Protein 5MIF (pdb70)

CATH classification: 3.40.50.1820

InterPro domains:
  IPR013094 Alpha/beta hydrolase fold-3 [PF07859] (113-320)
  IPR029058 Alpha/Beta hydrolase fold [G3DSA:3.40.50.1820] (34-347)
  IPR029058 Alpha/Beta hydrolase fold [SSF53474] (65-339)
  IPR050300 GDXG lipolytic enzyme [PTHR48081] (96-323)

Secondary structure (DSSP, 8-state):
---HHHHHHHHHHHTSPPSSSSSPPS----------EEEEEEEE--STTS-EEEEEEEE---PEEEEEEE--STTTS--TTTTHHHHHHHHHHH-SEEEEEEPPPTTTS-TTHHHHHHHHHHHHHHHHGGGGTEEEEEEEEEEETHHHHHHHHHHHHHHHHT-PPPSEEEEES----SS---HHHHHSSS-TT--HHHHHHHHHHH--SGGGGGSTTT-GGGS-HHHHTTPPPEEEEEEEE-TTHHHHHHHHHHHHHTT--EEEEEEEEEETTTTT-HHHHTSHHHHHHHHHHHHHHHHH--/---HHHHHHHHHHTTSPPSSSSSPPS----------EEEEEEEE--STTS-EEEEEEEE---PEEEEEEE--STTTS--TTTTHHHHHHHHHHH--EEEEEEPPPTTTS-TTHHHHHHHHHHHHHHHHSGGGTEEEEEEEEEEETHHHHHHHHHHHHHHHTT-PPPSEEEEES----SS---HHHHHSSS-TTS-HHHHHHHHHHH-SSGGGGGSTTT-GGGS-HHHHTTPPEEEEEEEEE-TTHHHHHHHHHHHHTTT--EEEEEEEEEETTTTT-HHHHTSHHHHHHHHHHHHHHHHH--/---HHHHHHHHHHTTSPPSSSSSPPS-SS------SEEEEEEEE--STTS-EEEEEEEE--PEEEEEEE--STTTS--TTTTHHHHHHHHHHH--EEEEEEPPPTTTS-TTHHHHHHHHHHHHHHHHGGGGTEEEEEEEEEEETHHHHHHHHHHHHHHHTT-PPPSEEEEES----SS---HHHHH-SS-TTS-HHHHHHHHHHH--STTGGGSTTT-GGGS-HHHHTTPPEEEEEEEEE-TTHHHHHHHHHHHHHTT--EEEEEEEEEETTTTTSTTGGGSHHHHHHHHHHHHHHHHH--/---HHHHHHHHHTTTSPPSSSSSPPS---------EEEEEEEE--STTS-EEEEEEEE---PEEEEEEE--STTTS--TTTTHHHHHHHHHHH--EEEEEEPPPTTTS-TTHHHHHHHHHHHHHHHHGGGGTEEEEEEEEEEETHHHHHHHHHHHHHHHHT-PPPSEEEEES----SS---HHHHHSSS-TTS-HHHHHHHHHHH-SSGGGGGSTTT-GGGS-HHHHTTPPPEEEEEEEE-TTHHHHHHHHHHHHHTT--EEEEEEEEEETTTTTSHHHHTSHHHHHHHHHHHHHHHHH--

Organism: Tuber melanosporum (strain Mel28) (NCBI:txid656061)

Foldseek 3Di:
DADPLQVVVLVVCVPPDDQLDPPHDPAQEAAPPPFDWDWDWDWQLWADVRTWTKIKTAGDDQFFQEEEEFEDDLLAHYDCRLQVVLLSLLCVQQVGIYIYTGFDGWPVPAPPRSLRSSLTVLVVCLVCVVVVRHDNQQYEYEYEAQRLLSRLLSQLVCLVVVHDAHQEYEYELYQQALQDFDPLCVVQQPQGPDHVVSSVSSSCGHPVPSVVRCDCSRHVLNPDLVSLLPGHEYEYEYEPRERSRVSRVSSQVSSVVSPHNYHYYYQYNHYGPLSRNVSSCPPDSNVVVSSVVSNVSNVRRD/DADPLQVVVLVVCVPPDDCLDPPHDVQQEAAPDPFDWDWDWDWDCWADVRTWTKIKTAGPDQFFQEEEEFEDDLLAHYDCRLQVVLLSLLCVQQVGIYIYTGFDGPPVPAPPRSLRSSLTVLVVCCVCVVVVRHHSQLYEYEYEAQGLLSRLLSQLVCLVVVHDAHQEYEYELYQQALQDFDDLCVVQCCQGPDHVVSSVSSCCGRPVPSVVRCDCSRHVLNDDLVSLLPGHAYEYEYEPRESSRVSRVSSQVSSVVSPHNYHYYYQYNHYGPLSRNVSSCPPDSNVVVSSVVSNVSNVRRD/DADPLQVVVLVVCVPPDDQLDPPHDPAQEAAPPDDQWDWDWDWDLDFDVRTWIKIKTAGPQFFQEEEEFEDRLLAHYDCRLQVVLLVLLCVLQVGIYTYTGFDGWPVPAPPRSLRSSLTVLVVCLVCVVVVRHDNQQYEYEYEAQRLLSRLLSQLVCLVVVHDAHQEYEYELYQQALQDQDPLCVVQQPQDPDHVVSSVSSCCGHPVDSVVRCDCSRHVLNDDLVSLLPGHAYEYEAEDRESSRVSSVSSQVSNVVSPHNYHYYYQYNHYGPLSRNVSSCPPDRNVVVSSVVSNVSNVRRD/DAPPLQVVVLVVCVPPDDQLDPPHDPAQEAAPPPQWDWDWDWDLWFPVRTWIKIKTAGPDQQFQEEEEFEDDLLAHYDCRLQVVLLVLLCVQQVGIYTYTRFDGPPVPAPPRSLRSSLTSLVVCCVCVVVVRHDNQLYEYEYEAQRLLSRLLSQLVCLVVVHDAHQEYEYELYQQALQDFDPLCVVQCPQTPDHVVSSVSSCCGRPVPSVVRCDCSNHVLNPDLVSLLPGHAYEYEYEDRERSRVSRVSSQVSNVVSPHNYHYYYQYNHYGPLSRNVSSCPPVSNVVVSSVVSNVSNVRRD

B-factor: mean 43.62, std 10.29, range [23.77, 96.72]

Nearest PDB structures (foldseek):
  5mif-assembly1_C  TM=1.003E+00  e=9.483E-67  Tuber melanosporum Mel28
  5mif-assembly2_D  TM=9.988E-01  e=4.915E-64  Tuber melanosporum Mel28
  5mif-assembly2_B  TM=9.977E-01  e=1.598E-63  Tuber melanosporum Mel28
  5mii-assembly1_C  TM=1.001E+00  e=9.917E-62  Tuber melanosporum Mel28
  5mii-assembly2_D  TM=9.996E-01  e=8.813E-62  Tuber melanosporum Mel28

Radius of gyration: 39.2 Å; Cα contacts (8 Å, |Δi|>4): 2826; chains: 4; bounding box: 112×72×94 Å

Sequence (1206 aa):
QLDPITQAYADAISSRPSLFAFPLPEIRDGYQSSTEFTTKILSLPVGPTGNVTAYLYKPVSDLLPVIAYFHGGGWVFGGPKSYRGLITNLIRESGAAVFFVDYTLTPKVAYPVPNEQCYAAVQWLLEHGEKLGVDPTNMGFGGDSAGGELSSSVSLLSIKRKTPLPKFQVLIYPATDLACESATFKEFPNGPGLTTDEIRFAASLFTPDPKSRLEDVASPGRASDEDLAKFPETLIVVAEVDPIRQQGEDFGRRLQKLGVRAAIIRVLGTIHGFASIDVLSEAPGAKATIELIGYKFKKALHQLDPITQAYADAISSRPSLFAFPLPEIRDGYQSSTEFTTKILSLPVGPTGNVTAYLYKPVSDLLPVIAYFHGGGWVFGGPKSYRGLITNLIRESGAAVFFVDYTLTPKVAYPVPNEQCYAAVQWLLEHGEKLGVDPTNMGFGGDSAGGELSSSVSLLSIKRKTPLPKFQVLIYPATDLACESATFKEFPNGPGLTTDEIRFAASLFTPDPKSRLEDVASPGRASDEDLAKFPETLIVVAEVDPIRQQGEDFGRRLQKLGVRAAIIRVLGTIHGFASIDVLSEAPGAKATIELIGYKFKKALHQLDPITQAYADAISSRPSLFAFPLPEIRDGYQSSTEFTTKILSLPVGPTGNVTAYLYKPVDLLPVIAYFHGGGWVFGGPKSYRGLITNLIRESGAAVFFVDYTLTPKVAYPVPNEQCYAAVQWLLEHGEKLGVDPTNMGFGGDSAGGELSSSVSLLSIKRKTPLPKFQVLIYPATDLACESATFKEFPNGPGLTTDEIRFAASLFTPDPKSRLEDVASPGRASDEDLAKFPETLIVVAEVDPIRQQGEDFGRRLQKLGVRAAIIRVLGTIHGFASIDVLSEAPGAKATIELIGYKFKKALHQLDPITQAYADAISSRPSLFAFPLPEIRDGYQSTEFTTKILSLPVGPTGNVTAYLYKPVSDLLPVIAYFHGGGWVFGGPKSYRGLITNLIRESGAAVFFVDYTLTPKVAYPVPNEQCYAAVQWLLEHGEKLGVDPTNMGFGGDSAGGELSSSVSLLSIKRKTPLPKFQVLIYPATDLACESATFKEFPNGPGLTTDEIRFAASLFTPDPKSRLEDVASPGRASDEDLAKFPETLIVVAEVDPIRQQGEDFGRRLQKLGVRAAIIRVLGTIHGFASIDVLSEAPGAKATIELIGYKFKKALH

Solvent-accessible surface area: 44557 Å² total; per-residue (Å²): 147,20,8,67,61,0,69,60,41,6,83,64,40,93,99,156,115,58,117,47,47,133,128,30,56,133,135,29,29,33,80,83,122,163,38,59,31,25,24,57,37,12,62,3,106,39,32,72,75,44,60,1,37,0,24,1,14,58,28,56,137,193,74,47,31,0,0,0,2,0,0,0,23,12,10,0,29,5,0,24,56,23,12,89,28,4,3,25,25,2,3,110,7,4,30,0,0,0,0,0,0,36,3,41,22,0,72,113,25,32,27,57,34,0,0,37,1,0,19,17,0,0,45,44,0,38,126,43,0,113,159,22,25,0,25,19,103,19,6,0,0,1,0,2,19,3,0,0,0,0,0,0,0,0,0,0,3,1,13,94,107,170,38,82,61,6,91,7,0,0,0,2,1,0,11,3,29,22,35,64,87,23,66,1,11,169,104,23,61,104,17,42,32,22,34,20,105,28,30,123,32,7,9,47,21,0,1,85,65,80,150,19,49,100,86,31,20,0,0,0,20,93,2,56,72,127,25,0,44,102,11,11,68,2,2,0,0,0,0,17,4,0,0,10,22,36,9,0,2,63,5,0,63,60,0,10,159,36,59,11,94,1,5,0,0,25,0,5,1,3,0,17,8,0,2,14,42,54,81,0,10,90,2,20,8,1,74,0,0,7,5,0,3,0,27,27,1,103,70,26,2,168,138,28,8,68,62,0,71,61,44,6,86,67,37,93,104,158,113,50,110,45,49,134,130,25,55,127,145,34,29,34,72,81,124,162,34,45,31,27,24,56,47,12,70,1,105,38,30,78,71,45,64,1,40,0,26,1,16,56,29,45,142,192,76,48,34,0,0,0,2,0,0,0,22,12,10,0,25,6,0,21,44,24,13,79,28,2,3,32,23,2,3,112,5,4,31,1,0,0,0,0,0,36,3,33,24,0,76,155,23,32,27,60,31,0,0,36,2,0,18,14,0,0,46,38,0,43,128,66,0,100,170,26,21,0,32,11,106,20,8,0,0,0,0,3,19,3,0,0,0,0,0,0,0,0,0,0,3,0,14,96,101,175,41,80,62,6,85,4,0,0,0,1,1,0,15,3,30,22,37,72,95,22,64,1,9,158,102,15,51,98,16,44,33,24,35,14,94,28,32,113,34,7,9,51,22,0,0,88,70,76,146,17,49,93,88,31,21,0,0,0,20,98,2,55,72,124,24,0,44,102,11,11,60,1,1,0,0,0,0,9,7,0,0,7,22,35,9,0,3,66,5,0,62,51,0,10,127,54,59,12,87,1,5,0,0,26,0,4,1,2,0,16,9,0,1,14,44,54,79,0,11,94,1,15,8,1,73,0,0,7,5,0,2,0,23,22,1,106,65,31,4,165,143,26,8,66,62,0,71,59,44,7,87,74,53,91,108,174,116,54,114,46,45,129,129,17,44,156,126,71,32,30,117,79,127,104,130,83,18,87,72,108,116,16,84,2,105,34,30,82,73,47,63,2,36,0,38,2,14,65,24,169,196,64,48,33,0,0,0,3,0,0,0,22,12,10,0,24,5,0,21,90,24,12,115,27,2,3,24,24,1,4,126,8,5,31,1,0,0,0,0,0,39,4,34,28,0,70,171,25,32,28,57,29,0,0,35,0,0,17,21,0,0,42,47,0,38,132,62,0,113,192,27,25,0,26,19,103,18,5,0,0,0,0,3,19,3,0,0,0,0,0,0,0,0,0,0,2,1,16,89,112,180,40,79,65,7,89,11,0,1,0,1,0,0,14,3,25,24,39,64,86,25,71,1,9,154,105,18,64,107,16,47,33,22,33,14,101,26,34,112,32,8,8,49,23,0,1,87,71,80,150,22,48,102,86,33,20,0,0,0,18,94,2,59,78,125,22,0,45,112,10,10,66,2,1,0,0,0,0,10,6,0,0,7,22,36,10,0,3,66,4,0,67,67,0,9,172,41,58,11,91,1,5,0,0,25,0,4,1,2,0,16,9,0,1,13,44,59,82,0,11,92,1,19,8,1,78,0,0,7,6,0,2,0,21,26,1,104,66,26,3,168,149,26,7,67,62,0,72,62,45,8,84,70,44,93,104,167,117,56,114,47,46,125,130,24,47,169,132,61,29,35,121,80,138,152,74,11,80,69,105,115,14,86,3,103,32,32,92,67,47,59,1,38,0,38,2,6,57,31,94,164,192,72,48,34,0,0,0,2,0,0,0,24,13,10,0,24,5,0,18,92,29,9,97,26,2,3,27,23,2,4,114,8,5,32,1,0,0,0,0,0,38,4,35,24,0,67,169,27,32,31,57,34,0,0,39,2,0,19,14,0,0,44,41,0,43,128,45,0,112,152,29,24,0,27,14,106,23,5,0,0,0,0,4,18,3,0,0,0,0,0,0,0,0,0,0,4,1,16,77,99,176,37,82,63,6,92,5,0,0,0,1,1,0,13,3,27,22,37,59,107,25,68,1,10,183,102,19,64,108,16,48,32,22,32,9,102,28,36,121,34,7,6,50,24,0,1,89,74,82,139,18,47,99,79,35,22,0,0,0,20,92,4,58,82,125,26,0,46,117,11,11,65,1,1,0,0,0,0,12,8,0,0,9,22,38,7,0,2,64,4,0,64,65,0,12,175,40,60,13,88,1,5,0,0,25,0,5,1,2,0,16,10,0,1,13,44,55,83,0,10,89,2,13,7,1,70,0,0,6,4,0,1,0,25,24,1,102,63,31,2,166

Structure (mmCIF, N/CA/C/O backbone):
data_5MIF
#
_entry.id   5MIF
#
_cell.length_a   158.898
_cell.length_b   158.898
_cell.length_c   226.809
_cell.angle_alpha   90.00
_cell.angle_beta   90.00
_cell.angle_gamma   120.00
#
_symmetry.space_group_name_H-M   'P 65 2 2'
#
loop_
_entity.id
_entity.type
_entity.pdbx_description
1 polymer "'Carboxyl esterase 2"
2 non-polymer 'FRAGMENT OF TRITON X-100'
3 water water
#
loop_
_atom_site.group_PDB
_atom_site.id
_atom_site.type_symbol
_atom_site.label_atom_id
_atom_site.label_alt_id
_atom_site.label_comp_id
_atom_site.label_asym_id
_atom_site.label_entity_id
_atom_site.label_seq_id
_atom_site.pdbx_PDB_ins_code
_atom_site.Cartn_x
_atom_site.Cartn_y
_atom_site.Cartn_z
_atom_site.occupancy
_atom_site.B_iso_or_equiv
_atom_site.auth_seq_id
_atom_site.auth_comp_id
_atom_site.auth_asym_id
_atom_site.auth_atom_id
_atom_site.pdbx_PDB_model_num
ATOM 1 N N . GLN A 1 34 ? -55.862 -22.180 -7.100 1.00 69.40 34 GLN A N 1
ATOM 2 C CA . GLN A 1 34 ? -55.273 -22.090 -5.770 1.00 61.77 34 GLN A CA 1
ATOM 3 C C . GLN A 1 34 ? -56.315 -22.286 -4.670 1.00 61.72 34 GLN A C 1
ATOM 4 O O . GLN A 1 34 ? -56.025 -22.903 -3.647 1.00 58.17 34 GLN A O 1
ATOM 10 N N . LEU A 1 35 ? -57.529 -21.782 -4.884 1.00 56.83 35 LEU A N 1
ATOM 11 C CA . LEU A 1 35 ? -58.600 -21.976 -3.915 1.00 52.35 35 LEU A CA 1
ATOM 12 C C . LEU A 1 35 ? -59.426 -23.199 -4.300 1.00 53.21 35 LEU A C 1
ATOM 13 O O . LEU A 1 35 ? -59.642 -23.446 -5.482 1.00 59.25 35 LEU A O 1
ATOM 18 N N . ASP A 1 36 ? -59.880 -23.973 -3.316 1.00 51.26 36 ASP A N 1
ATOM 19 C CA . ASP A 1 36 ? -60.790 -25.083 -3.601 1.00 52.16 36 ASP A CA 1
ATOM 20 C C . ASP A 1 36 ? -62.140 -24.508 -4.059 1.00 55.92 36 ASP A C 1
ATOM 21 O O . ASP A 1 36 ? -62.480 -23.384 -3.694 1.00 52.12 36 ASP A O 1
ATOM 26 N N . PRO A 1 37 ? -62.915 -25.275 -4.853 1.00 58.13 37 PRO A N 1
ATOM 27 C CA . PRO A 1 37 ? -64.186 -24.800 -5.431 1.00 52.07 37 PRO A CA 1
ATOM 28 C C . PRO A 1 37 ? -65.191 -24.200 -4.443 1.00 55.44 37 PRO A C 1
ATOM 29 O O . PRO A 1 37 ? -65.822 -23.197 -4.779 1.00 57.94 37 PRO A O 1
ATOM 33 N N . ILE A 1 38 ? -65.365 -24.801 -3.271 1.00 51.31 38 ILE A N 1
ATOM 34 C CA . ILE A 1 38 ? -66.332 -24.284 -2.309 1.00 52.41 38 ILE A CA 1
ATOM 35 C C . ILE A 1 38 ? -65.927 -22.909 -1.792 1.00 53.97 38 ILE A C 1
ATOM 36 O O . ILE A 1 38 ? -66.763 -22.009 -1.662 1.00 52.35 38 ILE A O 1
ATOM 41 N N . THR A 1 39 ? -64.644 -22.770 -1.477 1.00 52.73 39 THR A N 1
ATOM 42 C CA . THR A 1 39 ? -64.091 -21.518 -0.984 1.00 52.47 39 THR A CA 1
ATOM 43 C C . THR A 1 39 ? -64.086 -20.452 -2.080 1.00 54.90 39 THR A C 1
ATOM 44 O O . THR A 1 39 ? -64.368 -19.279 -1.829 1.00 58.15 39 THR A O 1
ATOM 48 N N . GLN A 1 40 ? -63.751 -20.875 -3.292 1.00 53.12 40 GLN A N 1
ATOM 49 C CA . GLN A 1 40 ? -63.772 -20.009 -4.460 1.00 55.90 40 GLN A CA 1
ATOM 50 C C . GLN A 1 40 ? -65.185 -19.490 -4.726 1.00 55.04 40 GLN A C 1
ATOM 51 O O . GLN A 1 40 ? -65.370 -18.318 -5.012 1.00 58.02 40 GLN A O 1
ATOM 57 N N . ALA A 1 41 ? -66.175 -20.370 -4.620 1.00 56.08 41 ALA A N 1
ATOM 58 C CA . ALA A 1 41 ? -67.577 -19.994 -4.800 1.00 55.73 41 ALA A CA 1
ATOM 59 C C . ALA A 1 41 ? -68.006 -18.960 -3.773 1.00 57.97 41 ALA A C 1
ATOM 60 O O . ALA A 1 41 ? -68.712 -18.005 -4.093 1.00 59.40 41 ALA A O 1
ATOM 62 N N . TYR A 1 42 ? -67.583 -19.155 -2.531 1.00 56.71 42 TYR A N 1
ATOM 63 C CA . TYR A 1 42 ? -67.882 -18.188 -1.480 1.00 57.48 42 TYR A CA 1
ATOM 64 C C . TYR A 1 42 ? -67.223 -16.832 -1.750 1.00 55.30 42 TYR A C 1
ATOM 65 O O . TYR A 1 42 ? -67.841 -15.786 -1.571 1.00 57.31 42 TYR A O 1
ATOM 74 N N . ALA A 1 43 ? -65.954 -16.863 -2.138 1.00 53.85 43 ALA A N 1
ATOM 75 C CA . ALA A 1 43 ? -65.204 -15.652 -2.443 1.00 56.39 43 ALA A CA 1
ATOM 76 C C . ALA A 1 43 ? -65.847 -14.896 -3.600 1.00 61.83 43 ALA A C 1
ATOM 77 O O . ALA A 1 43 ? -65.936 -13.670 -3.584 1.00 61.21 43 ALA A O 1
ATOM 79 N N . ASP A 1 44 ? -66.310 -15.637 -4.600 1.00 60.98 44 ASP A N 1
ATOM 80 C CA . ASP A 1 44 ? -66.956 -15.016 -5.750 1.00 65.97 44 ASP A CA 1
ATOM 81 C C . ASP A 1 44 ? -68.264 -14.342 -5.325 1.00 63.31 44 ASP A C 1
ATOM 82 O O . ASP A 1 44 ? -68.531 -13.205 -5.707 1.00 66.79 44 ASP A O 1
ATOM 87 N N . ALA A 1 45 ? -69.065 -15.043 -4.525 1.00 63.10 45 ALA A N 1
ATOM 88 C CA . ALA A 1 45 ? -70.352 -14.523 -4.057 1.00 65.96 45 ALA A CA 1
ATOM 89 C C . ALA A 1 45 ? -70.266 -13.248 -3.191 1.00 70.38 45 ALA A C 1
ATOM 90 O O . ALA A 1 45 ? -71.244 -12.504 -3.102 1.00 74.27 45 ALA A O 1
ATOM 92 N N . ILE A 1 46 ? -69.124 -12.987 -2.557 1.00 67.03 46 ILE A N 1
ATOM 93 C CA . ILE A 1 46 ? -69.017 -11.820 -1.676 1.00 68.36 46 ILE A CA 1
ATOM 94 C C . ILE A 1 46 ? -68.090 -10.755 -2.239 1.00 69.14 46 ILE A C 1
ATOM 95 O O . ILE A 1 46 ? -67.846 -9.731 -1.595 1.00 67.80 46 ILE A O 1
ATOM 100 N N . SER A 1 47 ? -67.550 -11.012 -3.425 1.00 70.60 47 SER A N 1
ATOM 101 C CA . SER A 1 47 ? -66.676 -10.055 -4.087 1.00 73.24 47 SER A CA 1
ATOM 102 C C . SER A 1 47 ? -67.549 -8.855 -4.447 1.00 75.09 47 SER A C 1
ATOM 103 O O . SER A 1 47 ? -67.061 -7.737 -4.611 1.00 73.24 47 SER A O 1
ATOM 106 N N . SER A 1 48 ? -68.843 -9.135 -4.585 1.00 73.62 48 SER A N 1
ATOM 107 C CA . SER A 1 48 ? -69.869 -8.163 -4.910 1.00 77.71 48 SER A CA 1
ATOM 108 C C . SER A 1 48 ? -70.313 -7.302 -3.717 1.00 79.75 48 SER A C 1
ATOM 109 O O . SER A 1 48 ? -70.970 -6.275 -3.894 1.00 79.46 48 SER A O 1
ATOM 112 N N . ARG A 1 49 ? -69.893 -7.681 -2.516 1.00 76.59 49 ARG A N 1
ATOM 113 C CA . ARG A 1 49 ? -70.342 -7.027 -1.287 1.00 76.49 49 ARG A CA 1
ATOM 114 C C . ARG A 1 49 ? -69.433 -5.894 -0.814 1.00 72.57 49 ARG A C 1
ATOM 115 O O . ARG A 1 49 ? -68.207 -6.022 -0.886 1.00 71.19 49 ARG A O 1
ATOM 123 N N . PRO A 1 50 ? -70.030 -4.785 -0.332 1.00 74.34 50 PRO A N 1
ATOM 124 C CA . PRO A 1 50 ? -69.202 -3.743 0.277 1.00 75.08 50 PRO A CA 1
ATOM 125 C C . PRO A 1 50 ? -68.678 -4.267 1.605 1.00 74.62 50 PRO A C 1
ATOM 126 O O . PRO A 1 50 ? -69.421 -4.977 2.292 1.00 69.35 50 PRO A O 1
ATOM 130 N N . SER A 1 51 ? -67.443 -3.922 1.962 1.00 70.71 51 SER A N 1
ATOM 131 C CA . SER A 1 51 ? -66.879 -4.351 3.240 1.00 67.33 51 SER A CA 1
ATOM 132 C C . SER A 1 51 ? -67.707 -3.857 4.418 1.00 67.36 51 SER A C 1
ATOM 133 O O . SER A 1 51 ? -68.185 -2.728 4.411 1.00 71.96 51 SER A O 1
ATOM 136 N N . LEU A 1 52 ? -67.867 -4.695 5.435 1.00 66.58 52 LEU A N 1
ATOM 137 C CA . LEU A 1 52 ? -68.627 -4.293 6.608 1.00 63.31 52 LEU A CA 1
ATOM 138 C C . LEU A 1 52 ? -67.774 -3.541 7.611 1.00 62.23 52 LEU A C 1
ATOM 139 O O . LEU A 1 52 ? -68.296 -2.986 8.580 1.00 60.55 52 LEU A O 1
ATOM 144 N N . PHE A 1 53 ? -66.465 -3.538 7.387 1.00 56.81 53 PHE A N 1
ATOM 145 C CA . PHE A 1 53 ? -65.555 -2.810 8.255 1.00 56.96 53 PHE A CA 1
ATOM 146 C C . PHE A 1 53 ? -65.434 -1.362 7.776 1.00 58.29 53 PHE A C 1
ATOM 147 O O . PHE A 1 53 ? -64.419 -0.943 7.217 1.00 53.68 53 PHE A O 1
ATOM 155 N N . ALA A 1 54 ? -66.507 -0.611 7.994 1.00 59.76 54 ALA A N 1
ATOM 156 C CA . ALA A 1 54 ? -66.571 0.789 7.598 1.00 64.08 54 ALA A CA 1
ATOM 157 C C . ALA A 1 54 ? -67.688 1.493 8.355 1.00 61.77 54 ALA A C 1
ATOM 158 O O . ALA A 1 54 ? -68.598 0.855 8.889 1.00 61.42 54 ALA A O 1
ATOM 160 N N . PHE A 1 55 ? -67.618 2.816 8.392 1.00 64.22 55 PHE A N 1
ATOM 161 C CA . PHE A 1 55 ? -68.651 3.615 9.039 1.00 65.96 55 PHE A CA 1
ATOM 162 C C . PHE A 1 55 ? -69.802 3.932 8.070 1.00 65.86 55 PHE A C 1
ATOM 163 O O . PHE A 1 55 ? -69.581 4.088 6.865 1.00 64.36 55 PHE A O 1
ATOM 171 N N . PRO A 1 56 ? -71.039 4.016 8.593 1.00 62.08 56 PRO A N 1
ATOM 172 C CA . PRO A 1 56 ? -71.385 3.775 10.000 1.00 64.67 56 PRO A CA 1
ATOM 173 C C . PRO A 1 56 ? -71.485 2.280 10.324 1.00 63.06 56 PRO A C 1
ATOM 174 O O . PRO A 1 56 ? -71.909 1.496 9.468 1.00 59.69 56 PRO A O 1
ATOM 178 N N . LEU A 1 57 ? -71.095 1.895 11.536 1.00 62.85 57 LEU A N 1
ATOM 179 C CA . LEU A 1 57 ? -71.219 0.507 11.969 1.00 59.38 57 LEU A CA 1
ATOM 180 C C . LEU A 1 57 ? -72.675 0.209 12.317 1.00 58.29 57 LEU A C 1
ATOM 181 O O . LEU A 1 57 ? -73.364 1.057 12.882 1.00 57.49 57 LEU A O 1
ATOM 186 N N . PRO A 1 58 ? -73.143 -1.010 12.012 1.00 57.76 58 PRO A N 1
ATOM 187 C CA . PRO A 1 58 ? -74.471 -1.479 12.425 1.00 56.02 58 PRO A CA 1
ATOM 188 C C . PRO A 1 58 ? -74.601 -1.495 13.944 1.00 60.75 58 PRO A C 1
ATOM 189 O O . PRO A 1 58 ? -73.584 -1.583 14.633 1.00 62.51 58 PRO A O 1
ATOM 193 N N . GLU A 1 59 ? -75.807 -1.408 14.483 1.00 56.02 59 GLU A N 1
ATOM 194 C CA . GLU A 1 59 ? -75.905 -1.482 15.930 1.00 66.26 59 GLU A CA 1
ATOM 195 C C . GLU A 1 59 ? -76.171 -2.928 16.332 1.00 64.92 59 GLU A C 1
ATOM 196 O O . GLU A 1 59 ? -76.003 -3.305 17.490 1.00 62.01 59 GLU A O 1
ATOM 202 N N . ILE A 1 60 ? -76.515 -3.763 15.363 1.00 60.57 60 ILE A N 1
ATOM 203 C CA . ILE A 1 60 ? -76.494 -5.185 15.633 1.00 56.98 60 ILE A CA 1
ATOM 204 C C . ILE A 1 60 ? -75.144 -5.713 15.159 1.00 52.41 60 ILE A C 1
ATOM 205 O O . ILE A 1 60 ? -74.807 -5.610 13.982 1.00 55.72 60 ILE A O 1
ATOM 210 N N . ARG A 1 61 ? -74.353 -6.237 16.092 1.00 49.22 61 ARG A N 1
ATOM 211 C CA . ARG A 1 61 ? -72.991 -6.674 15.771 1.00 50.53 61 ARG A CA 1
ATOM 212 C C . ARG A 1 61 ? -72.877 -8.197 15.705 1.00 49.35 61 ARG A C 1
ATOM 213 O O . ARG A 1 61 ? -71.855 -8.747 15.282 1.00 48.37 61 ARG A O 1
ATOM 221 N N . ASP A 1 62 ? -73.935 -8.867 16.132 1.00 48.57 62 ASP A N 1
ATOM 222 C CA . ASP A 1 62 ? -73.955 -10.315 16.178 1.00 48.92 62 ASP A CA 1
ATOM 223 C C . ASP A 1 62 ? -75.273 -10.877 15.651 1.00 54.04 62 ASP A C 1
ATOM 224 O O . ASP A 1 62 ? -76.349 -10.445 16.066 1.00 53.30 62 ASP A O 1
ATOM 229 N N . GLY A 1 63 ? -75.187 -11.846 14.742 1.00 54.35 63 GLY A N 1
ATOM 230 C CA . GLY A 1 63 ? -76.379 -12.510 14.243 1.00 51.41 63 GLY A CA 1
ATOM 231 C C . GLY A 1 63 ? -76.116 -13.882 13.651 1.00 55.99 63 GLY A C 1
ATOM 232 O O . GLY A 1 63 ? -74.976 -14.224 13.306 1.00 52.95 63 GLY A O 1
ATOM 233 N N . TYR A 1 64 ? -77.183 -14.662 13.512 1.00 55.30 64 TYR A N 1
ATOM 234 C CA . TYR A 1 64 ? -77.077 -16.011 12.975 1.00 57.11 64 TYR A CA 1
ATOM 235 C C . TYR A 1 64 ? -76.694 -15.960 11.514 1.00 58.33 64 TYR A C 1
ATOM 236 O O . TYR A 1 64 ? -77.073 -15.038 10.794 1.00 60.33 64 TYR A O 1
ATOM 245 N N . GLN A 1 65 ? -75.883 -16.923 11.098 1.00 57.94 65 GLN A N 1
ATOM 246 C CA . GLN A 1 65 ? -75.525 -17.058 9.698 1.00 63.96 65 GLN A CA 1
ATOM 247 C C . GLN A 1 65 ? -76.636 -17.751 8.901 1.00 66.00 65 GLN A C 1
ATOM 248 O O . GLN A 1 65 ? -76.711 -17.593 7.680 1.00 67.85 65 GLN A O 1
ATOM 254 N N . SER A 1 66 ? -77.488 -18.513 9.588 1.00 65.48 66 SER A N 1
ATOM 255 C CA . SER A 1 66 ? -78.664 -19.117 8.952 1.00 73.86 66 SER A CA 1
ATOM 256 C C . SER A 1 66 ? -79.784 -19.344 9.968 1.00 71.65 66 SER A C 1
ATOM 257 O O . SER A 1 66 ? -79.881 -20.407 10.585 1.00 79.93 66 SER A O 1
ATOM 260 N N . SER A 1 72 ? -77.796 -30.718 15.436 1.00 79.62 72 SER A N 1
ATOM 261 C CA . SER A 1 72 ? -77.920 -32.121 15.835 1.00 78.58 72 SER A CA 1
ATOM 262 C C . SER A 1 72 ? -77.238 -32.385 17.178 1.00 76.84 72 SER A C 1
ATOM 263 O O . SER A 1 72 ? -77.696 -33.220 17.963 1.00 74.22 72 SER A O 1
ATOM 266 N N . THR A 1 73 ? -76.132 -31.688 17.431 1.00 71.23 73 THR A N 1
ATOM 267 C CA . THR A 1 73 ? -75.520 -31.699 18.757 1.00 62.99 73 THR A CA 1
ATOM 268 C C . THR A 1 73 ? -76.228 -30.688 19.645 1.00 59.23 73 THR A C 1
ATOM 269 O O . THR A 1 73 ? -76.327 -29.509 19.307 1.00 64.41 73 THR A O 1
ATOM 273 N N . GLU A 1 74 ? -76.751 -31.160 20.766 1.00 56.02 74 GLU A N 1
ATOM 274 C CA . GLU A 1 74 ? -77.401 -30.288 21.728 1.00 50.88 74 GLU A CA 1
ATOM 275 C C . GLU A 1 74 ? -76.503 -29.956 22.896 1.00 48.57 74 GLU A C 1
ATOM 276 O O . GLU A 1 74 ? -75.628 -30.736 23.260 1.00 49.61 74 GLU A O 1
ATOM 282 N N . PHE A 1 75 ? -76.736 -28.785 23.484 1.00 47.28 75 PHE A N 1
ATOM 283 C CA . PHE A 1 75 ? -76.011 -28.358 24.672 1.00 43.80 75 PHE A CA 1
ATOM 284 C C . PHE A 1 75 ? -76.880 -27.437 25.519 1.00 39.23 75 PHE A C 1
ATOM 285 O O . PHE A 1 75 ? -77.791 -26.793 25.010 1.00 38.58 75 PHE A O 1
ATOM 293 N N . THR A 1 76 ? -76.595 -27.373 26.814 1.00 42.10 76 THR A N 1
ATOM 294 C CA . THR A 1 76 ? -77.279 -26.423 27.677 1.00 41.39 76 THR A CA 1
ATOM 295 C C . THR A 1 76 ? -76.553 -25.078 27.653 1.00 44.09 76 THR A C 1
ATOM 296 O O . THR A 1 76 ? -75.355 -25.014 27.362 1.00 43.63 76 THR A O 1
ATOM 300 N N . THR A 1 77 ? -77.288 -24.020 27.981 1.00 42.33 77 THR A N 1
ATOM 301 C CA . THR A 1 77 ? -76.765 -22.653 28.024 1.00 38.57 77 THR A CA 1
ATOM 302 C C . THR A 1 77 ? -77.017 -22.018 29.387 1.00 44.86 77 THR A C 1
ATOM 303 O O . THR A 1 77 ? -78.163 -21.964 29.845 1.00 42.02 77 THR A O 1
ATOM 307 N N . LYS A 1 78 ? -75.963 -21.537 30.036 1.00 41.49 78 LYS A N 1
ATOM 308 C CA . LYS A 1 78 ? -76.159 -20.712 31.218 1.00 43.83 78 LYS A CA 1
ATOM 309 C C . LYS A 1 78 ? -75.621 -19.308 30.919 1.00 45.60 78 LYS A C 1
ATOM 310 O O . LYS A 1 78 ? -74.443 -19.129 30.589 1.00 45.73 78 LYS A O 1
ATOM 316 N N . ILE A 1 79 ? -76.509 -18.322 31.006 1.00 46.13 79 ILE A N 1
ATOM 317 C CA . ILE A 1 79 ? -76.168 -16.928 30.739 1.00 43.00 79 ILE A CA 1
ATOM 318 C C . ILE A 1 79 ? -75.623 -16.253 31.990 1.00 42.90 79 ILE A C 1
ATOM 319 O O . ILE A 1 79 ? -76.288 -16.195 33.031 1.00 44.00 79 ILE A O 1
ATOM 324 N N . LEU A 1 80 ? -74.393 -15.759 31.889 1.00 41.91 80 LEU A N 1
ATOM 325 C CA . LEU A 1 80 ? -73.704 -15.206 33.048 1.00 43.33 80 LEU A CA 1
ATOM 326 C C . LEU A 1 80 ? -73.383 -13.719 32.888 1.00 42.86 80 LEU A C 1
ATOM 327 O O . LEU A 1 80 ? -72.781 -13.299 31.897 1.00 43.09 80 LEU A O 1
ATOM 332 N N . SER A 1 81 ? -73.777 -12.932 33.885 1.00 41.90 81 SER A N 1
ATOM 333 C CA . SER A 1 81 ? -73.367 -11.538 33.964 1.00 44.22 81 SER A CA 1
ATOM 334 C C . SER A 1 81 ? -72.329 -11.439 35.065 1.00 44.17 81 SER A C 1
ATOM 335 O O . SER A 1 81 ? -72.686 -11.325 36.236 1.00 45.41 81 SER A O 1
ATOM 338 N N . LEU A 1 82 ? -71.051 -11.430 34.701 1.00 39.76 82 LEU A N 1
ATOM 339 C CA . LEU A 1 82 ? -70.012 -11.485 35.720 1.00 41.41 82 LEU A CA 1
ATOM 340 C C . LEU A 1 82 ? -69.673 -10.063 36.164 1.00 43.51 82 LEU A C 1
ATOM 341 O O . LEU A 1 82 ? -69.284 -9.227 35.344 1.00 41.99 82 LEU A O 1
ATOM 346 N N . PRO A 1 83 ? -69.829 -9.784 37.468 1.00 42.78 83 PRO A N 1
ATOM 347 C CA . PRO A 1 83 ? -69.569 -8.442 38.003 1.00 44.71 83 PRO A CA 1
ATOM 348 C C . PRO A 1 83 ? -68.081 -8.210 38.192 1.00 46.08 83 PRO A C 1
ATOM 349 O O . PRO A 1 83 ? -67.633 -7.983 39.316 1.00 49.19 83 PRO A O 1
ATOM 353 N N . VAL A 1 84 ? -67.323 -8.305 37.104 1.00 43.05 84 VAL A N 1
ATOM 354 C CA . VAL A 1 84 ? -65.862 -8.266 37.173 1.00 45.18 84 VAL A CA 1
ATOM 355 C C . VAL A 1 84 ? -65.300 -7.468 36.005 1.00 39.00 84 VAL A C 1
ATOM 356 O O . VAL A 1 84 ? -66.031 -7.121 35.075 1.00 38.69 84 VAL A O 1
ATOM 360 N N . GLY A 1 85 ? -64.003 -7.183 36.039 1.00 40.03 85 GLY A N 1
ATOM 361 C CA . GLY A 1 85 ? -63.374 -6.546 34.900 1.00 40.95 85 GLY A CA 1
ATOM 362 C C . GLY A 1 85 ? -63.480 -5.036 34.875 1.00 42.12 85 GLY A C 1
ATOM 363 O O . GLY A 1 85 ? -64.075 -4.432 35.772 1.00 42.81 85 GLY A O 1
ATOM 364 N N . PRO A 1 86 ? -62.875 -4.416 33.852 1.00 39.94 86 PRO A N 1
ATOM 365 C CA . PRO A 1 86 ? -62.740 -2.955 33.807 1.00 38.36 86 PRO A CA 1
ATOM 366 C C . PRO A 1 86 ? -64.057 -2.195 33.803 1.00 41.30 86 PRO A C 1
ATOM 367 O O . PRO A 1 86 ? -64.096 -1.111 34.373 1.00 42.34 86 PRO A O 1
ATOM 371 N N . THR A 1 87 ? -65.127 -2.776 33.265 1.00 39.16 87 THR A N 1
ATOM 372 C CA . THR A 1 87 ? -66.405 -2.065 33.177 1.00 40.11 87 THR A CA 1
ATOM 373 C C . THR A 1 87 ? -67.397 -2.460 34.257 1.00 41.91 87 THR A C 1
ATOM 374 O O . THR A 1 87 ? -68.515 -1.955 34.285 1.00 39.31 87 THR A O 1
ATOM 378 N N . GLY A 1 88 ? -67.009 -3.396 35.115 1.00 38.71 88 GLY A N 1
ATOM 379 C CA . GLY A 1 88 ? -67.912 -3.889 36.135 1.00 41.80 88 GLY A CA 1
ATOM 380 C C . GLY A 1 88 ? -68.802 -5.026 35.644 1.00 42.07 88 GLY A C 1
ATOM 381 O O . GLY A 1 88 ? -69.490 -5.662 36.435 1.00 45.87 88 GLY A O 1
ATOM 382 N N . ASN A 1 89 ? -68.800 -5.297 34.344 1.00 40.30 89 ASN A N 1
ATOM 383 C CA . ASN A 1 89 ? -69.521 -6.466 33.849 1.00 40.47 89 ASN A CA 1
ATOM 384 C C . ASN A 1 89 ? -68.840 -7.136 32.662 1.00 41.27 89 ASN A C 1
ATOM 385 O O . ASN A 1 89 ? -68.286 -6.473 31.763 1.00 37.35 89 ASN A O 1
ATOM 390 N N . VAL A 1 90 ? -68.875 -8.464 32.672 1.00 35.59 90 VAL A N 1
ATOM 391 C CA . VAL A 1 90 ? -68.510 -9.238 31.489 1.00 38.68 90 VAL A CA 1
ATOM 392 C C . VAL A 1 90 ? -69.616 -10.273 31.277 1.00 40.28 90 VAL A C 1
ATOM 393 O O . VAL A 1 90 ? -69.973 -11.023 32.193 1.00 39.50 90 VAL A O 1
ATOM 397 N N . THR A 1 91 ? -70.175 -10.284 30.076 1.00 39.05 91 THR A N 1
ATOM 398 C CA . THR A 1 91 ? -71.173 -11.264 29.717 1.00 43.85 91 THR A CA 1
ATOM 399 C C . THR A 1 91 ? -70.480 -12.549 29.264 1.00 42.55 91 THR A C 1
ATOM 400 O O . THR A 1 91 ? -69.564 -12.517 28.450 1.00 40.35 91 THR A O 1
ATOM 404 N N . ALA A 1 92 ? -70.900 -13.678 29.817 1.00 43.17 92 ALA A N 1
ATOM 405 C CA . ALA A 1 92 ? -70.342 -14.959 29.403 1.00 42.34 92 ALA A CA 1
ATOM 406 C C . ALA A 1 92 ? -71.452 -15.999 29.255 1.00 44.60 92 ALA A C 1
ATOM 407 O O . ALA A 1 92 ? -72.444 -15.976 29.992 1.00 41.53 92 ALA A O 1
ATOM 409 N N . TYR A 1 93 ? -71.292 -16.893 28.285 1.00 39.92 93 TYR A N 1
ATOM 410 C CA . TYR A 1 93 ? -72.209 -18.003 28.128 1.00 41.80 93 TYR A CA 1
ATOM 411 C C . TYR A 1 93 ? -71.480 -19.321 28.427 1.00 43.16 93 TYR A C 1
ATOM 412 O O . TYR A 1 93 ? -70.470 -19.623 27.800 1.00 40.53 93 TYR A O 1
ATOM 421 N N . LEU A 1 94 ? -71.993 -20.117 29.362 1.00 42.84 94 LEU A N 1
ATOM 422 C CA . LEU A 1 94 ? -71.410 -21.437 29.596 1.00 41.92 94 LEU A CA 1
ATOM 423 C C . LEU A 1 94 ? -72.227 -22.491 28.858 1.00 42.19 94 LEU A C 1
ATOM 424 O O . LEU A 1 94 ? -73.385 -22.727 29.187 1.00 43.04 94 LEU A O 1
ATOM 429 N N . TYR A 1 95 ? -71.622 -23.112 27.853 1.00 38.77 95 TYR A N 1
ATOM 430 C CA . TYR A 1 95 ? -72.292 -24.167 27.105 1.00 39.95 95 TYR A CA 1
ATOM 431 C C . TYR A 1 95 ? -71.771 -25.536 27.522 1.00 44.52 95 TYR A C 1
ATOM 432 O O . TYR A 1 95 ? -70.559 -25.754 27.533 1.00 44.89 95 TYR A O 1
ATOM 441 N N . LYS A 1 96 ? -72.683 -26.440 27.882 1.00 42.59 96 LYS A N 1
ATOM 442 C CA . LYS A 1 96 ? -72.322 -27.804 28.299 1.00 46.35 96 LYS A CA 1
ATOM 443 C C . LYS A 1 96 ? -73.014 -28.877 27.472 1.00 42.02 96 LYS A C 1
ATOM 444 O O . LYS A 1 96 ? -74.207 -28.784 27.220 1.00 46.96 96 LYS A O 1
ATOM 450 N N . PRO A 1 97 ? -72.266 -29.899 27.042 1.00 41.78 97 PRO A N 1
ATOM 451 C CA . PRO A 1 97 ? -72.923 -31.030 26.377 1.00 45.19 97 PRO A CA 1
ATOM 452 C C . PRO A 1 97 ? -73.922 -31.745 27.311 1.00 39.61 97 PRO A C 1
ATOM 453 O O . PRO A 1 97 ? -73.779 -31.722 28.533 1.00 43.93 97 PRO A O 1
ATOM 457 N N . VAL A 1 98 ? -74.932 -32.371 26.727 1.00 45.62 98 VAL A N 1
ATOM 458 C CA . VAL A 1 98 ? -75.944 -33.104 27.486 1.00 54.77 98 VAL A CA 1
ATOM 459 C C . VAL A 1 98 ? -75.342 -34.387 28.081 1.00 55.61 98 VAL A C 1
ATOM 460 O O . VAL A 1 98 ? -74.298 -34.851 27.628 1.00 54.49 98 VAL A O 1
ATOM 464 N N . SER A 1 99 ? -75.987 -34.953 29.098 1.00 63.22 99 SER A N 1
ATOM 465 C CA . SER A 1 99 ? -75.491 -36.182 29.730 1.00 65.29 99 SER A CA 1
ATOM 466 C C . SER A 1 99 ? -75.830 -37.456 28.949 1.00 64.49 99 SER A C 1
ATOM 467 O O . SER A 1 99 ? -76.471 -37.416 27.894 1.00 64.58 99 SER A O 1
ATOM 470 N N . ASP A 1 107 ? -66.889 -36.563 36.128 1.00 69.32 107 ASP A N 1
ATOM 471 C CA . ASP A 1 107 ? -67.960 -35.824 36.783 1.00 69.31 107 ASP A CA 1
ATOM 472 C C . ASP A 1 107 ? -67.955 -34.350 36.377 1.00 64.77 107 ASP A C 1
ATOM 473 O O . ASP A 1 107 ? -68.928 -33.846 35.829 1.00 63.91 107 ASP A O 1
ATOM 478 N N . LEU A 1 108 ? -66.844 -33.663 36.640 1.00 56.41 108 LEU A N 1
ATOM 479 C CA . LEU A 1 108 ? -66.667 -32.290 36.170 1.00 53.50 108 LEU A CA 1
ATOM 480 C C . LEU A 1 108 ? -66.231 -32.279 34.712 1.00 52.11 108 LEU A C 1
ATOM 481 O O . LEU A 1 108 ? -65.281 -32.973 34.328 1.00 50.72 108 LEU A O 1
ATOM 486 N N . LEU A 1 109 ? -66.918 -31.483 33.903 1.00 47.98 109 LEU A N 1
ATOM 487 C CA . LEU A 1 109 ? -66.581 -31.374 32.496 1.00 46.33 109 LEU A CA 1
ATOM 488 C C . LEU A 1 109 ? -65.316 -30.551 32.310 1.00 46.59 109 LEU A C 1
ATOM 489 O O . LEU A 1 109 ? -65.092 -29.590 33.042 1.00 44.28 109 LEU A O 1
ATOM 494 N N . PRO A 1 110 ? -64.468 -30.939 31.343 1.00 46.05 110 PRO A N 1
ATOM 495 C CA . PRO A 1 110 ? -63.395 -30.032 30.932 1.00 44.75 110 PRO A CA 1
ATOM 496 C C . PRO A 1 110 ? -64.036 -28.784 30.329 1.00 45.26 110 PRO A C 1
ATOM 497 O O . PRO A 1 110 ? -65.171 -28.890 29.846 1.00 40.01 110 PRO A O 1
ATOM 501 N N . VAL A 1 111 ? -63.335 -27.655 30.297 1.00 41.29 111 VAL A N 1
ATOM 502 C CA . VAL A 1 111 ? -63.958 -26.435 29.788 1.00 41.24 111 VAL A CA 1
ATOM 503 C C . VAL A 1 111 ? -63.024 -25.651 28.889 1.00 39.67 111 VAL A C 1
ATOM 504 O O . VAL A 1 111 ? -61.849 -25.459 29.195 1.00 39.63 111 VAL A O 1
ATOM 508 N N . ILE A 1 112 ? -63.552 -25.221 27.751 1.00 40.01 112 ILE A N 1
ATOM 509 C CA . ILE A 1 112 ? -62.787 -24.385 26.843 1.00 34.91 112 ILE A CA 1
ATOM 510 C C . ILE A 1 112 ? -63.242 -22.925 26.967 1.00 39.54 112 ILE A C 1
ATOM 511 O O . ILE A 1 112 ? -64.385 -22.599 26.618 1.00 34.80 112 ILE A O 1
ATOM 516 N N . ALA A 1 113 ? -62.357 -22.055 27.456 1.00 37.36 113 ALA A N 1
ATOM 517 C CA . ALA A 1 113 ? -62.628 -20.619 27.419 1.00 36.66 113 ALA A CA 1
ATOM 518 C C . ALA A 1 113 ? -62.403 -20.175 25.984 1.00 38.21 113 ALA A C 1
ATOM 519 O O . ALA A 1 113 ? -61.290 -20.300 25.462 1.00 35.49 113 ALA A O 1
ATOM 521 N N . TYR A 1 114 ? -63.457 -19.697 25.323 1.00 35.66 114 TYR A N 1
ATOM 522 C CA . TYR A 1 114 ? -63.329 -19.333 23.920 1.00 28.61 114 TYR A CA 1
ATOM 523 C C . TYR A 1 114 ? -63.473 -17.813 23.686 1.00 35.39 114 TYR A C 1
ATOM 524 O O . TYR A 1 114 ? -64.401 -17.184 24.181 1.00 34.10 114 TYR A O 1
ATOM 533 N N . PHE A 1 115 ? -62.540 -17.242 22.924 1.00 33.01 115 PHE A N 1
ATOM 534 C CA . PHE A 1 115 ? -62.523 -15.819 22.622 1.00 33.46 115 PHE A CA 1
ATOM 535 C C . PHE A 1 115 ? -62.742 -15.626 21.125 1.00 36.29 115 PHE A C 1
ATOM 536 O O . PHE A 1 115 ? -61.878 -15.960 20.319 1.00 35.08 115 PHE A O 1
ATOM 544 N N . HIS A 1 116 ? -63.917 -15.119 20.754 1.00 35.73 116 HIS A N 1
ATOM 545 C CA . HIS A 1 116 ? -64.332 -15.107 19.349 1.00 33.26 116 HIS A CA 1
ATOM 546 C C . HIS A 1 116 ? -63.651 -14.006 18.560 1.00 33.21 116 HIS A C 1
ATOM 547 O O . HIS A 1 116 ? -63.148 -13.030 19.131 1.00 35.45 116 HIS A O 1
ATOM 554 N N . GLY A 1 117 ? -63.625 -14.168 17.243 1.00 33.94 117 GLY A N 1
ATOM 555 C CA . GLY A 1 117 ? -63.059 -13.160 16.356 1.00 35.25 117 GLY A CA 1
ATOM 556 C C . GLY A 1 117 ? -64.159 -12.279 15.784 1.00 37.40 117 GLY A C 1
ATOM 557 O O . GLY A 1 117 ? -65.298 -12.318 16.267 1.00 34.50 117 GLY A O 1
ATOM 558 N N . GLY A 1 118 ? -63.825 -11.527 14.738 1.00 39.19 118 GLY A N 1
ATOM 559 C CA . GLY A 1 118 ? -64.696 -10.500 14.198 1.00 40.57 118 GLY A CA 1
ATOM 560 C C . GLY A 1 118 ? -64.044 -9.123 14.263 1.00 46.16 118 GLY A C 1
ATOM 561 O O . GLY A 1 118 ? -64.732 -8.101 14.312 1.00 45.61 118 GLY A O 1
ATOM 562 N N . GLY A 1 119 ? -62.712 -9.089 14.301 1.00 44.56 119 GLY A N 1
ATOM 563 C CA . GLY A 1 119 ? -61.982 -7.831 14.236 1.00 44.71 119 GLY A CA 1
ATOM 564 C C . GLY A 1 119 ? -62.194 -6.892 15.417 1.00 42.22 119 GLY A C 1
ATOM 565 O O . GLY A 1 119 ? -62.028 -5.681 15.268 1.00 42.67 119 GLY A O 1
ATOM 566 N N . TRP A 1 120 ? -62.589 -7.454 16.566 1.00 41.12 120 TRP A N 1
ATOM 567 C CA . TRP A 1 120 ? -62.921 -6.723 17.797 1.00 38.53 120 TRP A CA 1
ATOM 568 C C . TRP A 1 120 ? -64.190 -5.873 17.664 1.00 41.29 120 TRP A C 1
ATOM 569 O O . TRP A 1 120 ? -64.645 -5.328 18.662 1.00 42.40 120 TRP A O 1
ATOM 580 N N . VAL A 1 121 ? -64.746 -5.779 16.448 1.00 42.00 121 VAL A N 1
ATOM 581 C CA . VAL A 1 121 ? -65.950 -4.991 16.146 1.00 40.44 121 VAL A CA 1
ATOM 582 C C . VAL A 1 121 ? -67.222 -5.829 16.038 1.00 43.80 121 VAL A C 1
ATOM 583 O O . VAL A 1 121 ? -68.305 -5.366 16.399 1.00 44.90 121 VAL A O 1
ATOM 587 N N . PHE A 1 122 ? -67.090 -7.048 15.510 1.00 41.87 122 PHE A N 1
ATOM 588 C CA . PHE A 1 122 ? -68.239 -7.932 15.282 1.00 42.64 122 PHE A CA 1
ATOM 589 C C . PHE A 1 122 ? -68.128 -9.265 16.019 1.00 43.35 122 PHE A C 1
ATOM 590 O O . PHE A 1 122 ? -67.066 -9.623 16.550 1.00 40.00 122 PHE A O 1
ATOM 598 N N . GLY A 1 123 ? -69.231 -10.008 16.019 1.00 45.48 123 GLY A N 1
ATOM 599 C CA . GLY A 1 123 ? -69.243 -11.357 16.543 1.00 42.48 123 GLY A CA 1
ATOM 600 C C . GLY A 1 123 ? -69.941 -11.439 17.882 1.00 40.49 123 GLY A C 1
ATOM 601 O O . GLY A 1 123 ? -70.253 -10.415 18.493 1.00 41.19 123 GLY A O 1
ATOM 602 N N . GLY A 1 124 ? -70.180 -12.667 18.330 1.00 37.14 124 GLY A N 1
ATOM 603 C CA . GLY A 1 124 ? -70.878 -12.938 19.571 1.00 34.18 124 GLY A CA 1
ATOM 604 C C . GLY A 1 124 ? -71.401 -14.355 19.466 1.00 37.63 124 GLY A C 1
ATOM 605 O O . GLY A 1 124 ? -71.061 -15.058 18.512 1.00 40.67 124 GLY A O 1
ATOM 606 N N . PRO A 1 125 ? -72.237 -14.779 20.421 1.00 39.48 125 PRO A N 1
ATOM 607 C CA . PRO A 1 125 ? -72.701 -16.172 20.451 1.00 39.70 125 PRO A CA 1
ATOM 608 C C . PRO A 1 125 ? -73.478 -16.598 19.204 1.00 45.54 125 PRO A C 1
ATOM 609 O O . PRO A 1 125 ? -73.413 -17.774 18.844 1.00 45.81 125 PRO A O 1
ATOM 613 N N . LYS A 1 126 ? -74.174 -15.677 18.540 1.00 42.49 126 LYS A N 1
ATOM 614 C CA . LYS A 1 126 ? -75.002 -16.047 17.388 1.00 45.27 126 LYS A CA 1
ATOM 615 C C . LYS A 1 126 ? -74.172 -16.422 16.176 1.00 45.53 126 LYS A C 1
ATOM 616 O O . LYS A 1 126 ? -74.368 -17.478 15.573 1.00 49.80 126 LYS A O 1
ATOM 622 N N . SER A 1 127 ? -73.245 -15.548 15.811 1.00 42.42 127 SER A N 1
ATOM 623 C CA . SER A 1 127 ? -72.434 -15.759 14.629 1.00 45.83 127 SER A CA 1
ATOM 624 C C . SER A 1 127 ? -71.460 -16.911 14.806 1.00 41.85 127 SER A C 1
ATOM 625 O O . SER A 1 127 ? -70.940 -17.438 13.826 1.00 39.26 127 SER A O 1
ATOM 628 N N . TYR A 1 128 ? -71.195 -17.271 16.057 1.00 42.42 128 TYR A N 1
ATOM 629 C CA . TYR A 1 128 ? -70.253 -18.343 16.357 1.00 41.26 128 TYR A CA 1
ATOM 630 C C . TYR A 1 128 ? -70.940 -19.633 16.783 1.00 42.77 128 TYR A C 1
ATOM 631 O O . TYR A 1 128 ? -70.281 -20.547 17.267 1.00 41.69 128 TYR A O 1
ATOM 640 N N . ARG A 1 129 ? -72.259 -19.709 16.598 1.00 43.32 129 ARG A N 1
ATOM 641 C CA . ARG A 1 129 ? -73.012 -20.890 17.020 1.00 46.64 129 ARG A CA 1
ATOM 642 C C . ARG A 1 129 ? -72.512 -22.159 16.318 1.00 38.97 129 ARG A C 1
ATOM 643 O O . ARG A 1 129 ? -72.452 -23.214 16.928 1.00 43.80 129 ARG A O 1
ATOM 651 N N . GLY A 1 130 ? -72.176 -22.048 15.038 1.00 41.97 130 GLY A N 1
ATOM 652 C CA . GLY A 1 130 ? -71.694 -23.177 14.258 1.00 39.84 130 GLY A CA 1
ATOM 653 C C . GLY A 1 130 ? -70.374 -23.735 14.782 1.00 42.74 130 GLY A C 1
ATOM 654 O O . GLY A 1 130 ? -70.199 -24.946 14.909 1.00 43.03 130 GLY A O 1
ATOM 655 N N . LEU A 1 131 ? -69.430 -22.849 15.057 1.00 39.77 131 LEU A N 1
ATOM 656 C CA . LEU A 1 131 ? -68.141 -23.259 15.586 1.00 39.55 131 LEU A CA 1
ATOM 657 C C . LEU A 1 131 ? -68.281 -23.812 17.009 1.00 39.14 131 LEU A C 1
ATOM 658 O O . LEU A 1 131 ? -67.668 -24.822 17.343 1.00 38.35 131 LEU A O 1
ATOM 663 N N . ILE A 1 132 ? -69.084 -23.160 17.844 1.00 36.36 132 ILE A N 1
ATOM 664 C CA . ILE A 1 132 ? -69.294 -23.632 19.202 1.00 37.12 132 ILE A CA 1
ATOM 665 C C . ILE A 1 132 ? -69.873 -25.051 19.216 1.00 39.53 132 ILE A C 1
ATOM 666 O O . ILE A 1 132 ? -69.446 -25.907 20.000 1.00 39.14 132 ILE A O 1
ATOM 671 N N . THR A 1 133 ? -70.843 -25.293 18.342 1.00 38.13 133 THR A N 1
ATOM 672 C CA . THR A 1 133 ? -71.466 -26.612 18.221 1.00 43.06 133 THR A CA 1
ATOM 673 C C . THR A 1 133 ? -70.453 -27.687 17.816 1.00 38.27 133 THR A C 1
ATOM 674 O O . THR A 1 133 ? -70.393 -28.755 18.421 1.00 40.41 133 THR A O 1
ATOM 678 N N . ASN A 1 134 ? -69.660 -27.379 16.794 1.00 36.24 134 ASN A N 1
ATOM 679 C CA . ASN A 1 134 ? -68.588 -28.251 16.340 1.00 40.78 134 ASN A CA 1
ATOM 680 C C . ASN A 1 134 ? -67.608 -28.574 17.478 1.00 42.15 134 ASN A C 1
ATOM 681 O O . ASN A 1 134 ? -67.248 -29.730 17.677 1.00 43.05 134 ASN A O 1
ATOM 686 N N . LEU A 1 135 ? -67.172 -27.549 18.205 1.00 40.13 135 LEU A N 1
ATOM 687 C CA . LEU A 1 135 ? -66.265 -27.713 19.335 1.00 38.26 135 LEU A CA 1
ATOM 688 C C . LEU A 1 135 ? -66.879 -28.620 20.384 1.00 41.89 135 LEU A C 1
ATOM 689 O O . LEU A 1 135 ? -66.220 -29.509 20.926 1.00 41.61 135 LEU A O 1
ATOM 694 N N . ILE A 1 136 ? -68.143 -28.376 20.699 1.00 40.89 136 ILE A N 1
ATOM 695 C CA . ILE A 1 136 ? -68.805 -29.192 21.699 1.00 38.72 136 ILE A CA 1
ATOM 696 C C . ILE A 1 136 ? -68.973 -30.627 21.202 1.00 42.04 136 ILE A C 1
ATOM 697 O O . ILE A 1 136 ? -68.736 -31.570 21.958 1.00 41.62 136 ILE A O 1
ATOM 702 N N . ARG A 1 137 ? -69.354 -30.800 19.937 1.00 42.19 137 ARG A N 1
ATOM 703 C CA . ARG A 1 137 ? -69.535 -32.152 19.414 1.00 42.81 137 ARG A CA 1
ATOM 704 C C . ARG A 1 137 ? -68.225 -32.928 19.468 1.00 42.25 137 ARG A C 1
ATOM 705 O O . ARG A 1 137 ? -68.203 -34.051 19.957 1.00 40.47 137 ARG A O 1
ATOM 713 N N . GLU A 1 138 ? -67.139 -32.313 18.991 1.00 39.73 138 GLU A N 1
ATOM 714 C CA . GLU A 1 138 ? -65.856 -33.007 18.883 1.00 43.11 138 GLU A CA 1
ATOM 715 C C . GLU A 1 138 ? -65.065 -33.094 20.185 1.00 42.36 138 GLU A C 1
ATOM 716 O O . GLU A 1 138 ? -64.404 -34.100 20.431 1.00 44.60 138 GLU A O 1
ATOM 722 N N . SER A 1 139 ? -65.120 -32.065 21.023 1.00 38.51 139 SER A N 1
ATOM 723 C CA . SER A 1 139 ? -64.277 -32.062 22.220 1.00 36.99 139 SER A CA 1
ATOM 724 C C . SER A 1 139 ? -64.910 -32.778 23.411 1.00 41.42 139 SER A C 1
ATOM 725 O O . SER A 1 139 ? -64.205 -33.270 24.291 1.00 39.40 139 SER A O 1
ATOM 728 N N . GLY A 1 140 ? -66.239 -32.802 23.459 1.00 41.31 140 GLY A N 1
ATOM 729 C CA . GLY A 1 140 ? -66.950 -33.311 24.622 1.00 40.95 140 GLY A CA 1
ATOM 730 C C . GLY A 1 140 ? -66.796 -32.410 25.841 1.00 44.75 140 GLY A C 1
ATOM 731 O O . GLY A 1 140 ? -67.233 -32.752 26.939 1.00 47.35 140 GLY A O 1
ATOM 732 N N . ALA A 1 141 ? -66.194 -31.241 25.644 1.00 42.83 141 ALA A N 1
ATOM 733 C CA . ALA A 1 141 ? -65.983 -30.306 26.738 1.00 41.74 141 ALA A CA 1
ATOM 734 C C . ALA A 1 141 ? -67.058 -29.222 26.763 1.00 40.72 141 ALA A C 1
ATOM 735 O O . ALA A 1 141 ? -67.753 -28.986 25.766 1.00 36.63 141 ALA A O 1
ATOM 737 N N . ALA A 1 142 ? -67.164 -28.556 27.907 1.00 40.00 142 ALA A N 1
ATOM 738 C CA . ALA A 1 142 ? -67.952 -27.334 28.007 1.00 42.26 142 ALA A CA 1
ATOM 739 C C . ALA A 1 142 ? -67.220 -26.196 27.296 1.00 43.93 142 ALA A C 1
ATOM 740 O O . ALA A 1 142 ? -65.984 -26.217 27.183 1.00 38.21 142 ALA A O 1
ATOM 742 N N . VAL A 1 143 ? -67.983 -25.200 26.835 1.00 42.73 143 VAL A N 1
ATOM 743 C CA . VAL A 1 143 ? -67.407 -24.005 26.215 1.00 36.89 143 VAL A CA 1
ATOM 744 C C . VAL A 1 143 ? -67.836 -22.768 27.016 1.00 41.96 143 VAL A C 1
ATOM 745 O O . VAL A 1 143 ? -69.030 -22.529 27.232 1.00 38.26 143 VAL A O 1
ATOM 749 N N . PHE A 1 144 ? -66.839 -22.018 27.477 1.00 36.11 144 PHE A N 1
ATOM 750 C CA . PHE A 1 144 ? -67.025 -20.778 28.217 1.00 36.45 144 PHE A CA 1
ATOM 751 C C . PHE A 1 144 ? -66.785 -19.662 27.219 1.00 38.21 144 PHE A C 1
ATOM 752 O O . PHE A 1 144 ? -65.641 -19.284 26.943 1.00 37.71 144 PHE A O 1
ATOM 760 N N . PHE A 1 145 ? -67.871 -19.174 26.634 1.00 35.22 145 PHE A N 1
ATOM 761 C CA . PHE A 1 145 ? -67.793 -18.220 25.533 1.00 35.21 145 PHE A CA 1
ATOM 762 C C . PHE A 1 145 ? -67.907 -16.790 26.078 1.00 42.06 145 PHE A C 1
ATOM 763 O O . PHE A 1 145 ? -68.962 -16.389 26.592 1.00 40.76 145 PHE A O 1
ATOM 771 N N . VAL A 1 146 ? -66.815 -16.033 25.988 1.00 37.85 146 VAL A N 1
ATOM 772 C CA . VAL A 1 146 ? -66.782 -14.690 26.551 1.00 37.61 146 VAL A CA 1
ATOM 773 C C . VAL A 1 146 ? -67.302 -13.665 25.546 1.00 38.71 146 VAL A C 1
ATOM 774 O O . VAL A 1 146 ? -66.723 -13.473 24.483 1.00 33.99 146 VAL A O 1
ATOM 778 N N . ASP A 1 147 ? -68.413 -13.027 25.890 1.00 38.16 147 ASP A N 1
ATOM 779 C CA . ASP A 1 147 ? -69.039 -12.039 25.018 1.00 39.88 147 ASP A CA 1
ATOM 780 C C . ASP A 1 147 ? -68.567 -10.643 25.406 1.00 37.36 147 ASP A C 1
ATOM 781 O O . ASP A 1 147 ? -69.328 -9.834 25.937 1.00 38.07 147 ASP A O 1
ATOM 786 N N . TYR A 1 148 ? -67.289 -10.377 25.164 1.00 34.74 148 TYR A N 1
ATOM 787 C CA . TYR A 1 148 ? -66.657 -9.129 25.582 1.00 36.65 148 TYR A CA 1
ATOM 788 C C . TYR A 1 148 ? -67.229 -7.922 24.806 1.00 37.74 148 TYR A C 1
ATOM 789 O O . TYR A 1 148 ? -67.820 -8.080 23.729 1.00 34.34 148 TYR A O 1
ATOM 798 N N . THR A 1 149 ? -67.034 -6.721 25.337 1.00 35.72 149 THR A N 1
ATOM 799 C CA . THR A 1 149 ? -67.567 -5.520 24.698 1.00 38.00 149 THR A CA 1
ATOM 800 C C . THR A 1 149 ? -66.828 -5.190 23.398 1.00 36.59 149 THR A C 1
ATOM 801 O O . THR A 1 149 ? -65.595 -5.239 23.337 1.00 36.72 149 THR A O 1
ATOM 805 N N . LEU A 1 150 ? -67.583 -4.856 22.360 1.00 33.02 150 LEU A N 1
ATOM 806 C CA . LEU A 1 150 ? -67.011 -4.598 21.042 1.00 37.91 150 LEU A CA 1
ATOM 807 C C . LEU A 1 150 ? -66.552 -3.146 20.851 1.00 39.95 150 LEU A C 1
ATOM 808 O O . LEU A 1 150 ? -67.066 -2.232 21.491 1.00 41.92 150 LEU A O 1
ATOM 813 N N . THR A 1 151 ? -65.593 -2.933 19.956 1.00 40.10 151 THR A N 1
ATOM 814 C CA . THR A 1 151 ? -65.181 -1.583 19.589 1.00 42.49 151 THR A CA 1
ATOM 815 C C . THR A 1 151 ? -66.265 -0.921 18.722 1.00 48.12 151 THR A C 1
ATOM 816 O O . THR A 1 151 ? -67.023 -1.614 18.049 1.00 45.41 151 THR A O 1
ATOM 820 N N . PRO A 1 152 ? -66.353 0.425 18.746 1.00 48.60 152 PRO A N 1
ATOM 821 C CA . PRO A 1 152 ? -65.513 1.328 19.542 1.00 42.61 152 PRO A CA 1
ATOM 822 C C . PRO A 1 152 ? -66.128 1.721 20.883 1.00 43.28 152 PRO A C 1
ATOM 823 O O . PRO A 1 152 ? -65.665 2.698 21.481 1.00 45.32 152 PRO A O 1
ATOM 827 N N . LYS A 1 153 ? -67.123 0.978 21.362 1.00 39.36 153 LYS A N 1
ATOM 828 C CA . LYS A 1 153 ? -67.695 1.243 22.682 1.00 38.86 153 LYS A CA 1
ATOM 829 C C . LYS A 1 153 ? -66.590 1.202 23.741 1.00 41.79 153 LYS A C 1
ATOM 830 O O . LYS A 1 153 ? -66.606 1.960 24.709 1.00 41.95 153 LYS A O 1
ATOM 836 N N . VAL A 1 154 ? -65.636 0.295 23.557 1.00 38.68 154 VAL A N 1
ATOM 837 C CA . VAL A 1 154 ? -64.399 0.305 24.329 1.00 37.90 154 VAL A CA 1
ATOM 838 C C . VAL A 1 154 ? -63.224 0.154 23.373 1.00 36.53 154 VAL A C 1
ATOM 839 O O . VAL A 1 154 ? -63.413 -0.007 22.168 1.00 37.41 154 VAL A O 1
ATOM 843 N N . ALA A 1 155 ? -62.010 0.240 23.905 1.00 36.12 155 ALA A N 1
ATOM 844 C CA . ALA A 1 155 ? -60.819 0.000 23.105 1.00 34.87 155 ALA A CA 1
ATOM 845 C C . ALA A 1 155 ? -59.821 -0.837 23.884 1.00 36.32 155 ALA A C 1
ATOM 846 O O . ALA A 1 155 ? -59.983 -1.055 25.094 1.00 36.96 155 ALA A O 1
ATOM 848 N N . TYR A 1 156 ? -58.782 -1.294 23.196 1.00 35.42 156 TYR A N 1
ATOM 849 C CA . TYR A 1 156 ? -57.654 -1.922 23.870 1.00 38.21 156 TYR A CA 1
ATOM 850 C C . TYR A 1 156 ? -57.257 -1.078 25.074 1.00 38.84 156 TYR A C 1
ATOM 851 O O . TYR A 1 156 ? -57.214 0.148 24.973 1.00 38.59 156 TYR A O 1
ATOM 860 N N . PRO A 1 157 ? -56.941 -1.715 26.213 1.00 38.52 157 PRO A N 1
ATOM 861 C CA . PRO A 1 157 ? -56.879 -3.144 26.539 1.00 38.09 157 PRO A CA 1
ATOM 862 C C . PRO A 1 157 ? -58.121 -3.671 27.247 1.00 35.97 157 PRO A C 1
ATOM 863 O O . PRO A 1 157 ? -58.045 -4.687 27.940 1.00 38.37 157 PRO A O 1
ATOM 867 N N . VAL A 1 158 ? -59.247 -2.983 27.110 1.00 37.12 158 VAL A N 1
ATOM 868 C CA . VAL A 1 158 ? -60.427 -3.362 27.868 1.00 33.54 158 VAL A CA 1
ATOM 869 C C . VAL A 1 158 ? -60.988 -4.749 27.468 1.00 34.36 158 VAL A C 1
ATOM 870 O O . VAL A 1 158 ? -61.278 -5.556 28.351 1.00 34.90 158 VAL A O 1
ATOM 874 N N . PRO A 1 159 ? -61.131 -5.043 26.156 1.00 36.62 159 PRO A N 1
ATOM 875 C CA . PRO A 1 159 ? -61.601 -6.406 25.846 1.00 34.07 159 PRO A CA 1
ATOM 876 C C . PRO A 1 159 ? -60.628 -7.491 26.360 1.00 38.84 159 PRO A C 1
ATOM 877 O O . PRO A 1 159 ? -61.080 -8.542 26.845 1.00 36.33 159 PRO A O 1
ATOM 881 N N . ASN A 1 160 ? -59.326 -7.229 26.266 1.00 33.25 160 ASN A N 1
ATOM 882 C CA . ASN A 1 160 ? -58.323 -8.125 26.818 1.00 33.90 160 ASN A CA 1
ATOM 883 C C . ASN A 1 160 ? -58.542 -8.380 28.306 1.00 38.79 160 ASN A C 1
ATOM 884 O O . ASN A 1 160 ? -58.519 -9.528 28.761 1.00 35.61 160 ASN A O 1
ATOM 889 N N . GLU A 1 161 ? -58.742 -7.301 29.062 1.00 37.08 161 GLU A N 1
ATOM 890 C CA . GLU A 1 161 ? -58.905 -7.404 30.507 1.00 33.44 161 GLU A CA 1
ATOM 891 C C . GLU A 1 161 ? -60.260 -7.994 30.871 1.00 36.22 161 GLU A C 1
ATOM 892 O O . GLU A 1 161 ? -60.392 -8.644 31.908 1.00 36.30 161 GLU A O 1
ATOM 898 N N . GLN A 1 162 ? -61.271 -7.756 30.038 1.00 34.78 162 GLN A N 1
ATOM 899 C CA . GLN A 1 162 ? -62.561 -8.404 30.249 1.00 34.12 162 GLN A CA 1
ATOM 900 C C . GLN A 1 162 ? -62.385 -9.917 30.155 1.00 35.79 162 GLN A C 1
ATOM 901 O O . GLN A 1 162 ? -62.849 -10.660 31.019 1.00 37.19 162 GLN A O 1
ATOM 907 N N . CYS A 1 163 ? -61.708 -10.355 29.094 1.00 37.17 163 CYS A N 1
ATOM 908 C CA . CYS A 1 163 ? -61.462 -11.776 28.856 1.00 35.15 163 CYS A CA 1
ATOM 909 C C . CYS A 1 163 ? -60.630 -12.361 29.982 1.00 36.55 163 CYS A C 1
ATOM 910 O O . CYS A 1 163 ? -60.934 -13.438 30.493 1.00 37.85 163 CYS A O 1
ATOM 913 N N . TYR A 1 164 ? -59.581 -11.645 30.369 1.00 38.29 164 TYR A N 1
ATOM 914 C CA . TYR A 1 164 ? -58.761 -12.084 31.486 1.00 35.45 164 TYR A CA 1
ATOM 915 C C . TYR A 1 164 ? -59.604 -12.202 32.752 1.00 39.78 164 TYR A C 1
ATOM 916 O O . TYR A 1 164 ? -59.539 -13.223 33.438 1.00 39.55 164 TYR A O 1
ATOM 925 N N . ALA A 1 165 ? -60.413 -11.181 33.055 1.00 39.78 165 ALA A N 1
ATOM 926 C CA . ALA A 1 165 ? -61.203 -11.189 34.291 1.00 36.38 165 ALA A CA 1
ATOM 927 C C . ALA A 1 165 ? -62.261 -12.305 34.319 1.00 37.28 165 ALA A C 1
ATOM 928 O O . ALA A 1 165 ? -62.525 -12.901 35.373 1.00 37.02 165 ALA A O 1
ATOM 930 N N . ALA A 1 166 ? -62.855 -12.589 33.164 1.00 36.64 166 ALA A N 1
ATOM 931 C CA . ALA A 1 166 ? -63.827 -13.673 33.056 1.00 38.13 166 ALA A CA 1
ATOM 932 C C . ALA A 1 166 ? -63.167 -15.023 33.343 1.00 38.80 166 ALA A C 1
ATOM 933 O O . ALA A 1 166 ? -63.750 -15.885 34.006 1.00 37.59 166 ALA A O 1
ATOM 935 N N . VAL A 1 167 ? -61.949 -15.209 32.845 1.00 37.26 167 VAL A N 1
ATOM 936 C CA . VAL A 1 167 ? -61.230 -16.450 33.118 1.00 39.38 167 VAL A CA 1
ATOM 937 C C . VAL A 1 167 ? -60.952 -16.597 34.614 1.00 41.42 167 VAL A C 1
ATOM 938 O O . VAL A 1 167 ? -61.133 -17.686 35.178 1.00 39.95 167 VAL A O 1
ATOM 942 N N . GLN A 1 168 ? -60.548 -15.507 35.266 1.00 37.56 168 GLN A N 1
ATOM 943 C CA . GLN A 1 168 ? -60.263 -15.566 36.706 1.00 40.99 168 GLN A CA 1
ATOM 944 C C . GLN A 1 168 ? -61.518 -15.961 37.487 1.00 42.08 168 GLN A C 1
ATOM 945 O O . GLN A 1 168 ? -61.441 -16.694 38.479 1.00 44.52 168 GLN A O 1
ATOM 951 N N . TRP A 1 169 ? -62.664 -15.455 37.046 1.00 40.41 169 TRP A N 1
ATOM 952 C CA . TRP A 1 169 ? -63.944 -15.825 37.628 1.00 42.13 169 TRP A CA 1
ATOM 953 C C . TRP A 1 169 ? -64.242 -17.310 37.434 1.00 41.82 169 TRP A C 1
ATOM 954 O O . TRP A 1 169 ? -64.690 -17.981 38.358 1.00 44.19 169 TRP A O 1
ATOM 965 N N . LEU A 1 170 ? -64.012 -17.807 36.223 1.00 41.96 170 LEU A N 1
ATOM 966 C CA . LEU A 1 170 ? -64.236 -19.213 35.903 1.00 40.36 170 LEU A CA 1
ATOM 967 C C . LEU A 1 170 ? -63.354 -20.086 36.789 1.00 45.18 170 LEU A C 1
ATOM 968 O O . LEU A 1 170 ? -63.794 -21.121 37.279 1.00 47.21 170 LEU A O 1
ATOM 973 N N . LEU A 1 171 ? -62.111 -19.656 36.998 1.00 43.89 171 LEU A N 1
ATOM 974 C CA . LEU A 1 171 ? -61.184 -20.392 37.844 1.00 44.60 171 LEU A CA 1
ATOM 975 C C . LEU A 1 171 ? -61.706 -20.573 39.266 1.00 46.44 171 LEU A C 1
ATOM 976 O O . LEU A 1 171 ? -61.538 -21.629 39.863 1.00 49.77 171 LEU A O 1
ATOM 981 N N . GLU A 1 172 ? -62.345 -19.543 39.799 1.00 47.13 172 GLU A N 1
ATOM 982 C CA . GLU A 1 172 ? -62.839 -19.561 41.166 1.00 46.91 172 GLU A CA 1
ATOM 983 C C . GLU A 1 172 ? -64.202 -20.233 41.321 1.00 48.30 172 GLU A C 1
ATOM 984 O O . GLU A 1 172 ? -64.490 -20.830 42.356 1.00 52.39 172 GLU A O 1
ATOM 990 N N . HIS A 1 173 ? -65.057 -20.100 40.316 1.00 43.80 173 HIS A N 1
ATOM 991 C CA . HIS A 1 173 ? -66.451 -20.501 40.474 1.00 48.23 173 HIS A CA 1
ATOM 992 C C . HIS A 1 173 ? -66.894 -21.649 39.570 1.00 49.30 173 HIS A C 1
ATOM 993 O O . HIS A 1 173 ? -68.030 -22.107 39.660 1.00 47.13 173 HIS A O 1
ATOM 1000 N N . GLY A 1 174 ? -65.996 -22.105 38.703 1.00 46.20 174 GLY A N 1
ATOM 1001 C CA . GLY A 1 174 ? -66.346 -23.084 37.693 1.00 48.64 174 GLY A CA 1
ATOM 1002 C C . GLY A 1 174 ? -66.896 -24.375 38.262 1.00 49.14 174 GLY A C 1
ATOM 1003 O O . GLY A 1 174 ? -67.855 -24.943 37.737 1.00 48.05 174 GLY A O 1
ATOM 1004 N N . GLU A 1 175 ? -66.288 -24.831 39.349 1.00 49.05 175 GLU A N 1
ATOM 1005 C CA . GLU A 1 175 ? -66.663 -26.103 39.946 1.00 54.68 175 GLU A CA 1
ATOM 1006 C C . GLU A 1 175 ? -68.153 -26.113 40.277 1.00 53.42 175 GLU A C 1
ATOM 1007 O O . GLU A 1 175 ? -68.833 -27.110 40.052 1.00 54.43 175 GLU A O 1
ATOM 1013 N N . LYS A 1 176 ? -68.669 -24.969 40.717 1.00 52.50 176 LYS A N 1
ATOM 1014 C CA . LYS A 1 176 ? -70.071 -24.843 41.096 1.00 52.47 176 LYS A CA 1
ATOM 1015 C C . LYS A 1 176 ? -70.999 -24.880 39.894 1.00 50.40 176 LYS A C 1
ATOM 1016 O O . LYS A 1 176 ? -72.205 -25.087 40.033 1.00 52.83 176 LYS A O 1
ATOM 1022 N N . LEU A 1 177 ? -70.426 -24.739 38.707 1.00 52.19 177 LEU A N 1
ATOM 1023 C CA . LEU A 1 177 ? -71.194 -24.836 37.471 1.00 50.27 177 LEU A CA 1
ATOM 1024 C C . LEU A 1 177 ? -70.998 -26.183 36.791 1.00 48.42 177 LEU A C 1
ATOM 1025 O O . LEU A 1 177 ? -71.527 -26.422 35.705 1.00 50.01 177 LEU A O 1
ATOM 1030 N N . GLY A 1 178 ? -70.215 -27.053 37.419 1.00 49.72 178 GLY A N 1
ATOM 1031 C CA . GLY A 1 178 ? -70.043 -28.398 36.902 1.00 46.34 178 GLY A CA 1
ATOM 1032 C C . GLY A 1 178 ? -68.902 -28.523 35.909 1.00 45.22 178 GLY A C 1
ATOM 1033 O O . GLY A 1 178 ? -68.879 -29.456 35.114 1.00 48.26 178 GLY A O 1
ATOM 1034 N N . VAL A 1 179 ? -67.968 -27.575 35.929 1.00 44.59 179 VAL A N 1
ATOM 1035 C CA . VAL A 1 179 ? -66.795 -27.684 35.072 1.00 45.59 179 VAL A CA 1
ATOM 1036 C C . VAL A 1 179 ? -65.551 -27.713 35.934 1.00 45.09 179 VAL A C 1
ATOM 1037 O O . VAL A 1 179 ? -65.560 -27.286 37.090 1.00 43.62 179 VAL A O 1
ATOM 1041 N N . ASP A 1 180 ? -64.475 -28.219 35.352 1.00 47.95 180 ASP A N 1
ATOM 1042 C CA . ASP A 1 180 ? -63.222 -28.373 36.068 1.00 48.71 180 ASP A CA 1
ATOM 1043 C C . ASP A 1 180 ? -62.220 -27.317 35.626 1.00 47.44 180 ASP A C 1
ATOM 1044 O O . ASP A 1 180 ? -61.605 -27.447 34.571 1.00 47.90 180 ASP A O 1
ATOM 1049 N N . PRO A 1 181 ? -62.048 -26.264 36.437 1.00 49.26 181 PRO A N 1
ATOM 1050 C CA . PRO A 1 181 ? -61.136 -25.178 36.062 1.00 50.09 181 PRO A CA 1
ATOM 1051 C C . PRO A 1 181 ? -59.681 -25.620 35.945 1.00 53.24 181 PRO A C 1
ATOM 1052 O O . PRO A 1 181 ? -58.887 -24.911 35.334 1.00 53.84 181 PRO A O 1
ATOM 1056 N N . THR A 1 182 ? -59.341 -26.781 36.496 1.00 53.69 182 THR A N 1
ATOM 1057 C CA . THR A 1 182 ? -57.987 -27.306 36.364 1.00 51.49 182 THR A CA 1
ATOM 1058 C C . THR A 1 182 ? -57.817 -28.082 35.066 1.00 49.71 182 THR A C 1
ATOM 1059 O O . THR A 1 182 ? -56.714 -28.495 34.728 1.00 57.79 182 THR A O 1
ATOM 1063 N N . ASN A 1 183 ? -58.906 -28.289 34.339 1.00 46.33 183 ASN A N 1
ATOM 1064 C CA . ASN A 1 183 ? -58.806 -28.863 33.007 1.00 48.25 183 ASN A CA 1
ATOM 1065 C C . ASN A 1 183 ? -59.303 -27.899 31.932 1.00 47.58 183 ASN A C 1
ATOM 1066 O O . ASN A 1 183 ? -60.294 -28.172 31.246 1.00 42.66 183 ASN A O 1
ATOM 1071 N N . MET A 1 184 ? -58.578 -26.798 31.751 1.00 47.76 184 MET A N 1
ATOM 1072 C CA . MET A 1 184 ? -59.071 -25.701 30.922 1.00 40.33 184 MET A CA 1
ATOM 1073 C C . MET A 1 184 ? -58.314 -25.570 29.612 1.00 42.14 184 MET A C 1
ATOM 1074 O O . MET A 1 184 ? -57.090 -25.670 29.583 1.00 39.08 184 MET A O 1
ATOM 1079 N N . GLY A 1 185 ? -59.049 -25.313 28.533 1.00 34.86 185 GLY A N 1
ATOM 1080 C CA . GLY A 1 185 ? -58.424 -24.927 27.292 1.00 35.34 185 GLY A CA 1
ATOM 1081 C C . GLY A 1 185 ? -58.728 -23.472 26.971 1.00 40.33 185 GLY A C 1
ATOM 1082 O O . GLY A 1 185 ? -59.708 -22.898 27.480 1.00 38.67 185 GLY A O 1
ATOM 1083 N N . PHE A 1 186 ? -57.858 -22.872 26.162 1.00 36.13 186 PHE A N 1
ATOM 1084 C CA . PHE A 1 186 ? -58.112 -21.594 25.502 1.00 36.83 186 PHE A CA 1
ATOM 1085 C C . PHE A 1 186 ? -58.290 -21.837 24.014 1.00 37.38 186 PHE A C 1
ATOM 1086 O O . PHE A 1 186 ? -57.523 -22.590 23.409 1.00 37.27 186 PHE A O 1
ATOM 1094 N N . GLY A 1 187 ? -59.269 -21.173 23.414 1.00 34.22 187 GLY A N 1
ATOM 1095 C CA . GLY A 1 187 ? -59.383 -21.140 21.969 1.00 34.23 187 GLY A CA 1
ATOM 1096 C C . GLY A 1 187 ? -59.695 -19.714 21.521 1.00 35.85 187 GLY A C 1
ATOM 1097 O O . GLY A 1 187 ? -60.343 -18.957 22.248 1.00 36.96 187 GLY A O 1
ATOM 1098 N N . GLY A 1 188 ? -59.223 -19.337 20.339 1.00 34.37 188 GLY A N 1
ATOM 1099 C CA . GLY A 1 188 ? -59.557 -18.041 19.779 1.00 36.82 188 GLY A CA 1
ATOM 1100 C C . GLY A 1 188 ? -59.185 -17.972 18.313 1.00 36.19 188 GLY A C 1
ATOM 1101 O O . GLY A 1 188 ? -58.180 -18.553 17.898 1.00 36.29 188 GLY A O 1
ATOM 1102 N N . ASP A 1 189 ? -59.996 -17.262 17.533 1.00 30.73 189 ASP A N 1
ATOM 1103 C CA . ASP A 1 189 ? -59.782 -17.132 16.095 1.00 33.32 189 ASP A CA 1
ATOM 1104 C C . ASP A 1 189 ? -59.581 -15.666 15.724 1.00 38.59 189 ASP A C 1
ATOM 1105 O O . ASP A 1 189 ? -60.300 -14.786 16.218 1.00 37.56 189 ASP A O 1
ATOM 1110 N N . SER A 1 190 ? -58.594 -15.412 14.870 1.00 38.85 190 SER A N 1
ATOM 1111 C CA . SER A 1 190 ? -58.348 -14.073 14.331 1.00 39.93 190 SER A CA 1
ATOM 1112 C C . SER A 1 190 ? -58.099 -13.057 15.463 1.00 38.73 190 SER A C 1
ATOM 1113 O O . SER A 1 190 ? -57.127 -13.180 16.215 1.00 39.76 190 SER A O 1
ATOM 1116 N N . ALA A 1 191 ? -58.977 -12.065 15.594 1.00 39.14 191 ALA A N 1
ATOM 1117 C CA . ALA A 1 191 ? -58.904 -11.128 16.711 1.00 35.49 191 ALA A CA 1
ATOM 1118 C C . ALA A 1 191 ? -58.999 -11.870 18.055 1.00 35.97 191 ALA A C 1
ATOM 1119 O O . ALA A 1 191 ? -58.376 -11.482 19.041 1.00 35.47 191 ALA A O 1
ATOM 1121 N N . GLY A 1 192 ? -59.793 -12.936 18.089 1.00 34.69 192 GLY A N 1
ATOM 1122 C CA . GLY A 1 192 ? -59.902 -13.761 19.279 1.00 32.58 192 GLY A CA 1
ATOM 1123 C C . GLY A 1 192 ? -58.613 -14.511 19.565 1.00 34.10 192 GLY A C 1
ATOM 1124 O O . GLY A 1 192 ? -58.341 -14.899 20.698 1.00 35.34 192 GLY A O 1
ATOM 1125 N N . GLY A 1 193 ? -57.811 -14.714 18.527 1.00 34.68 193 GLY A N 1
ATOM 1126 C CA . GLY A 1 193 ? -56.513 -15.332 18.699 1.00 35.79 193 GLY A CA 1
ATOM 1127 C C . GLY A 1 193 ? -55.568 -14.359 19.361 1.00 34.84 193 GLY A C 1
ATOM 1128 O O . GLY A 1 193 ? -54.742 -14.763 20.179 1.00 36.61 193 GLY A O 1
ATOM 1129 N N . GLU A 1 194 ? -55.702 -13.075 19.023 1.00 36.03 194 GLU A N 1
ATOM 1130 C CA . GLU A 1 194 ? -54.985 -12.023 19.742 1.00 35.54 194 GLU A CA 1
ATOM 1131 C C . GLU A 1 194 ? -55.407 -12.032 21.203 1.00 34.61 194 GLU A C 1
ATOM 1132 O O . GLU A 1 194 ? -54.562 -11.967 22.101 1.00 40.56 194 GLU A O 1
ATOM 1138 N N . LEU A 1 195 ? -56.711 -12.137 21.449 1.00 31.97 195 LEU A N 1
ATOM 1139 C CA . LEU A 1 195 ? -57.212 -12.134 22.820 1.00 34.99 195 LEU A CA 1
ATOM 1140 C C . LEU A 1 195 ? -56.747 -13.364 23.622 1.00 35.66 195 LEU A C 1
ATOM 1141 O O . LEU A 1 195 ? -56.393 -13.259 24.809 1.00 34.00 195 LEU A O 1
ATOM 1146 N N . SER A 1 196 ? -56.770 -14.532 22.982 1.00 34.80 196 SER A N 1
ATOM 1147 C CA . SER A 1 196 ? -56.381 -15.768 23.658 1.00 34.18 196 SER A CA 1
ATOM 1148 C C . SER A 1 196 ? -54.926 -15.679 24.110 1.00 32.43 196 SER A C 1
ATOM 1149 O O . SER A 1 196 ? -54.607 -15.900 25.281 1.00 34.14 196 SER A O 1
ATOM 1152 N N . SER A 1 197 ? -54.048 -15.319 23.184 1.00 34.53 197 SER A N 1
ATOM 1153 C CA . SER A 1 197 ? -52.628 -15.241 23.501 1.00 36.77 197 SER A CA 1
ATOM 1154 C C . SER A 1 197 ? -52.349 -14.073 24.448 1.00 38.51 197 SER A C 1
ATOM 1155 O O . SER A 1 197 ? -51.408 -14.134 25.241 1.00 36.14 197 SER A O 1
ATOM 1158 N N . SER A 1 198 ? -53.171 -13.018 24.377 1.00 36.83 198 SER A N 1
ATOM 1159 C CA . SER A 1 198 ? -53.041 -11.903 25.315 1.00 33.97 198 SER A CA 1
ATOM 1160 C C . SER A 1 198 ? -53.348 -12.314 26.742 1.00 33.16 198 SER A C 1
ATOM 1161 O O . SER A 1 198 ? -52.606 -11.967 27.666 1.00 37.07 198 SER A O 1
ATOM 1164 N N . VAL A 1 199 ? -54.435 -13.062 26.914 1.00 31.14 199 VAL A N 1
ATOM 1165 C CA . VAL A 1 199 ? -54.842 -13.549 28.226 1.00 32.34 199 VAL A CA 1
ATOM 1166 C C . VAL A 1 199 ? -53.824 -14.557 28.785 1.00 38.64 199 VAL A C 1
ATOM 1167 O O . VAL A 1 199 ? -53.545 -14.583 30.000 1.00 36.86 199 VAL A O 1
ATOM 1171 N N . SER A 1 200 ? -53.272 -15.390 27.903 1.00 36.85 200 SER A N 1
ATOM 1172 C CA . SER A 1 200 ? -52.175 -16.275 28.305 1.00 37.47 200 SER A CA 1
ATOM 1173 C C . SER A 1 200 ? -51.008 -15.444 28.861 1.00 37.43 200 SER A C 1
ATOM 1174 O O . SER A 1 200 ? -50.496 -15.725 29.939 1.00 41.36 200 SER A O 1
ATOM 1177 N N . LEU A 1 201 ? -50.603 -14.417 28.121 1.00 35.34 201 LEU A N 1
ATOM 1178 C CA . LEU A 1 201 ? -49.490 -13.565 28.515 1.00 38.26 201 LEU A CA 1
ATOM 1179 C C . LEU A 1 201 ? -49.771 -12.842 29.840 1.00 40.18 201 LEU A C 1
ATOM 1180 O O . LEU A 1 201 ? -48.903 -12.758 30.703 1.00 43.04 201 LEU A O 1
ATOM 1185 N N . LEU A 1 202 ? -50.993 -12.343 30.003 1.00 37.87 202 LEU A N 1
ATOM 1186 C CA . LEU A 1 202 ? -51.384 -11.673 31.236 1.00 38.53 202 LEU A CA 1
ATOM 1187 C C . LEU A 1 202 ? -51.357 -12.667 32.407 1.00 39.50 202 LEU A C 1
ATOM 1188 O O . LEU A 1 202 ? -51.021 -12.302 33.533 1.00 39.65 202 LEU A O 1
ATOM 1193 N N . SER A 1 203 ? -51.729 -13.918 32.157 1.00 40.73 203 SER A N 1
ATOM 1194 C CA . SER A 1 203 ? -51.663 -14.932 33.212 1.00 40.82 203 SER A CA 1
ATOM 1195 C C . SER A 1 203 ? -50.216 -15.156 33.660 1.00 42.16 203 SER A C 1
ATOM 1196 O O . SER A 1 203 ? -49.937 -15.337 34.849 1.00 43.45 203 SER A O 1
ATOM 1199 N N . ILE A 1 204 ? -49.299 -15.138 32.696 1.00 41.23 204 ILE A N 1
ATOM 1200 C CA . ILE A 1 204 ? -47.882 -15.313 32.988 1.00 43.08 204 ILE A CA 1
ATOM 1201 C C . ILE A 1 204 ? -47.371 -14.126 33.813 1.00 43.29 204 ILE A C 1
ATOM 1202 O O . ILE A 1 204 ? -46.771 -14.314 34.865 1.00 42.54 204 ILE A O 1
ATOM 1207 N N . LYS A 1 205 ? -47.676 -12.909 33.369 1.00 45.32 205 LYS A N 1
ATOM 1208 C CA . LYS A 1 205 ? -47.306 -11.699 34.113 1.00 44.65 205 LYS A CA 1
ATOM 1209 C C . LYS A 1 205 ? -47.858 -11.616 35.535 1.00 45.03 205 LYS A C 1
ATOM 1210 O O . LYS A 1 205 ? -47.207 -11.048 36.418 1.00 48.81 205 LYS A O 1
ATOM 1216 N N . ARG A 1 206 ? -49.056 -12.151 35.763 1.00 39.55 206 ARG A N 1
ATOM 1217 C CA . ARG A 1 206 ? -49.724 -11.972 37.047 1.00 39.79 206 ARG A CA 1
ATOM 1218 C C . ARG A 1 206 ? -49.694 -13.243 37.882 1.00 43.26 206 ARG A C 1
ATOM 1219 O O . ARG A 1 206 ? -50.211 -13.279 38.997 1.00 44.38 206 ARG A O 1
ATOM 1227 N N . LYS A 1 207 ? -49.037 -14.264 37.344 1.00 43.08 207 LYS A N 1
ATOM 1228 C CA . LYS A 1 207 ? -48.886 -15.571 37.982 1.00 43.48 207 LYS A CA 1
ATOM 1229 C C . LYS A 1 207 ? -50.220 -16.200 38.361 1.00 44.53 207 LYS A C 1
ATOM 1230 O O . LYS A 1 207 ? -50.410 -16.657 39.485 1.00 44.80 207 LYS A O 1
ATOM 1236 N N . THR A 1 208 ? -51.144 -16.215 37.402 1.00 41.46 208 THR A N 1
ATOM 1237 C CA . THR A 1 208 ? -52.422 -16.895 37.581 1.00 41.41 208 THR A CA 1
ATOM 1238 C C . THR A 1 208 ? -52.484 -18.080 36.613 1.00 40.54 208 THR A C 1
ATOM 1239 O O . THR A 1 208 ? -51.785 -18.080 35.602 1.00 44.69 208 THR A O 1
ATOM 1243 N N . PRO A 1 209 ? -53.329 -19.086 36.905 1.00 39.20 209 PRO A N 1
ATOM 1244 C CA . PRO A 1 209 ? -53.307 -20.336 36.128 1.00 40.49 209 PRO A CA 1
ATOM 1245 C C . PRO A 1 209 ? -53.513 -20.195 34.614 1.00 44.50 209 PRO A C 1
ATOM 1246 O O . PRO A 1 209 ? -54.400 -19.471 34.132 1.00 41.02 209 PRO A O 1
ATOM 1250 N N . LEU A 1 210 ? -52.643 -20.891 33.885 1.00 39.33 210 LEU A N 1
ATOM 1251 C CA . LEU A 1 210 ? -52.691 -21.041 32.436 1.00 41.13 210 LEU A CA 1
ATOM 1252 C C . LEU A 1 210 ? -53.551 -22.227 32.054 1.00 40.49 210 LEU A C 1
ATOM 1253 O O . LEU A 1 210 ? -53.716 -23.140 32.846 1.00 45.38 210 LEU A O 1
ATOM 1258 N N . PRO A 1 211 ? -54.084 -22.236 30.828 1.00 40.13 211 PRO A N 1
ATOM 1259 C CA . PRO A 1 211 ? -54.825 -23.427 30.400 1.00 40.44 211 PRO A CA 1
ATOM 1260 C C . PRO A 1 211 ? -53.881 -24.592 30.117 1.00 42.71 211 PRO A C 1
ATOM 1261 O O . PRO A 1 211 ? -52.693 -24.350 29.918 1.00 40.47 211 PRO A O 1
ATOM 1265 N N . LYS A 1 212 ? -54.395 -25.820 30.081 1.00 40.52 212 LYS A N 1
ATOM 1266 C CA . LYS A 1 212 ? -53.571 -26.980 29.743 1.00 41.17 212 LYS A CA 1
ATOM 1267 C C . LYS A 1 212 ? -53.202 -26.967 28.264 1.00 44.97 212 LYS A C 1
ATOM 1268 O O . LYS A 1 212 ? -52.181 -27.518 27.849 1.00 39.81 212 LYS A O 1
ATOM 1274 N N . PHE A 1 213 ? -54.049 -26.334 27.464 1.00 38.41 213 PHE A N 1
ATOM 1275 C CA . PHE A 1 213 ? -53.913 -26.400 26.024 1.00 38.36 213 PHE A CA 1
ATOM 1276 C C . PHE A 1 213 ? -54.558 -25.180 25.376 1.00 38.53 213 PHE A C 1
ATOM 1277 O O . PHE A 1 213 ? -55.612 -24.724 25.813 1.00 37.35 213 PHE A O 1
ATOM 1285 N N . GLN A 1 214 ? -53.915 -24.651 24.341 1.00 38.22 214 GLN A N 1
ATOM 1286 C CA . GLN A 1 214 ? -54.393 -23.438 23.687 1.00 36.79 214 GLN A CA 1
ATOM 1287 C C . GLN A 1 214 ? -54.437 -23.648 22.186 1.00 36.41 214 GLN A C 1
ATOM 1288 O O . GLN A 1 214 ? -53.485 -24.174 21.603 1.00 36.76 214 GLN A O 1
ATOM 1294 N N . VAL A 1 215 ? -55.547 -23.259 21.562 1.00 34.17 215 VAL A N 1
ATOM 1295 C CA . VAL A 1 215 ? -55.645 -23.296 20.112 1.00 31.62 215 VAL A CA 1
ATOM 1296 C C . VAL A 1 215 ? -55.819 -21.871 19.541 1.00 33.83 215 VAL A C 1
ATOM 1297 O O . VAL A 1 215 ? -56.710 -21.128 19.953 1.00 35.74 215 VAL A O 1
ATOM 1301 N N . LEU A 1 216 ? -54.933 -21.487 18.631 1.00 33.03 216 LEU A N 1
ATOM 1302 C CA . LEU A 1 216 ? -55.016 -20.199 17.953 1.00 36.83 216 LEU A CA 1
ATOM 1303 C C . LEU A 1 216 ? -55.319 -20.453 16.475 1.00 38.26 216 LEU A C 1
ATOM 1304 O O . LEU A 1 216 ? -54.576 -21.152 15.787 1.00 37.63 216 LEU A O 1
ATOM 1309 N N . ILE A 1 217 ? -56.442 -19.920 16.004 1.00 37.13 217 ILE A N 1
ATOM 1310 C CA . ILE A 1 217 ? -56.879 -20.112 14.627 1.00 35.61 217 ILE A CA 1
ATOM 1311 C C . ILE A 1 217 ? -56.641 -18.806 13.846 1.00 40.28 217 ILE A C 1
ATOM 1312 O O . ILE A 1 217 ? -57.257 -17.801 14.171 1.00 40.67 217 ILE A O 1
ATOM 1317 N N . TYR A 1 218 ? -55.770 -18.838 12.831 1.00 37.09 218 TYR A N 1
ATOM 1318 C CA . TYR A 1 218 ? -55.312 -17.650 12.079 1.00 37.28 218 TYR A CA 1
ATOM 1319 C C . TYR A 1 218 ? -55.267 -16.406 12.961 1.00 40.95 218 TYR A C 1
ATOM 1320 O O . TYR A 1 218 ? -55.958 -15.418 12.697 1.00 42.81 218 TYR A O 1
ATOM 1329 N N . PRO A 1 219 ? -54.478 -16.468 14.039 1.00 40.38 219 PRO A N 1
ATOM 1330 C CA . PRO A 1 219 ? -54.514 -15.405 15.040 1.00 41.27 219 PRO A CA 1
ATOM 1331 C C . PRO A 1 219 ? -53.844 -14.142 14.549 1.00 42.74 219 PRO A C 1
ATOM 1332 O O . PRO A 1 219 ? -52.931 -14.214 13.719 1.00 40.09 219 PRO A O 1
ATOM 1336 N N . ALA A 1 220 ? -54.321 -12.998 15.037 1.00 41.45 220 ALA A N 1
ATOM 1337 C CA . ALA A 1 220 ? -53.562 -11.754 14.958 1.00 42.18 220 ALA A CA 1
ATOM 1338 C C . ALA A 1 220 ? -52.597 -11.771 16.131 1.00 41.21 220 ALA A C 1
ATOM 1339 O O . ALA A 1 220 ? -53.010 -11.968 17.271 1.00 42.70 220 ALA A O 1
ATOM 1341 N N . THR A 1 221 ? -51.314 -11.599 15.860 1.00 44.16 221 THR A N 1
ATOM 1342 C CA . THR A 1 221 ? -50.325 -11.652 16.924 1.00 44.37 221 THR A CA 1
ATOM 1343 C C . THR A 1 221 ? -49.508 -10.374 16.982 1.00 41.63 221 THR A C 1
ATOM 1344 O O . THR A 1 221 ? -48.877 -10.075 17.997 1.00 43.66 221 THR A O 1
ATOM 1348 N N . ASP A 1 222 ? -49.538 -9.617 15.892 1.00 45.02 222 ASP A N 1
ATOM 1349 C CA . ASP A 1 222 ? -48.743 -8.393 15.788 1.00 47.23 222 ASP A CA 1
ATOM 1350 C C . ASP A 1 222 ? -49.566 -7.309 15.103 1.00 46.64 222 ASP A C 1
ATOM 1351 O O . ASP A 1 222 ? -49.821 -7.380 13.902 1.00 50.22 222 ASP A O 1
ATOM 1356 N N . LEU A 1 223 ? -50.013 -6.325 15.878 1.00 44.08 223 LEU A N 1
ATOM 1357 C CA . LEU A 1 223 ? -50.875 -5.278 15.343 1.00 47.71 223 LEU A CA 1
ATOM 1358 C C . LEU A 1 223 ? -50.067 -4.089 14.822 1.00 50.38 223 LEU A C 1
ATOM 1359 O O . LEU A 1 223 ? -50.610 -3.198 14.169 1.00 50.98 223 LEU A O 1
ATOM 1364 N N . ALA A 1 224 ? -48.775 -4.072 15.133 1.00 50.05 224 ALA A N 1
ATOM 1365 C CA . ALA A 1 224 ? -47.930 -2.923 14.829 1.00 54.29 224 ALA A CA 1
ATOM 1366 C C . ALA A 1 224 ? -47.282 -3.047 13.463 1.00 62.45 224 ALA A C 1
ATOM 1367 O O . ALA A 1 224 ? -47.262 -2.098 12.687 1.00 62.27 224 ALA A O 1
ATOM 1369 N N . CYS A 1 225 ? -46.754 -4.229 13.172 1.00 59.49 225 CYS A N 1
ATOM 1370 C CA . CYS A 1 225 ? -45.978 -4.419 11.964 1.00 60.77 225 CYS A CA 1
ATOM 1371 C C . CYS A 1 225 ? -46.763 -5.170 10.909 1.00 66.69 225 CYS A C 1
ATOM 1372 O O . CYS A 1 225 ? -47.673 -5.949 11.205 1.00 67.13 225 CYS A O 1
ATOM 1375 N N . GLU A 1 226 ? -46.420 -4.889 9.664 1.00 66.20 226 GLU A N 1
ATOM 1376 C CA . GLU A 1 226 ? -46.932 -5.633 8.538 1.00 67.69 226 GLU A CA 1
ATOM 1377 C C . GLU A 1 226 ? -45.924 -6.695 8.149 1.00 71.69 226 GLU A C 1
ATOM 1378 O O . GLU A 1 226 ? -44.710 -6.496 8.281 1.00 72.36 226 GLU A O 1
ATOM 1384 N N . SER A 1 227 ? -46.437 -7.839 7.719 1.00 66.35 227 SER A N 1
ATOM 1385 C CA . SER A 1 227 ? -45.596 -8.981 7.407 1.00 64.56 227 SER A CA 1
ATOM 1386 C C . SER A 1 227 ? -45.676 -9.287 5.921 1.00 59.37 227 SER A C 1
ATOM 1387 O O . SER A 1 227 ? -46.474 -8.680 5.202 1.00 60.56 227 SER A O 1
ATOM 1390 N N . ALA A 1 228 ? -44.828 -10.210 5.473 1.00 59.83 228 ALA A N 1
ATOM 1391 C CA . ALA A 1 228 ? -44.709 -10.571 4.061 1.00 59.72 228 ALA A CA 1
ATOM 1392 C C . ALA A 1 228 ? -46.056 -10.876 3.390 1.00 59.96 228 ALA A C 1
ATOM 1393 O O . ALA A 1 228 ? -46.295 -10.457 2.255 1.00 58.21 228 ALA A O 1
ATOM 1395 N N . THR A 1 229 ? -46.935 -11.602 4.078 1.00 54.55 229 THR A N 1
ATOM 1396 C CA . THR A 1 229 ? -48.194 -11.998 3.451 1.00 55.86 229 THR A CA 1
ATOM 1397 C C . THR A 1 229 ? -49.197 -10.841 3.313 1.00 56.90 229 THR A C 1
ATOM 1398 O O . THR A 1 229 ? -50.168 -10.971 2.566 1.00 54.32 229 THR A O 1
ATOM 1402 N N . PHE A 1 230 ? -48.975 -9.722 4.011 1.00 57.40 230 PHE A N 1
ATOM 1403 C CA . PHE A 1 230 ? -49.773 -8.512 3.758 1.00 62.13 230 PHE A CA 1
ATOM 1404 C C . PHE A 1 230 ? -49.625 -8.110 2.300 1.00 59.49 230 PHE A C 1
ATOM 1405 O O . PHE A 1 230 ? -50.604 -7.814 1.618 1.00 60.39 230 PHE A O 1
ATOM 1413 N N . LYS A 1 231 ? -48.380 -8.133 1.837 1.00 59.02 231 LYS A N 1
ATOM 1414 C CA . LYS A 1 231 ? -48.035 -7.805 0.463 1.00 63.66 231 LYS A CA 1
ATOM 1415 C C . LYS A 1 231 ? -48.496 -8.889 -0.525 1.00 66.12 231 LYS A C 1
ATOM 1416 O O . LYS A 1 231 ? -48.879 -8.586 -1.656 1.00 64.49 231 LYS A O 1
ATOM 1422 N N . GLU A 1 232 ? -48.459 -10.151 -0.102 1.00 60.98 232 GLU A N 1
ATOM 1423 C CA . GLU A 1 232 ? -48.816 -11.250 -0.991 1.00 59.43 232 GLU A CA 1
ATOM 1424 C C . GLU A 1 232 ? -50.329 -11.331 -1.246 1.00 57.66 232 GLU A C 1
ATOM 1425 O O . GLU A 1 232 ? -50.763 -11.658 -2.349 1.00 61.21 232 GLU A O 1
ATOM 1431 N N . PHE A 1 233 ? -51.131 -11.052 -0.223 1.00 60.76 233 PHE A N 1
ATOM 1432 C CA . PHE A 1 233 ? -52.590 -11.102 -0.360 1.00 58.66 233 PHE A CA 1
ATOM 1433 C C . PHE A 1 233 ? -53.288 -9.807 0.081 1.00 63.29 233 PHE A C 1
ATOM 1434 O O . PHE A 1 233 ? -54.198 -9.859 0.916 1.00 56.96 233 PHE A O 1
ATOM 1442 N N . PRO A 1 234 ? -52.897 -8.651 -0.505 1.00 67.27 234 PRO A N 1
ATOM 1443 C CA . PRO A 1 234 ? -53.362 -7.344 -0.005 1.00 70.56 234 PRO A CA 1
ATOM 1444 C C . PRO A 1 234 ? -54.885 -7.198 0.038 1.00 67.27 234 PRO A C 1
ATOM 1445 O O . PRO A 1 234 ? -55.408 -6.524 0.926 1.00 66.73 234 PRO A O 1
ATOM 1449 N N . ASN A 1 235 ? -55.594 -7.814 -0.896 1.00 63.41 235 ASN A N 1
ATOM 1450 C CA . ASN A 1 235 ? -57.035 -7.902 -0.743 1.00 68.95 235 ASN A CA 1
ATOM 1451 C C . ASN A 1 235 ? -57.528 -9.295 -1.084 1.00 68.09 235 ASN A C 1
ATOM 1452 O O . ASN A 1 235 ? -58.726 -9.494 -1.298 1.00 66.15 235 ASN A O 1
ATOM 1457 N N . GLY A 1 236 ? -56.580 -10.238 -1.154 1.00 73.39 236 GLY A N 1
ATOM 1458 C CA . GLY A 1 236 ? -56.863 -11.651 -1.393 1.00 66.05 236 GLY A CA 1
ATOM 1459 C C . GLY A 1 236 ? -58.038 -12.035 -0.518 1.00 66.82 236 GLY A C 1
ATOM 1460 O O . GLY A 1 236 ? -58.071 -11.654 0.656 1.00 66.68 236 GLY A O 1
ATOM 1461 N N . PRO A 1 237 ? -59.007 -12.778 -1.080 1.00 62.28 237 PRO A N 1
ATOM 1462 C CA . PRO A 1 237 ? -60.380 -12.799 -0.550 1.00 55.92 237 PRO A CA 1
ATOM 1463 C C . PRO A 1 237 ? -60.490 -13.190 0.924 1.00 54.59 237 PRO A C 1
ATOM 1464 O O . PRO A 1 237 ? -59.584 -13.811 1.470 1.00 59.26 237 PRO A O 1
ATOM 1468 N N . GLY A 1 238 ? -61.597 -12.813 1.557 1.00 57.21 238 GLY A N 1
ATOM 1469 C CA . GLY A 1 238 ? -61.860 -13.195 2.934 1.00 58.03 238 GLY A CA 1
ATOM 1470 C C . GLY A 1 238 ? -61.392 -12.190 3.972 1.00 57.96 238 GLY A C 1
ATOM 1471 O O . GLY A 1 238 ? -62.024 -12.028 5.015 1.00 61.17 238 GLY A O 1
ATOM 1472 N N . LEU A 1 239 ? -60.279 -11.524 3.685 1.00 56.11 239 LEU A N 1
ATOM 1473 C CA . LEU A 1 239 ? -59.701 -10.536 4.583 1.00 54.32 239 LEU A CA 1
ATOM 1474 C C . LEU A 1 239 ? -58.745 -9.644 3.805 1.00 56.58 239 LEU A C 1
ATOM 1475 O O . LEU A 1 239 ? -57.776 -10.126 3.227 1.00 57.01 239 LEU A O 1
ATOM 1480 N N . THR A 1 240 ? -58.992 -8.338 3.824 1.00 59.04 240 THR A N 1
ATOM 1481 C CA . THR A 1 240 ? -58.153 -7.407 3.079 1.00 62.89 240 THR A CA 1
ATOM 1482 C C . THR A 1 240 ? -57.281 -6.593 4.021 1.00 59.49 240 THR A C 1
ATOM 1483 O O . THR A 1 240 ? -57.572 -6.488 5.211 1.00 60.05 240 THR A O 1
ATOM 1487 N N . THR A 1 241 ? -56.218 -6.007 3.487 1.00 58.94 241 THR A N 1
ATOM 1488 C CA . THR A 1 241 ? -55.334 -5.184 4.293 1.00 63.01 241 THR A CA 1
ATOM 1489 C C . THR A 1 241 ? -56.073 -3.949 4.814 1.00 64.31 241 THR A C 1
ATOM 1490 O O . THR A 1 241 ? -55.752 -3.438 5.881 1.00 62.69 241 THR A O 1
ATOM 1494 N N . ASP A 1 242 ? -57.060 -3.472 4.062 1.00 60.77 242 ASP A N 1
ATOM 1495 C CA . ASP A 1 242 ? -57.854 -2.329 4.499 1.00 63.71 242 ASP A CA 1
ATOM 1496 C C . ASP A 1 242 ? -58.733 -2.662 5.695 1.00 63.41 242 ASP A C 1
ATOM 1497 O O . ASP A 1 242 ? -58.873 -1.854 6.614 1.00 62.49 242 ASP A O 1
ATOM 1502 N N . GLU A 1 243 ? -59.341 -3.842 5.677 1.00 62.49 243 GLU A N 1
ATOM 1503 C CA . GLU A 1 243 ? -60.173 -4.273 6.790 1.00 56.60 243 GLU A CA 1
ATOM 1504 C C . GLU A 1 243 ? -59.327 -4.428 8.057 1.00 56.61 243 GLU A C 1
ATOM 1505 O O . GLU A 1 243 ? -59.766 -4.091 9.158 1.00 57.35 243 GLU A O 1
ATOM 1511 N N . ILE A 1 244 ? -58.102 -4.912 7.886 1.00 54.87 244 ILE A N 1
ATOM 1512 C CA . ILE A 1 244 ? -57.157 -5.060 8.989 1.00 58.89 244 ILE A CA 1
ATOM 1513 C C . ILE A 1 244 ? -56.820 -3.714 9.633 1.00 58.23 244 ILE A C 1
ATOM 1514 O O . ILE A 1 244 ? -56.814 -3.578 10.863 1.00 54.29 244 ILE A O 1
ATOM 1519 N N . ARG A 1 245 ? -56.543 -2.720 8.796 1.00 58.15 245 ARG A N 1
ATOM 1520 C CA . ARG A 1 245 ? -56.169 -1.399 9.283 1.00 57.47 245 ARG A CA 1
ATOM 1521 C C . ARG A 1 245 ? -57.334 -0.753 10.007 1.00 52.25 245 ARG A C 1
ATOM 1522 O O . ARG A 1 245 ? -57.155 -0.146 11.060 1.00 50.56 245 ARG A O 1
ATOM 1530 N N . PHE A 1 246 ? -58.526 -0.909 9.437 1.00 49.03 246 PHE A N 1
ATOM 1531 C CA . PHE A 1 246 ? -59.744 -0.403 10.046 1.00 47.18 246 PHE A CA 1
ATOM 1532 C C . PHE A 1 246 ? -59.980 -1.009 11.431 1.00 54.47 246 PHE A C 1
ATOM 1533 O O . PHE A 1 246 ? -60.224 -0.285 12.400 1.00 50.93 246 PHE A O 1
ATOM 1541 N N . ALA A 1 247 ? -59.906 -2.335 11.523 1.00 50.35 247 ALA A N 1
ATOM 1542 C CA . ALA A 1 247 ? -60.132 -3.009 12.796 1.00 48.68 247 ALA A CA 1
ATOM 1543 C C . ALA A 1 247 ? -59.096 -2.570 13.821 1.00 44.97 247 ALA A C 1
ATOM 1544 O O . ALA A 1 247 ? -59.433 -2.321 14.988 1.00 41.50 247 ALA A O 1
ATOM 1546 N N . ALA A 1 248 ? -57.843 -2.466 13.378 1.00 43.57 248 ALA A N 1
ATOM 1547 C CA . ALA A 1 248 ? -56.750 -2.068 14.255 1.00 46.43 248 ALA A CA 1
ATOM 1548 C C . ALA A 1 248 ? -56.890 -0.620 14.728 1.00 48.69 248 ALA A C 1
ATOM 1549 O O . ALA A 1 248 ? -56.434 -0.269 15.823 1.00 46.64 248 ALA A O 1
ATOM 1551 N N . SER A 1 249 ? -57.489 0.219 13.885 1.00 48.22 249 SER A N 1
ATOM 1552 C CA . SER A 1 249 ? -57.668 1.635 14.216 1.00 50.94 249 SER A CA 1
ATOM 1553 C C . SER A 1 249 ? -58.790 1.837 15.235 1.00 46.89 249 SER A C 1
ATOM 1554 O O . SER A 1 249 ? -58.773 2.812 15.979 1.00 49.78 249 SER A O 1
ATOM 1557 N N . LEU A 1 250 ? -59.762 0.926 15.277 1.00 47.11 250 LEU A N 1
ATOM 1558 C CA . LEU A 1 250 ? -60.817 1.013 16.287 1.00 44.87 250 LEU A CA 1
ATOM 1559 C C . LEU A 1 250 ? -60.399 0.384 17.611 1.00 46.28 250 LEU A C 1
ATOM 1560 O O . LEU A 1 250 ? -60.773 0.873 18.682 1.00 42.19 250 LEU A O 1
ATOM 1565 N N . PHE A 1 251 ? -59.630 -0.701 17.534 1.00 43.48 251 PHE A N 1
ATOM 1566 C CA . PHE A 1 251 ? -59.222 -1.453 18.719 1.00 40.82 251 PHE A CA 1
ATOM 1567 C C . PHE A 1 251 ? -58.008 -0.800 19.386 1.00 38.35 251 PHE A C 1
ATOM 1568 O O . PHE A 1 251 ? -57.968 -0.645 20.600 1.00 40.16 251 PHE A O 1
ATOM 1576 N N . THR A 1 252 ? -57.042 -0.382 18.573 1.00 41.10 252 THR A N 1
ATOM 1577 C CA . THR A 1 252 ? -55.864 0.332 19.055 1.00 41.57 252 THR A CA 1
ATOM 1578 C C . THR A 1 252 ? -55.702 1.648 18.277 1.00 45.81 252 THR A C 1
ATOM 1579 O O . THR A 1 252 ? -54.831 1.754 17.412 1.00 43.78 252 THR A O 1
ATOM 1583 N N . PRO A 1 253 ? -56.561 2.647 18.574 1.00 44.81 253 PRO A N 1
ATOM 1584 C CA . PRO A 1 253 ? -56.510 3.947 17.892 1.00 49.39 253 PRO A CA 1
ATOM 1585 C C . PRO A 1 253 ? -55.159 4.651 18.055 1.00 45.23 253 PRO A C 1
ATOM 1586 O O . PRO A 1 253 ? -54.750 5.387 17.166 1.00 47.53 253 PRO A O 1
ATOM 1590 N N . ASP A 1 254 ? -54.484 4.431 19.179 1.00 47.32 254 ASP A N 1
ATOM 1591 C CA . ASP A 1 254 ? -53.134 4.950 19.375 1.00 46.81 254 ASP A CA 1
ATOM 1592 C C . ASP A 1 254 ? -52.119 3.918 18.871 1.00 50.70 254 ASP A C 1
ATOM 1593 O O . ASP A 1 254 ? -51.949 2.871 19.488 1.00 50.16 254 ASP A O 1
ATOM 1598 N N . PRO A 1 255 ? -51.445 4.214 17.746 1.00 49.88 255 PRO A N 1
ATOM 1599 C CA . PRO A 1 255 ? -50.502 3.256 17.154 1.00 52.89 255 PRO A CA 1
ATOM 1600 C C . PRO A 1 255 ? -49.413 2.786 18.109 1.00 50.19 255 PRO A C 1
ATOM 1601 O O . PRO A 1 255 ? -48.928 1.679 17.931 1.00 53.59 255 PRO A O 1
ATOM 1605 N N . LYS A 1 256 ? -49.078 3.571 19.128 1.00 50.17 256 LYS A N 1
ATOM 1606 C CA . LYS A 1 256 ? -48.046 3.163 20.080 1.00 48.73 256 LYS A CA 1
ATOM 1607 C C . LYS A 1 256 ? -48.492 1.987 20.944 1.00 50.41 256 LYS A C 1
ATOM 1608 O O . LYS A 1 256 ? -47.659 1.245 21.470 1.00 50.16 256 LYS A O 1
ATOM 1614 N N . SER A 1 257 ? -49.806 1.833 21.090 1.00 48.89 257 SER A N 1
ATOM 1615 C CA . SER A 1 257 ? -50.374 0.718 21.835 1.00 47.26 257 SER A CA 1
ATOM 1616 C C . SER A 1 257 ? -50.031 -0.600 21.168 1.00 48.24 257 SER A C 1
ATOM 1617 O O . SER A 1 257 ? -49.827 -1.609 21.842 1.00 46.32 257 SER A O 1
ATOM 1620 N N . ARG A 1 258 ? -49.944 -0.574 19.842 1.00 45.07 258 ARG A N 1
ATOM 1621 C CA . ARG A 1 258 ? -49.729 -1.782 19.060 1.00 49.12 258 ARG A CA 1
ATOM 1622 C C . ARG A 1 258 ? -48.377 -2.442 19.320 1.00 50.87 258 ARG A C 1
ATOM 1623 O O . ARG A 1 258 ? -48.185 -3.616 18.997 1.00 50.13 258 ARG A O 1
ATOM 1631 N N . LEU A 1 259 ? -47.452 -1.696 19.915 1.00 47.69 259 LEU A N 1
ATOM 1632 C CA . LEU A 1 259 ? -46.118 -2.218 20.187 1.00 48.31 259 LEU A CA 1
ATOM 1633 C C . LEU A 1 259 ? -46.063 -2.969 21.505 1.00 48.17 259 LEU A C 1
ATOM 1634 O O . LEU A 1 259 ? -45.116 -3.717 21.760 1.00 47.43 259 LEU A O 1
ATOM 1639 N N . GLU A 1 260 ? -47.076 -2.768 22.344 1.00 45.95 260 GLU A N 1
ATOM 1640 C CA . GLU A 1 260 ? -47.127 -3.425 23.644 1.00 44.06 260 GLU A CA 1
ATOM 1641 C C . GLU A 1 260 ? -47.375 -4.919 23.502 1.00 45.17 260 GLU A C 1
ATOM 1642 O O . GLU A 1 260 ? -48.100 -5.353 22.608 1.00 44.87 260 GLU A O 1
ATOM 1648 N N . ASP A 1 261 ? -46.759 -5.706 24.375 1.00 45.89 261 ASP A N 1
ATOM 1649 C CA . ASP A 1 261 ? -46.888 -7.151 24.284 1.00 48.05 261 ASP A CA 1
ATOM 1650 C C . ASP A 1 261 ? -48.331 -7.599 24.579 1.00 45.66 261 ASP A C 1
ATOM 1651 O O . ASP A 1 261 ? -48.805 -8.560 23.990 1.00 42.22 261 ASP A O 1
ATOM 1656 N N . VAL A 1 262 ? -49.039 -6.890 25.459 1.00 43.65 262 VAL A N 1
ATOM 1657 C CA . VAL A 1 262 ? -50.422 -7.254 25.756 1.00 38.68 262 VAL A CA 1
ATOM 1658 C C . VAL A 1 262 ? -51.298 -7.107 24.508 1.00 38.85 262 VAL A C 1
ATOM 1659 O O . VAL A 1 262 ? -52.169 -7.937 24.265 1.00 42.78 262 VAL A O 1
ATOM 1663 N N . ALA A 1 263 ? -51.045 -6.084 23.697 1.00 39.81 263 ALA A N 1
ATOM 1664 C CA . ALA A 1 263 ? -51.768 -5.912 22.430 1.00 37.45 263 ALA A CA 1
ATOM 1665 C C . ALA A 1 263 ? -51.295 -6.898 21.365 1.00 40.05 263 ALA A C 1
ATOM 1666 O O . ALA A 1 263 ? -52.089 -7.444 20.591 1.00 40.83 263 ALA A O 1
ATOM 1668 N N . SER A 1 264 ? -49.985 -7.090 21.319 1.00 38.33 264 SER A N 1
ATOM 1669 C CA . SER A 1 264 ? -49.349 -7.883 20.284 1.00 41.48 264 SER A CA 1
ATOM 1670 C C . SER A 1 264 ? -48.444 -8.927 20.917 1.00 43.80 264 SER A C 1
ATOM 1671 O O . SER A 1 264 ? -47.248 -8.698 21.065 1.00 45.80 264 SER A O 1
ATOM 1674 N N . PRO A 1 265 ? -49.013 -10.077 21.311 1.00 42.60 265 PRO A N 1
ATOM 1675 C CA . PRO A 1 265 ? -48.228 -11.075 22.054 1.00 43.71 265 PRO A CA 1
ATOM 1676 C C . PRO A 1 265 ? -47.073 -11.646 21.249 1.00 42.78 265 PRO A C 1
ATOM 1677 O O . PRO A 1 265 ? -46.167 -12.242 21.836 1.00 45.00 265 PRO A O 1
ATOM 1681 N N . GLY A 1 266 ? -47.113 -11.471 19.930 1.00 43.44 266 GLY A N 1
ATOM 1682 C CA . GLY A 1 266 ? -45.988 -11.803 19.076 1.00 44.29 266 GLY A CA 1
ATOM 1683 C C . GLY A 1 266 ? -44.723 -11.023 19.412 1.00 49.17 266 GLY A C 1
ATOM 1684 O O . GLY A 1 266 ? -43.624 -11.410 19.010 1.00 46.08 266 GLY A O 1
ATOM 1685 N N . ARG A 1 267 ? -44.889 -9.914 20.134 1.00 45.52 267 ARG A N 1
ATOM 1686 C CA . ARG A 1 267 ? -43.781 -9.042 20.505 1.00 44.89 267 ARG A CA 1
ATOM 1687 C C . ARG A 1 267 ? -43.394 -9.209 21.966 1.00 46.89 267 ARG A C 1
ATOM 1688 O O . ARG A 1 267 ? -42.601 -8.429 22.495 1.00 43.40 267 ARG A O 1
ATOM 1696 N N . ALA A 1 268 ? -43.948 -10.223 22.621 1.00 43.22 268 ALA A N 1
ATOM 1697 C CA . ALA A 1 268 ? -43.632 -10.453 24.020 1.00 46.43 268 ALA A CA 1
ATOM 1698 C C . ALA A 1 268 ? -42.182 -10.903 24.144 1.00 45.91 268 ALA A C 1
ATOM 1699 O O . ALA A 1 268 ? -41.552 -11.263 23.150 1.00 46.39 268 ALA A O 1
ATOM 1701 N N . SER A 1 269 ? -41.647 -10.864 25.357 1.00 46.19 269 SER A N 1
ATOM 1702 C CA . SER A 1 269 ? -40.268 -11.274 25.582 1.00 50.86 269 SER A CA 1
ATOM 1703 C C . SER A 1 269 ? -40.096 -12.789 25.474 1.00 51.47 269 SER A C 1
ATOM 1704 O O . SER A 1 269 ? -41.057 -13.552 25.656 1.00 50.72 269 SER A O 1
ATOM 1707 N N . ASP A 1 270 ? -38.872 -13.210 25.160 1.00 51.26 270 ASP A N 1
ATOM 1708 C CA . ASP A 1 270 ? -38.495 -14.623 25.194 1.00 51.72 270 ASP A CA 1
ATOM 1709 C C . ASP A 1 270 ? -38.857 -15.252 26.530 1.00 49.38 270 ASP A C 1
ATOM 1710 O O . ASP A 1 270 ? -39.377 -16.367 26.587 1.00 49.35 270 ASP A O 1
ATOM 1715 N N . GLU A 1 271 ? -38.585 -14.526 27.607 1.00 50.02 271 GLU A N 1
ATOM 1716 C CA . GLU A 1 271 ? -38.789 -15.058 28.946 1.00 52.72 271 GLU A CA 1
ATOM 1717 C C . GLU A 1 271 ? -40.268 -15.343 29.232 1.00 49.71 271 GLU A C 1
ATOM 1718 O O . GLU A 1 271 ? -40.607 -16.342 29.868 1.00 50.05 271 GLU A O 1
ATOM 1724 N N . ASP A 1 272 ? -41.149 -14.464 28.765 1.00 48.29 272 ASP A N 1
ATOM 1725 C CA . ASP A 1 272 ? -42.593 -14.673 28.945 1.00 50.39 272 ASP A CA 1
ATOM 1726 C C . ASP A 1 272 ? -43.131 -15.771 28.024 1.00 43.12 272 ASP A C 1
ATOM 1727 O O . ASP A 1 272 ? -43.832 -16.668 28.476 1.00 44.29 272 ASP A O 1
ATOM 1732 N N . LEU A 1 273 ? -42.791 -15.693 26.737 1.00 43.43 273 LEU A N 1
ATOM 1733 C CA . LEU A 1 273 ? -43.310 -16.633 25.748 1.00 46.35 273 LEU A CA 1
ATOM 1734 C C . LEU A 1 273 ? -42.893 -18.066 26.035 1.00 46.40 273 LEU A C 1
ATOM 1735 O O . LEU A 1 273 ? -43.649 -19.002 25.765 1.00 44.97 273 LEU A O 1
ATOM 1740 N N . ALA A 1 274 ? -41.707 -18.232 26.620 1.00 44.71 274 ALA A N 1
ATOM 1741 C CA . ALA A 1 274 ? -41.194 -19.556 26.974 1.00 45.30 274 ALA A CA 1
ATOM 1742 C C . ALA A 1 274 ? -42.100 -20.236 27.994 1.00 44.46 274 ALA A C 1
ATOM 1743 O O . ALA A 1 274 ? -42.031 -21.449 28.184 1.00 42.29 274 ALA A O 1
ATOM 1745 N N . LYS A 1 275 ? -42.963 -19.448 28.637 1.00 45.50 275 LYS A N 1
ATOM 1746 C CA . LYS A 1 275 ? -43.892 -19.975 29.635 1.00 42.70 275 LYS A CA 1
ATOM 1747 C C . LYS A 1 275 ? -45.294 -20.220 29.077 1.00 41.67 275 LYS A C 1
ATOM 1748 O O . LYS A 1 275 ? -46.209 -20.564 29.832 1.00 40.12 275 LYS A O 1
ATOM 1754 N N . PHE A 1 276 ? -45.468 -20.067 27.766 1.00 40.89 276 PHE A N 1
ATOM 1755 C CA . PHE A 1 276 ? -46.792 -20.299 27.171 1.00 42.17 276 PHE A CA 1
ATOM 1756 C C . PHE A 1 276 ? -47.243 -21.744 27.323 1.00 42.56 276 PHE A C 1
ATOM 1757 O O . PHE A 1 276 ? -46.420 -22.644 27.446 1.00 39.44 276 PHE A O 1
ATOM 1765 N N . PRO A 1 277 ? -48.563 -21.964 27.345 1.00 42.86 277 PRO A N 1
ATOM 1766 C CA . PRO A 1 277 ? -49.077 -23.328 27.413 1.00 40.20 277 PRO A CA 1
ATOM 1767 C C . PRO A 1 277 ? -48.826 -24.023 26.086 1.00 41.86 277 PRO A C 1
ATOM 1768 O O . PRO A 1 277 ? -48.570 -23.333 25.099 1.00 40.33 277 PRO A O 1
ATOM 1772 N N . GLU A 1 278 ? -48.878 -25.350 26.039 1.00 41.05 278 GLU A N 1
ATOM 1773 C CA . GLU A 1 278 ? -48.735 -25.992 24.748 1.00 42.62 278 GLU A CA 1
ATOM 1774 C C . GLU A 1 278 ? -49.860 -25.531 23.825 1.00 38.30 278 GLU A C 1
ATOM 1775 O O . GLU A 1 278 ? -51.028 -25.413 24.219 1.00 37.25 278 GLU A O 1
ATOM 1781 N N . THR A 1 279 ? -49.463 -25.225 22.598 1.00 38.73 279 THR A N 1
ATOM 1782 C CA . THR A 1 279 ? -50.303 -24.497 21.678 1.00 40.02 279 THR A CA 1
ATOM 1783 C C . THR A 1 279 ? -50.368 -25.137 20.293 1.00 41.56 279 THR A C 1
ATOM 1784 O O . THR A 1 279 ? -49.349 -25.559 19.737 1.00 42.80 279 THR A O 1
ATOM 1788 N N . LEU A 1 280 ? -51.576 -25.224 19.749 1.00 37.99 280 LEU A N 1
ATOM 1789 C CA . LEU A 1 280 ? -51.770 -25.606 18.356 1.00 37.19 280 LEU A CA 1
ATOM 1790 C C . LEU A 1 280 ? -52.191 -24.378 17.539 1.00 39.67 280 LEU A C 1
ATOM 1791 O O . LEU A 1 280 ? -53.184 -23.714 17.863 1.00 36.22 280 LEU A O 1
ATOM 1796 N N . ILE A 1 281 ? -51.441 -24.080 16.483 1.00 39.49 281 ILE A N 1
ATOM 1797 C CA . ILE A 1 281 ? -51.783 -22.972 15.598 1.00 37.76 281 ILE A CA 1
ATOM 1798 C C . ILE A 1 281 ? -52.180 -23.465 14.217 1.00 38.74 281 ILE A C 1
ATOM 1799 O O . ILE A 1 281 ? -51.461 -24.238 13.584 1.00 43.63 281 ILE A O 1
ATOM 1804 N N . VAL A 1 282 ? -53.342 -23.025 13.759 1.00 33.01 282 VAL A N 1
ATOM 1805 C CA . VAL A 1 282 ? -53.838 -23.386 12.441 1.00 37.91 282 VAL A CA 1
ATOM 1806 C C . VAL A 1 282 ? -53.989 -22.104 11.625 1.00 35.75 282 VAL A C 1
ATOM 1807 O O . VAL A 1 282 ? -54.579 -21.144 12.104 1.00 39.41 282 VAL A O 1
ATOM 1811 N N . VAL A 1 283 ? -53.450 -22.072 10.411 1.00 38.29 283 VAL A N 1
ATOM 1812 C CA . VAL A 1 283 ? -53.555 -20.868 9.573 1.00 41.77 283 VAL A CA 1
ATOM 1813 C C . VAL A 1 283 ? -54.137 -21.202 8.201 1.00 43.22 283 VAL A C 1
ATOM 1814 O O . VAL A 1 283 ? -54.051 -22.344 7.737 1.00 41.31 283 VAL A O 1
ATOM 1818 N N . ALA A 1 284 ? -54.766 -20.212 7.572 1.00 41.03 284 ALA A N 1
ATOM 1819 C CA . ALA A 1 284 ? -55.244 -20.373 6.205 1.00 41.01 284 ALA A CA 1
ATOM 1820 C C . ALA A 1 284 ? -54.127 -19.992 5.240 1.00 39.26 284 ALA A C 1
ATOM 1821 O O . ALA A 1 284 ? -53.343 -19.097 5.528 1.00 42.56 284 ALA A O 1
ATOM 1823 N N . GLU A 1 285 ? -54.060 -20.655 4.092 1.00 41.39 285 GLU A N 1
ATOM 1824 C CA . GLU A 1 285 ? -52.995 -20.379 3.135 1.00 44.34 285 GLU A CA 1
ATOM 1825 C C . GLU A 1 285 ? -53.138 -18.996 2.503 1.00 45.72 285 GLU A C 1
ATOM 1826 O O . GLU A 1 285 ? -52.182 -18.215 2.463 1.00 43.15 285 GLU A O 1
ATOM 1832 N N . VAL A 1 286 ? -54.335 -18.698 2.018 1.00 46.27 286 VAL A N 1
ATOM 1833 C CA . VAL A 1 286 ? -54.580 -17.448 1.302 1.00 49.78 286 VAL A CA 1
ATOM 1834 C C . VAL A 1 286 ? -55.171 -16.428 2.275 1.00 43.35 286 VAL A C 1
ATOM 1835 O O . VAL A 1 286 ? -56.381 -16.345 2.471 1.00 45.82 286 VAL A O 1
ATOM 1839 N N . ASP A 1 287 ? -54.278 -15.665 2.891 1.00 45.99 287 ASP A N 1
ATOM 1840 C CA . ASP A 1 287 ? -54.600 -14.860 4.059 1.00 42.62 287 ASP A CA 1
ATOM 1841 C C . ASP A 1 287 ? -53.463 -13.895 4.351 1.00 45.58 287 ASP A C 1
ATOM 1842 O O . ASP A 1 287 ? -52.339 -14.324 4.602 1.00 47.00 287 ASP A O 1
ATOM 1847 N N . PRO A 1 288 ? -53.758 -12.583 4.341 1.00 50.01 288 PRO A N 1
ATOM 1848 C CA . PRO A 1 288 ? -52.762 -11.568 4.691 1.00 50.51 288 PRO A CA 1
ATOM 1849 C C . PRO A 1 288 ? -52.140 -11.804 6.063 1.00 46.30 288 PRO A C 1
ATOM 1850 O O . PRO A 1 288 ? -50.970 -11.492 6.267 1.00 48.70 288 PRO A O 1
ATOM 1854 N N . ILE A 1 289 ? -52.919 -12.353 6.988 1.00 42.72 289 ILE A N 1
ATOM 1855 C CA . ILE A 1 289 ? -52.469 -12.460 8.373 1.00 47.71 289 ILE A CA 1
ATOM 1856 C C . ILE A 1 289 ? -51.745 -13.805 8.626 1.00 46.20 289 ILE A C 1
ATOM 1857 O O . ILE A 1 289 ? -51.299 -14.081 9.741 1.00 44.44 289 ILE A O 1
ATOM 1862 N N . ARG A 1 290 ? -51.614 -14.625 7.584 1.00 44.71 290 ARG A N 1
ATOM 1863 C CA . ARG A 1 290 ? -51.004 -15.954 7.720 1.00 43.05 290 ARG A CA 1
ATOM 1864 C C . ARG A 1 290 ? -49.604 -15.922 8.356 1.00 43.94 290 ARG A C 1
ATOM 1865 O O . ARG A 1 290 ? -49.304 -16.728 9.233 1.00 45.35 290 ARG A O 1
ATOM 1873 N N . GLN A 1 291 ? -48.753 -14.996 7.919 1.00 43.35 291 GLN A N 1
ATOM 1874 C CA . GLN A 1 291 ? -47.370 -14.934 8.409 1.00 48.22 291 GLN A CA 1
ATOM 1875 C C . GLN A 1 291 ? -47.266 -14.757 9.933 1.00 49.44 291 GLN A C 1
ATOM 1876 O O . GLN A 1 291 ? -46.337 -15.271 10.574 1.00 46.81 291 GLN A O 1
ATOM 1882 N N . GLN A 1 292 ? -48.208 -14.016 10.508 1.00 46.62 292 GLN A N 1
ATOM 1883 C CA . GLN A 1 292 ? -48.182 -13.733 11.941 1.00 48.08 292 GLN A CA 1
ATOM 1884 C C . GLN A 1 292 ? -48.295 -14.997 12.786 1.00 42.48 292 GLN A C 1
ATOM 1885 O O . GLN A 1 292 ? -47.526 -15.191 13.735 1.00 44.79 292 GLN A O 1
ATOM 1891 N N . GLY A 1 293 ? -49.262 -15.846 12.450 1.00 42.50 293 GLY A N 1
ATOM 1892 C CA . GLY A 1 293 ? -49.446 -17.098 13.165 1.00 40.63 293 GLY A CA 1
ATOM 1893 C C . GLY A 1 293 ? -48.236 -18.009 13.062 1.00 43.17 293 GLY A C 1
ATOM 1894 O O . GLY A 1 293 ? -47.773 -18.543 14.074 1.00 42.31 293 GLY A O 1
ATOM 1895 N N . GLU A 1 294 ? -47.701 -18.151 11.848 1.00 40.54 294 GLU A N 1
ATOM 1896 C CA . GLU A 1 294 ? -46.569 -19.045 11.603 1.00 44.87 294 GLU A CA 1
ATOM 1897 C C . GLU A 1 294 ? -45.316 -18.557 12.327 1.00 43.93 294 GLU A C 1
ATOM 1898 O O . GLU A 1 294 ? -44.622 -19.342 12.976 1.00 42.10 294 GLU A O 1
ATOM 1904 N N . ASP A 1 295 ? -45.042 -17.258 12.239 1.00 45.58 295 ASP A N 1
ATOM 1905 C CA . ASP A 1 295 ? -43.901 -16.678 12.949 1.00 44.22 295 ASP A CA 1
ATOM 1906 C C . ASP A 1 295 ? -44.054 -16.833 14.458 1.00 43.90 295 ASP A C 1
ATOM 1907 O O . ASP A 1 295 ? -43.082 -17.138 15.154 1.00 46.08 295 ASP A O 1
ATOM 1912 N N . PHE A 1 296 ? -45.265 -16.618 14.964 1.00 37.28 296 PHE A N 1
ATOM 1913 C CA . PHE A 1 296 ? -45.512 -16.767 16.394 1.00 39.39 296 PHE A CA 1
ATOM 1914 C C . PHE A 1 296 ? -45.247 -18.221 16.822 1.00 40.93 296 PHE A C 1
ATOM 1915 O O . PHE A 1 296 ? -44.617 -18.472 17.852 1.00 42.24 296 PHE A O 1
ATOM 1923 N N . GLY A 1 297 ? -45.732 -19.174 16.030 1.00 39.94 297 GLY A N 1
ATOM 1924 C CA . GLY A 1 297 ? -45.504 -20.578 16.321 1.00 38.39 297 GLY A CA 1
ATOM 1925 C C . GLY A 1 297 ? -44.030 -20.966 16.314 1.00 41.58 297 GLY A C 1
ATOM 1926 O O . GLY A 1 297 ? -43.562 -21.635 17.241 1.00 40.81 297 GLY A O 1
ATOM 1927 N N . ARG A 1 298 ? -43.291 -20.512 15.301 1.00 42.42 298 ARG A N 1
ATOM 1928 C CA . ARG A 1 298 ? -41.849 -20.796 15.215 1.00 45.02 298 ARG A CA 1
ATOM 1929 C C . ARG A 1 298 ? -41.134 -20.244 16.436 1.00 44.63 298 ARG A C 1
ATOM 1930 O O . ARG A 1 298 ? -40.220 -20.864 16.984 1.00 41.48 298 ARG A O 1
ATOM 1938 N N . ARG A 1 299 ? -41.579 -19.073 16.873 1.00 44.39 299 ARG A N 1
ATOM 1939 C CA . ARG A 1 299 ? -41.023 -18.453 18.059 1.00 42.91 299 ARG A CA 1
ATOM 1940 C C . ARG A 1 299 ? -41.302 -19.301 19.322 1.00 45.33 299 ARG A C 1
ATOM 1941 O O . ARG A 1 299 ? -40.405 -19.520 20.132 1.00 44.84 299 ARG A O 1
ATOM 1949 N N . LEU A 1 300 ? -42.519 -19.821 19.464 1.00 39.83 300 LEU A N 1
ATOM 1950 C CA . LEU A 1 300 ? -42.830 -20.728 20.575 1.00 43.22 300 LEU A CA 1
ATOM 1951 C C . LEU A 1 300 ? -41.977 -21.999 20.517 1.00 42.38 300 LEU A C 1
ATOM 1952 O O . LEU A 1 300 ? -41.511 -22.501 21.545 1.00 43.51 300 LEU A O 1
ATOM 1957 N N . GLN A 1 301 ? -41.783 -22.519 19.309 1.00 42.45 301 GLN A N 1
ATOM 1958 C CA . GLN A 1 301 ? -40.995 -23.735 19.122 1.00 45.14 301 GLN A CA 1
ATOM 1959 C C . GLN A 1 301 ? -39.555 -23.540 19.591 1.00 42.70 301 GLN A C 1
ATOM 1960 O O . GLN A 1 301 ? -39.041 -24.322 20.389 1.00 43.66 301 GLN A O 1
ATOM 1966 N N . LYS A 1 302 ? -38.938 -22.462 19.125 1.00 46.73 302 LYS A N 1
ATOM 1967 C CA . LYS A 1 302 ? -37.570 -22.088 19.495 1.00 47.72 302 LYS A CA 1
ATOM 1968 C C . LYS A 1 302 ? -37.382 -21.907 21.003 1.00 49.71 302 LYS A C 1
ATOM 1969 O O . LYS A 1 302 ? -36.306 -22.168 21.542 1.00 51.15 302 LYS A O 1
ATOM 1975 N N . LEU A 1 303 ? -38.441 -21.504 21.693 1.00 45.84 303 LEU A N 1
ATOM 1976 C CA . LEU A 1 303 ? -38.351 -21.219 23.123 1.00 44.07 303 LEU A CA 1
ATOM 1977 C C . LEU A 1 303 ? -38.679 -22.417 23.982 1.00 43.35 303 LEU A C 1
ATOM 1978 O O . LEU A 1 303 ? -38.725 -22.323 25.206 1.00 46.39 303 LEU A O 1
ATOM 1983 N N . GLY A 1 304 ? -38.946 -23.543 23.334 1.00 47.51 304 GLY A N 1
ATOM 1984 C CA . GLY A 1 304 ? -39.137 -24.797 24.036 1.00 42.59 304 GLY A CA 1
ATOM 1985 C C . GLY A 1 304 ? -40.568 -25.077 24.449 1.00 45.21 304 GLY A C 1
ATOM 1986 O O . GLY A 1 304 ? -40.831 -26.004 25.223 1.00 42.71 304 GLY A O 1
ATOM 1987 N N . VAL A 1 305 ? -41.506 -24.287 23.933 1.00 47.69 305 VAL A N 1
ATOM 1988 C CA . VAL A 1 305 ? -42.924 -24.581 24.147 1.00 44.52 305 VAL A CA 1
ATOM 1989 C C . VAL A 1 305 ? -43.384 -25.634 23.140 1.00 38.16 305 VAL A C 1
ATOM 1990 O O . VAL A 1 305 ? -43.038 -25.560 21.955 1.00 41.64 305 VAL A O 1
ATOM 1994 N N . ARG A 1 306 ? -44.148 -26.629 23.587 1.00 40.18 306 ARG A N 1
ATOM 1995 C CA . ARG A 1 306 ? -44.714 -27.577 22.627 1.00 39.63 306 ARG A CA 1
ATOM 1996 C C . ARG A 1 306 ? -45.750 -26.867 21.748 1.00 42.06 306 ARG A C 1
ATOM 1997 O O . ARG A 1 306 ? -46.858 -26.566 22.194 1.00 40.07 306 ARG A O 1
ATOM 2005 N N . ALA A 1 307 ? -45.380 -26.594 20.503 1.00 38.00 307 ALA A N 1
ATOM 2006 C CA . ALA A 1 307 ? -46.254 -25.854 19.616 1.00 42.09 307 ALA A CA 1
ATOM 2007 C C . ALA A 1 307 ? -46.314 -26.503 18.243 1.00 44.83 307 ALA A C 1
ATOM 2008 O O . ALA A 1 307 ? -45.289 -26.667 17.573 1.00 45.24 307 ALA A O 1
ATOM 2010 N N . ALA A 1 308 ? -47.526 -26.863 17.830 1.00 41.21 308 ALA A N 1
ATOM 2011 C CA . ALA A 1 308 ? -47.761 -27.414 16.506 1.00 42.63 308 ALA A CA 1
ATOM 2012 C C . ALA A 1 308 ? -48.327 -26.330 15.591 1.00 38.44 308 ALA A C 1
ATOM 2013 O O . ALA A 1 308 ? -49.201 -25.559 15.992 1.00 41.82 308 ALA A O 1
ATOM 2015 N N . ILE A 1 309 ? -47.820 -26.267 14.365 1.00 39.19 309 ILE A N 1
ATOM 2016 C CA . ILE A 1 309 ? -48.295 -25.294 13.384 1.00 39.53 309 ILE A CA 1
ATOM 2017 C C . ILE A 1 309 ? -48.702 -25.971 12.076 1.00 42.10 309 ILE A C 1
ATOM 2018 O O . ILE A 1 309 ? -47.924 -26.705 11.456 1.00 42.08 309 ILE A O 1
ATOM 2023 N N . ILE A 1 310 ? -49.932 -25.708 11.667 1.00 37.97 310 ILE A N 1
ATOM 2024 C CA . ILE A 1 310 ? -50.508 -26.308 10.482 1.00 38.50 310 ILE A CA 1
ATOM 2025 C C . ILE A 1 310 ? -51.097 -25.263 9.537 1.00 39.58 310 ILE A C 1
ATOM 2026 O O . ILE A 1 310 ? -51.880 -24.406 9.948 1.00 39.81 310 ILE A O 1
ATOM 2031 N N . ARG A 1 311 ? -50.705 -25.347 8.272 1.00 38.30 311 ARG A N 1
ATOM 2032 C CA . ARG A 1 311 ? -51.221 -24.487 7.220 1.00 37.20 311 ARG A CA 1
ATOM 2033 C C . ARG A 1 311 ? -52.179 -25.274 6.345 1.00 42.66 311 ARG A C 1
ATOM 2034 O O . ARG A 1 311 ? -51.825 -26.328 5.810 1.00 41.15 311 ARG A O 1
ATOM 2042 N N . VAL A 1 312 ? -53.393 -24.757 6.199 1.00 39.39 312 VAL A N 1
ATOM 2043 C CA . VAL A 1 312 ? -54.420 -25.403 5.406 1.00 38.76 312 VAL A CA 1
ATOM 2044 C C . VAL A 1 312 ? -54.429 -24.780 4.028 1.00 40.67 312 VAL A C 1
ATOM 2045 O O . VAL A 1 312 ? -54.668 -23.579 3.890 1.00 41.88 312 VAL A O 1
ATOM 2049 N N . LEU A 1 313 ? -54.164 -25.577 3.003 1.00 38.43 313 LEU A N 1
ATOM 2050 C CA . LEU A 1 313 ? -54.056 -25.023 1.655 1.00 42.17 313 LEU A CA 1
ATOM 2051 C C . LEU A 1 313 ? -55.427 -24.800 1.013 1.00 39.27 313 LEU A C 1
ATOM 2052 O O . LEU A 1 313 ? -56.394 -25.499 1.328 1.00 39.77 313 LEU A O 1
ATOM 2057 N N . GLY A 1 314 ? -55.510 -23.799 0.140 1.00 42.50 314 GLY A N 1
ATOM 2058 C CA . GLY A 1 314 ? -56.711 -23.551 -0.648 1.00 41.88 314 GLY A CA 1
ATOM 2059 C C . GLY A 1 314 ? -57.858 -22.865 0.087 1.00 44.72 314 GLY A C 1
ATOM 2060 O O . GLY A 1 314 ? -58.977 -22.779 -0.426 1.00 42.45 314 GLY A O 1
ATOM 2061 N N . THR A 1 315 ? -57.602 -22.373 1.291 1.00 44.94 315 THR A N 1
ATOM 2062 C CA . THR A 1 315 ? -58.670 -21.717 2.035 1.00 43.61 315 THR A CA 1
ATOM 2063 C C . THR A 1 315 ? -58.223 -20.347 2.519 1.00 42.19 315 THR A C 1
ATOM 2064 O O . THR A 1 315 ? -57.067 -19.964 2.341 1.00 44.81 315 THR A O 1
ATOM 2068 N N . ILE A 1 316 ? -59.158 -19.611 3.118 1.00 47.83 316 ILE A N 1
ATOM 2069 C CA . ILE A 1 316 ? -58.974 -18.198 3.436 1.00 44.13 316 ILE A CA 1
ATOM 2070 C C . ILE A 1 316 ? -59.322 -17.883 4.882 1.00 44.88 316 ILE A C 1
ATOM 2071 O O . ILE A 1 316 ? -59.875 -18.723 5.593 1.00 44.12 316 ILE A O 1
ATOM 2076 N N . HIS A 1 317 ? -59.012 -16.659 5.299 1.00 42.44 317 HIS A N 1
ATOM 2077 C CA . HIS A 1 317 ? -59.327 -16.179 6.639 1.00 41.81 317 HIS A CA 1
ATOM 2078 C C . HIS A 1 317 ? -60.810 -16.389 6.964 1.00 45.14 317 HIS A C 1
ATOM 2079 O O . HIS A 1 317 ? -61.679 -16.158 6.116 1.00 45.27 317 HIS A O 1
ATOM 2086 N N . GLY A 1 318 ? -61.096 -16.863 8.171 1.00 39.99 318 GLY A N 1
ATOM 2087 C CA . GLY A 1 318 ? -62.468 -17.050 8.597 1.00 41.51 318 GLY A CA 1
ATOM 2088 C C . GLY A 1 318 ? -63.026 -18.452 8.401 1.00 43.11 318 GLY A C 1
ATOM 2089 O O . GLY A 1 318 ? -64.176 -18.703 8.768 1.00 42.00 318 GLY A O 1
ATOM 2090 N N . PHE A 1 319 ? -62.231 -19.380 7.865 1.00 42.60 319 PHE A N 1
ATOM 2091 C CA . PHE A 1 319 ? -62.803 -20.681 7.494 1.00 42.34 319 PHE A CA 1
ATOM 2092 C C . PHE A 1 319 ? -63.385 -21.452 8.677 1.00 43.25 319 PHE A C 1
ATOM 2093 O O . PHE A 1 319 ? -64.256 -22.297 8.495 1.00 46.48 319 PHE A O 1
ATOM 2101 N N . ALA A 1 320 ? -62.932 -21.149 9.887 1.00 40.17 320 ALA A N 1
ATOM 2102 C CA . ALA A 1 320 ? -63.378 -21.892 11.056 1.00 40.20 320 ALA A CA 1
ATOM 2103 C C . ALA A 1 320 ? -64.741 -21.441 11.593 1.00 44.42 320 ALA A C 1
ATOM 2104 O O . ALA A 1 320 ? -65.383 -22.193 12.320 1.00 42.68 320 ALA A O 1
ATOM 2106 N N . SER A 1 321 ? -65.170 -20.218 11.275 1.00 43.41 321 SER A N 1
ATOM 2107 C CA . SER A 1 321 ? -66.429 -19.711 11.835 1.00 47.05 321 SER A CA 1
ATOM 2108 C C . SER A 1 321 ? -67.490 -19.403 10.773 1.00 49.22 321 SER A C 1
ATOM 2109 O O . SER A 1 321 ? -68.666 -19.248 11.092 1.00 49.43 321 SER A O 1
ATOM 2112 N N . ILE A 1 322 ? -67.075 -19.300 9.517 1.00 49.43 322 ILE A N 1
ATOM 2113 C CA . ILE A 1 322 ? -68.023 -19.060 8.434 1.00 50.47 322 ILE A CA 1
ATOM 2114 C C . ILE A 1 322 ? -68.563 -20.403 7.938 1.00 54.71 322 ILE A C 1
ATOM 2115 O O . ILE A 1 322 ? -67.814 -21.219 7.392 1.00 49.76 322 ILE A O 1
ATOM 2120 N N . ASP A 1 323 ? -69.855 -20.628 8.150 1.00 51.96 323 ASP A N 1
ATOM 2121 C CA . ASP A 1 323 ? -70.499 -21.923 7.892 1.00 57.51 323 ASP A CA 1
ATOM 2122 C C . ASP A 1 323 ? -70.165 -22.538 6.530 1.00 54.51 323 ASP A C 1
ATOM 2123 O O . ASP A 1 323 ? -69.796 -23.712 6.438 1.00 56.44 323 ASP A O 1
ATOM 2128 N N . VAL A 1 324 ? -70.311 -21.743 5.478 1.00 51.17 324 VAL A N 1
ATOM 2129 C CA . VAL A 1 324 ? -70.048 -22.199 4.118 1.00 50.66 324 VAL A CA 1
ATOM 2130 C C . VAL A 1 324 ? -68.589 -22.665 3.948 1.00 52.93 324 VAL A C 1
ATOM 2131 O O . VAL A 1 324 ? -68.331 -23.727 3.374 1.00 53.89 324 VAL A O 1
ATOM 2135 N N . LEU A 1 325 ? -67.642 -21.870 4.442 1.00 47.99 325 LEU A N 1
ATOM 2136 C CA . LEU A 1 325 ? -66.219 -22.206 4.339 1.00 50.90 325 LEU A CA 1
ATOM 2137 C C . LEU A 1 325 ? -65.863 -23.450 5.159 1.00 48.69 325 LEU A C 1
ATOM 2138 O O . LEU A 1 325 ? -64.998 -24.241 4.778 1.00 48.10 325 LEU A O 1
ATOM 2143 N N . SER A 1 326 ? -66.566 -23.631 6.269 1.00 49.61 326 SER A N 1
ATOM 2144 C CA . SER A 1 326 ? -66.213 -24.647 7.242 1.00 45.40 326 SER A CA 1
ATOM 2145 C C . SER A 1 326 ? -66.520 -26.060 6.759 1.00 50.05 326 SER A C 1
ATOM 2146 O O . SER A 1 326 ? -66.055 -27.032 7.362 1.00 47.15 326 SER A O 1
ATOM 2149 N N . GLU A 1 327 ? -67.276 -26.186 5.669 1.00 48.56 327 GLU A N 1
ATOM 2150 C CA . GLU A 1 327 ? -67.636 -27.512 5.161 1.00 49.30 327 GLU A CA 1
ATOM 2151 C C . GLU A 1 327 ? -66.710 -28.001 4.046 1.00 49.87 327 GLU A C 1
ATOM 2152 O O . GLU A 1 327 ? -66.821 -29.147 3.609 1.00 47.56 327 GLU A O 1
ATOM 2158 N N . ALA A 1 328 ? -65.825 -27.126 3.569 1.00 45.90 328 ALA A N 1
ATOM 2159 C CA . ALA A 1 328 ? -64.783 -27.517 2.629 1.00 45.51 328 ALA A CA 1
ATOM 2160 C C . ALA A 1 328 ? -63.843 -28.513 3.326 1.00 43.97 328 ALA A C 1
ATOM 2161 O O . ALA A 1 328 ? -63.701 -28.472 4.551 1.00 43.80 328 ALA A O 1
ATOM 2163 N N . PRO A 1 329 ? -63.219 -29.422 2.554 1.00 47.21 329 PRO A N 1
ATOM 2164 C CA . PRO A 1 329 ? -62.465 -30.551 3.128 1.00 42.50 329 PRO A CA 1
ATOM 2165 C C . PRO A 1 329 ? -61.397 -30.137 4.139 1.00 40.24 329 PRO A C 1
ATOM 2166 O O . PRO A 1 329 ? -61.425 -30.626 5.265 1.00 39.24 329 PRO A O 1
ATOM 2170 N N . GLY A 1 330 ? -60.492 -29.242 3.748 1.00 41.98 330 GLY A N 1
ATOM 2171 C CA . GLY A 1 330 ? -59.422 -28.798 4.627 1.00 41.48 330 GLY A CA 1
ATOM 2172 C C . GLY A 1 330 ? -59.912 -28.132 5.897 1.00 39.78 330 GLY A C 1
ATOM 2173 O O . GLY A 1 330 ? -59.437 -28.428 6.994 1.00 42.39 330 GLY A O 1
ATOM 2174 N N . ALA A 1 331 ? -60.867 -27.226 5.750 1.00 42.22 331 ALA A N 1
ATOM 2175 C CA . ALA A 1 331 ? -61.470 -26.547 6.892 1.00 42.82 331 ALA A CA 1
ATOM 2176 C C . ALA A 1 331 ? -62.165 -27.547 7.823 1.00 43.07 331 ALA A C 1
ATOM 2177 O O . ALA A 1 331 ? -61.973 -27.532 9.035 1.00 42.00 331 ALA A O 1
ATOM 2179 N N . LYS A 1 332 ? -62.986 -28.410 7.241 1.00 40.77 332 LYS A N 1
ATOM 2180 C CA . LYS A 1 332 ? -63.731 -29.382 8.018 1.00 41.33 332 LYS A CA 1
ATOM 2181 C C . LYS A 1 332 ? -62.776 -30.272 8.801 1.00 43.43 332 LYS A C 1
ATOM 2182 O O . LYS A 1 332 ? -62.994 -30.538 9.974 1.00 38.39 332 LYS A O 1
ATOM 2188 N N . ALA A 1 333 ? -61.699 -30.704 8.150 1.00 38.77 333 ALA A N 1
ATOM 2189 C CA . ALA A 1 333 ? -60.753 -31.616 8.779 1.00 43.29 333 ALA A CA 1
ATOM 2190 C C . ALA A 1 333 ? -60.060 -30.945 9.959 1.00 42.02 333 ALA A C 1
ATOM 2191 O O . ALA A 1 333 ? -59.867 -31.555 11.016 1.00 40.69 333 ALA A O 1
ATOM 2193 N N . THR A 1 334 ? -59.698 -29.680 9.792 1.00 37.42 334 THR A N 1
ATOM 2194 C CA . THR A 1 334 ? -58.938 -29.027 10.844 1.00 40.53 334 THR A CA 1
ATOM 2195 C C . THR A 1 334 ? -59.841 -28.610 11.998 1.00 40.51 334 THR A C 1
ATOM 2196 O O . THR A 1 334 ? -59.412 -28.597 13.151 1.00 37.82 334 THR A O 1
ATOM 2200 N N . ILE A 1 335 ? -61.107 -28.326 11.706 1.00 41.62 335 ILE A N 1
ATOM 2201 C CA . ILE A 1 335 ? -62.050 -28.014 12.774 1.00 38.55 335 ILE A CA 1
ATOM 2202 C C . ILE A 1 335 ? -62.263 -29.227 13.680 1.00 36.69 335 ILE A C 1
ATOM 2203 O O . ILE A 1 335 ? -62.268 -29.097 14.903 1.00 36.54 335 ILE A O 1
ATOM 2208 N N . GLU A 1 336 ? -62.405 -30.417 13.109 1.00 39.24 336 GLU A N 1
ATOM 2209 C CA . GLU A 1 336 ? -62.553 -31.574 13.986 1.00 44.82 336 GLU A CA 1
ATOM 2210 C C . GLU A 1 336 ? -61.228 -31.930 14.671 1.00 38.09 336 GLU A C 1
ATOM 2211 O O . GLU A 1 336 ? -61.240 -32.375 15.811 1.00 40.57 336 GLU A O 1
ATOM 2217 N N . LEU A 1 337 ? -60.097 -31.696 14.007 1.00 38.76 337 LEU A N 1
ATOM 2218 C CA . LEU A 1 337 ? -58.790 -31.867 14.653 1.00 40.40 337 LEU A CA 1
ATOM 2219 C C . LEU A 1 337 ? -58.722 -31.015 15.923 1.00 39.38 337 LEU A C 1
ATOM 2220 O O . LEU A 1 337 ? -58.343 -31.496 17.006 1.00 38.35 337 LEU A O 1
ATOM 2225 N N . ILE A 1 338 ? -59.110 -29.748 15.789 1.00 37.80 338 ILE A N 1
ATOM 2226 C CA . ILE A 1 338 ? -59.109 -28.833 16.925 1.00 35.62 338 ILE A CA 1
ATOM 2227 C C . ILE A 1 338 ? -59.931 -29.382 18.084 1.00 35.10 338 ILE A C 1
ATOM 2228 O O . ILE A 1 338 ? -59.425 -29.487 19.208 1.00 34.35 338 ILE A O 1
ATOM 2233 N N . GLY A 1 339 ? -61.179 -29.769 17.811 1.00 38.18 339 GLY A N 1
ATOM 2234 C CA . GLY A 1 339 ? -62.030 -30.340 18.843 1.00 32.91 339 GLY A CA 1
ATOM 2235 C C . GLY A 1 339 ? -61.448 -31.634 19.386 1.00 38.94 339 GLY A C 1
ATOM 2236 O O . GLY A 1 339 ? -61.426 -31.866 20.602 1.00 40.30 339 GLY A O 1
ATOM 2237 N N . TYR A 1 340 ? -60.969 -32.484 18.483 1.00 40.24 340 TYR A N 1
ATOM 2238 C CA . TYR A 1 340 ? -60.373 -33.757 18.884 1.00 40.19 340 TYR A CA 1
ATOM 2239 C C . TYR A 1 340 ? -59.172 -33.503 19.799 1.00 38.94 340 TYR A C 1
ATOM 2240 O O . TYR A 1 340 ? -59.030 -34.133 20.839 1.00 37.97 340 TYR A O 1
ATOM 2249 N N . LYS A 1 341 ? -58.348 -32.520 19.448 1.00 38.60 341 LYS A N 1
ATOM 2250 C CA . LYS A 1 341 ? -57.171 -32.243 20.255 1.00 37.42 341 LYS A CA 1
ATOM 2251 C C . LYS A 1 341 ? -57.515 -31.649 21.621 1.00 37.43 341 LYS A C 1
ATOM 2252 O O . LYS A 1 341 ? -56.802 -31.901 22.592 1.00 37.61 341 LYS A O 1
ATOM 2258 N N . PHE A 1 342 ? -58.596 -30.874 21.718 1.00 36.91 342 PHE A N 1
ATOM 2259 C CA . PHE A 1 342 ? -59.071 -30.435 23.035 1.00 37.01 342 PHE A CA 1
ATOM 2260 C C . PHE A 1 342 ? -59.504 -31.646 23.890 1.00 37.91 342 PHE A C 1
ATOM 2261 O O . PHE A 1 342 ? -59.253 -31.704 25.096 1.00 36.06 342 PHE A O 1
ATOM 2269 N N . LYS A 1 343 ? -60.195 -32.592 23.261 1.00 38.24 343 LYS A N 1
ATOM 2270 C CA . LYS A 1 343 ? -60.649 -33.791 23.961 1.00 38.38 343 LYS A CA 1
ATOM 2271 C C . LYS A 1 343 ? -59.459 -34.546 24.549 1.00 39.67 343 LYS A C 1
ATOM 2272 O O . LYS A 1 343 ? -59.476 -34.933 25.705 1.00 42.61 343 LYS A O 1
ATOM 2278 N N . LYS A 1 344 ? -58.410 -34.705 23.752 1.00 39.55 344 LYS A N 1
ATOM 2279 C CA . LYS A 1 344 ? -57.247 -35.472 24.183 1.00 43.18 344 LYS A CA 1
ATOM 2280 C C . LYS A 1 344 ? -56.429 -34.721 25.216 1.00 43.48 344 LYS A C 1
ATOM 2281 O O . LYS A 1 344 ? -55.928 -35.318 26.166 1.00 49.03 344 LYS A O 1
ATOM 2287 N N . ALA A 1 345 ? -56.312 -33.407 25.065 1.00 43.11 345 ALA A N 1
ATOM 2288 C CA . ALA A 1 345 ? -55.477 -32.643 25.993 1.00 42.78 345 ALA A CA 1
ATOM 2289 C C . ALA A 1 345 ? -56.162 -32.384 27.336 1.00 43.98 345 ALA A C 1
ATOM 2290 O O . ALA A 1 345 ? -55.494 -32.263 28.374 1.00 46.63 345 ALA A O 1
ATOM 2292 N N . LEU A 1 346 ? -57.485 -32.293 27.338 1.00 43.56 346 LEU A N 1
ATOM 2293 C CA . LEU A 1 346 ? -58.168 -31.842 28.551 1.00 46.95 346 LEU A CA 1
ATOM 2294 C C . LEU A 1 346 ? -58.694 -32.987 29.419 1.00 53.48 346 LEU A C 1
ATOM 2295 O O . LEU A 1 346 ? -59.901 -33.187 29.544 1.00 56.26 346 LEU A O 1
ATOM 2300 N N . HIS A 1 347 ? -57.776 -33.727 30.030 1.00 60.88 347 HIS A N 1
ATOM 2301 C CA . HIS A 1 347 ? -58.137 -34.679 31.081 1.00 67.81 347 HIS A CA 1
ATOM 2302 C C . HIS A 1 347 ? -56.867 -35.074 31.832 1.00 71.12 347 HIS A C 1
ATOM 2303 O O . HIS A 1 347 ? -55.757 -34.807 31.363 1.00 68.17 347 HIS A O 1
ATOM 2311 N N . GLN B 1 34 ? -101.069 -21.763 61.259 1.00 54.77 34 GLN B N 1
ATOM 2312 C CA . GLN B 1 34 ? -101.752 -21.588 59.985 1.00 53.85 34 GLN B CA 1
ATOM 2313 C C . GLN B 1 34 ? -100.830 -21.848 58.791 1.00 46.53 34 GLN B C 1
ATOM 2314 O O . GLN B 1 34 ? -101.282 -22.423 57.805 1.00 49.87 34 GLN B O 1
ATOM 2320 N N . LEU B 1 35 ? -99.556 -21.457 58.885 1.00 44.32 35 LEU B N 1
ATOM 2321 C CA . LEU B 1 35 ? -98.538 -21.785 57.865 1.00 44.90 35 LEU B CA 1
ATOM 2322 C C . LEU B 1 35 ? -97.748 -23.033 58.223 1.00 44.00 35 LEU B C 1
ATOM 2323 O O . LEU B 1 35 ? -97.428 -23.250 59.390 1.00 45.27 35 LEU B O 1
ATOM 2328 N N . ASP B 1 36 ? -97.391 -23.829 57.220 1.00 36.40 36 ASP B N 1
ATOM 2329 C CA . ASP B 1 36 ? -96.517 -24.976 57.457 1.00 36.74 36 ASP B CA 1
ATOM 2330 C C . ASP B 1 36 ? -95.136 -24.505 57.904 1.00 41.99 36 ASP B C 1
ATOM 2331 O O . ASP B 1 36 ? -94.724 -23.394 57.572 1.00 41.86 36 ASP B O 1
ATOM 2336 N N . PRO B 1 37 ? -94.411 -25.352 58.661 1.00 44.36 37 PRO B N 1
ATOM 2337 C CA . PRO B 1 37 ? -93.122 -24.928 59.223 1.00 46.56 37 PRO B CA 1
ATOM 2338 C C . PRO B 1 37 ? -92.143 -24.336 58.197 1.00 46.12 37 PRO B C 1
ATOM 2339 O O . PRO B 1 37 ? -91.481 -23.345 58.515 1.00 46.12 37 PRO B O 1
ATOM 2343 N N . ILE B 1 38 ? -92.037 -24.928 57.009 1.00 45.46 38 ILE B N 1
ATOM 2344 C CA . ILE B 1 38 ? -91.084 -24.429 56.010 1.00 44.22 38 ILE B CA 1
ATOM 2345 C C . ILE B 1 38 ? -91.466 -23.027 55.548 1.00 44.23 38 ILE B C 1
ATOM 2346 O O . ILE B 1 38 ? -90.624 -22.130 55.486 1.00 48.04 38 ILE B O 1
ATOM 2351 N N . THR B 1 39 ? -92.749 -22.828 55.287 1.00 41.59 39 THR B N 1
ATOM 2352 C CA . THR B 1 39 ? -93.240 -21.540 54.847 1.00 40.48 39 THR B CA 1
ATOM 2353 C C . THR B 1 39 ? -93.118 -20.497 55.950 1.00 48.40 39 THR B C 1
ATOM 2354 O O . THR B 1 39 ? -92.721 -19.361 55.689 1.00 45.06 39 THR B O 1
ATOM 2358 N N . GLN B 1 40 ? -93.442 -20.891 57.179 1.00 45.12 40 GLN B N 1
ATOM 2359 C CA . GLN B 1 40 ? -93.339 -20.001 58.337 1.00 41.75 40 GLN B CA 1
ATOM 2360 C C . GLN B 1 40 ? -91.882 -19.568 58.562 1.00 44.84 40 GLN B C 1
ATOM 2361 O O . GLN B 1 40 ? -91.617 -18.407 58.851 1.00 49.68 40 GLN B O 1
ATOM 2367 N N . ALA B 1 41 ? -90.940 -20.493 58.422 1.00 42.31 41 ALA B N 1
ATOM 2368 C CA . ALA B 1 41 ? -89.529 -20.148 58.558 1.00 44.83 41 ALA B CA 1
ATOM 2369 C C . ALA B 1 41 ? -89.098 -19.096 57.519 1.00 52.08 41 ALA B C 1
ATOM 2370 O O . ALA B 1 41 ? -88.338 -18.170 57.836 1.00 50.05 41 ALA B O 1
ATOM 2372 N N . TYR B 1 42 ? -89.565 -19.246 56.278 1.00 46.94 42 TYR B N 1
ATOM 2373 C CA . TYR B 1 42 ? -89.284 -18.251 55.245 1.00 45.28 42 TYR B CA 1
ATOM 2374 C C . TYR B 1 42 ? -89.922 -16.913 55.603 1.00 46.71 42 TYR B C 1
ATOM 2375 O O . TYR B 1 42 ? -89.282 -15.869 55.494 1.00 51.44 42 TYR B O 1
ATOM 2384 N N . ALA B 1 43 ? -91.177 -16.943 56.032 1.00 40.74 43 ALA B N 1
ATOM 2385 C CA . ALA B 1 43 ? -91.875 -15.720 56.381 1.00 42.40 43 ALA B CA 1
ATOM 2386 C C . ALA B 1 43 ? -91.148 -14.986 57.504 1.00 55.23 43 ALA B C 1
ATOM 2387 O O . ALA B 1 43 ? -91.052 -13.752 57.499 1.00 53.82 43 ALA B O 1
ATOM 2389 N N . ASP B 1 44 ? -90.629 -15.753 58.459 1.00 53.65 44 ASP B N 1
ATOM 2390 C CA . ASP B 1 44 ? -89.902 -15.183 59.585 1.00 52.52 44 ASP B CA 1
ATOM 2391 C C . ASP B 1 44 ? -88.606 -14.530 59.105 1.00 52.61 44 ASP B C 1
ATOM 2392 O O . ASP B 1 44 ? -88.304 -13.384 59.450 1.00 57.80 44 ASP B O 1
ATOM 2397 N N . ALA B 1 45 ? -87.861 -15.255 58.280 1.00 51.98 45 ALA B N 1
ATOM 2398 C CA . ALA B 1 45 ? -86.564 -14.793 57.798 1.00 54.10 45 ALA B CA 1
ATOM 2399 C C . ALA B 1 45 ? -86.619 -13.487 57.002 1.00 55.70 45 ALA B C 1
ATOM 2400 O O . ALA B 1 45 ? -85.609 -12.800 56.880 1.00 58.92 45 ALA B O 1
ATOM 2402 N N . ILE B 1 46 ? -87.781 -13.146 56.455 1.00 54.92 46 ILE B N 1
ATOM 2403 C CA . ILE B 1 46 ? -87.890 -11.958 55.609 1.00 59.90 46 ILE B CA 1
ATOM 2404 C C . ILE B 1 46 ? -88.744 -10.851 56.226 1.00 58.44 46 ILE B C 1
ATOM 2405 O O . ILE B 1 46 ? -88.933 -9.794 55.616 1.00 58.33 46 ILE B O 1
ATOM 2410 N N . SER B 1 47 ? -89.246 -11.079 57.434 1.00 52.24 47 SER B N 1
ATOM 2411 C CA . SER B 1 47 ? -90.147 -10.122 58.071 1.00 58.57 47 SER B CA 1
ATOM 2412 C C . SER B 1 47 ? -89.471 -8.778 58.376 1.00 58.67 47 SER B C 1
ATOM 2413 O O . SER B 1 47 ? -90.127 -7.735 58.410 1.00 59.12 47 SER B O 1
ATOM 2416 N N . SER B 1 48 ? -88.162 -8.818 58.587 1.00 54.93 48 SER B N 1
ATOM 2417 C CA . SER B 1 48 ? -87.390 -7.610 58.841 1.00 65.42 48 SER B CA 1
ATOM 2418 C C . SER B 1 48 ? -86.936 -6.906 57.552 1.00 71.05 48 SER B C 1
ATOM 2419 O O . SER B 1 48 ? -86.402 -5.792 57.603 1.00 67.58 48 SER B O 1
ATOM 2422 N N . ARG B 1 49 ? -87.154 -7.538 56.400 1.00 65.78 49 ARG B N 1
ATOM 2423 C CA . ARG B 1 49 ? -86.654 -6.977 55.153 1.00 65.14 49 ARG B CA 1
ATOM 2424 C C . ARG B 1 49 ? -87.647 -5.956 54.635 1.00 64.03 49 ARG B C 1
ATOM 2425 O O . ARG B 1 49 ? -88.852 -6.205 54.643 1.00 62.80 49 ARG B O 1
ATOM 2433 N N . PRO B 1 50 ? -87.147 -4.795 54.176 1.00 66.28 50 PRO B N 1
ATOM 2434 C CA . PRO B 1 50 ? -88.039 -3.818 53.538 1.00 60.35 50 PRO B CA 1
ATOM 2435 C C . PRO B 1 50 ? -88.479 -4.317 52.169 1.00 54.32 50 PRO B C 1
ATOM 2436 O O . PRO B 1 50 ? -87.705 -4.979 51.473 1.00 55.42 50 PRO B O 1
ATOM 2440 N N . SER B 1 51 ? -89.711 -4.004 51.797 1.00 51.61 51 SER B N 1
ATOM 2441 C CA . SER B 1 51 ? -90.219 -4.345 50.480 1.00 53.86 51 SER B CA 1
ATOM 2442 C C . SER B 1 51 ? -89.342 -3.735 49.384 1.00 58.22 51 SER B C 1
ATOM 2443 O O . SER B 1 51 ? -88.814 -2.628 49.536 1.00 56.27 51 SER B O 1
ATOM 2446 N N . LEU B 1 52 ? -89.163 -4.460 48.288 1.00 58.24 52 LEU B N 1
ATOM 2447 C CA . LEU B 1 52 ? -88.409 -3.917 47.164 1.00 58.75 52 LEU B CA 1
ATOM 2448 C C . LEU B 1 52 ? -89.351 -3.072 46.321 1.00 53.52 52 LEU B C 1
ATOM 2449 O O . LEU B 1 52 ? -88.926 -2.361 45.410 1.00 56.14 52 LEU B O 1
ATOM 2454 N N . PHE B 1 53 ? -90.638 -3.141 46.647 1.00 51.10 53 PHE B N 1
ATOM 2455 C CA . PHE B 1 53 ? -91.636 -2.354 45.938 1.00 51.19 53 PHE B CA 1
ATOM 2456 C C . PHE B 1 53 ? -91.694 -0.953 46.543 1.00 54.82 53 PHE B C 1
ATOM 2457 O O . PHE B 1 53 ? -92.663 -0.565 47.204 1.00 46.56 53 PHE B O 1
ATOM 2465 N N . ALA B 1 54 ? -90.620 -0.206 46.279 1.00 53.35 54 ALA B N 1
ATOM 2466 C CA . ALA B 1 54 ? -90.437 1.160 46.763 1.00 56.69 54 ALA B CA 1
ATOM 2467 C C . ALA B 1 54 ? -89.389 1.862 45.919 1.00 55.95 54 ALA B C 1
ATOM 2468 O O . ALA B 1 54 ? -88.550 1.206 45.288 1.00 51.17 54 ALA B O 1
ATOM 2470 N N . PHE B 1 55 ? -89.428 3.195 45.932 1.00 57.15 55 PHE B N 1
ATOM 2471 C CA . PHE B 1 55 ? -88.443 3.995 45.215 1.00 58.64 55 PHE B CA 1
ATOM 2472 C C . PHE B 1 55 ? -87.230 4.293 46.097 1.00 59.48 55 PHE B C 1
ATOM 2473 O O . PHE B 1 55 ? -87.378 4.508 47.301 1.00 57.66 55 PHE B O 1
ATOM 2481 N N . PRO B 1 56 ? -86.025 4.324 45.502 1.00 59.42 56 PRO B N 1
ATOM 2482 C CA . PRO B 1 56 ? -85.723 4.045 44.090 1.00 60.03 56 PRO B CA 1
ATOM 2483 C C . PRO B 1 56 ? -85.660 2.546 43.760 1.00 58.83 56 PRO B C 1
ATOM 2484 O O . PRO B 1 56 ? -85.141 1.761 44.559 1.00 54.60 56 PRO B O 1
ATOM 2488 N N . LEU B 1 57 ? -86.111 2.174 42.564 1.00 58.87 57 LEU B N 1
ATOM 2489 C CA . LEU B 1 57 ? -86.083 0.783 42.133 1.00 56.78 57 LEU B CA 1
ATOM 2490 C C . LEU B 1 57 ? -84.659 0.379 41.797 1.00 56.33 57 LEU B C 1
ATOM 2491 O O . LEU B 1 57 ? -83.903 1.174 41.253 1.00 63.19 57 LEU B O 1
ATOM 2496 N N . PRO B 1 58 ? -84.285 -0.867 42.105 1.00 57.49 58 PRO B N 1
ATOM 2497 C CA . PRO B 1 58 ? -82.976 -1.355 41.667 1.00 59.25 58 PRO B CA 1
ATOM 2498 C C . PRO B 1 58 ? -82.955 -1.351 40.156 1.00 60.77 58 PRO B C 1
ATOM 2499 O O . PRO B 1 58 ? -84.043 -1.452 39.576 1.00 57.58 58 PRO B O 1
ATOM 2503 N N . GLU B 1 59 ? -81.820 -1.193 39.503 1.00 56.55 59 GLU B N 1
ATOM 2504 C CA . GLU B 1 59 ? -81.969 -1.271 38.072 1.00 63.61 59 GLU B CA 1
ATOM 2505 C C . GLU B 1 59 ? -81.609 -2.633 37.517 1.00 56.65 59 GLU B C 1
ATOM 2506 O O . GLU B 1 59 ? -81.881 -2.917 36.350 1.00 57.71 59 GLU B O 1
ATOM 2512 N N . ILE B 1 60 ? -81.076 -3.511 38.350 1.00 52.20 60 ILE B N 1
ATOM 2513 C CA . ILE B 1 60 ? -81.062 -4.889 37.924 1.00 57.58 60 ILE B CA 1
ATOM 2514 C C . ILE B 1 60 ? -82.355 -5.429 38.514 1.00 51.87 60 ILE B C 1
ATOM 2515 O O . ILE B 1 60 ? -82.560 -5.383 39.721 1.00 54.58 60 ILE B O 1
ATOM 2520 N N . ARG B 1 61 ? -83.240 -5.880 37.634 1.00 47.37 61 ARG B N 1
ATOM 2521 C CA . ARG B 1 61 ? -84.579 -6.312 38.019 1.00 47.99 61 ARG B CA 1
ATOM 2522 C C . ARG B 1 61 ? -84.739 -7.829 38.064 1.00 46.33 61 ARG B C 1
ATOM 2523 O O . ARG B 1 61 ? -85.764 -8.340 38.506 1.00 43.15 61 ARG B O 1
ATOM 2531 N N . ASP B 1 62 ? -83.730 -8.543 37.582 1.00 48.85 62 ASP B N 1
ATOM 2532 C CA . ASP B 1 62 ? -83.791 -9.990 37.518 1.00 45.58 62 ASP B CA 1
ATOM 2533 C C . ASP B 1 62 ? -82.458 -10.597 37.949 1.00 46.99 62 ASP B C 1
ATOM 2534 O O . ASP B 1 62 ? -81.397 -10.130 37.539 1.00 49.49 62 ASP B O 1
ATOM 2539 N N . GLY B 1 63 ? -82.504 -11.604 38.813 1.00 41.62 63 GLY B N 1
ATOM 2540 C CA . GLY B 1 63 ? -81.299 -12.318 39.206 1.00 39.31 63 GLY B CA 1
ATOM 2541 C C . GLY B 1 63 ? -81.598 -13.703 39.762 1.00 45.41 63 GLY B C 1
ATOM 2542 O O . GLY B 1 63 ? -82.747 -14.013 40.109 1.00 42.37 63 GLY B O 1
ATOM 2543 N N . TYR B 1 64 ? -80.565 -14.542 39.833 1.00 43.96 64 TYR B N 1
ATOM 2544 C CA . TYR B 1 64 ? -80.700 -15.897 40.357 1.00 46.42 64 TYR B CA 1
ATOM 2545 C C . TYR B 1 64 ? -80.991 -15.893 41.843 1.00 46.13 64 TYR B C 1
ATOM 2546 O O . TYR B 1 64 ? -80.464 -15.059 42.576 1.00 47.02 64 TYR B O 1
ATOM 2555 N N . GLN B 1 65 ? -81.823 -16.836 42.283 1.00 45.78 65 GLN B N 1
ATOM 2556 C CA . GLN B 1 65 ? -82.132 -16.984 43.704 1.00 49.36 65 GLN B CA 1
ATOM 2557 C C . GLN B 1 65 ? -80.979 -17.673 44.446 1.00 44.38 65 GLN B C 1
ATOM 2558 O O . GLN B 1 65 ? -80.826 -17.522 45.652 1.00 48.89 65 GLN B O 1
ATOM 2564 N N . SER B 1 66 ? -80.169 -18.413 43.699 1.00 50.87 66 SER B N 1
ATOM 2565 C CA . SER B 1 66 ? -78.951 -19.019 44.228 1.00 61.57 66 SER B CA 1
ATOM 2566 C C . SER B 1 66 ? -78.073 -19.541 43.086 1.00 60.82 66 SER B C 1
ATOM 2567 O O . SER B 1 66 ? -76.933 -19.964 43.309 1.00 61.20 66 SER B O 1
ATOM 2570 N N . SER B 1 72 ? -80.230 -30.945 36.790 1.00 71.63 72 SER B N 1
ATOM 2571 C CA . SER B 1 72 ? -80.529 -32.356 36.545 1.00 73.25 72 SER B CA 1
ATOM 2572 C C . SER B 1 72 ? -81.465 -32.510 35.343 1.00 65.68 72 SER B C 1
ATOM 2573 O O . SER B 1 72 ? -81.297 -33.400 34.507 1.00 62.45 72 SER B O 1
ATOM 2576 N N . THR B 1 73 ? -82.441 -31.612 35.257 1.00 58.20 73 THR B N 1
ATOM 2577 C CA . THR B 1 73 ? -83.281 -31.494 34.080 1.00 53.91 73 THR B CA 1
ATOM 2578 C C . THR B 1 73 ? -82.541 -30.612 33.085 1.00 55.19 73 THR B C 1
ATOM 2579 O O . THR B 1 73 ? -82.251 -29.445 33.355 1.00 53.42 73 THR B O 1
ATOM 2583 N N . GLU B 1 74 ? -82.213 -31.188 31.943 1.00 52.44 74 GLU B N 1
ATOM 2584 C CA . GLU B 1 74 ? -81.508 -30.456 30.918 1.00 52.53 74 GLU B CA 1
ATOM 2585 C C . GLU B 1 74 ? -82.433 -29.976 29.828 1.00 46.55 74 GLU B C 1
ATOM 2586 O O . GLU B 1 74 ? -83.357 -30.678 29.412 1.00 46.31 74 GLU B O 1
ATOM 2592 N N . PHE B 1 75 ? -82.174 -28.760 29.373 1.00 41.01 75 PHE B N 1
ATOM 2593 C CA . PHE B 1 75 ? -82.919 -28.206 28.265 1.00 41.42 75 PHE B CA 1
ATOM 2594 C C . PHE B 1 75 ? -82.006 -27.253 27.508 1.00 39.71 75 PHE B C 1
ATOM 2595 O O . PHE B 1 75 ? -81.030 -26.740 28.065 1.00 35.65 75 PHE B O 1
ATOM 2603 N N . THR B 1 76 ? -82.323 -27.038 26.238 1.00 37.58 76 THR B N 1
ATOM 2604 C CA . THR B 1 76 ? -81.617 -26.073 25.429 1.00 42.75 76 THR B CA 1
ATOM 2605 C C . THR B 1 76 ? -82.237 -24.692 25.605 1.00 40.47 76 THR B C 1
ATOM 2606 O O . THR B 1 76 ? -83.383 -24.564 26.025 1.00 41.07 76 THR B O 1
ATOM 2610 N N . THR B 1 77 ? -81.460 -23.664 25.302 1.00 40.81 77 THR B N 1
ATOM 2611 C CA . THR B 1 77 ? -81.939 -22.295 25.389 1.00 40.19 77 THR B CA 1
ATOM 2612 C C . THR B 1 77 ? -81.714 -21.596 24.064 1.00 36.78 77 THR B C 1
ATOM 2613 O O . THR B 1 77 ? -80.602 -21.588 23.552 1.00 39.02 77 THR B O 1
ATOM 2617 N N . LYS B 1 78 ? -82.778 -21.037 23.503 1.00 39.04 78 LYS B N 1
ATOM 2618 C CA . LYS B 1 78 ? -82.651 -20.139 22.367 1.00 41.74 78 LYS B CA 1
ATOM 2619 C C . LYS B 1 78 ? -83.129 -18.750 22.763 1.00 41.33 78 LYS B C 1
ATOM 2620 O O . LYS B 1 78 ? -84.273 -18.578 23.198 1.00 37.72 78 LYS B O 1
ATOM 2626 N N . ILE B 1 79 ? -82.237 -17.770 22.636 1.00 39.73 79 ILE B N 1
ATOM 2627 C CA . ILE B 1 79 ? -82.554 -16.380 22.948 1.00 35.39 79 ILE B CA 1
ATOM 2628 C C . ILE B 1 79 ? -83.152 -15.681 21.743 1.00 40.66 79 ILE B C 1
ATOM 2629 O O . ILE B 1 79 ? -82.540 -15.612 20.675 1.00 41.97 79 ILE B O 1
ATOM 2634 N N . LEU B 1 80 ? -84.358 -15.158 21.913 1.00 41.21 80 LEU B N 1
ATOM 2635 C CA . LEU B 1 80 ? -85.092 -14.592 20.789 1.00 39.51 80 LEU B CA 1
ATOM 2636 C C . LEU B 1 80 ? -85.331 -13.106 20.932 1.00 40.38 80 LEU B C 1
ATOM 2637 O O . LEU B 1 80 ? -85.738 -12.639 21.991 1.00 39.35 80 LEU B O 1
ATOM 2642 N N . SER B 1 81 ? -85.038 -12.371 19.865 1.00 43.35 81 SER B N 1
ATOM 2643 C CA . SER B 1 81 ? -85.441 -10.977 19.732 1.00 44.68 81 SER B CA 1
ATOM 2644 C C . SER B 1 81 ? -86.574 -10.879 18.721 1.00 41.31 81 SER B C 1
ATOM 2645 O O . SER B 1 81 ? -86.339 -11.007 17.525 1.00 44.60 81 SER B O 1
ATOM 2648 N N . LEU B 1 82 ? -87.805 -10.693 19.182 1.00 38.12 82 LEU B N 1
ATOM 2649 C CA . LEU B 1 82 ? -88.931 -10.685 18.250 1.00 40.41 82 LEU B CA 1
ATOM 2650 C C . LEU B 1 82 ? -89.261 -9.257 17.788 1.00 43.01 82 LEU B C 1
ATOM 2651 O O . LEU B 1 82 ? -89.553 -8.394 18.615 1.00 39.17 82 LEU B O 1
ATOM 2656 N N . PRO B 1 83 ? -89.211 -9.006 16.463 1.00 43.14 83 PRO B N 1
ATOM 2657 C CA . PRO B 1 83 ? -89.476 -7.662 15.914 1.00 38.81 83 PRO B CA 1
ATOM 2658 C C . PRO B 1 83 ? -90.962 -7.387 15.798 1.00 42.72 83 PRO B C 1
ATOM 2659 O O . PRO B 1 83 ? -91.464 -7.170 14.705 1.00 44.49 83 PRO B O 1
ATOM 2663 N N . VAL B 1 84 ? -91.664 -7.446 16.925 1.00 41.24 84 VAL B N 1
ATOM 2664 C CA . VAL B 1 84 ? -93.112 -7.379 16.942 1.00 38.59 84 VAL B CA 1
ATOM 2665 C C . VAL B 1 84 ? -93.615 -6.586 18.142 1.00 36.02 84 VAL B C 1
ATOM 2666 O O . VAL B 1 84 ? -92.844 -6.240 19.031 1.00 41.62 84 VAL B O 1
ATOM 2670 N N . GLY B 1 85 ? -94.907 -6.293 18.162 1.00 35.92 85 GLY B N 1
ATOM 2671 C CA . GLY B 1 85 ? -95.524 -5.646 19.305 1.00 36.00 85 GLY B CA 1
ATOM 2672 C C . GLY B 1 85 ? -95.352 -4.138 19.320 1.00 41.99 85 GLY B C 1
ATOM 2673 O O . GLY B 1 85 ? -94.603 -3.591 18.512 1.00 39.52 85 GLY B O 1
ATOM 2674 N N . PRO B 1 86 ? -95.997 -3.468 20.284 1.00 39.95 86 PRO B N 1
ATOM 2675 C CA . PRO B 1 86 ? -96.079 -2.005 20.320 1.00 41.63 86 PRO B CA 1
ATOM 2676 C C . PRO B 1 86 ? -94.726 -1.311 20.411 1.00 39.20 86 PRO B C 1
ATOM 2677 O O . PRO B 1 86 ? -94.640 -0.170 19.989 1.00 40.77 86 PRO B O 1
ATOM 2681 N N . THR B 1 87 ? -93.685 -1.958 20.918 1.00 39.21 87 THR B N 1
ATOM 2682 C CA . THR B 1 87 ? -92.397 -1.270 20.993 1.00 40.47 87 THR B CA 1
ATOM 2683 C C . THR B 1 87 ? -91.448 -1.662 19.870 1.00 39.45 87 THR B C 1
ATOM 2684 O O . THR B 1 87 ? -90.337 -1.136 19.780 1.00 41.68 87 THR B O 1
ATOM 2688 N N . GLY B 1 88 ? -91.858 -2.604 19.031 1.00 40.72 88 GLY B N 1
ATOM 2689 C CA . GLY B 1 88 ? -90.979 -3.050 17.969 1.00 38.42 88 GLY B CA 1
ATOM 2690 C C . GLY B 1 88 ? -90.012 -4.146 18.371 1.00 45.79 88 GLY B C 1
ATOM 2691 O O . GLY B 1 88 ? -89.315 -4.698 17.517 1.00 44.77 88 GLY B O 1
ATOM 2692 N N . ASN B 1 89 ? -89.929 -4.446 19.668 1.00 39.49 89 ASN B N 1
ATOM 2693 C CA . ASN B 1 89 ? -89.164 -5.614 20.097 1.00 40.18 89 ASN B CA 1
ATOM 2694 C C . ASN B 1 89 ? -89.799 -6.282 21.323 1.00 42.54 89 ASN B C 1
ATOM 2695 O O . ASN B 1 89 ? -90.348 -5.614 22.206 1.00 38.40 89 ASN B O 1
ATOM 2700 N N . VAL B 1 90 ? -89.763 -7.612 21.334 1.00 40.58 90 VAL B N 1
ATOM 2701 C CA . VAL B 1 90 ? -90.093 -8.401 22.518 1.00 36.96 90 VAL B CA 1
ATOM 2702 C C . VAL B 1 90 ? -89.001 -9.451 22.665 1.00 42.18 90 VAL B C 1
ATOM 2703 O O . VAL B 1 90 ? -88.710 -10.179 21.713 1.00 38.08 90 VAL B O 1
ATOM 2707 N N . THR B 1 91 ? -88.365 -9.496 23.832 1.00 36.61 91 THR B N 1
ATOM 2708 C CA . THR B 1 91 ? -87.362 -10.512 24.113 1.00 36.22 91 THR B CA 1
ATOM 2709 C C . THR B 1 91 ? -88.069 -11.791 24.623 1.00 33.88 91 THR B C 1
ATOM 2710 O O . THR B 1 91 ? -88.939 -11.710 25.480 1.00 33.81 91 THR B O 1
ATOM 2714 N N . ALA B 1 92 ? -87.728 -12.946 24.066 1.00 36.67 92 ALA B N 1
ATOM 2715 C CA . ALA B 1 92 ? -88.284 -14.224 24.522 1.00 36.62 92 ALA B CA 1
ATOM 2716 C C . ALA B 1 92 ? -87.195 -15.296 24.599 1.00 38.33 92 ALA B C 1
ATOM 2717 O O . ALA B 1 92 ? -86.220 -15.260 23.848 1.00 40.08 92 ALA B O 1
ATOM 2719 N N . TYR B 1 93 ? -87.338 -16.223 25.544 1.00 34.37 93 TYR B N 1
ATOM 2720 C CA . TYR B 1 93 ? -86.434 -17.369 25.652 1.00 34.89 93 TYR B CA 1
ATOM 2721 C C . TYR B 1 93 ? -87.205 -18.651 25.327 1.00 36.29 93 TYR B C 1
ATOM 2722 O O . TYR B 1 93 ? -88.278 -18.892 25.895 1.00 36.95 93 TYR B O 1
ATOM 2731 N N . LEU B 1 94 ? -86.708 -19.438 24.377 1.00 36.35 94 LEU B N 1
ATOM 2732 C CA . LEU B 1 94 ? -87.321 -20.734 24.094 1.00 36.14 94 LEU B CA 1
ATOM 2733 C C . LEU B 1 94 ? -86.510 -21.828 24.747 1.00 35.52 94 LEU B C 1
ATOM 2734 O O . LEU B 1 94 ? -85.371 -22.061 24.371 1.00 37.03 94 LEU B O 1
ATOM 2739 N N . TYR B 1 95 ? -87.094 -22.495 25.735 1.00 33.70 95 TYR B N 1
ATOM 2740 C CA . TYR B 1 95 ? -86.425 -23.614 26.389 1.00 34.54 95 TYR B CA 1
ATOM 2741 C C . TYR B 1 95 ? -87.027 -24.935 25.923 1.00 35.66 95 TYR B C 1
ATOM 2742 O O . TYR B 1 95 ? -88.232 -25.105 25.976 1.00 35.29 95 TYR B O 1
ATOM 2751 N N . LYS B 1 96 ? -86.198 -25.857 25.455 1.00 40.87 96 LYS B N 1
ATOM 2752 C CA . LYS B 1 96 ? -86.686 -27.166 25.014 1.00 38.87 96 LYS B CA 1
ATOM 2753 C C . LYS B 1 96 ? -85.996 -28.297 25.748 1.00 41.60 96 LYS B C 1
ATOM 2754 O O . LYS B 1 96 ? -84.771 -28.307 25.833 1.00 41.08 96 LYS B O 1
ATOM 2760 N N . PRO B 1 97 ? -86.772 -29.276 26.248 1.00 38.77 97 PRO B N 1
ATOM 2761 C CA . PRO B 1 97 ? -86.102 -30.428 26.864 1.00 40.75 97 PRO B CA 1
ATOM 2762 C C . PRO B 1 97 ? -85.225 -31.154 25.837 1.00 33.31 97 PRO B C 1
ATOM 2763 O O . PRO B 1 97 ? -85.536 -31.167 24.652 1.00 39.73 97 PRO B O 1
ATOM 2767 N N . VAL B 1 98 ? -84.137 -31.757 26.287 1.00 45.24 98 VAL B N 1
ATOM 2768 C CA . VAL B 1 98 ? -83.236 -32.428 25.356 1.00 50.20 98 VAL B CA 1
ATOM 2769 C C . VAL B 1 98 ? -83.826 -33.719 24.819 1.00 53.63 98 VAL B C 1
ATOM 2770 O O . VAL B 1 98 ? -84.678 -34.332 25.458 1.00 49.96 98 VAL B O 1
ATOM 2774 N N . SER B 1 99 ? -83.340 -34.130 23.653 1.00 52.46 99 SER B N 1
ATOM 2775 C CA . SER B 1 99 ? -83.791 -35.351 22.997 1.00 60.37 99 SER B CA 1
ATOM 2776 C C . SER B 1 99 ? -83.130 -36.574 23.622 1.00 64.23 99 SER B C 1
ATOM 2777 O O . SER B 1 99 ? -83.729 -37.243 24.468 1.00 67.48 99 SER B O 1
ATOM 2780 N N . ASP B 1 107 ? -92.293 -35.522 17.281 1.00 60.76 107 ASP B N 1
ATOM 2781 C CA . ASP B 1 107 ? -91.059 -34.853 16.881 1.00 64.67 107 ASP B CA 1
ATOM 2782 C C . ASP B 1 107 ? -91.133 -33.356 17.237 1.00 58.63 107 ASP B C 1
ATOM 2783 O O . ASP B 1 107 ? -90.189 -32.807 17.809 1.00 60.24 107 ASP B O 1
ATOM 2788 N N . LEU B 1 108 ? -92.225 -32.688 16.870 1.00 45.55 108 LEU B N 1
ATOM 2789 C CA . LEU B 1 108 ? -92.429 -31.314 17.348 1.00 47.25 108 LEU B CA 1
ATOM 2790 C C . LEU B 1 108 ? -92.898 -31.316 18.813 1.00 47.65 108 LEU B C 1
ATOM 2791 O O . LEU B 1 108 ? -93.805 -32.057 19.194 1.00 41.06 108 LEU B O 1
ATOM 2796 N N . LEU B 1 109 ? -92.249 -30.506 19.642 1.00 41.39 109 LEU B N 1
ATOM 2797 C CA . LEU B 1 109 ? -92.598 -30.422 21.050 1.00 34.36 109 LEU B CA 1
ATOM 2798 C C . LEU B 1 109 ? -93.842 -29.578 21.318 1.00 38.14 109 LEU B C 1
ATOM 2799 O O . LEU B 1 109 ? -94.061 -28.562 20.662 1.00 36.16 109 LEU B O 1
ATOM 2804 N N . PRO B 1 110 ? -94.662 -29.990 22.298 1.00 33.83 110 PRO B N 1
ATOM 2805 C CA . PRO B 1 110 ? -95.687 -29.068 22.794 1.00 29.20 110 PRO B CA 1
ATOM 2806 C C . PRO B 1 110 ? -94.995 -27.844 23.407 1.00 29.93 110 PRO B C 1
ATOM 2807 O O . PRO B 1 110 ? -93.841 -27.959 23.793 1.00 33.29 110 PRO B O 1
ATOM 2811 N N . VAL B 1 111 ? -95.672 -26.711 23.526 1.00 32.49 111 VAL B N 1
ATOM 2812 C CA . VAL B 1 111 ? -95.000 -25.521 24.052 1.00 31.16 111 VAL B CA 1
ATOM 2813 C C . VAL B 1 111 ? -95.912 -24.751 24.999 1.00 29.03 111 VAL B C 1
ATOM 2814 O O . VAL B 1 111 ? -97.087 -24.545 24.711 1.00 32.17 111 VAL B O 1
ATOM 2818 N N . ILE B 1 112 ? -95.358 -24.346 26.137 1.00 27.28 112 ILE B N 1
ATOM 2819 C CA . ILE B 1 112 ? -96.046 -23.526 27.120 1.00 27.57 112 ILE B CA 1
ATOM 2820 C C . ILE B 1 112 ? -95.576 -22.064 27.019 1.00 33.01 112 ILE B C 1
ATOM 2821 O O . ILE B 1 112 ? -94.397 -21.761 27.273 1.00 30.52 112 ILE B O 1
ATOM 2826 N N . ALA B 1 113 ? -96.472 -21.163 26.628 1.00 28.93 113 ALA B N 1
ATOM 2827 C CA . ALA B 1 113 ? -96.135 -19.734 26.674 1.00 31.23 113 ALA B CA 1
ATOM 2828 C C . ALA B 1 113 ? -96.267 -19.289 28.128 1.00 32.52 113 ALA B C 1
ATOM 2829 O O . ALA B 1 113 ? -97.350 -19.389 28.714 1.00 30.22 113 ALA B O 1
ATOM 2831 N N . TYR B 1 114 ? -95.158 -18.857 28.721 1.00 31.60 114 TYR B N 1
ATOM 2832 C CA . TYR B 1 114 ? -95.167 -18.510 30.133 1.00 29.71 114 TYR B CA 1
ATOM 2833 C C . TYR B 1 114 ? -94.953 -17.014 30.349 1.00 32.63 114 TYR B C 1
ATOM 2834 O O . TYR B 1 114 ? -93.995 -16.427 29.831 1.00 29.59 114 TYR B O 1
ATOM 2843 N N . PHE B 1 115 ? -95.835 -16.423 31.149 1.00 31.91 115 PHE B N 1
ATOM 2844 C CA . PHE B 1 115 ? -95.795 -15.003 31.453 1.00 30.13 115 PHE B CA 1
ATOM 2845 C C . PHE B 1 115 ? -95.518 -14.797 32.943 1.00 31.55 115 PHE B C 1
ATOM 2846 O O . PHE B 1 115 ? -96.396 -15.019 33.768 1.00 32.04 115 PHE B O 1
ATOM 2854 N N . HIS B 1 116 ? -94.303 -14.357 33.285 1.00 31.69 116 HIS B N 1
ATOM 2855 C CA . HIS B 1 116 ? -93.847 -14.364 34.679 1.00 30.12 116 HIS B CA 1
ATOM 2856 C C . HIS B 1 116 ? -94.430 -13.238 35.527 1.00 34.79 116 HIS B C 1
ATOM 2857 O O . HIS B 1 116 ? -94.885 -12.209 34.993 1.00 33.38 116 HIS B O 1
ATOM 2864 N N . GLY B 1 117 ? -94.407 -13.432 36.850 1.00 29.69 117 GLY B N 1
ATOM 2865 C CA . GLY B 1 117 ? -94.886 -12.425 37.785 1.00 29.86 117 GLY B CA 1
ATOM 2866 C C . GLY B 1 117 ? -93.740 -11.584 38.337 1.00 32.50 117 GLY B C 1
ATOM 2867 O O . GLY B 1 117 ? -92.600 -11.653 37.830 1.00 29.83 117 GLY B O 1
ATOM 2868 N N . GLY B 1 118 ? -94.017 -10.827 39.399 1.00 33.98 118 GLY B N 1
ATOM 2869 C CA . GLY B 1 118 ? -93.052 -9.857 39.897 1.00 34.56 118 GLY B CA 1
ATOM 2870 C C . GLY B 1 118 ? -93.610 -8.440 39.861 1.00 37.31 118 GLY B C 1
ATOM 2871 O O . GLY B 1 118 ? -92.860 -7.469 39.785 1.00 40.19 118 GLY B O 1
ATOM 2872 N N . GLY B 1 119 ? -94.935 -8.335 39.892 1.00 38.42 119 GLY B N 1
ATOM 2873 C CA . GLY B 1 119 ? -95.632 -7.069 40.001 1.00 35.54 119 GLY B CA 1
ATOM 2874 C C . GLY B 1 119 ? -95.481 -6.130 38.804 1.00 42.29 119 GLY B C 1
ATOM 2875 O O . GLY B 1 119 ? -95.706 -4.924 38.944 1.00 40.02 119 GLY B O 1
ATOM 2876 N N . TRP B 1 120 ? -95.144 -6.694 37.639 1.00 36.75 120 TRP B N 1
ATOM 2877 C CA . TRP B 1 120 ? -94.857 -5.960 36.392 1.00 40.62 120 TRP B CA 1
ATOM 2878 C C . TRP B 1 120 ? -93.555 -5.154 36.500 1.00 43.10 120 TRP B C 1
ATOM 2879 O O . TRP B 1 120 ? -93.108 -4.562 35.515 1.00 42.53 120 TRP B O 1
ATOM 2890 N N . VAL B 1 121 ? -92.957 -5.138 37.693 1.00 42.43 121 VAL B N 1
ATOM 2891 C CA . VAL B 1 121 ? -91.722 -4.399 37.961 1.00 40.45 121 VAL B CA 1
ATOM 2892 C C . VAL B 1 121 ? -90.483 -5.265 37.980 1.00 41.12 121 VAL B C 1
ATOM 2893 O O . VAL B 1 121 ? -89.412 -4.831 37.556 1.00 40.61 121 VAL B O 1
ATOM 2897 N N . PHE B 1 122 ? -90.625 -6.488 38.485 1.00 35.81 122 PHE B N 1
ATOM 2898 C CA . PHE B 1 122 ? -89.486 -7.384 38.648 1.00 35.67 122 PHE B CA 1
ATOM 2899 C C . PHE B 1 122 ? -89.660 -8.695 37.890 1.00 35.73 122 PHE B C 1
ATOM 2900 O O . PHE B 1 122 ? -90.742 -8.986 37.373 1.00 34.79 122 PHE B O 1
ATOM 2908 N N . GLY B 1 123 ? -88.588 -9.478 37.840 1.00 37.48 123 GLY B N 1
ATOM 2909 C CA . GLY B 1 123 ? -88.648 -10.825 37.306 1.00 39.67 123 GLY B CA 1
ATOM 2910 C C . GLY B 1 123 ? -88.000 -10.974 35.944 1.00 41.44 123 GLY B C 1
ATOM 2911 O O . GLY B 1 123 ? -87.673 -9.979 35.293 1.00 39.03 123 GLY B O 1
ATOM 2912 N N . GLY B 1 124 ? -87.823 -12.222 35.520 1.00 36.57 124 GLY B N 1
ATOM 2913 C CA . GLY B 1 124 ? -87.181 -12.543 34.257 1.00 36.56 124 GLY B CA 1
ATOM 2914 C C . GLY B 1 124 ? -86.706 -13.984 34.307 1.00 37.73 124 GLY B C 1
ATOM 2915 O O . GLY B 1 124 ? -87.019 -14.696 35.255 1.00 36.20 124 GLY B O 1
ATOM 2916 N N . PRO B 1 125 ? -85.939 -14.413 33.297 1.00 38.22 125 PRO B N 1
ATOM 2917 C CA . PRO B 1 125 ? -85.527 -15.815 33.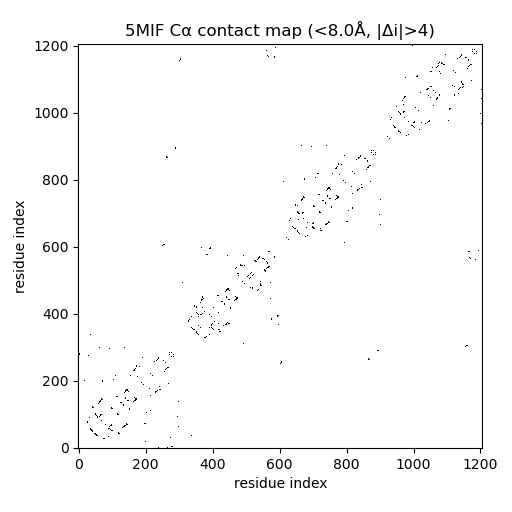158 1.00 38.91 125 PRO B CA 1
ATOM 2918 C C . PRO B 1 125 ? -84.679 -16.326 34.324 1.00 45.32 125 PRO B C 1
ATOM 2919 O O . PRO B 1 125 ? -84.719 -17.531 34.637 1.00 38.16 125 PRO B O 1
ATOM 2923 N N . LYS B 1 126 ? -83.924 -15.438 34.961 1.00 40.37 126 LYS B N 1
ATOM 2924 C CA . LYS B 1 126 ? -83.046 -15.868 36.048 1.00 40.57 126 LYS B CA 1
ATOM 2925 C C . LYS B 1 126 ? -83.830 -16.241 37.312 1.00 40.07 126 LYS B C 1
ATOM 2926 O O . LYS B 1 126 ? -83.651 -17.325 37.860 1.00 43.93 126 LYS B O 1
ATOM 2932 N N . SER B 1 127 ? -84.683 -15.336 37.772 1.00 33.56 127 SER B N 1
ATOM 2933 C CA . SER B 1 127 ? -85.427 -15.548 39.003 1.00 38.52 127 SER B CA 1
ATOM 2934 C C . SER B 1 127 ? -86.499 -16.633 38.843 1.00 42.17 127 SER B C 1
ATOM 2935 O O . SER B 1 127 ? -86.988 -17.182 39.836 1.00 35.21 127 SER B O 1
ATOM 2938 N N . TYR B 1 128 ? -86.874 -16.921 37.599 1.00 35.87 128 TYR B N 1
ATOM 2939 C CA . TYR B 1 128 ? -87.891 -17.935 37.333 1.00 38.19 128 TYR B CA 1
ATOM 2940 C C . TYR B 1 128 ? -87.265 -19.253 36.867 1.00 35.44 128 TYR B C 1
ATOM 2941 O O . TYR B 1 128 ? -87.973 -20.170 36.432 1.00 34.79 128 TYR B O 1
ATOM 2950 N N . ARG B 1 129 ? -85.943 -19.365 36.998 1.00 34.96 129 ARG B N 1
ATOM 2951 C CA . ARG B 1 129 ? -85.248 -20.558 36.521 1.00 35.87 129 ARG B CA 1
ATOM 2952 C C . ARG B 1 129 ? -85.780 -21.830 37.204 1.00 35.68 129 ARG B C 1
ATOM 2953 O O . ARG B 1 129 ? -85.923 -22.875 36.564 1.00 34.96 129 ARG B O 1
ATOM 2961 N N . GLY B 1 130 ? -86.057 -21.731 38.498 1.00 34.34 130 GLY B N 1
ATOM 2962 C CA . GLY B 1 130 ? -86.561 -22.868 39.256 1.00 35.88 130 GLY B CA 1
ATOM 2963 C C . GLY B 1 130 ? -87.917 -23.326 38.760 1.00 33.05 130 GLY B C 1
ATOM 2964 O O . GLY B 1 130 ? -88.132 -24.512 38.547 1.00 37.42 130 GLY B O 1
ATOM 2965 N N . LEU B 1 131 ? -88.837 -22.384 38.572 1.00 34.41 131 LEU B N 1
ATOM 2966 C CA . LEU B 1 131 ? -90.162 -22.721 38.085 1.00 32.82 131 LEU B CA 1
ATOM 2967 C C . LEU B 1 131 ? -90.102 -23.226 36.644 1.00 33.25 131 LEU B C 1
ATOM 2968 O O . LEU B 1 131 ? -90.753 -24.208 36.305 1.00 33.08 131 LEU B O 1
ATOM 2973 N N . ILE B 1 132 ? -89.311 -22.574 35.796 1.00 32.63 132 ILE B N 1
ATOM 2974 C CA . ILE B 1 132 ? -89.151 -23.029 34.420 1.00 32.44 132 ILE B CA 1
ATOM 2975 C C . ILE B 1 132 ? -88.607 -24.459 34.365 1.00 33.79 132 ILE B C 1
ATOM 2976 O O . ILE B 1 132 ? -89.064 -25.286 33.578 1.00 31.49 132 ILE B O 1
ATOM 2981 N N . THR B 1 133 ? -87.606 -24.734 35.187 1.00 32.41 133 THR B N 1
ATOM 2982 C CA . THR B 1 133 ? -87.017 -26.071 35.260 1.00 34.96 133 THR B CA 1
ATOM 2983 C C . THR B 1 133 ? -88.037 -27.128 35.698 1.00 34.35 133 THR B C 1
ATOM 2984 O O . THR B 1 133 ? -88.110 -28.205 35.111 1.00 35.56 133 THR B O 1
ATOM 2988 N N . ASN B 1 134 ? -88.802 -26.814 36.739 1.00 33.32 134 ASN B N 1
ATOM 2989 C CA . ASN B 1 134 ? -89.871 -27.683 37.210 1.00 35.25 134 ASN B CA 1
ATOM 2990 C C . ASN B 1 134 ? -90.890 -27.958 36.094 1.00 36.35 134 ASN B C 1
ATOM 2991 O O . ASN B 1 134 ? -91.263 -29.113 35.852 1.00 34.98 134 ASN B O 1
ATOM 2996 N N . LEU B 1 135 ? -91.332 -26.896 35.420 1.00 31.62 135 LEU B N 1
ATOM 2997 C CA . LEU B 1 135 ? -92.317 -27.028 34.352 1.00 32.64 135 LEU B CA 1
ATOM 2998 C C . LEU B 1 135 ? -91.806 -27.969 33.280 1.00 35.55 135 LEU B C 1
ATOM 2999 O O . LEU B 1 135 ? -92.517 -28.852 32.808 1.00 33.79 135 LEU B O 1
ATOM 3004 N N . ILE B 1 136 ? -90.560 -27.784 32.891 1.00 31.89 136 ILE B N 1
ATOM 3005 C CA . ILE B 1 136 ? -90.003 -28.616 31.846 1.00 33.00 136 ILE B CA 1
ATOM 3006 C C . ILE B 1 136 ? -89.866 -30.066 32.310 1.00 38.28 136 ILE B C 1
ATOM 3007 O O . ILE B 1 136 ? -90.143 -31.000 31.547 1.00 33.50 136 ILE B O 1
ATOM 3012 N N . ARG B 1 137 ? -89.440 -30.261 33.557 1.00 35.54 137 ARG B N 1
ATOM 3013 C CA . ARG B 1 137 ? -89.272 -31.622 34.072 1.00 41.31 137 ARG B CA 1
ATOM 3014 C C . ARG B 1 137 ? -90.594 -32.387 34.065 1.00 33.42 137 ARG B C 1
ATOM 3015 O O . ARG B 1 137 ? -90.639 -33.513 33.593 1.00 34.87 137 ARG B O 1
ATOM 3023 N N . GLU B 1 138 ? -91.656 -31.768 34.580 1.00 35.21 138 GLU B N 1
ATOM 3024 C CA . GLU B 1 138 ? -92.955 -32.442 34.756 1.00 34.22 138 GLU B CA 1
ATOM 3025 C C . GLU B 1 138 ? -93.811 -32.484 33.476 1.00 40.13 138 GLU B C 1
ATOM 3026 O O . GLU B 1 138 ? -94.504 -33.466 33.233 1.00 35.19 138 GLU B O 1
ATOM 3032 N N . SER B 1 139 ? -93.767 -31.432 32.655 1.00 31.57 139 SER B N 1
ATOM 3033 C CA . SER B 1 139 ? -94.644 -31.366 31.495 1.00 29.11 139 SER B CA 1
ATOM 3034 C C . SER B 1 139 ? -94.066 -32.084 30.286 1.00 36.23 139 SER B C 1
ATOM 3035 O O . SER B 1 139 ? -94.805 -32.552 29.431 1.00 34.86 139 SER B O 1
ATOM 3038 N N . GLY B 1 140 ? -92.741 -32.145 30.198 1.00 35.35 140 GLY B N 1
ATOM 3039 C CA . GLY B 1 140 ? -92.089 -32.622 28.989 1.00 35.04 140 GLY B CA 1
ATOM 3040 C C . GLY B 1 140 ? -92.252 -31.666 27.803 1.00 36.92 140 GLY B C 1
ATOM 3041 O O . GLY B 1 140 ? -91.832 -31.980 26.687 1.00 37.47 140 GLY B O 1
ATOM 3042 N N . ALA B 1 141 ? -92.811 -30.479 28.048 1.00 34.79 141 ALA B N 1
ATOM 3043 C CA . ALA B 1 141 ? -93.030 -29.489 26.984 1.00 34.39 141 ALA B CA 1
ATOM 3044 C C . ALA B 1 141 ? -91.919 -28.468 26.917 1.00 35.25 141 ALA B C 1
ATOM 3045 O O . ALA B 1 141 ? -91.143 -28.312 27.860 1.00 33.27 141 ALA B O 1
ATOM 3047 N N . ALA B 1 142 ? -91.870 -27.766 25.791 1.00 33.56 142 ALA B N 1
ATOM 3048 C CA . ALA B 1 142 ? -91.045 -26.579 25.669 1.00 31.75 142 ALA B CA 1
ATOM 3049 C C . ALA B 1 142 ? -91.665 -25.432 26.452 1.00 33.41 142 ALA B C 1
ATOM 3050 O O . ALA B 1 142 ? -92.881 -25.398 26.698 1.00 30.62 142 ALA B O 1
ATOM 3052 N N . VAL B 1 143 ? -90.829 -24.485 26.843 1.00 31.47 143 VAL B N 1
ATOM 3053 C CA . VAL B 1 143 ? -91.321 -23.275 27.468 1.00 30.53 143 VAL B CA 1
ATOM 3054 C C . VAL B 1 143 ? -90.882 -22.037 26.664 1.00 32.96 143 VAL B C 1
ATOM 3055 O O . VAL B 1 143 ? -89.703 -21.848 26.375 1.00 30.88 143 VAL B O 1
ATOM 3059 N N . PHE B 1 144 ? -91.872 -21.246 26.265 1.00 31.80 144 PHE B N 1
ATOM 3060 C CA . PHE B 1 144 ? -91.670 -19.982 25.559 1.00 34.24 144 PHE B CA 1
ATOM 3061 C C . PHE B 1 144 ? -91.874 -18.893 26.605 1.00 29.25 144 PHE B C 1
ATOM 3062 O O . PHE B 1 144 ? -93.004 -18.572 26.953 1.00 31.02 144 PHE B O 1
ATOM 3070 N N . PHE B 1 145 ? -90.777 -18.412 27.173 1.00 32.24 145 PHE B N 1
ATOM 3071 C CA . PHE B 1 145 ? -90.795 -17.475 28.304 1.00 31.06 145 PHE B CA 1
ATOM 3072 C C . PHE B 1 145 ? -90.672 -16.047 27.784 1.00 29.21 145 PHE B C 1
ATOM 3073 O O . PHE B 1 145 ? -89.653 -15.690 27.205 1.00 32.18 145 PHE B O 1
ATOM 3081 N N . VAL B 1 146 ? -91.723 -15.253 27.940 1.00 32.78 146 VAL B N 1
ATOM 3082 C CA . VAL B 1 146 ? -91.721 -13.905 27.399 1.00 32.65 146 VAL B CA 1
ATOM 3083 C C . VAL B 1 146 ? -91.112 -12.918 28.390 1.00 37.16 146 VAL B C 1
ATOM 3084 O O . VAL B 1 146 ? -91.659 -12.679 29.471 1.00 32.75 146 VAL B O 1
ATOM 3088 N N . ASP B 1 147 ? -89.982 -12.342 28.008 1.00 33.55 147 ASP B N 1
ATOM 3089 C CA . ASP B 1 147 ? -89.290 -11.385 28.865 1.00 34.27 147 ASP B CA 1
ATOM 3090 C C . ASP B 1 147 ? -89.711 -9.958 28.521 1.00 37.66 147 ASP B C 1
ATOM 3091 O O . ASP B 1 147 ? -88.923 -9.180 27.992 1.00 39.63 147 ASP B O 1
ATOM 3096 N N . TYR B 1 148 ? -90.963 -9.638 28.831 1.00 33.74 148 TYR B N 1
ATOM 3097 C CA . TYR B 1 148 ? -91.581 -8.370 28.489 1.00 35.00 148 TYR B CA 1
ATOM 3098 C C . TYR B 1 148 ? -90.956 -7.185 29.235 1.00 36.31 148 TYR B C 1
ATOM 3099 O O . TYR B 1 148 ? -90.294 -7.350 30.261 1.00 33.00 148 TYR B O 1
ATOM 3108 N N . THR B 1 149 ? -91.195 -5.982 28.728 1.00 37.23 149 THR B N 1
ATOM 3109 C CA . THR B 1 149 ? -90.591 -4.786 29.319 1.00 36.78 149 THR B CA 1
ATOM 3110 C C . THR B 1 149 ? -91.219 -4.423 30.652 1.00 36.75 149 THR B C 1
ATOM 3111 O O . THR B 1 149 ? -92.451 -4.372 30.795 1.00 36.59 149 THR B O 1
ATOM 3115 N N . LEU B 1 150 ? -90.359 -4.161 31.636 1.00 38.49 150 LEU B N 1
ATOM 3116 C CA . LEU B 1 150 ? -90.839 -3.919 32.988 1.00 40.49 150 LEU B CA 1
ATOM 3117 C C . LEU B 1 150 ? -91.181 -2.441 33.198 1.00 45.34 150 LEU B C 1
ATOM 3118 O O . LEU B 1 150 ? -90.603 -1.546 32.547 1.00 39.02 150 LEU B O 1
ATOM 3123 N N . THR B 1 151 ? -92.093 -2.194 34.132 1.00 37.33 151 THR B N 1
ATOM 3124 C CA . THR B 1 151 ? -92.452 -0.841 34.529 1.00 42.97 151 THR B CA 1
ATOM 3125 C C . THR B 1 151 ? -91.315 -0.210 35.355 1.00 41.09 151 THR B C 1
ATOM 3126 O O . THR B 1 151 ? -90.517 -0.927 35.972 1.00 44.20 151 THR B O 1
ATOM 3130 N N . PRO B 1 152 ? -91.213 1.136 35.352 1.00 46.75 152 PRO B N 1
ATOM 3131 C CA . PRO B 1 152 ? -92.072 2.089 34.633 1.00 46.95 152 PRO B CA 1
ATOM 3132 C C . PRO B 1 152 ? -91.523 2.510 33.264 1.00 45.52 152 PRO B C 1
ATOM 3133 O O . PRO B 1 152 ? -92.022 3.482 32.692 1.00 50.27 152 PRO B O 1
ATOM 3137 N N . LYS B 1 153 ? -90.563 1.764 32.724 1.00 44.42 153 LYS B N 1
ATOM 3138 C CA . LYS B 1 153 ? -90.071 2.006 31.371 1.00 44.94 153 LYS B CA 1
ATOM 3139 C C . LYS B 1 153 ? -91.223 2.002 30.357 1.00 51.48 153 LYS B C 1
ATOM 3140 O O . LYS B 1 153 ? -91.204 2.756 29.376 1.00 52.02 153 LYS B O 1
ATOM 3146 N N . VAL B 1 154 ? -92.198 1.120 30.582 1.00 42.73 154 VAL B N 1
ATOM 3147 C CA . VAL B 1 154 ? -93.487 1.161 29.896 1.00 34.04 154 VAL B CA 1
ATOM 3148 C C . VAL B 1 154 ? -94.616 1.044 30.911 1.00 37.14 154 VAL B C 1
ATOM 3149 O O . VAL B 1 154 ? -94.382 0.780 32.097 1.00 40.00 154 VAL B O 1
ATOM 3153 N N . ALA B 1 155 ? -95.848 1.201 30.444 1.00 36.12 155 ALA B N 1
ATOM 3154 C CA . ALA B 1 155 ? -96.999 1.002 31.302 1.00 35.36 155 ALA B CA 1
ATOM 3155 C C . ALA B 1 155 ? -98.049 0.221 30.546 1.00 39.54 155 ALA B C 1
ATOM 3156 O O . ALA B 1 155 ? -97.932 0.045 29.336 1.00 38.72 155 ALA B O 1
ATOM 3158 N N . TYR B 1 156 ? -99.079 -0.230 31.261 1.00 36.89 156 TYR B N 1
ATOM 3159 C CA . TYR B 1 156 ? -100.242 -0.832 30.640 1.00 38.98 156 TYR B CA 1
ATOM 3160 C C . TYR B 1 156 ? -100.669 0.051 29.472 1.00 43.74 156 TYR B C 1
ATOM 3161 O O . TYR B 1 156 ? -100.621 1.262 29.599 1.00 43.45 156 TYR B O 1
ATOM 3170 N N . PRO B 1 157 ? -101.081 -0.545 28.337 1.00 41.43 157 PRO B N 1
ATOM 3171 C CA . PRO B 1 157 ? -101.206 -1.980 28.065 1.00 36.47 157 PRO B CA 1
ATOM 3172 C C . PRO B 1 157 ? -100.024 -2.585 27.331 1.00 36.79 157 PRO B C 1
ATOM 3173 O O . PRO B 1 157 ? -100.198 -3.602 26.662 1.00 39.16 157 PRO B O 1
ATOM 3177 N N . VAL B 1 158 ? -98.850 -1.972 27.420 1.00 35.55 158 VAL B N 1
ATOM 3178 C CA . VAL B 1 158 ? -97.721 -2.429 26.619 1.00 36.95 158 VAL B CA 1
ATOM 3179 C C . VAL B 1 158 ? -97.218 -3.854 26.946 1.00 37.62 158 VAL B C 1
ATOM 3180 O O . VAL B 1 158 ? -97.004 -4.649 26.023 1.00 37.30 158 VAL B O 1
ATOM 3184 N N . PRO B 1 159 ? -97.027 -4.191 28.244 1.00 36.21 159 PRO B N 1
ATOM 3185 C CA . PRO B 1 159 ? -96.617 -5.585 28.502 1.00 34.07 159 PRO B CA 1
ATOM 3186 C C . PRO B 1 159 ? -97.662 -6.590 27.997 1.00 29.72 159 PRO B C 1
ATOM 3187 O O . PRO B 1 159 ? -97.287 -7.611 27.433 1.00 35.93 159 PRO B O 1
ATOM 3191 N N . ASN B 1 160 ? -98.943 -6.273 28.158 1.00 32.58 160 ASN B N 1
ATOM 3192 C CA . ASN B 1 160 ? -100.015 -7.101 27.628 1.00 33.87 160 ASN B CA 1
ATOM 3193 C C . ASN B 1 160 ? -99.896 -7.342 26.141 1.00 37.54 160 ASN B C 1
ATOM 3194 O O . ASN B 1 160 ? -99.968 -8.487 25.682 1.00 36.97 160 ASN B O 1
ATOM 3199 N N . GLU B 1 161 ? -99.703 -6.261 25.390 1.00 34.63 161 GLU B N 1
ATOM 3200 C CA . GLU B 1 161 ? -99.601 -6.346 23.941 1.00 33.93 161 GLU B CA 1
ATOM 3201 C C . GLU B 1 161 ? -98.297 -6.978 23.525 1.00 29.96 161 GLU B C 1
ATOM 3202 O O . GLU B 1 161 ? -98.253 -7.694 22.527 1.00 34.83 161 GLU B O 1
ATOM 3208 N N . GLN B 1 162 ? -97.228 -6.750 24.285 1.00 33.50 162 GLN B N 1
ATOM 3209 C CA . GLN B 1 162 ? -95.965 -7.436 23.977 1.00 30.37 162 GLN B CA 1
ATOM 3210 C C . GLN B 1 162 ? -96.135 -8.964 24.065 1.00 34.17 162 GLN B C 1
ATOM 3211 O O . GLN B 1 162 ? -95.669 -9.703 23.192 1.00 33.88 162 GLN B O 1
ATOM 3217 N N . CYS B 1 163 ? -96.761 -9.424 25.151 1.00 34.63 163 CYS B N 1
ATOM 3218 C CA . CYS B 1 163 ? -96.988 -10.858 25.393 1.00 35.01 163 CYS B CA 1
ATOM 3219 C C . CYS B 1 163 ? -97.881 -11.423 24.296 1.00 31.99 163 CYS B C 1
ATOM 3220 O O . CYS B 1 163 ? -97.581 -12.475 23.715 1.00 34.47 163 CYS B O 1
ATOM 3223 N N . TYR B 1 164 ? -98.954 -10.694 23.997 1.00 31.39 164 TYR B N 1
ATOM 3224 C CA . TYR B 1 164 ? -99.857 -11.067 22.916 1.00 32.20 164 TYR B CA 1
ATOM 3225 C C . TYR B 1 164 ? -99.094 -11.190 21.592 1.00 36.34 164 TYR B C 1
ATOM 3226 O O . TYR B 1 164 ? -99.216 -12.189 20.873 1.00 36.39 164 TYR B O 1
ATOM 3235 N N . ALA B 1 165 ? -98.284 -10.182 21.279 1.00 34.92 165 ALA B N 1
ATOM 3236 C CA . ALA B 1 165 ? -97.569 -10.166 20.007 1.00 34.41 165 ALA B CA 1
ATOM 3237 C C . ALA B 1 165 ? -96.547 -11.296 19.925 1.00 34.55 165 ALA B C 1
ATOM 3238 O O . ALA B 1 165 ? -96.288 -11.835 18.840 1.00 31.98 165 ALA B O 1
ATOM 3240 N N . ALA B 1 166 ? -95.940 -11.632 21.063 1.00 33.77 166 ALA B N 1
ATOM 3241 C CA . ALA B 1 166 ? -94.998 -12.750 21.105 1.00 30.43 166 ALA B CA 1
ATOM 3242 C C . ALA B 1 166 ? -95.707 -14.069 20.780 1.00 28.78 166 ALA B C 1
ATOM 3243 O O . ALA B 1 166 ? -95.179 -14.897 20.045 1.00 32.41 166 ALA B O 1
ATOM 3245 N N . VAL B 1 167 ? -96.917 -14.237 21.299 1.00 28.79 167 VAL B N 1
ATOM 3246 C CA . VAL B 1 167 ? -97.705 -15.434 21.016 1.00 36.55 167 VAL B CA 1
ATOM 3247 C C . VAL B 1 167 ? -98.018 -15.530 19.515 1.00 39.21 167 VAL B C 1
ATOM 3248 O O . VAL B 1 167 ? -97.914 -16.610 18.922 1.00 37.53 167 VAL B O 1
ATOM 3252 N N . GLN B 1 168 ? -98.374 -14.402 18.895 1.00 37.25 168 GLN B N 1
ATOM 3253 C CA . GLN B 1 168 ? -98.682 -14.411 17.463 1.00 35.70 168 GLN B CA 1
ATOM 3254 C C . GLN B 1 168 ? -97.473 -14.821 16.651 1.00 35.16 168 GLN B C 1
ATOM 3255 O O . GLN B 1 168 ? -97.581 -15.597 15.701 1.00 39.11 168 GLN B O 1
ATOM 3261 N N . TRP B 1 169 ? -96.311 -14.326 17.055 1.00 34.40 169 TRP B N 1
ATOM 3262 C CA . TRP B 1 169 ? -95.059 -14.701 16.421 1.00 33.08 169 TRP B CA 1
ATOM 3263 C C . TRP B 1 169 ? -94.763 -16.202 16.570 1.00 36.85 169 TRP B C 1
ATOM 3264 O O . TRP B 1 169 ? -94.327 -16.857 15.624 1.00 35.99 169 TRP B O 1
ATOM 3275 N N . LEU B 1 170 ? -94.968 -16.738 17.772 1.00 34.39 170 LEU B N 1
ATOM 3276 C CA . LEU B 1 170 ? -94.734 -18.164 18.017 1.00 37.05 170 LEU B CA 1
ATOM 3277 C C . LEU B 1 170 ? -95.654 -18.996 17.117 1.00 33.97 170 LEU B C 1
ATOM 3278 O O . LEU B 1 170 ? -95.228 -19.969 16.513 1.00 33.93 170 LEU B O 1
ATOM 3283 N N . LEU B 1 171 ? -96.899 -18.561 16.992 1.00 35.11 171 LEU B N 1
ATOM 3284 C CA . LEU B 1 171 ? -97.845 -19.252 16.135 1.00 35.49 171 LEU B CA 1
ATOM 3285 C C . LEU B 1 171 ? -97.306 -19.352 14.712 1.00 42.54 171 LEU B C 1
ATOM 3286 O O . LEU B 1 171 ? -97.442 -20.390 14.072 1.00 40.27 171 LEU B O 1
ATOM 3291 N N . GLU B 1 172 ? -96.657 -18.290 14.229 1.00 40.40 172 GLU B N 1
ATOM 3292 C CA . GLU B 1 172 ? -96.187 -18.283 12.847 1.00 40.41 172 GLU B CA 1
ATOM 3293 C C . GLU B 1 172 ? -94.857 -18.993 12.661 1.00 39.99 172 GLU B C 1
ATOM 3294 O O . GLU B 1 172 ? -94.633 -19.626 11.638 1.00 43.45 172 GLU B O 1
ATOM 3300 N N . HIS B 1 173 ? -93.966 -18.885 13.635 1.00 38.25 173 HIS B N 1
ATOM 3301 C CA . HIS B 1 173 ? -92.603 -19.350 13.436 1.00 40.02 173 HIS B CA 1
ATOM 3302 C C . HIS B 1 173 ? -92.212 -20.527 14.309 1.00 40.88 173 HIS B C 1
ATOM 3303 O O . HIS B 1 173 ? -91.075 -21.002 14.227 1.00 40.68 173 HIS B O 1
ATOM 3310 N N . GLY B 1 174 ? -93.123 -20.963 15.179 1.00 39.91 174 GLY B N 1
ATOM 3311 C CA . GLY B 1 174 ? -92.784 -21.997 16.141 1.00 42.14 174 GLY B CA 1
ATOM 3312 C C . GLY B 1 174 ? -92.336 -23.307 15.515 1.00 37.82 174 GLY B C 1
ATOM 3313 O O . GLY B 1 174 ? -91.392 -23.938 15.985 1.00 36.22 174 GLY B O 1
ATOM 3314 N N . GLU B 1 175 ? -93.018 -23.722 14.452 1.00 40.63 175 GLU B N 1
ATOM 3315 C CA . GLU B 1 175 ? -92.733 -25.032 13.866 1.00 45.79 175 GLU B CA 1
ATOM 3316 C C . GLU B 1 175 ? -91.262 -25.163 13.472 1.00 43.98 175 GLU B C 1
ATOM 3317 O O . GLU B 1 175 ? -90.625 -26.179 13.739 1.00 44.72 175 GLU B O 1
ATOM 3323 N N . LYS B 1 176 ? -90.690 -24.105 12.924 1.00 46.54 176 LYS B N 1
ATOM 3324 C CA . LYS B 1 176 ? -89.296 -24.185 12.525 1.00 44.55 176 LYS B CA 1
ATOM 3325 C C . LYS B 1 176 ? -88.329 -24.109 13.711 1.00 45.30 176 LYS B C 1
ATOM 3326 O O . LYS B 1 176 ? -87.123 -24.325 13.539 1.00 50.25 176 LYS B O 1
ATOM 3332 N N . LEU B 1 177 ? -88.852 -23.840 14.906 1.00 43.22 177 LEU B N 1
ATOM 3333 C CA . LEU B 1 177 ? -88.035 -23.899 16.102 1.00 44.99 177 LEU B CA 1
ATOM 3334 C C . LEU B 1 177 ? -88.228 -25.263 16.778 1.00 42.88 177 LEU B C 1
ATOM 3335 O O . LEU B 1 177 ? -87.644 -25.536 17.823 1.00 42.89 177 LEU B O 1
ATOM 3340 N N . GLY B 1 178 ? -89.047 -26.118 16.173 1.00 43.29 178 GLY B N 1
ATOM 3341 C CA . GLY B 1 178 ? -89.208 -27.479 16.663 1.00 38.25 178 GLY B CA 1
ATOM 3342 C C . GLY B 1 178 ? -90.305 -27.632 17.700 1.00 37.45 178 GLY B C 1
ATOM 3343 O O . GLY B 1 178 ? -90.294 -28.583 18.470 1.00 36.82 178 GLY B O 1
ATOM 3344 N N . VAL B 1 179 ? -91.224 -26.668 17.762 1.00 37.54 179 VAL B N 1
ATOM 3345 C CA . VAL B 1 179 ? -92.380 -26.808 18.631 1.00 36.09 179 VAL B CA 1
ATOM 3346 C C . VAL B 1 179 ? -93.626 -26.736 17.779 1.00 39.13 179 VAL B C 1
ATOM 3347 O O . VAL B 1 179 ? -93.595 -26.251 16.642 1.00 40.32 179 VAL B O 1
ATOM 3351 N N . ASP B 1 180 ? -94.717 -27.245 18.323 1.00 36.16 180 ASP B N 1
ATOM 3352 C CA . ASP B 1 180 ? -95.997 -27.205 17.641 1.00 34.83 180 ASP B CA 1
ATOM 3353 C C . ASP B 1 180 ? -96.898 -26.176 18.302 1.00 38.77 180 ASP B C 1
ATOM 3354 O O . ASP B 1 180 ? -97.531 -26.455 19.324 1.00 37.67 180 ASP B O 1
ATOM 3359 N N . PRO B 1 181 ? -96.980 -24.976 17.700 1.00 39.77 181 PRO B N 1
ATOM 3360 C CA . PRO B 1 181 ? -97.765 -23.868 18.253 1.00 38.32 181 PRO B CA 1
ATOM 3361 C C . PRO B 1 181 ? -99.270 -24.151 18.321 1.00 37.88 181 PRO B C 1
ATOM 3362 O O . PRO B 1 181 ? -99.994 -23.385 18.961 1.00 36.03 181 PRO B O 1
ATOM 3366 N N . THR B 1 182 ? -99.748 -25.193 17.644 1.00 36.22 182 THR B N 1
ATOM 3367 C CA . THR B 1 182 ? -101.161 -25.571 17.749 1.00 36.62 182 THR B CA 1
ATOM 3368 C C . THR B 1 182 ? -101.367 -26.493 18.956 1.00 39.07 182 THR B C 1
ATOM 3369 O O . THR B 1 182 ? -102.491 -26.880 19.297 1.00 38.79 182 THR B O 1
ATOM 3373 N N . ASN B 1 183 ? -100.258 -26.829 19.599 1.00 35.94 183 ASN B N 1
ATOM 3374 C CA . ASN B 1 183 ? -100.259 -27.538 20.864 1.00 37.23 183 ASN B CA 1
ATOM 3375 C C . ASN B 1 183 ? -99.745 -26.700 22.001 1.00 32.33 183 ASN B C 1
ATOM 3376 O O . ASN B 1 183 ? -98.728 -27.025 22.597 1.00 30.95 183 ASN B O 1
ATOM 3381 N N . MET B 1 184 ? -100.465 -25.639 22.316 1.00 33.25 184 MET B N 1
ATOM 3382 C CA . MET B 1 184 ? -99.898 -24.619 23.186 1.00 32.89 184 MET B CA 1
ATOM 3383 C C . MET B 1 184 ? -100.597 -24.523 24.526 1.00 29.99 184 MET B C 1
ATOM 3384 O O . MET B 1 184 ? -101.817 -24.657 24.602 1.00 31.10 184 MET B O 1
ATOM 3389 N N . GLY B 1 185 ? -99.826 -24.302 25.584 1.00 29.29 185 GLY B N 1
ATOM 3390 C CA . GLY B 1 185 ? -100.421 -23.936 26.856 1.00 26.86 185 GLY B CA 1
ATOM 3391 C C . GLY B 1 185 ? -100.046 -22.498 27.172 1.00 29.47 185 GLY B C 1
ATOM 3392 O O . GLY B 1 185 ? -99.058 -21.999 26.640 1.00 29.66 185 GLY B O 1
ATOM 3393 N N . PHE B 1 186 ? -100.857 -21.849 28.007 1.00 29.02 186 PHE B N 1
ATOM 3394 C CA . PHE B 1 186 ? -100.539 -20.577 28.653 1.00 31.65 186 PHE B CA 1
ATOM 3395 C C . PHE B 1 186 ? -100.302 -20.824 30.131 1.00 36.64 186 PHE B C 1
ATOM 3396 O O . PHE B 1 186 ? -101.070 -21.559 30.753 1.00 32.10 186 PHE B O 1
ATOM 3404 N N . GLY B 1 187 ? -99.279 -20.185 30.699 1.00 31.76 187 GLY B N 1
ATOM 3405 C CA . GLY B 1 187 ? -99.095 -20.179 32.136 1.00 28.53 187 GLY B CA 1
ATOM 3406 C C . GLY B 1 187 ? -98.712 -18.790 32.614 1.00 31.36 187 GLY B C 1
ATOM 3407 O O . GLY B 1 187 ? -98.056 -18.026 31.900 1.00 29.67 187 GLY B O 1
ATOM 3408 N N . GLY B 1 188 ? -99.125 -18.452 33.826 1.00 30.15 188 GLY B N 1
ATOM 3409 C CA . GLY B 1 188 ? -98.729 -17.189 34.417 1.00 30.11 188 GLY B CA 1
ATOM 3410 C C . GLY B 1 188 ? -99.017 -17.154 35.903 1.00 34.92 188 GLY B C 1
ATOM 3411 O O . GLY B 1 188 ? -100.015 -17.716 36.367 1.00 33.42 188 GLY B O 1
ATOM 3412 N N . ASP B 1 189 ? -98.140 -16.490 36.646 1.00 30.79 189 ASP B N 1
ATOM 3413 C CA . ASP B 1 189 ? -98.273 -16.377 38.093 1.00 34.22 189 ASP B CA 1
ATOM 3414 C C . ASP B 1 189 ? -98.396 -14.918 38.513 1.00 34.41 189 ASP B C 1
ATOM 3415 O O . ASP B 1 189 ? -97.670 -14.063 38.004 1.00 34.39 189 ASP B O 1
ATOM 3420 N N . SER B 1 190 ? -99.321 -14.639 39.427 1.00 32.93 190 SER B N 1
ATOM 3421 C CA . SER B 1 190 ? -99.451 -13.303 40.018 1.00 34.80 190 SER B CA 1
ATOM 3422 C C . SER B 1 190 ? -99.697 -12.230 38.940 1.00 35.51 190 SER B C 1
ATOM 3423 O O . SER B 1 190 ? -100.713 -12.286 38.235 1.00 34.53 190 SER B O 1
ATOM 3426 N N . ALA B 1 191 ? -98.782 -11.272 38.792 1.00 33.04 191 ALA B N 1
ATOM 3427 C CA . ALA B 1 191 ? -98.914 -10.282 37.715 1.00 37.58 191 ALA B CA 1
ATOM 3428 C C . ALA B 1 191 ? -98.976 -10.984 36.348 1.00 30.57 191 ALA B C 1
ATOM 3429 O O . ALA B 1 191 ? -99.754 -10.608 35.468 1.00 34.31 191 ALA B O 1
ATOM 3431 N N . GLY B 1 192 ? -98.196 -12.043 36.207 1.00 29.52 192 GLY B N 1
ATOM 3432 C CA . GLY B 1 192 ? -98.190 -12.841 34.995 1.00 31.37 192 GLY B CA 1
ATOM 3433 C C . GLY B 1 192 ? -99.490 -13.592 34.777 1.00 33.28 192 GLY B C 1
ATOM 3434 O O . GLY B 1 192 ? -99.792 -14.017 33.665 1.00 33.68 192 GLY B O 1
ATOM 3435 N N . GLY B 1 193 ? -100.241 -13.808 35.848 1.00 35.38 193 GLY B N 1
ATOM 3436 C CA . GLY B 1 193 ? -101.554 -14.406 35.702 1.00 33.55 193 GLY B CA 1
ATOM 3437 C C . GLY B 1 193 ? -102.500 -13.398 35.086 1.00 35.22 193 GLY B C 1
ATOM 3438 O O . GLY B 1 193 ? -103.368 -13.747 34.280 1.00 35.06 193 GLY B O 1
ATOM 3439 N N . GLU B 1 194 ? -102.326 -12.133 35.455 1.00 36.58 194 GLU B N 1
ATOM 3440 C CA . GLU B 1 194 ? -103.050 -11.051 34.795 1.00 32.79 194 GLU B CA 1
ATOM 3441 C C . GLU B 1 194 ? -102.666 -11.036 33.325 1.00 30.25 194 GLU B C 1
ATOM 3442 O O . GLU B 1 194 ? -103.529 -10.973 32.461 1.00 33.22 194 GLU B O 1
ATOM 3448 N N . LEU B 1 195 ? -101.378 -11.153 33.033 1.00 32.13 195 LEU B N 1
ATOM 3449 C CA . LEU B 1 195 ? -100.947 -11.139 31.639 1.00 34.53 195 LEU B CA 1
ATOM 3450 C C . LEU B 1 195 ? -101.493 -12.350 30.863 1.00 35.83 195 LEU B C 1
ATOM 3451 O O . LEU B 1 195 ? -101.976 -12.213 29.727 1.00 32.43 195 LEU B O 1
ATOM 3456 N N . SER B 1 196 ? -101.456 -13.528 31.477 1.00 33.35 196 SER B N 1
ATOM 3457 C CA . SER B 1 196 ? -101.940 -14.730 30.792 1.00 33.16 196 SER B CA 1
ATOM 3458 C C . SER B 1 196 ? -103.411 -14.599 30.411 1.00 32.45 196 SER B C 1
ATOM 3459 O O . SER B 1 196 ? -103.788 -14.838 29.266 1.00 31.91 196 SER B O 1
ATOM 3462 N N . SER B 1 197 ? -104.240 -14.211 31.371 1.00 30.63 197 SER B N 1
ATOM 3463 C CA . SER B 1 197 ? -105.668 -14.107 31.126 1.00 31.83 197 SER B CA 1
ATOM 3464 C C . SER B 1 197 ? -106.014 -12.926 30.194 1.00 36.06 197 SER B C 1
ATOM 3465 O O . SER B 1 197 ? -107.012 -12.963 29.470 1.00 35.10 197 SER B O 1
ATOM 3468 N N . SER B 1 198 ? -105.192 -11.881 30.228 1.00 35.80 198 SER B N 1
ATOM 3469 C CA . SER B 1 198 ? -105.325 -10.754 29.298 1.00 33.05 198 SER B CA 1
ATOM 3470 C C . SER B 1 198 ? -105.048 -11.203 27.859 1.00 30.24 198 SER B C 1
ATOM 3471 O O . SER B 1 198 ? -105.778 -10.859 26.940 1.00 34.53 198 SER B O 1
ATOM 3474 N N . VAL B 1 199 ? -103.995 -11.984 27.668 1.00 31.80 199 VAL B N 1
ATOM 3475 C CA . VAL B 1 199 ? -103.650 -12.464 26.338 1.00 33.37 199 VAL B CA 1
ATOM 3476 C C . VAL B 1 199 ? -104.737 -13.407 25.797 1.00 38.10 199 VAL B C 1
ATOM 3477 O O . VAL B 1 199 ? -105.049 -13.394 24.598 1.00 39.55 199 VAL B O 1
ATOM 3481 N N . SER B 1 200 ? -105.318 -14.218 26.682 1.00 35.89 200 SER B N 1
ATOM 3482 C CA . SER B 1 200 ? -106.476 -15.047 26.326 1.00 34.61 200 SER B CA 1
ATOM 3483 C C . SER B 1 200 ? -107.625 -14.162 25.843 1.00 34.29 200 SER B C 1
ATOM 3484 O O . SER B 1 200 ? -108.225 -14.420 24.801 1.00 37.54 200 SER B O 1
ATOM 3487 N N . LEU B 1 201 ? -107.937 -13.136 26.630 1.00 30.76 201 LEU B N 1
ATOM 3488 C CA . LEU B 1 201 ? -109.030 -12.231 26.321 1.00 36.43 201 LEU B CA 1
ATOM 3489 C C . LEU B 1 201 ? -108.763 -11.523 24.989 1.00 40.82 201 LEU B C 1
ATOM 3490 O O . LEU B 1 201 ? -109.655 -11.417 24.145 1.00 39.86 201 LEU B O 1
ATOM 3495 N N . LEU B 1 202 ? -107.525 -11.080 24.785 1.00 35.92 202 LEU B N 1
ATOM 3496 C CA . LEU B 1 202 ? -107.174 -10.418 23.536 1.00 38.39 202 LEU B CA 1
ATOM 3497 C C . LEU B 1 202 ? -107.292 -11.377 22.356 1.00 42.99 202 LEU B C 1
ATOM 3498 O O . LEU B 1 202 ? -107.750 -10.990 21.281 1.00 39.17 202 LEU B O 1
ATOM 3503 N N . SER B 1 203 ? -106.914 -12.637 22.566 1.00 41.60 203 SER B N 1
ATOM 3504 C CA . SER B 1 203 ? -107.046 -13.646 21.521 1.00 39.89 203 SER B CA 1
ATOM 3505 C C . SER B 1 203 ? -108.501 -13.827 21.124 1.00 40.01 203 SER B C 1
ATOM 3506 O O . SER B 1 203 ? -108.823 -14.035 19.951 1.00 41.39 203 SER B O 1
ATOM 3509 N N . ILE B 1 204 ? -109.379 -13.772 22.117 1.00 36.95 204 ILE B N 1
ATOM 3510 C CA . ILE B 1 204 ? -110.805 -13.908 21.880 1.00 40.64 204 ILE B CA 1
ATOM 3511 C C . ILE B 1 204 ? -111.373 -12.695 21.126 1.00 44.64 204 ILE B C 1
ATOM 3512 O O . ILE B 1 204 ? -112.111 -12.860 20.156 1.00 41.43 204 ILE B O 1
ATOM 3517 N N . LYS B 1 205 ? -111.041 -11.485 21.581 1.00 42.33 205 LYS B N 1
ATOM 3518 C CA . LYS B 1 205 ? -111.477 -10.257 20.900 1.00 42.47 205 LYS B CA 1
ATOM 3519 C C . LYS B 1 205 ? -110.974 -10.193 19.453 1.00 42.42 205 LYS B C 1
ATOM 3520 O O . LYS B 1 205 ? -111.677 -9.693 18.583 1.00 45.18 205 LYS B O 1
ATOM 3526 N N . ARG B 1 206 ? -109.785 -10.731 19.192 1.00 38.05 206 ARG B N 1
ATOM 3527 C CA . ARG B 1 206 ? -109.163 -10.600 17.872 1.00 40.72 206 ARG B CA 1
ATOM 3528 C C . ARG B 1 206 ? -109.255 -11.889 17.040 1.00 41.23 206 ARG B C 1
ATOM 3529 O O . ARG B 1 206 ? -108.699 -11.963 15.945 1.00 42.14 206 ARG B O 1
ATOM 3537 N N . LYS B 1 207 ? -109.944 -12.901 17.574 1.00 41.48 207 LYS B N 1
ATOM 3538 C CA . LYS B 1 207 ? -110.162 -14.172 16.877 1.00 41.69 207 LYS B CA 1
ATOM 3539 C C . LYS B 1 207 ? -108.864 -14.804 16.406 1.00 38.67 207 LYS B C 1
ATOM 3540 O O . LYS B 1 207 ? -108.759 -15.249 15.267 1.00 40.22 207 LYS B O 1
ATOM 3546 N N . THR B 1 208 ? -107.875 -14.847 17.295 1.00 39.41 208 THR B N 1
ATOM 3547 C CA . THR B 1 208 ? -106.616 -15.532 17.026 1.00 36.41 208 THR B CA 1
ATOM 3548 C C . THR B 1 208 ? -106.550 -16.754 17.969 1.00 35.79 208 THR B C 1
ATOM 3549 O O . THR B 1 208 ? -107.270 -16.797 18.961 1.00 37.62 208 THR B O 1
ATOM 3553 N N . PRO B 1 209 ? -105.726 -17.762 17.644 1.00 34.30 209 PRO B N 1
ATOM 3554 C CA . PRO B 1 209 ? -105.789 -19.049 18.370 1.00 38.53 209 PRO B CA 1
ATOM 3555 C C . PRO B 1 209 ? -105.572 -18.992 19.891 1.00 38.35 209 PRO B C 1
ATOM 3556 O O . PRO B 1 209 ? -104.627 -18.375 20.375 1.00 35.27 209 PRO B O 1
ATOM 3560 N N . LEU B 1 210 ? -106.452 -19.663 20.623 1.00 38.31 210 LEU B N 1
ATOM 3561 C CA . LEU B 1 210 ? -106.327 -19.828 22.067 1.00 36.66 210 LEU B CA 1
ATOM 3562 C C . LEU B 1 210 ? -105.459 -21.039 22.384 1.00 35.61 210 LEU B C 1
ATOM 3563 O O . LEU B 1 210 ? -105.348 -21.946 21.560 1.00 35.44 210 LEU B O 1
ATOM 3568 N N . PRO B 1 211 ? -104.847 -21.066 23.585 1.00 36.20 211 PRO B N 1
ATOM 3569 C CA . PRO B 1 211 ? -104.117 -22.272 23.974 1.00 34.23 211 PRO B CA 1
ATOM 3570 C C . PRO B 1 211 ? -105.092 -23.390 24.270 1.00 36.31 211 PRO B C 1
ATOM 3571 O O . PRO B 1 211 ? -106.276 -23.129 24.501 1.00 32.52 211 PRO B O 1
ATOM 3575 N N . LYS B 1 212 ? -104.594 -24.617 24.285 1.00 33.88 212 LYS B N 1
ATOM 3576 C CA . LYS B 1 212 ? -105.414 -25.771 24.624 1.00 36.95 212 LYS B CA 1
ATOM 3577 C C . LYS B 1 212 ? -105.733 -25.761 26.114 1.00 39.07 212 LYS B C 1
ATOM 3578 O O . LYS B 1 212 ? -106.778 -26.222 26.553 1.00 32.68 212 LYS B O 1
ATOM 3584 N N . PHE B 1 213 ? -104.828 -25.178 26.888 1.00 37.19 213 PHE B N 1
ATOM 3585 C CA . PHE B 1 213 ? -104.915 -25.260 28.339 1.00 33.58 213 PHE B CA 1
ATOM 3586 C C . PHE B 1 213 ? -104.205 -24.070 28.979 1.00 29.59 213 PHE B C 1
ATOM 3587 O O . PHE B 1 213 ? -103.128 -23.660 28.525 1.00 31.53 213 PHE B O 1
ATOM 3595 N N . GLN B 1 214 ? -104.802 -23.534 30.036 1.00 29.20 214 GLN B N 1
ATOM 3596 C CA . GLN B 1 214 ? -104.251 -22.365 30.709 1.00 32.89 214 GLN B CA 1
ATOM 3597 C C . GLN B 1 214 ? -104.135 -22.574 32.211 1.00 30.53 214 GLN B C 1
ATOM 3598 O O . GLN B 1 214 ? -105.081 -23.027 32.847 1.00 29.26 214 GLN B O 1
ATOM 3604 N N . VAL B 1 215 ? -102.974 -22.235 32.769 1.00 28.88 215 VAL B N 1
ATOM 3605 C CA . VAL B 1 215 ? -102.769 -22.289 34.200 1.00 29.83 215 VAL B CA 1
ATOM 3606 C C . VAL B 1 215 ? -102.487 -20.902 34.785 1.00 33.25 215 VAL B C 1
ATOM 3607 O O . VAL B 1 215 ? -101.516 -20.243 34.417 1.00 32.04 215 VAL B O 1
ATOM 3611 N N . LEU B 1 216 ? -103.320 -20.501 35.733 1.00 29.02 216 LEU B N 1
ATOM 3612 C CA . LEU B 1 216 ? -103.176 -19.246 36.452 1.00 33.30 216 LEU B CA 1
ATOM 3613 C C . LEU B 1 216 ? -102.814 -19.526 37.925 1.00 34.65 216 LEU B C 1
ATOM 3614 O O . LEU B 1 216 ? -103.588 -20.145 38.651 1.00 34.25 216 LEU B O 1
ATOM 3619 N N . ILE B 1 217 ? -101.649 -19.063 38.352 1.00 31.22 217 ILE B N 1
ATOM 3620 C CA . ILE B 1 217 ? -101.143 -19.283 39.702 1.00 31.61 217 ILE B CA 1
ATOM 3621 C C . ILE B 1 217 ? -101.287 -18.002 40.530 1.00 36.04 217 ILE B C 1
ATOM 3622 O O . ILE B 1 217 ? -100.673 -16.996 40.176 1.00 33.95 217 ILE B O 1
ATOM 3627 N N . TYR B 1 218 ? -102.100 -18.049 41.597 1.00 33.89 218 TYR B N 1
ATOM 3628 C CA . TYR B 1 218 ? -102.501 -16.874 42.402 1.00 32.40 218 TYR B CA 1
ATOM 3629 C C . TYR B 1 218 ? -102.542 -15.598 41.560 1.00 36.00 218 TYR B C 1
ATOM 3630 O O . TYR B 1 218 ? -101.789 -14.661 41.800 1.00 35.87 218 TYR B O 1
ATOM 3639 N N . PRO B 1 219 ? -103.390 -15.587 40.532 1.00 36.28 219 PRO B N 1
ATOM 3640 C CA . PRO B 1 219 ? -103.372 -14.480 39.576 1.00 34.33 219 PRO B CA 1
ATOM 3641 C C . PRO B 1 219 ? -103.986 -13.194 40.094 1.00 42.90 219 PRO B C 1
ATOM 3642 O O . PRO B 1 219 ? -104.951 -13.232 40.872 1.00 37.17 219 PRO B O 1
ATOM 3646 N N . ALA B 1 220 ? -103.469 -12.059 39.619 1.00 40.57 220 ALA B N 1
ATOM 3647 C CA . ALA B 1 220 ? -104.222 -10.813 39.726 1.00 38.29 220 ALA B CA 1
ATOM 3648 C C . ALA B 1 220 ? -105.248 -10.813 38.589 1.00 37.61 220 ALA B C 1
ATOM 3649 O O . ALA B 1 220 ? -104.910 -11.091 37.445 1.00 45.19 220 ALA B O 1
ATOM 3651 N N . THR B 1 221 ? -106.512 -10.588 38.901 1.00 39.65 221 THR B N 1
ATOM 3652 C CA . THR B 1 221 ? -107.534 -10.612 37.867 1.00 40.03 221 THR B CA 1
ATOM 3653 C C . THR B 1 221 ? -108.328 -9.303 37.828 1.00 42.69 221 THR B C 1
ATOM 3654 O O . THR B 1 221 ? -109.055 -9.043 36.868 1.00 40.94 221 THR B O 1
ATOM 3658 N N . ASP B 1 222 ? -108.220 -8.524 38.903 1.00 40.67 222 ASP B N 1
ATOM 3659 C CA . ASP B 1 222 ? -108.950 -7.266 39.049 1.00 50.09 222 ASP B CA 1
ATOM 3660 C C . ASP B 1 222 ? -108.067 -6.220 39.710 1.00 52.31 222 ASP B C 1
ATOM 3661 O O . ASP B 1 222 ? -107.765 -6.313 40.901 1.00 54.01 222 ASP B O 1
ATOM 3666 N N . LEU B 1 223 ? -107.638 -5.234 38.934 1.00 44.40 223 LEU B N 1
ATOM 3667 C CA . LEU B 1 223 ? -106.727 -4.234 39.458 1.00 49.56 223 LEU B CA 1
ATOM 3668 C C . LEU B 1 223 ? -107.504 -3.062 40.074 1.00 52.14 223 LEU B C 1
ATOM 3669 O O . LEU B 1 223 ? -106.933 -2.221 40.765 1.00 50.84 223 LEU B O 1
ATOM 3674 N N . ALA B 1 224 ? -108.813 -3.037 39.844 1.00 48.37 224 ALA B N 1
ATOM 3675 C CA . ALA B 1 224 ? -109.638 -1.892 40.214 1.00 54.75 224 ALA B CA 1
ATOM 3676 C C . ALA B 1 224 ? -110.177 -1.976 41.637 1.00 62.37 224 ALA B C 1
ATOM 3677 O O . ALA B 1 224 ? -110.156 -0.995 42.379 1.00 65.81 224 ALA B O 1
ATOM 3679 N N . CYS B 1 225 ? -110.672 -3.150 42.005 1.00 61.34 225 CYS B N 1
ATOM 3680 C CA . CYS B 1 225 ? -111.343 -3.333 43.280 1.00 64.57 225 CYS B CA 1
ATOM 3681 C C . CYS B 1 225 ? -110.479 -4.085 44.279 1.00 68.82 225 CYS B C 1
ATOM 3682 O O . CYS B 1 225 ? -109.588 -4.858 43.909 1.00 63.82 225 CYS B O 1
ATOM 3685 N N . GLU B 1 226 ? -110.735 -3.820 45.552 1.00 66.55 226 GLU B N 1
ATOM 3686 C CA . GLU B 1 226 ? -110.173 -4.612 46.626 1.00 67.51 226 GLU B CA 1
ATOM 3687 C C . GLU B 1 226 ? -111.207 -5.668 47.002 1.00 66.86 226 GLU B C 1
ATOM 3688 O O . GLU B 1 226 ? -112.413 -5.411 46.946 1.00 69.94 226 GLU B O 1
ATOM 3694 N N . SER B 1 227 ? -110.744 -6.868 47.335 1.00 64.78 227 SER B N 1
ATOM 3695 C CA . SER B 1 227 ? -111.660 -7.964 47.637 1.00 58.44 227 SER B CA 1
ATOM 3696 C C . SER B 1 227 ? -111.512 -8.380 49.093 1.00 55.00 227 SER B C 1
ATOM 3697 O O . SER B 1 227 ? -110.611 -7.912 49.794 1.00 51.14 227 SER B O 1
ATOM 3700 N N . ALA B 1 228 ? -112.385 -9.285 49.525 1.00 55.83 228 ALA B N 1
ATOM 3701 C CA . ALA B 1 228 ? -112.461 -9.705 50.919 1.00 53.43 228 ALA B CA 1
ATOM 3702 C C . ALA B 1 228 ? -111.108 -10.043 51.544 1.00 50.92 228 ALA B C 1
ATOM 3703 O O . ALA B 1 228 ? -110.829 -9.630 52.668 1.00 54.41 228 ALA B O 1
ATOM 3705 N N . THR B 1 229 ? -110.256 -10.762 50.817 1.00 46.85 229 THR B N 1
ATOM 3706 C CA . THR B 1 229 ? -108.983 -11.201 51.379 1.00 43.36 229 THR B CA 1
ATOM 3707 C C . THR B 1 229 ? -107.925 -10.092 51.493 1.00 47.81 229 THR B C 1
ATOM 3708 O O . THR B 1 229 ? -106.901 -10.282 52.163 1.00 39.68 229 THR B O 1
ATOM 3712 N N . PHE B 1 230 ? -108.150 -8.948 50.842 1.00 48.49 230 PHE B N 1
ATOM 3713 C CA . PHE B 1 230 ? -107.296 -7.775 51.077 1.00 50.05 230 PHE B CA 1
ATOM 3714 C C . PHE B 1 230 ? -107.333 -7.390 52.550 1.00 50.93 230 PHE B C 1
ATOM 3715 O O . PHE B 1 230 ? -106.293 -7.156 53.175 1.00 51.11 230 PHE B O 1
ATOM 3723 N N . LYS B 1 231 ? -108.542 -7.349 53.105 1.00 49.37 231 LYS B N 1
ATOM 3724 C CA . LYS B 1 231 ? -108.718 -7.035 54.523 1.00 56.05 231 LYS B CA 1
ATOM 3725 C C . LYS B 1 231 ? -108.267 -8.182 55.440 1.00 56.69 231 LYS B C 1
ATOM 3726 O O . LYS B 1 231 ? -107.790 -7.932 56.548 1.00 53.07 231 LYS B O 1
ATOM 3732 N N . GLU B 1 232 ? -108.413 -9.429 54.986 1.00 53.04 232 GLU B N 1
ATOM 3733 C CA . GLU B 1 232 ? -108.047 -10.577 55.819 1.00 48.41 232 GLU B CA 1
ATOM 3734 C C . GLU B 1 232 ? -106.531 -10.726 55.942 1.00 48.36 232 GLU B C 1
ATOM 3735 O O . GLU B 1 232 ? -106.021 -11.038 57.012 1.00 47.97 232 GLU B O 1
ATOM 3741 N N . PHE B 1 233 ? -105.806 -10.483 54.854 1.00 48.43 233 PHE B N 1
ATOM 3742 C CA . PHE B 1 233 ? -104.355 -10.598 54.891 1.00 48.49 233 PHE B CA 1
ATOM 3743 C C . PHE B 1 233 ? -103.641 -9.318 54.406 1.00 54.06 233 PHE B C 1
ATOM 3744 O O . PHE B 1 233 ? -102.810 -9.378 53.487 1.00 50.02 233 PHE B O 1
ATOM 3752 N N . PRO B 1 234 ? -103.959 -8.158 55.023 1.00 58.26 234 PRO B N 1
ATOM 3753 C CA . PRO B 1 234 ? -103.433 -6.869 54.552 1.00 55.95 234 PRO B CA 1
ATOM 3754 C C . PRO B 1 234 ? -101.917 -6.843 54.567 1.00 57.63 234 PRO B C 1
ATOM 3755 O O . PRO B 1 234 ? -101.304 -6.151 53.750 1.00 58.44 234 PRO B O 1
ATOM 3759 N N . ASN B 1 235 ? -101.307 -7.594 55.477 1.00 51.88 235 ASN B N 1
ATOM 3760 C CA . ASN B 1 235 ? -99.861 -7.730 55.430 1.00 50.95 235 ASN B CA 1
ATOM 3761 C C . ASN B 1 235 ? -99.402 -9.167 55.537 1.00 54.90 235 ASN B C 1
ATOM 3762 O O . ASN B 1 235 ? -98.195 -9.402 55.593 1.00 51.32 235 ASN B O 1
ATOM 3767 N N . GLY B 1 236 ? -100.359 -10.108 55.520 1.00 66.67 236 GLY B N 1
ATOM 3768 C CA . GLY B 1 236 ? -100.100 -11.544 55.658 1.00 54.58 236 GLY B CA 1
ATOM 3769 C C . GLY B 1 236 ? -98.929 -11.845 54.773 1.00 52.40 236 GLY B C 1
ATOM 3770 O O . GLY B 1 236 ? -98.895 -11.368 53.644 1.00 58.18 236 GLY B O 1
ATOM 3771 N N . PRO B 1 237 ? -97.945 -12.582 55.290 1.00 49.78 237 PRO B N 1
ATOM 3772 C CA . PRO B 1 237 ? -96.610 -12.522 54.679 1.00 47.96 237 PRO B CA 1
ATOM 3773 C C . PRO B 1 237 ? -96.594 -12.891 53.195 1.00 45.77 237 PRO B C 1
ATOM 3774 O O . PRO B 1 237 ? -97.553 -13.482 52.688 1.00 47.61 237 PRO B O 1
ATOM 3778 N N . GLY B 1 238 ? -95.525 -12.505 52.509 1.00 44.19 238 GLY B N 1
ATOM 3779 C CA . GLY B 1 238 ? -95.326 -12.849 51.113 1.00 45.99 238 GLY B CA 1
ATOM 3780 C C . GLY B 1 238 ? -95.816 -11.801 50.130 1.00 44.53 238 GLY B C 1
ATOM 3781 O O . GLY B 1 238 ? -95.235 -11.621 49.068 1.00 45.54 238 GLY B O 1
ATOM 3782 N N . LEU B 1 239 ? -96.894 -11.115 50.483 1.00 47.48 239 LEU B N 1
ATOM 3783 C CA . LEU B 1 239 ? -97.473 -10.097 49.622 1.00 47.88 239 LEU B CA 1
ATOM 3784 C C . LEU B 1 239 ? -98.344 -9.217 50.477 1.00 51.61 239 LEU B C 1
ATOM 3785 O O . LEU B 1 239 ? -99.251 -9.713 51.144 1.00 48.16 239 LEU B O 1
ATOM 3790 N N . THR B 1 240 ? -98.073 -7.914 50.470 1.00 48.87 240 THR B N 1
ATOM 3791 C CA . THR B 1 240 ? -98.855 -7.005 51.295 1.00 51.93 240 THR B CA 1
ATOM 3792 C C . THR B 1 240 ? -99.741 -6.150 50.415 1.00 54.68 240 THR B C 1
ATOM 3793 O O . THR B 1 240 ? -99.507 -6.007 49.211 1.00 50.84 240 THR B O 1
ATOM 3797 N N . THR B 1 241 ? -100.760 -5.578 51.036 1.00 49.59 241 THR B N 1
ATOM 3798 C CA . THR B 1 241 ? -101.699 -4.729 50.347 1.00 54.70 241 THR B CA 1
ATOM 3799 C C . THR B 1 241 ? -101.002 -3.445 49.840 1.00 57.13 241 THR B C 1
ATOM 3800 O O . THR B 1 241 ? -101.397 -2.880 48.821 1.00 52.50 241 THR B O 1
ATOM 3804 N N . ASP B 1 242 ? -99.960 -2.994 50.538 1.00 55.93 242 ASP B N 1
ATOM 3805 C CA . ASP B 1 242 ? -99.204 -1.837 50.067 1.00 54.98 242 ASP B CA 1
ATOM 3806 C C . ASP B 1 242 ? -98.434 -2.177 48.807 1.00 53.72 242 ASP B C 1
ATOM 3807 O O . ASP B 1 242 ? -98.363 -1.364 47.886 1.00 52.93 242 ASP B O 1
ATOM 3812 N N . GLU B 1 243 ? -97.842 -3.371 48.779 1.00 52.48 243 GLU B N 1
ATOM 3813 C CA . GLU B 1 243 ? -97.089 -3.820 47.615 1.00 47.53 243 GLU B CA 1
ATOM 3814 C C . GLU B 1 243 ? -97.998 -3.955 46.397 1.00 47.96 243 GLU B C 1
ATOM 3815 O O . GLU B 1 243 ? -97.579 -3.649 45.272 1.00 51.81 243 GLU B O 1
ATOM 3821 N N . ILE B 1 244 ? -99.236 -4.394 46.618 1.00 47.07 244 ILE B N 1
ATOM 3822 C CA . ILE B 1 244 ? -100.225 -4.486 45.540 1.00 49.16 244 ILE B CA 1
ATOM 3823 C C . ILE B 1 244 ? -100.513 -3.099 44.943 1.00 51.93 244 ILE B C 1
ATOM 3824 O O . ILE B 1 244 ? -100.591 -2.941 43.721 1.00 49.81 244 ILE B O 1
ATOM 3829 N N . ARG B 1 245 ? -100.710 -2.103 45.804 1.00 50.35 245 ARG B N 1
ATOM 3830 C CA . ARG B 1 245 ? -101.000 -0.751 45.324 1.00 52.68 245 ARG B CA 1
ATOM 3831 C C . ARG B 1 245 ? -99.809 -0.127 44.596 1.00 45.67 245 ARG B C 1
ATOM 3832 O O . ARG B 1 245 ? -99.986 0.478 43.544 1.00 53.20 245 ARG B O 1
ATOM 3840 N N . PHE B 1 246 ? -98.607 -0.313 45.128 1.00 41.23 246 PHE B N 1
ATOM 3841 C CA . PHE B 1 246 ? -97.395 0.192 44.483 1.00 47.00 246 PHE B CA 1
ATOM 3842 C C . PHE B 1 246 ? -97.236 -0.371 43.072 1.00 50.41 246 PHE B C 1
ATOM 3843 O O . PHE B 1 246 ? -96.924 0.367 42.142 1.00 48.66 246 PHE B O 1
ATOM 3851 N N . ALA B 1 247 ? -97.396 -1.687 42.925 1.00 50.87 247 ALA B N 1
ATOM 3852 C CA . ALA B 1 247 ? -97.254 -2.336 41.619 1.00 45.31 247 ALA B CA 1
ATOM 3853 C C . ALA B 1 247 ? -98.297 -1.834 40.622 1.00 43.24 247 ALA B C 1
ATOM 3854 O O . ALA B 1 247 ? -97.976 -1.542 39.459 1.00 39.53 247 ALA B O 1
ATOM 3856 N N . ALA B 1 248 ? -99.536 -1.720 41.083 1.00 38.21 248 ALA B N 1
ATOM 3857 C CA . ALA B 1 248 ? -100.623 -1.257 40.238 1.00 43.99 248 ALA B CA 1
ATOM 3858 C C . ALA B 1 248 ? -100.490 0.220 39.832 1.00 48.90 248 ALA B C 1
ATOM 3859 O O . ALA B 1 248 ? -100.972 0.615 38.767 1.00 44.74 248 ALA B O 1
ATOM 3861 N N . SER B 1 249 ? -99.873 1.036 40.689 1.00 50.27 249 SER B N 1
ATOM 3862 C CA . SER B 1 249 ? -99.729 2.466 40.394 1.00 50.95 249 SER B CA 1
ATOM 3863 C C . SER B 1 249 ? -98.664 2.683 39.309 1.00 47.60 249 SER B C 1
ATOM 3864 O O . SER B 1 249 ? -98.729 3.657 38.561 1.00 51.29 249 SER B O 1
ATOM 3867 N N . LEU B 1 250 ? -97.700 1.767 39.213 1.00 43.01 250 LEU B N 1
ATOM 3868 C CA . LEU B 1 250 ? -96.695 1.837 38.160 1.00 44.82 250 LEU B CA 1
ATOM 3869 C C . LEU B 1 250 ? -97.193 1.225 36.859 1.00 48.35 250 LEU B C 1
ATOM 3870 O O . LEU B 1 250 ? -96.871 1.702 35.767 1.00 46.47 250 LEU B O 1
ATOM 3875 N N . PHE B 1 251 ? -97.980 0.165 36.974 1.00 43.11 251 PHE B N 1
ATOM 3876 C CA . PHE B 1 251 ? -98.438 -0.563 35.809 1.00 36.98 251 PHE B CA 1
ATOM 3877 C C . PHE B 1 251 ? -99.615 0.171 35.234 1.00 39.45 251 PHE B C 1
ATOM 3878 O O . PHE B 1 251 ? -99.748 0.293 34.022 1.00 44.07 251 PHE B O 1
ATOM 3886 N N . THR B 1 252 ? -100.477 0.667 36.109 1.00 41.66 252 THR B N 1
ATOM 3887 C CA . THR B 1 252 ? -101.638 1.422 35.667 1.00 42.04 252 THR B CA 1
ATOM 3888 C C . THR B 1 252 ? -101.729 2.780 36.383 1.00 46.48 252 THR B C 1
ATOM 3889 O O . THR B 1 252 ? -102.585 2.966 37.246 1.00 42.38 252 THR B O 1
ATOM 3893 N N . PRO B 1 253 ? -100.856 3.742 36.011 1.00 48.14 253 PRO B N 1
ATOM 3894 C CA . PRO B 1 253 ? -100.849 5.060 36.671 1.00 45.77 253 PRO B CA 1
ATOM 3895 C C . PRO B 1 253 ? -102.199 5.758 36.570 1.00 39.92 253 PRO B C 1
ATOM 3896 O O . PRO B 1 253 ? -102.541 6.536 37.448 1.00 48.28 253 PRO B O 1
ATOM 3900 N N . ASP B 1 254 ? -102.946 5.505 35.502 1.00 42.61 254 ASP B N 1
ATOM 3901 C CA . ASP B 1 254 ? -104.309 6.006 35.403 1.00 45.37 254 ASP B CA 1
ATOM 3902 C C . ASP B 1 254 ? -105.320 4.998 35.972 1.00 49.30 254 ASP B C 1
ATOM 3903 O O . ASP B 1 254 ? -105.647 4.009 35.312 1.00 45.50 254 ASP B O 1
ATOM 3908 N N . PRO B 1 255 ? -105.887 5.296 37.152 1.00 51.56 255 PRO B N 1
ATOM 3909 C CA . PRO B 1 255 ? -106.806 4.359 37.817 1.00 50.34 255 PRO B CA 1
ATOM 3910 C C . PRO B 1 255 ? -107.993 3.930 36.947 1.00 49.03 255 PRO B C 1
ATOM 3911 O O . PRO B 1 255 ? -108.563 2.873 37.180 1.00 53.68 255 PRO B O 1
ATOM 3915 N N . LYS B 1 256 ? -108.361 4.720 35.950 1.00 50.89 256 LYS B N 1
ATOM 3916 C CA . LYS B 1 256 ? -109.468 4.329 35.084 1.00 52.77 256 LYS B CA 1
ATOM 3917 C C . LYS B 1 256 ? -109.108 3.159 34.178 1.00 49.55 256 LYS B C 1
ATOM 3918 O O . LYS B 1 256 ? -109.985 2.442 33.700 1.00 50.48 256 LYS B O 1
ATOM 3924 N N . SER B 1 257 ? -107.814 2.971 33.950 1.00 52.99 257 SER B N 1
ATOM 3925 C CA . SER B 1 257 ? -107.329 1.845 33.150 1.00 51.21 257 SER B CA 1
ATOM 3926 C C . SER B 1 257 ? -107.694 0.522 33.818 1.00 49.42 257 SER B C 1
ATOM 3927 O O . SER B 1 257 ? -107.948 -0.472 33.141 1.00 48.01 257 SER B O 1
ATOM 3930 N N . ARG B 1 258 ? -107.720 0.535 35.150 1.00 47.52 258 ARG B N 1
ATOM 3931 C CA . ARG B 1 258 ? -107.964 -0.663 35.951 1.00 51.16 258 ARG B CA 1
ATOM 3932 C C . ARG B 1 258 ? -109.363 -1.245 35.751 1.00 49.66 258 ARG B C 1
ATOM 3933 O O . ARG B 1 258 ? -109.626 -2.391 36.117 1.00 51.67 258 ARG B O 1
ATOM 3941 N N . LEU B 1 259 ? -110.253 -0.445 35.178 1.00 48.23 259 LEU B N 1
ATOM 3942 C CA . LEU B 1 259 ? -111.622 -0.865 34.904 1.00 48.03 259 LEU B CA 1
ATOM 3943 C C . LEU B 1 259 ? -111.763 -1.575 33.554 1.00 46.45 259 LEU B C 1
ATOM 3944 O O . LEU B 1 259 ? -112.772 -2.228 33.291 1.00 50.12 259 LEU B O 1
ATOM 3949 N N . GLU B 1 260 ? -110.764 -1.424 32.691 1.00 44.89 260 GLU B N 1
ATOM 3950 C CA . GLU B 1 260 ? -110.789 -2.058 31.377 1.00 44.25 260 GLU B CA 1
ATOM 3951 C C . GLU B 1 260 ? -110.574 -3.571 31.515 1.00 46.12 260 GLU B C 1
ATOM 3952 O O . GLU B 1 260 ? -109.779 -4.017 32.350 1.00 41.78 260 GLU B O 1
ATOM 3958 N N . ASP B 1 261 ? -111.263 -4.351 30.684 1.00 44.98 261 ASP B N 1
ATOM 3959 C CA . ASP B 1 261 ? -111.188 -5.808 30.772 1.00 43.98 261 ASP B CA 1
ATOM 3960 C C . ASP B 1 261 ? -109.793 -6.319 30.403 1.00 43.75 261 ASP B C 1
ATOM 3961 O O . ASP B 1 261 ? -109.331 -7.316 30.951 1.00 42.49 261 ASP B O 1
ATOM 3966 N N . VAL B 1 262 ? -109.107 -5.624 29.501 1.00 41.32 262 VAL B N 1
ATOM 3967 C CA . VAL B 1 262 ? -107.768 -6.048 29.102 1.00 40.71 262 VAL B CA 1
ATOM 3968 C C . VAL B 1 262 ? -106.784 -5.968 30.276 1.00 39.50 262 VAL B C 1
ATOM 3969 O O . VAL B 1 262 ? -105.901 -6.821 30.415 1.00 39.14 262 VAL B O 1
ATOM 3973 N N . ALA B 1 263 ? -106.946 -4.952 31.116 1.00 39.70 263 ALA B N 1
ATOM 3974 C CA . ALA B 1 263 ? -106.138 -4.794 32.326 1.00 39.65 263 ALA B CA 1
ATOM 3975 C C . ALA B 1 263 ? -106.561 -5.768 33.418 1.00 43.04 263 ALA B C 1
ATOM 3976 O O . ALA B 1 263 ? -105.720 -6.347 34.111 1.00 38.98 263 ALA B O 1
ATOM 3978 N N . SER B 1 264 ? -107.876 -5.912 33.554 1.00 36.17 264 SER B N 1
ATOM 3979 C CA . SER B 1 264 ? -108.510 -6.688 34.614 1.00 40.63 264 SER B CA 1
ATOM 3980 C C . SER B 1 264 ? -109.497 -7.683 34.003 1.00 40.22 264 SER B C 1
ATOM 3981 O O . SER B 1 264 ? -110.701 -7.418 33.943 1.00 39.31 264 SER B O 1
ATOM 3984 N N . PRO B 1 265 ? -108.991 -8.842 33.553 1.00 35.86 265 PRO B N 1
ATOM 3985 C CA . PRO B 1 265 ? -109.853 -9.795 32.841 1.00 38.74 265 PRO B CA 1
ATOM 3986 C C . PRO B 1 265 ? -110.983 -10.335 33.718 1.00 41.87 265 PRO B C 1
ATOM 3987 O O . PRO B 1 265 ? -111.984 -10.814 33.181 1.00 41.40 265 PRO B O 1
ATOM 3991 N N . GLY B 1 266 ? -110.851 -10.215 35.038 1.00 40.47 266 GLY B N 1
ATOM 3992 C CA . GLY B 1 266 ? -111.945 -10.560 35.930 1.00 45.32 266 GLY B CA 1
ATOM 3993 C C . GLY B 1 266 ? -113.212 -9.745 35.684 1.00 50.64 266 GLY B C 1
ATOM 3994 O O . GLY B 1 266 ? -114.310 -10.140 36.091 1.00 51.11 266 GLY B O 1
ATOM 3995 N N . ARG B 1 267 ? -113.065 -8.607 35.006 1.00 49.55 267 ARG B N 1
ATOM 3996 C CA . ARG B 1 267 ? -114.191 -7.720 34.772 1.00 45.85 267 ARG B CA 1
ATOM 3997 C C . ARG B 1 267 ? -114.665 -7.821 33.329 1.00 48.71 267 ARG B C 1
ATOM 3998 O O . ARG B 1 267 ? -115.471 -7.008 32.886 1.00 51.53 267 ARG B O 1
ATOM 4006 N N . ALA B 1 268 ? -114.171 -8.808 32.585 1.00 43.30 268 ALA B N 1
ATOM 4007 C CA . ALA B 1 268 ? -114.593 -8.964 31.196 1.00 43.51 268 ALA B CA 1
ATOM 4008 C C . ALA B 1 268 ? -116.054 -9.382 31.128 1.00 48.03 268 ALA B C 1
ATOM 4009 O O . ALA B 1 268 ? -116.642 -9.753 32.135 1.00 46.33 268 ALA B O 1
ATOM 4011 N N . SER B 1 269 ? -116.642 -9.301 29.939 1.00 52.23 269 SER B N 1
ATOM 4012 C CA . SER B 1 269 ? -118.040 -9.680 29.734 1.00 50.30 269 SER B CA 1
ATOM 4013 C C . SER B 1 269 ? -118.263 -11.191 29.821 1.00 53.40 269 SER B C 1
ATOM 4014 O O . SER B 1 269 ? -117.346 -11.978 29.543 1.00 49.47 269 SER B O 1
ATOM 4017 N N . ASP B 1 270 ? -119.483 -11.589 30.186 1.00 53.40 270 ASP B N 1
ATOM 4018 C CA . ASP B 1 270 ? -119.880 -13.003 30.156 1.00 52.65 270 ASP B CA 1
ATOM 4019 C C . ASP B 1 270 ? -119.592 -13.625 28.791 1.00 50.77 270 ASP B C 1
ATOM 4020 O O . ASP B 1 270 ? -119.077 -14.738 28.705 1.00 49.45 270 ASP B O 1
ATOM 4025 N N . GLU B 1 271 ? -119.917 -12.894 27.726 1.00 50.89 271 GLU B N 1
ATOM 4026 C CA . GLU B 1 271 ? -119.775 -13.406 26.364 1.00 52.49 271 GLU B CA 1
ATOM 4027 C C . GLU B 1 271 ? -118.305 -13.720 26.029 1.00 50.23 271 GLU B C 1
ATOM 4028 O O . GLU B 1 271 ? -117.998 -14.710 25.362 1.00 50.90 271 GLU B O 1
ATOM 4034 N N . ASP B 1 272 ? -117.396 -12.871 26.493 1.00 50.02 272 ASP B N 1
ATOM 4035 C CA . ASP B 1 272 ? -115.975 -13.091 26.259 1.00 47.51 272 ASP B CA 1
ATOM 4036 C C . ASP B 1 272 ? -115.440 -14.223 27.142 1.00 43.92 272 ASP B C 1
ATOM 4037 O O . ASP B 1 272 ? -114.776 -15.140 26.653 1.00 39.89 272 ASP B O 1
ATOM 4042 N N . LEU B 1 273 ? -115.745 -14.171 28.438 1.00 47.32 273 LEU B N 1
ATOM 4043 C CA . LEU B 1 273 ? -115.189 -15.149 29.377 1.00 46.14 273 LEU B CA 1
ATOM 4044 C C . LEU B 1 273 ? -115.657 -16.560 29.058 1.00 46.96 273 LEU B C 1
ATOM 4045 O O . LEU B 1 273 ? -114.901 -17.520 29.224 1.00 47.47 273 LEU B O 1
ATOM 4050 N N . ALA B 1 274 ? -116.873 -16.673 28.527 1.00 46.24 274 ALA B N 1
ATOM 4051 C CA . ALA B 1 274 ? -117.446 -17.969 28.166 1.00 44.68 274 ALA B CA 1
ATOM 4052 C C . ALA B 1 274 ? -116.603 -18.672 27.110 1.00 46.41 274 ALA B C 1
ATOM 4053 O O . ALA B 1 274 ? -116.743 -19.877 26.893 1.00 41.52 274 ALA B O 1
ATOM 4055 N N . LYS B 1 275 ? -115.725 -17.925 26.448 1.00 43.38 275 LYS B N 1
ATOM 4056 C CA . LYS B 1 275 ? -114.880 -18.519 25.423 1.00 40.44 275 LYS B CA 1
ATOM 4057 C C . LYS B 1 275 ? -113.466 -18.808 25.918 1.00 38.58 275 LYS B C 1
ATOM 4058 O O . LYS B 1 275 ? -112.609 -19.164 25.125 1.00 37.68 275 LYS B O 1
ATOM 4064 N N . PHE B 1 276 ? -113.208 -18.661 27.215 1.00 39.41 276 PHE B N 1
ATOM 4065 C CA . PHE B 1 276 ? -111.855 -18.932 27.695 1.00 40.15 276 PHE B CA 1
ATOM 4066 C C . PHE B 1 276 ? -111.456 -20.386 27.482 1.00 37.43 276 PHE B C 1
ATOM 4067 O O . PHE B 1 276 ? -112.303 -21.275 27.428 1.00 35.86 276 PHE B O 1
ATOM 4075 N N . PRO B 1 277 ? -110.150 -20.628 27.332 1.00 35.35 277 PRO B N 1
ATOM 4076 C CA . PRO B 1 277 ? -109.702 -22.012 27.201 1.00 32.29 277 PRO B CA 1
ATOM 4077 C C . PRO B 1 277 ? -109.870 -22.733 28.538 1.00 33.86 277 PRO B C 1
ATOM 4078 O O . PRO B 1 277 ? -110.066 -22.080 29.570 1.00 31.16 277 PRO B O 1
ATOM 4082 N N . GLU B 1 278 ? -109.802 -24.057 28.525 1.00 33.03 278 GLU B N 1
ATOM 4083 C CA . GLU B 1 278 ? -109.841 -24.806 29.762 1.00 34.97 278 GLU B CA 1
ATOM 4084 C C . GLU B 1 278 ? -108.733 -24.291 30.689 1.00 34.44 278 GLU B C 1
ATOM 4085 O O . GLU B 1 278 ? -107.564 -24.150 30.283 1.00 30.64 278 GLU B O 1
ATOM 4091 N N . THR B 1 279 ? -109.105 -24.021 31.937 1.00 31.05 279 THR B N 1
ATOM 4092 C CA . THR B 1 279 ? -108.221 -23.289 32.835 1.00 35.88 279 THR B CA 1
ATOM 4093 C C . THR B 1 279 ? -108.090 -23.957 34.206 1.00 36.75 279 THR B C 1
ATOM 4094 O O . THR B 1 279 ? -109.080 -24.394 34.789 1.00 37.99 279 THR B O 1
ATOM 4098 N N . LEU B 1 280 ? -106.860 -24.056 34.701 1.00 33.65 280 LEU B N 1
ATOM 4099 C CA . LEU B 1 280 ? -106.616 -24.468 36.076 1.00 30.31 280 LEU B CA 1
ATOM 4100 C C . LEU B 1 280 ? -106.128 -23.273 36.893 1.00 35.27 280 LEU B C 1
ATOM 4101 O O . LEU B 1 280 ? -105.130 -22.638 36.546 1.00 33.47 280 LEU B O 1
ATOM 4106 N N . ILE B 1 281 ? -106.826 -22.972 37.984 1.00 32.84 281 ILE B N 1
ATOM 4107 C CA . ILE B 1 281 ? -106.412 -21.901 38.864 1.00 32.12 281 ILE B CA 1
ATOM 4108 C C . ILE B 1 281 ? -105.956 -22.482 40.201 1.00 34.84 281 ILE B C 1
ATOM 4109 O O . ILE B 1 281 ? -106.647 -23.313 40.804 1.00 35.96 281 ILE B O 1
ATOM 4114 N N . VAL B 1 282 ? -104.759 -22.085 40.622 1.00 29.89 282 VAL B N 1
ATOM 4115 C CA . VAL B 1 282 ? -104.196 -22.485 41.913 1.00 31.25 282 VAL B CA 1
ATOM 4116 C C . VAL B 1 282 ? -103.982 -21.229 42.743 1.00 39.24 282 VAL B C 1
ATOM 4117 O O . VAL B 1 282 ? -103.447 -20.227 42.237 1.00 36.06 282 VAL B O 1
ATOM 4121 N N . VAL B 1 283 ? -104.441 -21.251 43.992 1.00 34.14 283 VAL B N 1
ATOM 4122 C CA . VAL B 1 283 ? -104.262 -20.100 44.873 1.00 35.08 283 VAL B CA 1
ATOM 4123 C C . VAL B 1 283 ? -103.604 -20.518 46.183 1.00 37.21 283 VAL B C 1
ATOM 4124 O O . VAL B 1 283 ? -103.691 -21.682 46.597 1.00 35.82 283 VAL B O 1
ATOM 4128 N N . ALA B 1 284 ? -102.916 -19.568 46.805 1.00 33.42 284 ALA B N 1
ATOM 4129 C CA . ALA B 1 284 ? -102.353 -19.745 48.139 1.00 32.07 284 ALA B CA 1
ATOM 4130 C C . ALA B 1 284 ? -103.410 -19.367 49.149 1.00 33.51 284 ALA B C 1
ATOM 4131 O O . ALA B 1 284 ? -104.215 -18.458 48.909 1.00 35.40 284 ALA B O 1
ATOM 4133 N N . GLU B 1 285 ? -103.413 -20.059 50.283 1.00 35.90 285 GLU B N 1
ATOM 4134 C CA . GLU B 1 285 ? -104.408 -19.802 51.319 1.00 33.06 285 GLU B CA 1
ATOM 4135 C C . GLU B 1 285 ? -104.200 -18.440 51.972 1.00 32.01 285 GLU B C 1
ATOM 4136 O O . GLU B 1 285 ? -105.138 -17.670 52.118 1.00 35.45 285 GLU B O 1
ATOM 4142 N N . VAL B 1 286 ? -102.973 -18.165 52.388 1.00 34.21 286 VAL B N 1
ATOM 4143 C CA . VAL B 1 286 ? -102.695 -16.926 53.104 1.00 36.97 286 VAL B CA 1
ATOM 4144 C C . VAL B 1 286 ? -102.113 -15.892 52.133 1.00 33.74 286 VAL B C 1
ATOM 4145 O O . VAL B 1 286 ? -100.910 -15.837 51.910 1.00 34.24 286 VAL B O 1
ATOM 4149 N N . ASP B 1 287 ? -102.995 -15.074 51.572 1.00 40.17 287 ASP B N 1
ATOM 4150 C CA . ASP B 1 287 ? -102.665 -14.246 50.425 1.00 40.05 287 ASP B CA 1
ATOM 4151 C C . ASP B 1 287 ? -103.775 -13.235 50.229 1.00 37.71 287 ASP B C 1
ATOM 4152 O O . ASP B 1 287 ? -104.919 -13.625 50.013 1.00 40.12 287 ASP B O 1
ATOM 4157 N N . PRO B 1 288 ? -103.450 -11.926 50.281 1.00 41.28 288 PRO B N 1
ATOM 4158 C CA . PRO B 1 288 ? -104.462 -10.883 50.054 1.00 35.62 288 PRO B CA 1
ATOM 4159 C C . PRO B 1 288 ? -105.193 -11.062 48.736 1.00 39.79 288 PRO B C 1
ATOM 4160 O O . PRO B 1 288 ? -106.360 -10.673 48.599 1.00 38.85 288 PRO B O 1
ATOM 4164 N N . ILE B 1 289 ? -104.489 -11.630 47.759 1.00 38.29 289 ILE B N 1
ATOM 4165 C CA . ILE B 1 289 ? -105.007 -11.700 46.396 1.00 42.01 289 ILE B CA 1
ATOM 4166 C C . ILE B 1 289 ? -105.781 -12.999 46.109 1.00 41.10 289 ILE B C 1
ATOM 4167 O O . ILE B 1 289 ? -106.253 -13.215 44.986 1.00 39.70 289 ILE B O 1
ATOM 4172 N N . ARG B 1 290 ? -105.920 -13.849 47.129 1.00 38.12 290 ARG B N 1
ATOM 4173 C CA . ARG B 1 290 ? -106.567 -15.161 46.967 1.00 40.59 290 ARG B CA 1
ATOM 4174 C C . ARG B 1 290 ? -107.960 -15.091 46.354 1.00 37.35 290 ARG B C 1
ATOM 4175 O O . ARG B 1 290 ? -108.283 -15.870 45.451 1.00 37.36 290 ARG B O 1
ATOM 4183 N N . GLN B 1 291 ? -108.772 -14.157 46.837 1.00 36.96 291 GLN B N 1
ATOM 4184 C CA . GLN B 1 291 ? -110.168 -14.028 46.411 1.00 39.28 291 GLN B CA 1
ATOM 4185 C C . GLN B 1 291 ? -110.328 -13.803 44.914 1.00 42.23 291 GLN B C 1
ATOM 4186 O O . GLN B 1 291 ? -111.315 -14.236 44.300 1.00 41.71 291 GLN B O 1
ATOM 4192 N N . GLN B 1 292 ? -109.376 -13.081 44.335 1.00 42.91 292 GLN B N 1
ATOM 4193 C CA . GLN B 1 292 ? -109.442 -12.749 42.915 1.00 44.14 292 GLN B CA 1
ATOM 4194 C C . GLN B 1 292 ? -109.416 -13.999 42.039 1.00 35.43 292 GLN B C 1
ATOM 4195 O O . GLN B 1 292 ? -110.238 -14.133 41.139 1.00 40.82 292 GLN B O 1
ATOM 4201 N N . GLY B 1 293 ? -108.475 -14.903 42.312 1.00 39.21 293 GLY B N 1
ATOM 4202 C CA . GLY B 1 293 ? -108.370 -16.158 41.585 1.00 39.77 293 GLY B CA 1
ATOM 4203 C C . GLY B 1 293 ? -109.612 -17.009 41.771 1.00 38.80 293 GLY B C 1
ATOM 4204 O O . GLY B 1 293 ? -110.186 -17.514 40.801 1.00 36.81 293 GLY B O 1
ATOM 4205 N N . GLU B 1 294 ? -110.062 -17.124 43.020 1.00 38.35 294 GLU B N 1
ATOM 4206 C CA . GLU B 1 294 ? -111.229 -17.960 43.308 1.00 44.22 294 GLU B CA 1
ATOM 4207 C C . GLU B 1 294 ? -112.502 -17.391 42.649 1.00 42.06 294 GLU B C 1
ATOM 4208 O O . GLU B 1 294 ? -113.277 -18.137 42.051 1.00 40.88 294 GLU B O 1
ATOM 4214 N N . ASP B 1 295 ? -112.716 -16.082 42.729 1.00 41.87 295 ASP B N 1
ATOM 4215 C CA . ASP B 1 295 ? -113.877 -15.481 42.055 1.00 43.41 295 ASP B CA 1
ATOM 4216 C C . ASP B 1 295 ? -113.803 -15.653 40.537 1.00 41.57 295 ASP B C 1
ATOM 4217 O O . ASP B 1 295 ? -114.810 -15.951 39.886 1.00 43.77 295 ASP B O 1
ATOM 4222 N N . PHE B 1 296 ? -112.610 -15.468 39.976 1.00 42.34 296 PHE B N 1
ATOM 4223 C CA . PHE B 1 296 ? -112.441 -15.591 38.525 1.00 41.13 296 PHE B CA 1
ATOM 4224 C C . PHE B 1 296 ? -112.780 -17.010 38.056 1.00 42.00 296 PHE B C 1
ATOM 4225 O O . PHE B 1 296 ? -113.554 -17.188 37.107 1.00 38.58 296 PHE B O 1
ATOM 4233 N N . GLY B 1 297 ? -112.256 -18.018 38.759 1.00 39.74 297 GLY B N 1
ATOM 4234 C CA . GLY B 1 297 ? -112.578 -19.405 38.436 1.00 36.74 297 GLY B CA 1
ATOM 4235 C C . GLY B 1 297 ? -114.068 -19.717 38.538 1.00 33.65 297 GLY B C 1
ATOM 4236 O O . GLY B 1 297 ? -114.615 -20.427 37.702 1.00 36.60 297 GLY B O 1
ATOM 4237 N N . ARG B 1 298 ? -114.727 -19.211 39.573 1.00 34.43 298 ARG B N 1
ATOM 4238 C CA . ARG B 1 298 ? -116.167 -19.448 39.719 1.00 38.88 298 ARG B CA 1
ATOM 4239 C C . ARG B 1 298 ? -116.925 -18.864 38.547 1.00 41.93 298 ARG B C 1
ATOM 4240 O O . ARG B 1 298 ? -117.862 -19.453 38.009 1.00 40.12 298 ARG B O 1
ATOM 4248 N N . ARG B 1 299 ? -116.474 -17.695 38.132 1.00 42.35 299 ARG B N 1
ATOM 4249 C CA . ARG B 1 299 ? -117.076 -17.036 37.003 1.00 46.16 299 ARG B CA 1
ATOM 4250 C C . ARG B 1 299 ? -116.863 -17.878 35.733 1.00 43.16 299 ARG B C 1
ATOM 4251 O O . ARG B 1 299 ? -117.774 -18.037 34.942 1.00 41.27 299 ARG B O 1
ATOM 4259 N N . LEU B 1 300 ? -115.673 -18.439 35.545 1.00 39.57 300 LEU B N 1
ATOM 4260 C CA . LEU B 1 300 ? -115.453 -19.326 34.406 1.00 38.58 300 LEU B CA 1
ATOM 4261 C C . LEU B 1 300 ? -116.346 -20.572 34.496 1.00 44.30 300 LEU B C 1
ATOM 4262 O O . LEU B 1 300 ? -116.879 -21.053 33.478 1.00 41.37 300 LEU B O 1
ATOM 4267 N N . GLN B 1 301 ? -116.514 -21.097 35.707 1.00 41.03 301 GLN B N 1
ATOM 4268 C CA . GLN B 1 301 ? -117.306 -22.318 35.880 1.00 44.88 301 GLN B CA 1
ATOM 4269 C C . GLN B 1 301 ? -118.768 -22.123 35.447 1.00 42.83 301 GLN B C 1
ATOM 4270 O O . GLN B 1 301 ? -119.275 -22.873 34.605 1.00 42.21 301 GLN B O 1
ATOM 4276 N N . LYS B 1 302 ? -119.475 -21.148 36.009 1.00 43.73 302 LYS B N 1
ATOM 4277 C CA . LYS B 1 302 ? -120.744 -20.800 35.377 1.00 48.36 302 LYS B CA 1
ATOM 4278 C C . LYS B 1 302 ? -120.246 -20.211 34.066 1.00 52.07 302 LYS B C 1
ATOM 4279 O O . LYS B 1 302 ? -119.089 -19.869 33.986 1.00 58.28 302 LYS B O 1
ATOM 4285 N N . LEU B 1 303 ? -121.070 -20.118 33.042 1.00 55.34 303 LEU B N 1
ATOM 4286 C CA . LEU B 1 303 ? -120.635 -19.671 31.704 1.00 50.41 303 LEU B CA 1
ATOM 4287 C C . LEU B 1 303 ? -120.025 -20.829 30.966 1.00 45.37 303 LEU B C 1
ATOM 4288 O O . LEU B 1 303 ? -119.724 -20.702 29.780 1.00 49.52 303 LEU B O 1
ATOM 4293 N N . GLY B 1 304 ? -119.817 -21.952 31.656 1.00 45.78 304 GLY B N 1
ATOM 4294 C CA . GLY B 1 304 ? -119.492 -23.197 30.971 1.00 41.96 304 GLY B CA 1
ATOM 4295 C C . GLY B 1 304 ? -118.069 -23.517 30.562 1.00 41.85 304 GLY B C 1
ATOM 4296 O O . GLY B 1 304 ? -117.851 -24.468 29.813 1.00 39.26 304 GLY B O 1
ATOM 4297 N N . VAL B 1 305 ? -117.090 -22.758 31.043 1.00 40.98 305 VAL B N 1
ATOM 4298 C CA . VAL B 1 305 ? -115.695 -23.100 30.760 1.00 39.80 305 VAL B CA 1
ATOM 4299 C C . VAL B 1 305 ? -115.246 -24.185 31.733 1.00 38.80 305 VAL B C 1
ATOM 4300 O O . VAL B 1 305 ? -115.570 -24.110 32.910 1.00 36.53 305 VAL B O 1
ATOM 4304 N N . ARG B 1 306 ? -114.537 -25.205 31.251 1.00 36.00 306 ARG B N 1
ATOM 4305 C CA . ARG B 1 306 ? -113.968 -26.203 32.168 1.00 37.49 306 ARG B CA 1
ATOM 4306 C C . ARG B 1 306 ? -112.887 -25.548 33.013 1.00 39.48 306 ARG B C 1
ATOM 4307 O O . ARG B 1 306 ? -111.790 -25.283 32.529 1.00 41.03 306 ARG B O 1
ATOM 4315 N N . ALA B 1 307 ? -113.189 -25.295 34.279 1.00 37.60 307 ALA B N 1
ATOM 4316 C CA . ALA B 1 307 ? -112.254 -24.588 35.131 1.00 37.87 307 ALA B CA 1
ATOM 4317 C C . ALA B 1 307 ? -112.115 -25.298 36.470 1.00 38.72 307 ALA B C 1
ATOM 4318 O O . ALA B 1 307 ? -113.084 -25.500 37.196 1.00 37.19 307 ALA B O 1
ATOM 4320 N N . ALA B 1 308 ? -110.889 -25.674 36.786 1.00 32.18 308 ALA B N 1
ATOM 4321 C CA . ALA B 1 308 ? -110.586 -26.285 38.062 1.00 35.70 308 ALA B CA 1
ATOM 4322 C C . ALA B 1 308 ? -109.975 -25.228 38.969 1.00 39.72 308 ALA B C 1
ATOM 4323 O O . ALA B 1 308 ? -109.146 -24.435 38.519 1.00 36.51 308 ALA B O 1
ATOM 4325 N N . ILE B 1 309 ? -110.401 -25.191 40.232 1.00 35.16 309 ILE B N 1
ATOM 4326 C CA . ILE B 1 309 ? -109.829 -24.255 41.193 1.00 33.58 309 ILE B CA 1
ATOM 4327 C C . ILE B 1 309 ? -109.375 -24.970 42.457 1.00 35.84 309 ILE B C 1
ATOM 4328 O O . ILE B 1 309 ? -110.150 -25.650 43.128 1.00 35.36 309 ILE B O 1
ATOM 4333 N N . ILE B 1 310 ? -108.117 -24.781 42.802 1.00 31.50 310 ILE B N 1
ATOM 4334 C CA . ILE B 1 310 ? -107.540 -25.466 43.939 1.00 33.70 310 ILE B CA 1
ATOM 4335 C C . ILE B 1 310 ? -106.867 -24.471 44.894 1.00 38.40 310 ILE B C 1
ATOM 4336 O O . ILE B 1 310 ? -106.090 -23.604 44.464 1.00 35.17 310 ILE B O 1
ATOM 4341 N N . ARG B 1 311 ? -107.211 -24.564 46.176 1.00 32.12 311 ARG B N 1
ATOM 4342 C CA . ARG B 1 311 ? -106.582 -23.748 47.213 1.00 34.23 311 ARG B CA 1
ATOM 4343 C C . ARG B 1 311 ? -105.631 -24.612 48.023 1.00 34.83 311 ARG B C 1
ATOM 4344 O O . ARG B 1 311 ? -106.011 -25.672 48.535 1.00 32.59 311 ARG B O 1
ATOM 4352 N N . VAL B 1 312 ? -104.395 -24.149 48.122 1.00 33.74 312 VAL B N 1
ATOM 4353 C CA . VAL B 1 312 ? -103.333 -24.824 48.845 1.00 31.75 312 VAL B CA 1
ATOM 4354 C C . VAL B 1 312 ? -103.209 -24.247 50.254 1.00 39.47 312 VAL B C 1
ATOM 4355 O O . VAL B 1 312 ? -102.908 -23.058 50.428 1.00 35.30 312 VAL B O 1
ATOM 4359 N N . LEU B 1 313 ? -103.419 -25.082 51.267 1.00 34.64 313 LEU B N 1
ATOM 4360 C CA . LEU B 1 313 ? -103.450 -24.571 52.637 1.00 35.10 313 LEU B CA 1
ATOM 4361 C C . LEU B 1 313 ? -102.065 -24.358 53.223 1.00 32.04 313 LEU B C 1
ATOM 4362 O O . LEU B 1 313 ? -101.103 -25.070 52.885 1.00 32.70 313 LEU B O 1
ATOM 4367 N N . GLY B 1 314 ? -101.966 -23.369 54.107 1.00 34.01 314 GLY B N 1
ATOM 4368 C CA . GLY B 1 314 ? -100.742 -23.174 54.875 1.00 32.99 314 GLY B CA 1
ATOM 4369 C C . GLY B 1 314 ? -99.593 -22.522 54.124 1.00 37.06 314 GLY B C 1
ATOM 4370 O O . GLY B 1 314 ? -98.466 -22.511 54.607 1.00 37.24 314 GLY B O 1
ATOM 4371 N N . THR B 1 315 ? -99.852 -21.987 52.936 1.00 34.90 315 THR B N 1
ATOM 4372 C CA . THR B 1 315 ? -98.768 -21.359 52.187 1.00 37.58 315 THR B CA 1
ATOM 4373 C C . THR B 1 315 ? -99.173 -19.950 51.737 1.00 37.55 315 THR B C 1
ATOM 4374 O O . THR B 1 315 ? -100.308 -19.508 51.964 1.00 36.26 315 THR B O 1
ATOM 4378 N N . ILE B 1 316 ? -98.229 -19.246 51.114 1.00 37.19 316 ILE B N 1
ATOM 4379 C CA . ILE B 1 316 ? -98.391 -17.825 50.840 1.00 35.98 316 ILE B CA 1
ATOM 4380 C C . ILE B 1 316 ? -98.125 -17.496 49.370 1.00 37.29 316 ILE B C 1
ATOM 4381 O O . ILE B 1 316 ? -97.669 -18.348 48.607 1.00 32.14 316 ILE B O 1
ATOM 4386 N N . HIS B 1 317 ? -98.416 -16.255 48.989 1.00 33.68 317 HIS B N 1
ATOM 4387 C CA . HIS B 1 317 ? -98.155 -15.760 47.635 1.00 34.54 317 HIS B CA 1
ATOM 4388 C C . HIS B 1 317 ? -96.710 -16.020 47.240 1.00 34.50 317 HIS B C 1
ATOM 4389 O O . HIS B 1 317 ? -95.792 -15.822 48.045 1.00 33.85 317 HIS B O 1
ATOM 4396 N N . GLY B 1 318 ? -96.499 -16.494 46.016 1.00 34.14 318 GLY B N 1
ATOM 4397 C CA . GLY B 1 318 ? -95.144 -16.706 45.543 1.00 33.44 318 GLY B CA 1
ATOM 4398 C C . GLY B 1 318 ? -94.607 -18.119 45.662 1.00 33.79 318 GLY B C 1
ATOM 4399 O O . GLY B 1 318 ? -93.477 -18.379 45.226 1.00 32.80 318 GLY B O 1
ATOM 4400 N N . PHE B 1 319 ? -95.405 -19.051 46.199 1.00 33.00 319 PHE B N 1
ATOM 4401 C CA . PHE B 1 319 ? -94.868 -20.388 46.482 1.00 34.08 319 PHE B CA 1
ATOM 4402 C C . PHE B 1 319 ? -94.413 -21.130 45.226 1.00 33.67 319 PHE B C 1
ATOM 4403 O O . PHE B 1 319 ? -93.557 -22.004 45.316 1.00 34.39 319 PHE B O 1
ATOM 4411 N N . ALA B 1 320 ? -94.920 -20.766 44.050 1.00 32.14 320 ALA B N 1
ATOM 4412 C CA . ALA B 1 320 ? -94.549 -21.526 42.838 1.00 34.28 320 ALA B CA 1
ATOM 4413 C C . ALA B 1 320 ? -93.172 -21.154 42.294 1.00 31.81 320 ALA B C 1
ATOM 4414 O O . ALA B 1 320 ? -92.556 -21.944 41.588 1.00 36.42 320 ALA B O 1
ATOM 4416 N N . SER B 1 321 ? -92.681 -19.962 42.615 1.00 36.22 321 SER B N 1
ATOM 4417 C CA . SER B 1 321 ? -91.414 -19.520 42.030 1.00 37.60 321 SER B CA 1
ATOM 4418 C C . SER B 1 321 ? -90.312 -19.266 43.057 1.00 38.26 321 SER B C 1
ATOM 4419 O O . SER B 1 321 ? -89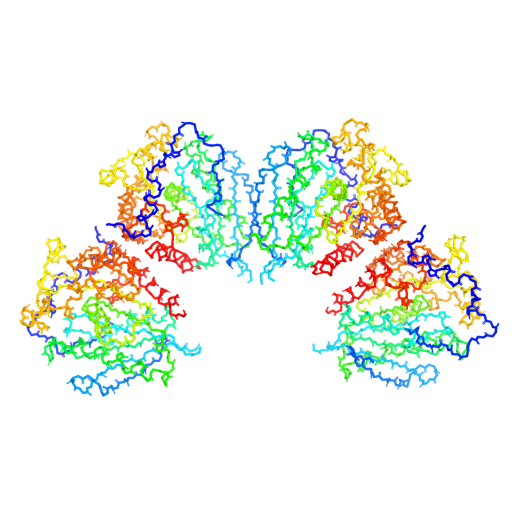.137 -19.230 42.703 1.00 43.01 321 SER B O 1
ATOM 4422 N N . ILE B 1 322 ? -90.671 -19.116 44.326 1.00 40.92 322 ILE B N 1
ATOM 4423 C CA . ILE B 1 322 ? -89.644 -18.906 45.355 1.00 38.03 322 ILE B CA 1
ATOM 4424 C C . ILE B 1 322 ? -89.120 -20.261 45.803 1.00 38.16 322 ILE B C 1
ATOM 4425 O O . ILE B 1 322 ? -89.881 -21.051 46.356 1.00 38.10 322 ILE B O 1
ATOM 4430 N N . ASP B 1 323 ? -87.839 -20.519 45.542 1.00 33.82 323 ASP B N 1
ATOM 4431 C CA . ASP B 1 323 ? -87.211 -21.831 45.730 1.00 41.67 323 ASP B CA 1
ATOM 4432 C C . ASP B 1 323 ? -87.558 -22.491 47.073 1.00 45.36 323 ASP B C 1
ATOM 4433 O O . ASP B 1 323 ? -88.003 -23.647 47.128 1.00 43.03 323 ASP B O 1
ATOM 4438 N N . VAL B 1 324 ? -87.353 -21.737 48.147 1.00 42.39 324 VAL B N 1
ATOM 4439 C CA . VAL B 1 324 ? -87.548 -22.238 49.498 1.00 47.38 324 VAL B CA 1
ATOM 4440 C C . VAL B 1 324 ? -88.992 -22.678 49.709 1.00 42.49 324 VAL B C 1
ATOM 4441 O O . VAL B 1 324 ? -89.243 -23.783 50.193 1.00 41.18 324 VAL B O 1
ATOM 4445 N N . LEU B 1 325 ? -89.926 -21.829 49.304 1.00 35.73 325 LEU B N 1
ATOM 4446 C CA . LEU B 1 325 ? -91.347 -22.111 49.437 1.00 36.81 325 LEU B CA 1
ATOM 4447 C C . LEU B 1 325 ? -91.784 -23.275 48.557 1.00 39.75 325 LEU B C 1
ATOM 4448 O O . LEU B 1 325 ? -92.739 -23.976 48.880 1.00 37.36 325 LEU B O 1
ATOM 4453 N N . SER B 1 326 ? -91.104 -23.444 47.426 1.00 38.33 326 SER B N 1
ATOM 4454 C CA . SER B 1 326 ? -91.535 -24.402 46.420 1.00 37.70 326 SER B CA 1
ATOM 4455 C C . SER B 1 326 ? -91.264 -25.847 46.850 1.00 38.45 326 SER B C 1
ATOM 4456 O O . SER B 1 326 ? -91.792 -26.784 46.252 1.00 35.12 326 SER B O 1
ATOM 4459 N N . GLU B 1 327 ? -90.466 -26.026 47.901 1.00 37.75 327 GLU B N 1
ATOM 4460 C CA . GLU B 1 327 ? -90.130 -27.371 48.355 1.00 37.65 327 GLU B CA 1
ATOM 4461 C C . GLU B 1 327 ? -91.033 -27.865 49.495 1.00 33.40 327 GLU B C 1
ATOM 4462 O O . GLU B 1 327 ? -91.005 -29.042 49.836 1.00 39.71 327 GLU B O 1
ATOM 4468 N N . ALA B 1 328 ? -91.839 -26.986 50.072 1.00 33.61 328 ALA B N 1
ATOM 4469 C CA . ALA B 1 328 ? -92.829 -27.410 51.058 1.00 39.76 328 ALA B CA 1
ATOM 4470 C C . ALA B 1 328 ? -93.883 -28.318 50.375 1.00 36.53 328 ALA B C 1
ATOM 4471 O O . ALA B 1 328 ? -94.140 -28.180 49.175 1.00 36.47 328 ALA B O 1
ATOM 4473 N N . PRO B 1 329 ? -94.488 -29.251 51.134 1.00 39.92 329 PRO B N 1
ATOM 4474 C CA . PRO B 1 329 ? -95.332 -30.308 50.528 1.00 34.74 329 PRO B CA 1
ATOM 4475 C C . PRO B 1 329 ? -96.464 -29.820 49.604 1.00 28.88 329 PRO B C 1
ATOM 4476 O O . PRO B 1 329 ? -96.584 -30.314 48.489 1.00 31.43 329 PRO B O 1
ATOM 4480 N N . GLY B 1 330 ? -97.307 -28.916 50.071 1.00 30.91 330 GLY B N 1
ATOM 4481 C CA . GLY B 1 330 ? -98.410 -28.421 49.262 1.00 33.78 330 GLY B CA 1
ATOM 4482 C C . GLY B 1 330 ? -97.951 -27.713 47.994 1.00 36.42 330 GLY B C 1
ATOM 4483 O O . GLY B 1 330 ? -98.474 -27.954 46.898 1.00 33.26 330 GLY B O 1
ATOM 4484 N N . ALA B 1 331 ? -96.957 -26.844 48.143 1.00 32.44 331 ALA B N 1
ATOM 4485 C CA . ALA B 1 331 ? -96.389 -26.119 47.003 1.00 33.03 331 ALA B CA 1
ATOM 4486 C C . ALA B 1 331 ? -95.796 -27.082 45.992 1.00 31.11 331 ALA B C 1
ATOM 4487 O O . ALA B 1 331 ? -96.094 -27.004 44.799 1.00 31.81 331 ALA B O 1
ATOM 4489 N N . LYS B 1 332 ? -94.974 -28.004 46.479 1.00 26.81 332 LYS B N 1
ATOM 4490 C CA . LYS B 1 332 ? -94.321 -28.978 45.626 1.00 31.16 332 LYS B CA 1
ATOM 4491 C C . LYS B 1 332 ? -95.344 -29.819 44.852 1.00 32.57 332 LYS B C 1
ATOM 4492 O O . LYS B 1 332 ? -95.169 -30.103 43.654 1.00 30.44 332 LYS B O 1
ATOM 4498 N N . ALA B 1 333 ? -96.404 -30.226 45.544 1.00 30.46 333 ALA B N 1
ATOM 4499 C CA . ALA B 1 333 ? -97.437 -31.051 44.930 1.00 34.80 333 ALA B CA 1
ATOM 4500 C C . ALA B 1 333 ? -98.181 -30.287 43.832 1.00 31.83 333 ALA B C 1
ATOM 4501 O O . ALA B 1 333 ? -98.551 -30.851 42.801 1.00 32.92 333 ALA B O 1
ATOM 4503 N N . THR B 1 334 ? -98.457 -29.018 44.068 1.00 27.53 334 THR B N 1
ATOM 4504 C CA . THR B 1 334 ? -99.243 -28.279 43.095 1.00 31.73 334 THR B CA 1
ATOM 4505 C C . THR B 1 334 ? -98.373 -27.871 41.906 1.00 30.62 334 THR B C 1
ATOM 4506 O O . THR B 1 334 ? -98.865 -27.728 40.783 1.00 32.63 334 THR B O 1
ATOM 4510 N N . ILE B 1 335 ? -97.082 -27.693 42.145 1.00 33.04 335 ILE B N 1
ATOM 4511 C CA . ILE B 1 335 ? -96.163 -27.416 41.053 1.00 31.09 335 ILE B CA 1
ATOM 4512 C C . ILE B 1 335 ? -96.069 -28.635 40.146 1.00 35.51 335 ILE B C 1
ATOM 4513 O O . ILE B 1 335 ? -96.154 -28.508 38.915 1.00 29.13 335 ILE B O 1
ATOM 4518 N N . GLU B 1 336 ? -95.953 -29.829 40.728 1.00 29.84 336 GLU B N 1
ATOM 4519 C CA . GLU B 1 336 ? -95.900 -30.995 39.853 1.00 31.87 336 GLU B CA 1
ATOM 4520 C C . GLU B 1 336 ? -97.289 -31.243 39.243 1.00 32.36 336 GLU B C 1
ATOM 4521 O O . GLU B 1 336 ? -97.375 -31.657 38.093 1.00 35.41 336 GLU B O 1
ATOM 4527 N N . LEU B 1 337 ? -98.363 -30.920 39.957 1.00 30.41 337 LEU B N 1
ATOM 4528 C CA . LEU B 1 337 ? -99.690 -30.973 39.348 1.00 30.28 337 LEU B CA 1
ATOM 4529 C C . LEU B 1 337 ? -99.776 -30.110 38.084 1.00 35.27 337 LEU B C 1
ATOM 4530 O O . LEU B 1 337 ? -100.283 -30.564 37.051 1.00 32.87 337 LEU B O 1
ATOM 4535 N N . ILE B 1 338 ? -99.319 -28.861 38.186 1.00 31.33 338 ILE B N 1
ATOM 4536 C CA . ILE B 1 338 ? -99.345 -27.942 37.054 1.00 30.26 338 ILE B CA 1
ATOM 4537 C C . ILE B 1 338 ? -98.585 -28.517 35.857 1.00 29.65 338 ILE B C 1
ATOM 4538 O O . ILE B 1 338 ? -99.126 -28.625 34.765 1.00 31.34 338 ILE B O 1
ATOM 4543 N N . GLY B 1 339 ? -97.350 -28.938 36.076 1.00 29.83 339 GLY B N 1
ATOM 4544 C CA . GLY B 1 339 ? -96.569 -29.508 34.997 1.00 28.72 339 GLY B CA 1
ATOM 4545 C C . GLY B 1 339 ? -97.225 -30.750 34.416 1.00 34.63 339 GLY B C 1
ATOM 4546 O O . GLY B 1 339 ? -97.286 -30.934 33.193 1.00 32.01 339 GLY B O 1
ATOM 4547 N N . TYR B 1 340 ? -97.714 -31.612 35.300 1.00 33.85 340 TYR B N 1
ATOM 4548 C CA . TYR B 1 340 ? -98.367 -32.845 34.876 1.00 31.49 340 TYR B CA 1
ATOM 4549 C C . TYR B 1 340 ? -99.606 -32.554 34.025 1.00 29.90 340 TYR B C 1
ATOM 4550 O O . TYR B 1 340 ? -99.875 -33.244 33.045 1.00 32.74 340 TYR B O 1
ATOM 4559 N N . LYS B 1 341 ? -100.377 -31.547 34.408 1.00 28.93 341 LYS B N 1
ATOM 4560 C CA . LYS B 1 341 ? -101.587 -31.253 33.655 1.00 30.56 341 LYS B CA 1
ATOM 4561 C C . LYS B 1 341 ? -101.282 -30.669 32.286 1.00 34.14 341 LYS B C 1
ATOM 4562 O O . LYS B 1 341 ? -102.040 -30.889 31.348 1.00 32.67 341 LYS B O 1
ATOM 4568 N N . PHE B 1 342 ? -100.173 -29.934 32.160 1.00 29.36 342 PHE B N 1
ATOM 4569 C CA . PHE B 1 342 ? -99.742 -29.482 30.842 1.00 30.81 342 PHE B CA 1
ATOM 4570 C C . PHE B 1 342 ? -99.408 -30.687 29.979 1.00 34.15 342 PHE B C 1
ATOM 4571 O O . PHE B 1 342 ? -99.809 -30.747 28.814 1.00 29.39 342 PHE B O 1
ATOM 4579 N N . LYS B 1 343 ? -98.695 -31.655 30.563 1.00 32.25 343 LYS B N 1
ATOM 4580 C CA . LYS B 1 343 ? -98.323 -32.865 29.830 1.00 32.87 343 LYS B CA 1
ATOM 4581 C C . LYS B 1 343 ? -99.556 -33.598 29.305 1.00 36.83 343 LYS B C 1
ATOM 4582 O O . LYS B 1 343 ? -99.576 -34.051 28.162 1.00 33.35 343 LYS B O 1
ATOM 4588 N N . LYS B 1 344 ? -100.569 -33.725 30.152 1.00 36.38 344 LYS B N 1
ATOM 4589 C CA . LYS B 1 344 ? -101.794 -34.424 29.769 1.00 39.99 344 LYS B CA 1
ATOM 4590 C C . LYS B 1 344 ? -102.647 -33.632 28.798 1.00 41.18 344 LYS B C 1
ATOM 4591 O O . LYS B 1 344 ? -103.304 -34.211 27.941 1.00 33.87 344 LYS B O 1
ATOM 4597 N N . ALA B 1 345 ? -102.694 -32.314 28.964 1.00 30.67 345 ALA B N 1
ATOM 4598 C CA . ALA B 1 345 ? -103.537 -31.495 28.100 1.00 34.01 345 ALA B CA 1
ATOM 4599 C C . ALA B 1 345 ? -102.898 -31.206 26.727 1.00 38.09 345 ALA B C 1
ATOM 4600 O O . ALA B 1 345 ? -103.611 -31.023 25.740 1.00 39.19 345 ALA B O 1
ATOM 4602 N N . LEU B 1 346 ? -101.569 -31.153 26.657 1.00 33.11 346 LEU B N 1
ATOM 4603 C CA . LEU B 1 346 ? -100.897 -30.648 25.439 1.00 35.90 346 LEU B CA 1
ATOM 4604 C C . LEU B 1 346 ? -100.504 -31.774 24.499 1.00 34.17 346 LEU B C 1
ATOM 4605 O O . LEU B 1 346 ? -99.338 -32.154 24.399 1.00 38.63 346 LEU B O 1
ATOM 4610 N N . HIS B 1 347 ? -101.504 -32.298 23.808 1.00 38.79 347 HIS B N 1
ATOM 4611 C CA . HIS B 1 347 ? -101.314 -33.290 22.766 1.00 40.68 347 HIS B CA 1
ATOM 4612 C C . HIS B 1 347 ? -102.573 -33.252 21.910 1.00 47.28 347 HIS B C 1
ATOM 4613 O O . HIS B 1 347 ? -103.571 -32.639 22.308 1.00 41.85 347 HIS B O 1
ATOM 4621 N N . GLN C 1 34 ? -36.064 -23.101 12.284 1.00 63.69 34 GLN C N 1
ATOM 4622 C CA . GLN C 1 34 ? -37.036 -23.484 11.271 1.00 54.30 34 GLN C CA 1
ATOM 4623 C C . GLN C 1 34 ? -37.640 -24.843 11.612 1.00 50.20 34 GLN C C 1
ATOM 4624 O O . GLN C 1 34 ? -38.820 -25.069 11.374 1.00 52.53 34 GLN C O 1
ATOM 4630 N N . LEU C 1 35 ? -36.830 -25.738 12.168 1.00 45.41 35 LEU C N 1
ATOM 4631 C CA . LEU C 1 35 ? -37.315 -27.019 12.684 1.00 46.05 35 LEU C CA 1
ATOM 4632 C C . LEU C 1 35 ? -37.597 -26.936 14.182 1.00 47.48 35 LEU C C 1
ATOM 4633 O O . LEU C 1 35 ? -36.887 -26.255 14.911 1.00 49.53 35 LEU C O 1
ATOM 4638 N N . ASP C 1 36 ? -38.626 -27.641 14.642 1.00 44.05 36 ASP C N 1
ATOM 4639 C CA . ASP C 1 36 ? -38.895 -27.738 16.072 1.00 44.42 36 ASP C CA 1
ATOM 4640 C C . ASP C 1 36 ? -37.744 -28.498 16.744 1.00 46.57 36 ASP C C 1
ATOM 4641 O O . ASP C 1 36 ? -37.053 -29.285 16.094 1.00 49.04 36 ASP C O 1
ATOM 4646 N N . PRO C 1 37 ? -37.526 -28.254 18.044 1.00 49.17 37 PRO C N 1
ATOM 4647 C CA . PRO C 1 37 ? -36.380 -28.817 18.774 1.00 50.17 37 PRO C CA 1
ATOM 4648 C C . PRO C 1 37 ? -36.218 -30.334 18.655 1.00 51.31 37 PRO C C 1
ATOM 4649 O O . PRO C 1 37 ? -35.092 -30.811 18.491 1.00 51.28 37 PRO C O 1
ATOM 4653 N N . ILE C 1 38 ? -37.316 -31.077 18.749 1.00 50.76 38 ILE C N 1
ATOM 4654 C CA . ILE C 1 38 ? -37.245 -32.532 18.678 1.00 47.43 38 ILE C CA 1
ATOM 4655 C C . ILE C 1 38 ? -36.793 -32.985 17.291 1.00 48.13 38 ILE C C 1
ATOM 4656 O O . ILE C 1 38 ? -35.903 -33.830 17.173 1.00 50.42 38 ILE C O 1
ATOM 4661 N N . THR C 1 39 ? -37.368 -32.395 16.248 1.00 43.43 39 THR C N 1
ATOM 4662 C CA . THR C 1 39 ? -36.996 -32.740 14.881 1.00 43.94 39 THR C CA 1
ATOM 4663 C C . THR C 1 39 ? -35.564 -32.303 14.565 1.00 49.45 39 THR C C 1
ATOM 4664 O O . THR C 1 39 ? -34.812 -33.034 13.904 1.00 46.89 39 THR C O 1
ATOM 4668 N N . GLN C 1 40 ? -35.187 -31.115 15.036 1.00 45.93 40 GLN C N 1
ATOM 4669 C CA . GLN C 1 40 ? -33.827 -30.619 14.841 1.00 47.00 40 GLN C CA 1
ATOM 4670 C C . GLN C 1 40 ? -32.793 -31.534 15.495 1.00 50.91 40 GLN C C 1
ATOM 4671 O O . GLN C 1 40 ? -31.765 -31.849 14.895 1.00 51.23 40 GLN C O 1
ATOM 4677 N N . ALA C 1 41 ? -33.079 -31.962 16.718 1.00 47.24 41 ALA C N 1
ATOM 4678 C CA . ALA C 1 41 ? -32.195 -32.874 17.434 1.00 53.35 41 ALA C CA 1
ATOM 4679 C C . ALA C 1 41 ? -32.040 -34.185 16.664 1.00 53.78 41 ALA C C 1
ATOM 4680 O O . ALA C 1 41 ? -30.937 -34.725 16.572 1.00 55.12 41 ALA C O 1
ATOM 4682 N N . TYR C 1 42 ? -33.136 -34.689 16.101 1.00 48.71 42 TYR C N 1
ATOM 4683 C CA . TYR C 1 42 ? -33.065 -35.895 15.280 1.00 47.91 42 TYR C CA 1
ATOM 4684 C C . TYR C 1 42 ? -32.180 -35.674 14.062 1.00 48.88 42 TYR C C 1
ATOM 4685 O O . TYR C 1 42 ? -31.350 -36.517 13.737 1.00 54.61 42 TYR C O 1
ATOM 4694 N N . ALA C 1 43 ? -32.370 -34.548 13.384 1.00 49.62 43 ALA C N 1
ATOM 4695 C CA . ALA C 1 43 ? -31.576 -34.223 12.205 1.00 52.54 43 ALA C CA 1
ATOM 4696 C C . ALA C 1 43 ? -30.084 -34.096 12.539 1.00 58.48 43 ALA C C 1
ATOM 4697 O O . ALA C 1 43 ? -29.225 -34.546 11.779 1.00 58.04 43 ALA C O 1
ATOM 4699 N N . ASP C 1 44 ? -29.780 -33.485 13.680 1.00 56.35 44 ASP C N 1
ATOM 4700 C CA . ASP C 1 44 ? -28.391 -33.325 14.094 1.00 59.74 44 ASP C CA 1
ATOM 4701 C C . ASP C 1 44 ? -27.756 -34.684 14.417 1.00 57.88 44 ASP C C 1
ATOM 4702 O O . ASP C 1 44 ? -26.643 -34.978 13.988 1.00 63.51 44 ASP C O 1
ATOM 4707 N N . ALA C 1 45 ? -28.485 -35.509 15.162 1.00 57.04 45 ALA C N 1
ATOM 4708 C CA . ALA C 1 45 ? -27.999 -36.814 15.605 1.00 57.95 45 ALA C CA 1
ATOM 4709 C C . ALA C 1 45 ? -27.642 -37.752 14.448 1.00 64.60 45 ALA C C 1
ATOM 4710 O O . ALA C 1 45 ? -26.883 -38.708 14.631 1.00 66.92 45 ALA C O 1
ATOM 4712 N N . ILE C 1 46 ? -28.211 -37.504 13.272 1.00 61.12 46 ILE C N 1
ATOM 4713 C CA . ILE C 1 46 ? -27.955 -38.370 12.130 1.00 65.97 46 ILE C CA 1
ATOM 4714 C C . ILE C 1 46 ? -27.215 -37.645 11.012 1.00 63.10 46 ILE C C 1
ATOM 4715 O O . ILE C 1 46 ? -26.969 -38.226 9.954 1.00 63.68 46 ILE C O 1
ATOM 4720 N N . SER C 1 47 ? -26.850 -36.388 11.233 1.00 61.05 47 SER C N 1
ATOM 4721 C CA . SER C 1 47 ? -26.206 -35.618 10.167 1.00 65.86 47 SER C CA 1
ATOM 4722 C C . SER C 1 47 ? -24.852 -36.194 9.739 1.00 66.73 47 SER C C 1
ATOM 4723 O O . SER C 1 47 ? -24.449 -36.050 8.579 1.00 66.44 47 SER C O 1
ATOM 4726 N N . SER C 1 48 ? -24.174 -36.859 10.670 1.00 68.20 48 SER C N 1
ATOM 4727 C CA . SER C 1 48 ? -22.883 -37.489 10.398 1.00 75.86 48 SER C CA 1
ATOM 4728 C C . SER C 1 48 ? -22.999 -38.913 9.808 1.00 78.01 48 SER C C 1
ATOM 4729 O O . SER C 1 48 ? -21.989 -39.502 9.403 1.00 76.00 48 SER C O 1
ATOM 4732 N N . ARG C 1 49 ? -24.216 -39.464 9.762 1.00 73.20 49 ARG C N 1
ATOM 4733 C CA . ARG C 1 49 ? -24.414 -40.836 9.286 1.00 69.19 49 ARG C CA 1
ATOM 4734 C C . ARG C 1 49 ? -24.565 -40.830 7.771 1.00 66.11 49 ARG C C 1
ATOM 4735 O O . ARG C 1 49 ? -25.211 -39.947 7.211 1.00 62.14 49 ARG C O 1
ATOM 4743 N N . PRO C 1 50 ? -23.969 -41.822 7.096 1.00 66.40 50 PRO C N 1
ATOM 4744 C CA . PRO C 1 50 ? -24.115 -41.923 5.642 1.00 64.15 50 PRO C CA 1
ATOM 4745 C C . PRO C 1 50 ? -25.540 -42.311 5.265 1.00 56.61 50 PRO C C 1
ATOM 4746 O O . PRO C 1 50 ? -26.196 -43.026 6.027 1.00 51.14 50 PRO C O 1
ATOM 4750 N N . SER C 1 51 ? -26.021 -41.820 4.129 1.00 51.98 51 SER C N 1
ATOM 4751 C CA . SER C 1 51 ? -27.342 -42.219 3.657 1.00 52.08 51 SER C CA 1
ATOM 4752 C C . SER C 1 51 ? -27.426 -43.737 3.482 1.00 48.65 51 SER C C 1
ATOM 4753 O O . SER C 1 51 ? -26.474 -44.371 3.051 1.00 49.67 51 SER C O 1
ATOM 4756 N N . LEU C 1 52 ? -28.582 -44.305 3.798 1.00 49.18 52 LEU C N 1
ATOM 4757 C CA . LEU C 1 52 ? -28.787 -45.732 3.646 1.00 47.63 52 LEU C CA 1
ATOM 4758 C C . LEU C 1 52 ? -29.136 -46.059 2.194 1.00 46.38 52 LEU C C 1
ATOM 4759 O O . LEU C 1 52 ? -29.108 -47.218 1.783 1.00 41.26 52 LEU C O 1
ATOM 4764 N N . PHE C 1 53 ? -29.454 -45.023 1.425 1.00 39.03 53 PHE C N 1
ATOM 4765 C CA . PHE C 1 53 ? -29.771 -45.178 0.017 1.00 41.87 53 PHE C CA 1
ATOM 4766 C C . PHE C 1 53 ? -28.488 -45.123 -0.798 1.00 45.24 53 PHE C C 1
ATOM 4767 O O . PHE C 1 53 ? -28.218 -44.166 -1.519 1.00 42.20 53 PHE C O 1
ATOM 4775 N N . ALA C 1 54 ? -27.703 -46.184 -0.662 1.00 43.02 54 ALA C N 1
ATOM 4776 C CA . ALA C 1 54 ? -26.429 -46.315 -1.347 1.00 46.37 54 ALA C CA 1
ATOM 4777 C C . ALA C 1 54 ? -26.005 -47.771 -1.329 1.00 44.57 54 ALA C C 1
ATOM 4778 O O . ALA C 1 54 ? -26.493 -48.561 -0.518 1.00 44.62 54 ALA C O 1
ATOM 4780 N N . PHE C 1 55 ? -25.130 -48.129 -2.261 1.00 44.57 55 PHE C N 1
ATOM 4781 C CA . PHE C 1 55 ? -24.556 -49.464 -2.302 1.00 43.87 55 PHE C CA 1
ATOM 4782 C C . PHE C 1 55 ? -23.241 -49.503 -1.524 1.00 44.88 55 PHE C C 1
ATOM 4783 O O . PHE C 1 55 ? -22.498 -48.527 -1.511 1.00 48.23 55 PHE C O 1
ATOM 4791 N N . PRO C 1 56 ? -22.969 -50.620 -0.838 1.00 45.57 56 PRO C N 1
ATOM 4792 C CA . PRO C 1 56 ? -23.893 -51.753 -0.756 1.00 47.30 56 PRO C CA 1
ATOM 4793 C C . PRO C 1 56 ? -25.069 -51.477 0.180 1.00 48.48 56 PRO C C 1
ATOM 4794 O O . PRO C 1 56 ? -24.951 -50.750 1.167 1.00 48.34 56 PRO C O 1
ATOM 4798 N N . LEU C 1 57 ? -26.212 -52.056 -0.152 1.00 47.11 57 LEU C N 1
ATOM 4799 C CA . LEU C 1 57 ? -27.401 -51.917 0.665 1.00 45.23 57 LEU C CA 1
ATOM 4800 C C . LEU C 1 57 ? -27.243 -52.689 1.966 1.00 52.11 57 LEU C C 1
ATOM 4801 O O . LEU C 1 57 ? -26.486 -53.656 2.014 1.00 49.33 57 LEU C O 1
ATOM 4806 N N . PRO C 1 58 ? -27.914 -52.230 3.043 1.00 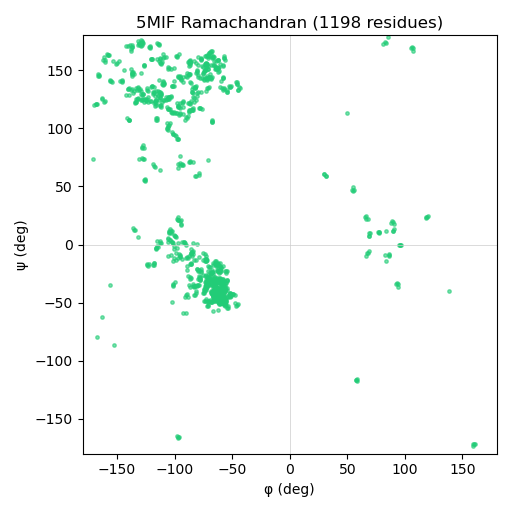52.92 58 PRO C N 1
ATOM 4807 C CA . PRO C 1 58 ? -27.961 -53.039 4.268 1.00 50.33 58 PRO C CA 1
ATOM 4808 C C . PRO C 1 58 ? -28.577 -54.373 3.902 1.00 51.91 58 PRO C C 1
ATOM 4809 O O . PRO C 1 58 ? -29.393 -54.383 2.985 1.00 49.54 58 PRO C O 1
ATOM 4813 N N . GLU C 1 59 ? -28.297 -55.445 4.632 1.00 53.20 59 GLU C N 1
ATOM 4814 C CA . GLU C 1 59 ? -28.781 -56.745 4.191 1.00 57.49 59 GLU C CA 1
ATOM 4815 C C . GLU C 1 59 ? -30.165 -56.989 4.778 1.00 54.03 59 GLU C C 1
ATOM 4816 O O . GLU C 1 59 ? -30.961 -57.769 4.252 1.00 51.29 59 GLU C O 1
ATOM 4822 N N . ILE C 1 60 ? -30.471 -56.233 5.822 1.00 53.41 60 ILE C N 1
ATOM 4823 C CA . ILE C 1 60 ? -31.812 -56.180 6.384 1.00 53.37 60 ILE C CA 1
ATOM 4824 C C . ILE C 1 60 ? -32.554 -55.002 5.784 1.00 46.16 60 ILE C C 1
ATOM 4825 O O . ILE C 1 60 ? -32.078 -53.872 5.887 1.00 49.55 60 ILE C O 1
ATOM 4830 N N . ARG C 1 61 ? -33.690 -55.260 5.135 1.00 41.49 61 ARG C N 1
ATOM 4831 C CA . ARG C 1 61 ? -34.400 -54.188 4.435 1.00 40.10 61 ARG C CA 1
ATOM 4832 C C . ARG C 1 61 ? -35.584 -53.703 5.271 1.00 38.01 61 ARG C C 1
ATOM 4833 O O . ARG C 1 61 ? -36.147 -52.648 5.024 1.00 39.96 61 ARG C O 1
ATOM 4841 N N . ASP C 1 62 ? -35.940 -54.483 6.282 1.00 41.28 62 ASP C N 1
ATOM 4842 C CA . ASP C 1 62 ? -37.001 -54.119 7.200 1.00 38.79 62 ASP C CA 1
ATOM 4843 C C . ASP C 1 62 ? -36.608 -54.555 8.604 1.00 39.32 62 ASP C C 1
ATOM 4844 O O . ASP C 1 62 ? -36.267 -55.703 8.801 1.00 44.18 62 ASP C O 1
ATOM 4849 N N . GLY C 1 63 ? -36.680 -53.662 9.582 1.00 41.88 63 GLY C N 1
ATOM 4850 C CA . GLY C 1 63 ? -36.398 -54.034 10.964 1.00 42.48 63 GLY C CA 1
ATOM 4851 C C . GLY C 1 63 ? -37.042 -53.077 11.946 1.00 44.27 63 GLY C C 1
ATOM 4852 O O . GLY C 1 63 ? -37.455 -51.973 11.559 1.00 38.44 63 GLY C O 1
ATOM 4853 N N . TYR C 1 64 ? -37.154 -53.496 13.206 1.00 38.55 64 TYR C N 1
ATOM 4854 C CA . TYR C 1 64 ? -37.768 -52.652 14.231 1.00 41.82 64 TYR C CA 1
ATOM 4855 C C . TYR C 1 64 ? -36.883 -51.449 14.552 1.00 44.73 64 TYR C C 1
ATOM 4856 O O . TYR C 1 64 ? -35.658 -51.559 14.568 1.00 45.83 64 TYR C O 1
ATOM 4865 N N . GLN C 1 65 ? -37.506 -50.303 14.802 1.00 40.17 65 GLN C N 1
ATOM 4866 C CA . GLN C 1 65 ? -36.778 -49.102 15.212 1.00 46.44 65 GLN C CA 1
ATOM 4867 C C . GLN C 1 65 ? -36.416 -49.274 16.680 1.00 48.64 65 GLN C C 1
ATOM 4868 O O . GLN C 1 65 ? -35.466 -48.675 17.175 1.00 53.02 65 GLN C O 1
ATOM 4874 N N . SER C 1 66 ? -37.205 -50.121 17.337 1.00 47.19 66 SER C N 1
ATOM 4875 C CA . SER C 1 66 ? -37.022 -50.559 18.714 1.00 58.99 66 SER C CA 1
ATOM 4876 C C . SER C 1 66 ? -36.796 -49.393 19.663 1.00 63.03 66 SER C C 1
ATOM 4877 O O . SER C 1 66 ? -37.624 -49.144 20.537 1.00 68.11 66 SER C O 1
ATOM 4880 N N . SER C 1 72 ? -47.865 -57.932 19.316 1.00 64.86 72 SER C N 1
ATOM 4881 C CA . SER C 1 72 ? -48.681 -56.791 19.715 1.00 58.32 72 SER C CA 1
ATOM 4882 C C . SER C 1 72 ? -49.809 -57.218 20.650 1.00 59.27 72 SER C C 1
ATOM 4883 O O . SER C 1 72 ? -50.307 -58.348 20.563 1.00 62.71 72 SER C O 1
ATOM 4885 N N . THR C 1 73 ? -50.221 -56.310 21.531 1.00 55.01 73 THR C N 1
ATOM 4886 C CA . THR C 1 73 ? -51.300 -56.605 22.465 1.00 56.52 73 THR C CA 1
ATOM 4887 C C . THR C 1 73 ? -52.546 -55.728 22.248 1.00 54.63 73 THR C C 1
ATOM 4888 O O . THR C 1 73 ? -53.585 -55.926 22.891 1.00 55.44 73 THR C O 1
ATOM 4892 N N . GLU C 1 74 ? -52.465 -54.788 21.312 1.00 54.88 74 GLU C N 1
ATOM 4893 C CA . GLU C 1 74 ? -53.602 -53.912 21.032 1.00 52.71 74 GLU C CA 1
ATOM 4894 C C . GLU C 1 74 ? -54.410 -54.380 19.814 1.00 48.47 74 GLU C C 1
ATOM 4895 O O . GLU C 1 74 ? -55.519 -53.900 19.566 1.00 46.34 74 GLU C O 1
ATOM 4901 N N . PHE C 1 75 ? -53.837 -55.297 19.043 1.00 41.29 75 PHE C N 1
ATOM 4902 C CA . PHE C 1 75 ? -54.508 -55.833 17.864 1.00 44.07 75 PHE C CA 1
ATOM 4903 C C . PHE C 1 75 ? -54.022 -57.231 17.529 1.00 38.48 75 PHE C C 1
ATOM 4904 O O . PHE C 1 75 ? -52.917 -57.603 17.907 1.00 39.22 75 PHE C O 1
ATOM 4912 N N . THR C 1 76 ? -54.838 -57.985 16.796 1.00 37.53 76 THR C N 1
ATOM 4913 C CA . THR C 1 76 ? -54.431 -59.294 16.298 1.00 36.66 76 THR C CA 1
ATOM 4914 C C . THR C 1 76 ? -53.641 -59.141 15.008 1.00 37.86 76 THR C C 1
ATOM 4915 O O . THR C 1 76 ? -53.702 -58.107 14.346 1.00 38.52 76 THR C O 1
ATOM 4919 N N . THR C 1 77 ? -52.847 -60.152 14.689 1.00 40.54 77 THR C N 1
ATOM 4920 C CA . THR C 1 77 ? -52.080 -60.160 13.455 1.00 40.45 77 THR C CA 1
ATOM 4921 C C . THR C 1 77 ? -52.393 -61.455 12.711 1.00 45.32 77 THR C C 1
ATOM 4922 O O . THR C 1 77 ? -52.232 -62.545 13.263 1.00 47.29 77 THR C O 1
ATOM 4926 N N . LYS C 1 78 ? -52.871 -61.339 11.475 1.00 44.98 78 LYS C N 1
ATOM 4927 C CA . LYS C 1 78 ? -53.000 -62.498 10.592 1.00 40.44 78 LYS C CA 1
ATOM 4928 C C . LYS C 1 78 ? -52.117 -62.318 9.362 1.00 43.35 78 LYS C C 1
ATOM 4929 O O . LYS C 1 78 ? -52.240 -61.321 8.640 1.00 42.73 78 LYS C O 1
ATOM 4935 N N . ILE C 1 79 ? -51.202 -63.259 9.160 1.00 41.33 79 ILE C N 1
ATOM 4936 C CA . ILE C 1 79 ? -50.305 -63.254 8.013 1.00 42.96 79 ILE C CA 1
ATOM 4937 C C . ILE C 1 79 ? -50.979 -63.951 6.839 1.00 46.23 79 ILE C C 1
ATOM 4938 O O . ILE C 1 79 ? -51.343 -65.119 6.930 1.00 45.41 79 ILE C O 1
ATOM 4943 N N . LEU C 1 80 ? -51.122 -63.233 5.732 1.00 43.04 80 LEU C N 1
ATOM 4944 C CA . LEU C 1 80 ? -51.851 -63.744 4.583 1.00 43.55 80 LEU C CA 1
ATOM 4945 C C . LEU C 1 80 ? -50.874 -63.925 3.427 1.00 40.96 80 LEU C C 1
ATOM 4946 O O . LEU C 1 80 ? -50.150 -62.990 3.093 1.00 42.39 80 LEU C O 1
ATOM 4951 N N . SER C 1 81 ? -50.867 -65.110 2.814 1.00 42.09 81 SER C N 1
ATOM 4952 C CA . SER C 1 81 ? -50.138 -65.340 1.566 1.00 42.42 81 SER C CA 1
ATOM 4953 C C . SER C 1 81 ? -51.132 -65.379 0.421 1.00 40.94 81 SER C C 1
ATOM 4954 O O . SER C 1 81 ? -51.871 -66.352 0.255 1.00 46.30 81 SER C O 1
ATOM 4957 N N . LEU C 1 82 ? -51.169 -64.296 -0.340 1.00 40.23 82 LEU C N 1
ATOM 4958 C CA . LEU C 1 82 ? -52.146 -64.139 -1.403 1.00 38.96 82 LEU C CA 1
ATOM 4959 C C . LEU C 1 82 ? -51.580 -64.642 -2.714 1.00 39.92 82 LEU C C 1
ATOM 4960 O O . LEU C 1 82 ? -50.530 -64.182 -3.148 1.00 38.34 82 LEU C O 1
ATOM 4965 N N . PRO C 1 83 ? -52.268 -65.605 -3.345 1.00 39.08 83 PRO C N 1
ATOM 4966 C CA . PRO C 1 83 ? -51.762 -66.193 -4.590 1.00 40.76 83 PRO C CA 1
ATOM 4967 C C . PRO C 1 83 ? -52.102 -65.314 -5.782 1.00 41.53 83 PRO C C 1
ATOM 4968 O O . PRO C 1 83 ? -52.788 -65.767 -6.704 1.00 44.16 83 PRO C O 1
ATOM 4972 N N . VAL C 1 84 ? -51.638 -64.067 -5.758 1.00 35.19 84 VAL C N 1
ATOM 4973 C CA . VAL C 1 84 ? -52.041 -63.094 -6.761 1.00 36.67 84 VAL C CA 1
ATOM 4974 C C . VAL C 1 84 ? -50.848 -62.254 -7.217 1.00 42.34 84 VAL C C 1
ATOM 4975 O O . VAL C 1 84 ? -49.788 -62.270 -6.582 1.00 41.20 84 VAL C O 1
ATOM 4979 N N . GLY C 1 85 ? -51.032 -61.506 -8.303 1.00 39.26 85 GLY C N 1
ATOM 4980 C CA . GLY C 1 85 ? -50.015 -60.588 -8.787 1.00 37.84 85 GLY C CA 1
ATOM 4981 C C . GLY C 1 85 ? -48.954 -61.249 -9.648 1.00 38.65 85 GLY C C 1
ATOM 4982 O O . GLY C 1 85 ? -48.890 -62.477 -9.726 1.00 38.38 85 GLY C O 1
ATOM 4983 N N . PRO C 1 86 ? -48.068 -60.437 -10.244 1.00 36.34 86 PRO C N 1
ATOM 4984 C CA . PRO C 1 86 ? -47.128 -60.905 -11.277 1.00 38.13 86 PRO C CA 1
ATOM 4985 C C . PRO C 1 86 ? -46.138 -61.978 -10.814 1.00 39.02 86 PRO C C 1
ATOM 4986 O O . PRO C 1 86 ? -45.676 -62.770 -11.639 1.00 37.32 86 PRO C O 1
ATOM 4990 N N . THR C 1 87 ? -45.857 -62.047 -9.519 1.00 37.00 87 THR C N 1
ATOM 4991 C CA . THR C 1 87 ? -44.887 -63.015 -9.021 1.00 37.20 87 THR C CA 1
ATOM 4992 C C . THR C 1 87 ? -45.573 -64.257 -8.481 1.00 37.84 87 THR C C 1
ATOM 4993 O O . THR C 1 87 ? -44.909 -65.195 -8.039 1.00 39.76 87 THR C O 1
ATOM 4997 N N . GLY C 1 88 ? -46.904 -64.255 -8.475 1.00 36.48 88 GLY C N 1
ATOM 4998 C CA . GLY C 1 88 ? -47.636 -65.390 -7.945 1.00 34.72 88 GLY C CA 1
ATOM 4999 C C . GLY C 1 88 ? -47.895 -65.386 -6.448 1.00 36.65 88 GLY C C 1
ATOM 5000 O O . GLY C 1 88 ? -48.607 -66.251 -5.931 1.00 37.58 88 GLY C O 1
ATOM 5001 N N . ASN C 1 89 ? -47.287 -64.440 -5.746 1.00 35.29 89 ASN C N 1
ATOM 5002 C CA . ASN C 1 89 ? -47.550 -64.256 -4.324 1.00 38.35 89 ASN C CA 1
ATOM 5003 C C . ASN C 1 89 ? -47.444 -62.809 -3.893 1.00 38.79 89 ASN C C 1
ATOM 5004 O O . ASN C 1 89 ? -46.587 -62.080 -4.375 1.00 39.46 89 ASN C O 1
ATOM 5009 N N . VAL C 1 90 ? -48.342 -62.400 -3.002 1.00 38.27 90 VAL C N 1
ATOM 5010 C CA . VAL C 1 90 ? -48.213 -61.147 -2.261 1.00 37.75 90 VAL C CA 1
ATOM 5011 C C . VAL C 1 90 ? -48.470 -61.425 -0.779 1.00 38.04 90 VAL C C 1
ATOM 5012 O O . VAL C 1 90 ? -49.495 -61.979 -0.412 1.00 38.68 90 VAL C O 1
ATOM 5016 N N . THR C 1 91 ? -47.528 -61.052 0.071 1.00 38.06 91 THR C N 1
ATOM 5017 C CA . THR C 1 91 ? -47.728 -61.176 1.506 1.00 39.99 91 THR C CA 1
ATOM 5018 C C . THR C 1 91 ? -48.460 -59.951 2.031 1.00 33.87 91 THR C C 1
ATOM 5019 O O . THR C 1 91 ? -48.116 -58.827 1.685 1.00 36.72 91 THR C O 1
ATOM 5023 N N . ALA C 1 92 ? -49.479 -60.175 2.851 1.00 34.77 92 ALA C N 1
ATOM 5024 C CA . ALA C 1 92 ? -50.203 -59.083 3.480 1.00 35.27 92 ALA C CA 1
ATOM 5025 C C . ALA C 1 92 ? -50.423 -59.410 4.949 1.00 36.73 92 ALA C C 1
ATOM 5026 O O . ALA C 1 92 ? -50.589 -60.574 5.312 1.00 36.41 92 ALA C O 1
ATOM 5028 N N . TYR C 1 93 ? -50.409 -58.378 5.788 1.00 34.90 93 TYR C N 1
ATOM 5029 C CA . TYR C 1 93 ? -50.724 -58.526 7.203 1.00 36.04 93 TYR C CA 1
ATOM 5030 C C . TYR C 1 93 ? -52.069 -57.864 7.511 1.00 39.56 93 TYR C C 1
ATOM 5031 O O . TYR C 1 93 ? -52.279 -56.685 7.210 1.00 39.28 93 TYR C O 1
ATOM 5040 N N . LEU C 1 94 ? -52.988 -58.635 8.077 1.00 36.07 94 LEU C N 1
ATOM 5041 C CA . LEU C 1 94 ? -54.261 -58.092 8.517 1.00 37.79 94 LEU C CA 1
ATOM 5042 C C . LEU C 1 94 ? -54.209 -57.870 10.014 1.00 39.34 94 LEU C C 1
ATOM 5043 O O . LEU C 1 94 ? -54.064 -58.833 10.778 1.00 36.08 94 LEU C O 1
ATOM 5048 N N . TYR C 1 95 ? -54.277 -56.598 10.414 1.00 35.88 95 TYR C N 1
ATOM 5049 C CA . TYR C 1 95 ? -54.277 -56.208 11.820 1.00 35.04 95 TYR C CA 1
ATOM 5050 C C . TYR C 1 95 ? -55.671 -55.775 12.246 1.00 36.47 95 TYR C C 1
ATOM 5051 O O . TYR C 1 95 ? -56.260 -54.896 11.618 1.00 35.06 95 TYR C O 1
ATOM 5060 N N . LYS C 1 96 ? -56.203 -56.374 13.308 1.00 36.94 96 LYS C N 1
ATOM 5061 C CA . LYS C 1 96 ? -57.528 -55.971 13.786 1.00 40.92 96 LYS C CA 1
ATOM 5062 C C . LYS C 1 96 ? -57.499 -55.539 15.243 1.00 37.42 96 LYS C C 1
ATOM 5063 O O . LYS C 1 96 ? -57.061 -56.298 16.101 1.00 41.91 96 LYS C O 1
ATOM 5069 N N . PRO C 1 97 ? -58.011 -54.334 15.528 1.00 36.87 97 PRO C N 1
ATOM 5070 C CA . PRO C 1 97 ? -58.173 -53.736 16.862 1.00 39.28 97 PRO C CA 1
ATOM 5071 C C . PRO C 1 97 ? -59.178 -54.477 17.740 1.00 46.97 97 PRO C C 1
ATOM 5072 O O . PRO C 1 97 ? -60.034 -55.201 17.221 1.00 42.56 97 PRO C O 1
ATOM 5076 N N . VAL C 1 98 ? -59.054 -54.312 19.053 1.00 48.90 98 VAL C N 1
ATOM 5077 C CA . VAL C 1 98 ? -59.969 -54.946 20.000 1.00 55.55 98 VAL C CA 1
ATOM 5078 C C . VAL C 1 98 ? -61.372 -54.317 19.977 1.00 58.61 98 VAL C C 1
ATOM 5079 O O . VAL C 1 98 ? -61.852 -53.820 18.942 1.00 60.47 98 VAL C O 1
ATOM 5083 N N . ASP C 1 107 ? -70.616 -54.294 12.685 1.00 73.44 107 ASP C N 1
ATOM 5084 C CA . ASP C 1 107 ? -70.439 -55.744 12.827 1.00 72.73 107 ASP C CA 1
ATOM 5085 C C . ASP C 1 107 ? -69.115 -56.124 12.179 1.00 63.97 107 ASP C C 1
ATOM 5086 O O . ASP C 1 107 ? -68.234 -56.706 12.812 1.00 62.36 107 ASP C O 1
ATOM 5091 N N . LEU C 1 108 ? -69.004 -55.781 10.899 1.00 59.61 108 LEU C N 1
ATOM 5092 C CA . LEU C 1 108 ? -67.765 -55.856 10.141 1.00 51.10 108 LEU C CA 1
ATOM 5093 C C . LEU C 1 108 ? -66.886 -54.623 10.388 1.00 47.22 108 LEU C C 1
ATOM 5094 O O . LEU C 1 108 ? -67.367 -53.487 10.360 1.00 47.36 108 LEU C O 1
ATOM 5099 N N . LEU C 1 109 ? -65.598 -54.834 10.618 1.00 42.69 109 LEU C N 1
ATOM 5100 C CA . LEU C 1 109 ? -64.704 -53.696 10.845 1.00 42.59 109 LEU C CA 1
ATOM 5101 C C . LEU C 1 109 ? -64.457 -52.917 9.557 1.00 39.97 109 LEU C C 1
ATOM 5102 O O . LEU C 1 109 ? -64.374 -53.503 8.488 1.00 40.36 109 LEU C O 1
ATOM 5107 N N . PRO C 1 110 ? -64.364 -51.582 9.650 1.00 38.80 110 PRO C N 1
ATOM 5108 C CA . PRO C 1 110 ? -63.831 -50.838 8.507 1.00 36.77 110 PRO C CA 1
ATOM 5109 C C . PRO C 1 110 ? -62.385 -51.285 8.277 1.00 38.79 110 PRO C C 1
ATOM 5110 O O . PRO C 1 110 ? -61.768 -51.825 9.200 1.00 38.27 110 PRO C O 1
ATOM 5114 N N . VAL C 1 111 ? -61.842 -51.087 7.083 1.00 35.97 111 VAL C N 1
ATOM 5115 C CA . VAL C 1 111 ? -60.495 -51.564 6.826 1.00 35.34 111 VAL C CA 1
ATOM 5116 C C . VAL C 1 111 ? -59.709 -50.560 5.998 1.00 35.44 111 VAL C C 1
ATOM 5117 O O . VAL C 1 111 ? -60.217 -49.985 5.029 1.00 36.18 111 VAL C O 1
ATOM 5121 N N . ILE C 1 112 ? -58.480 -50.312 6.433 1.00 36.03 112 ILE C N 1
ATOM 5122 C CA . ILE C 1 112 ? -57.549 -49.451 5.720 1.00 31.44 112 ILE C CA 1
ATOM 5123 C C . ILE C 1 112 ? -56.477 -50.277 5.010 1.00 35.05 112 ILE C C 1
ATOM 5124 O O . ILE C 1 112 ? -55.708 -50.995 5.660 1.00 32.95 112 ILE C O 1
ATOM 5129 N N . ALA C 1 113 ? -56.445 -50.218 3.683 1.00 33.14 113 ALA C N 1
ATOM 5130 C CA . ALA C 1 113 ? -55.336 -50.811 2.935 1.00 31.43 113 ALA C CA 1
ATOM 5131 C C . ALA C 1 113 ? -54.163 -49.852 3.023 1.00 33.52 113 ALA C C 1
ATOM 5132 O O . ALA C 1 113 ? -54.276 -48.706 2.581 1.00 32.35 113 ALA C O 1
ATOM 5134 N N . TYR C 1 114 ? -53.058 -50.294 3.625 1.00 33.94 114 TYR C N 1
ATOM 5135 C CA . TYR C 1 114 ? -51.930 -49.398 3.831 1.00 29.74 114 TYR C CA 1
ATOM 5136 C C . TYR C 1 114 ? -50.738 -49.805 2.975 1.00 31.50 114 TYR C C 1
ATOM 5137 O O . TYR C 1 114 ? -50.353 -50.970 2.942 1.00 30.20 114 TYR C O 1
ATOM 5146 N N . PHE C 1 115 ? -50.171 -48.832 2.266 1.00 28.92 115 PHE C N 1
ATOM 5147 C CA . PHE C 1 115 ? -49.011 -49.069 1.409 1.00 32.69 115 PHE C CA 1
ATOM 5148 C C . PHE C 1 115 ? -47.804 -48.279 1.921 1.00 35.04 115 PHE C C 1
ATOM 5149 O O . PHE C 1 115 ? -47.772 -47.056 1.806 1.00 32.82 115 PHE C O 1
ATOM 5157 N N . HIS C 1 116 ? -46.817 -48.979 2.484 1.00 30.89 116 HIS C N 1
ATOM 5158 C CA . HIS C 1 116 ? -45.735 -48.310 3.210 1.00 31.25 116 HIS C CA 1
ATOM 5159 C C . HIS C 1 116 ? -44.688 -47.669 2.310 1.00 30.38 116 HIS C C 1
ATOM 5160 O O . HIS C 1 116 ? -44.536 -48.041 1.148 1.00 31.09 116 HIS C O 1
ATOM 5167 N N . GLY C 1 117 ? -43.959 -46.707 2.872 1.00 30.02 117 GLY C N 1
ATOM 5168 C CA . GLY C 1 117 ? -42.878 -46.040 2.166 1.00 30.59 117 GLY C CA 1
ATOM 5169 C C . GLY C 1 117 ? -41.550 -46.685 2.529 1.00 35.56 117 GLY C C 1
ATOM 5170 O O . GLY C 1 117 ? -41.532 -47.771 3.106 1.00 34.05 117 GLY C O 1
ATOM 5171 N N . GLY C 1 118 ? -40.456 -46.006 2.209 1.00 34.29 118 GLY C N 1
ATOM 5172 C CA . GLY C 1 118 ? -39.121 -46.574 2.303 1.00 37.06 118 GLY C CA 1
ATOM 5173 C C . GLY C 1 118 ? -38.417 -46.622 0.954 1.00 34.98 118 GLY C C 1
ATOM 5174 O O . GLY C 1 118 ? -37.497 -47.414 0.740 1.00 35.60 118 GLY C O 1
ATOM 5175 N N . GLY C 1 119 ? -38.837 -45.774 0.028 1.00 34.21 119 GLY C N 1
ATOM 5176 C CA . GLY C 1 119 ? -38.152 -45.683 -1.247 1.00 36.81 119 GLY C CA 1
ATOM 5177 C C . GLY C 1 119 ? -38.244 -46.876 -2.163 1.00 38.63 119 GLY C C 1
ATOM 5178 O O . GLY C 1 119 ? -37.401 -47.014 -3.050 1.00 35.17 119 GLY C O 1
ATOM 5179 N N . TRP C 1 120 ? -39.273 -47.707 -1.956 1.00 32.69 120 TRP C N 1
ATOM 5180 C CA . TRP C 1 120 ? -39.486 -48.960 -2.694 1.00 32.26 120 TRP C CA 1
ATOM 5181 C C . TRP C 1 120 ? -38.393 -50.008 -2.406 1.00 37.16 120 TRP C C 1
ATOM 5182 O O . TRP C 1 120 ? -38.550 -51.181 -2.768 1.00 32.89 120 TRP C O 1
ATOM 5193 N N . VAL C 1 121 ? -37.325 -49.594 -1.712 1.00 33.43 121 VAL C N 1
ATOM 5194 C CA . VAL C 1 121 ? -36.179 -50.451 -1.393 1.00 35.73 121 VAL C CA 1
ATOM 5195 C C . VAL C 1 121 ? -36.250 -50.988 0.023 1.00 32.22 121 VAL C C 1
ATOM 5196 O O . VAL C 1 121 ? -35.724 -52.054 0.305 1.00 34.80 121 VAL C O 1
ATOM 5200 N N . PHE C 1 122 ? -36.821 -50.190 0.924 1.00 32.09 122 PHE C N 1
ATOM 5201 C CA . PHE C 1 122 ? -36.916 -50.527 2.336 1.00 34.74 122 PHE C CA 1
ATOM 5202 C C . PHE C 1 122 ? -38.348 -50.555 2.835 1.00 36.50 122 PHE C C 1
ATOM 5203 O O . PHE C 1 122 ? -39.252 -50.065 2.164 1.00 34.85 122 PHE C O 1
ATOM 5211 N N . GLY C 1 123 ? -38.523 -51.066 4.053 1.00 33.11 123 GLY C N 1
ATOM 5212 C CA . GLY C 1 123 ? -39.792 -51.026 4.750 1.00 35.31 123 GLY C CA 1
ATOM 5213 C C . GLY C 1 123 ? -40.489 -52.371 4.832 1.00 34.02 123 GLY C C 1
ATOM 5214 O O . GLY C 1 123 ? -40.136 -53.327 4.150 1.00 36.97 123 GLY C O 1
ATOM 5215 N N . GLY C 1 124 ? -41.499 -52.424 5.682 1.00 34.70 124 GLY C N 1
ATOM 5216 C CA . GLY C 1 124 ? -42.259 -53.626 5.936 1.00 32.85 124 GLY C CA 1
ATOM 5217 C C . GLY C 1 124 ? -42.923 -53.430 7.280 1.00 32.41 124 GLY C C 1
ATOM 5218 O O . GLY C 1 124 ? -42.824 -52.347 7.859 1.00 31.39 124 GLY C O 1
ATOM 5219 N N . PRO C 1 125 ? -43.578 -54.481 7.792 1.00 29.96 125 PRO C N 1
ATOM 5220 C CA . PRO C 1 125 ? -44.375 -54.409 9.019 1.00 32.69 125 PRO C CA 1
ATOM 5221 C C . PRO C 1 125 ? -43.546 -54.028 10.241 1.00 36.66 125 PRO C C 1
ATOM 5222 O O . PRO C 1 125 ? -44.075 -53.395 11.155 1.00 34.01 125 PRO C O 1
ATOM 5226 N N . LYS C 1 126 ? -42.261 -54.375 10.243 1.00 34.28 126 LYS C N 1
ATOM 5227 C CA . LYS C 1 126 ? -41.416 -54.115 11.413 1.00 34.37 126 LYS C CA 1
ATOM 5228 C C . LYS C 1 126 ? -41.126 -52.624 11.571 1.00 35.31 126 LYS C C 1
ATOM 5229 O O . LYS C 1 126 ? -41.348 -52.048 12.632 1.00 33.82 126 LYS C O 1
ATOM 5235 N N . SER C 1 127 ? -40.626 -51.996 10.511 1.00 33.26 127 SER C N 1
ATOM 5236 C CA . SER C 1 127 ? -40.270 -50.582 10.592 1.00 36.03 127 SER C CA 1
ATOM 5237 C C . SER C 1 127 ? -41.523 -49.707 10.682 1.00 36.51 127 SER C C 1
ATOM 5238 O O . SER C 1 127 ? -41.442 -48.558 11.077 1.00 38.00 127 SER C O 1
ATOM 5241 N N . TYR C 1 128 ? -42.676 -50.247 10.303 1.00 34.15 128 TYR C N 1
ATOM 5242 C CA . TYR C 1 128 ? -43.907 -49.466 10.332 1.00 34.34 128 TYR C CA 1
ATOM 5243 C C . TYR C 1 128 ? -44.788 -49.815 11.527 1.00 36.74 128 TYR C C 1
ATOM 5244 O O . TYR C 1 128 ? -45.926 -49.351 11.626 1.00 36.28 128 TYR C O 1
ATOM 5253 N N . ARG C 1 129 ? -44.235 -50.567 12.476 1.00 36.00 129 ARG C N 1
ATOM 5254 C CA . ARG C 1 129 ? -45.013 -50.991 13.629 1.00 36.24 129 ARG C CA 1
ATOM 5255 C C . ARG C 1 129 ? -45.589 -49.791 14.384 1.00 34.01 129 ARG C C 1
ATOM 5256 O O . ARG C 1 129 ? -46.747 -49.818 14.802 1.00 34.90 129 ARG C O 1
ATOM 5264 N N . GLY C 1 130 ? -44.803 -48.735 14.534 1.00 32.93 130 GLY C N 1
ATOM 5265 C CA . GLY C 1 130 ? -45.268 -47.542 15.230 1.00 34.24 130 GLY C CA 1
ATOM 5266 C C . GLY C 1 130 ? -46.423 -46.813 14.532 1.00 34.95 130 GLY C C 1
ATOM 5267 O O . GLY C 1 130 ? -47.442 -46.516 15.150 1.00 35.08 130 GLY C O 1
ATOM 5268 N N . LEU C 1 131 ? -46.293 -46.557 13.236 1.00 36.42 131 LEU C N 1
ATOM 5269 C CA . LEU C 1 131 ? -47.365 -45.879 12.509 1.00 33.90 131 LEU C CA 1
ATOM 5270 C C . LEU C 1 131 ? -48.635 -46.729 12.471 1.00 35.62 131 LEU C C 1
ATOM 5271 O O . LEU C 1 131 ? -49.724 -46.237 12.777 1.00 34.78 131 LEU C O 1
ATOM 5276 N N . ILE C 1 132 ? -48.489 -48.019 12.174 1.00 35.41 132 ILE C N 1
ATOM 5277 C CA . ILE C 1 132 ? -49.630 -48.942 12.142 1.00 34.61 132 ILE C CA 1
ATOM 5278 C C . ILE C 1 132 ? -50.349 -48.969 13.483 1.00 36.12 132 ILE C C 1
ATOM 5279 O O . ILE C 1 132 ? -51.576 -48.951 13.554 1.00 33.06 132 ILE C O 1
ATOM 5284 N N . THR C 1 133 ? -49.569 -49.002 14.558 1.00 36.66 133 THR C N 1
ATOM 5285 C CA . THR C 1 133 ? -50.154 -49.004 15.891 1.00 36.89 133 THR C CA 1
ATOM 5286 C C . THR C 1 133 ? -50.982 -47.753 16.126 1.00 34.43 133 THR C C 1
ATOM 5287 O O . THR C 1 133 ? -52.110 -47.830 16.623 1.00 36.58 133 THR C O 1
ATOM 5291 N N . ASN C 1 134 ? -50.400 -46.606 15.781 1.00 37.14 134 ASN C N 1
ATOM 5292 C CA . ASN C 1 134 ? -51.077 -45.315 15.862 1.00 38.34 134 ASN C CA 1
ATOM 5293 C C . ASN C 1 134 ? -52.334 -45.302 15.004 1.00 38.04 134 ASN C C 1
ATOM 5294 O O . ASN C 1 134 ? -53.402 -44.921 15.486 1.00 37.78 134 ASN C O 1
ATOM 5299 N N . LEU C 1 135 ? -52.219 -45.735 13.744 1.00 34.34 135 LEU C N 1
ATOM 5300 C CA . LEU C 1 135 ? -53.389 -45.744 12.867 1.00 35.65 135 LEU C CA 1
ATOM 5301 C C . LEU C 1 135 ? -54.514 -46.569 13.437 1.00 36.92 135 LEU C C 1
ATOM 5302 O O . LEU C 1 135 ? -55.664 -46.153 13.416 1.00 36.58 135 LEU C O 1
ATOM 5307 N N . ILE C 1 136 ? -54.188 -47.745 13.943 1.00 39.18 136 ILE C N 1
ATOM 5308 C CA . ILE C 1 136 ? -55.227 -48.617 14.460 1.00 38.84 136 ILE C CA 1
ATOM 5309 C C . ILE C 1 136 ? -55.899 -48.011 15.697 1.00 40.48 136 ILE C C 1
ATOM 5310 O O . ILE C 1 136 ? -57.128 -48.016 15.801 1.00 42.87 136 ILE C O 1
ATOM 5315 N N . ARG C 1 137 ? -55.101 -47.456 16.606 1.00 38.80 137 ARG C N 1
ATOM 5316 C CA . ARG C 1 137 ? -55.630 -46.845 17.831 1.00 41.77 137 ARG C CA 1
ATOM 5317 C C . ARG C 1 137 ? -56.573 -45.686 17.519 1.00 42.76 137 ARG C C 1
ATOM 5318 O O . ARG C 1 137 ? -57.662 -45.600 18.081 1.00 41.98 137 ARG C O 1
ATOM 5326 N N . GLU C 1 138 ? -56.143 -44.803 16.622 1.00 39.26 138 GLU C N 1
ATOM 5327 C CA . GLU C 1 138 ? -56.881 -43.579 16.321 1.00 43.39 138 GLU C CA 1
ATOM 5328 C C . GLU C 1 138 ? -58.056 -43.805 15.382 1.00 46.83 138 GLU C C 1
ATOM 5329 O O . GLU C 1 138 ? -59.084 -43.146 15.518 1.00 48.12 138 GLU C O 1
ATOM 5335 N N . SER C 1 139 ? -57.913 -44.725 14.431 1.00 41.58 139 SER C N 1
ATOM 5336 C CA . SER C 1 139 ? -58.975 -44.943 13.458 1.00 41.21 139 SER C CA 1
ATOM 5337 C C . SER C 1 139 ? -60.011 -45.931 13.973 1.00 43.75 139 SER C C 1
ATOM 5338 O O . SER C 1 139 ? -61.186 -45.854 13.614 1.00 41.65 139 SER C O 1
ATOM 5341 N N . GLY C 1 140 ? -59.582 -46.865 14.814 1.00 42.23 140 GLY C N 1
ATOM 5342 C CA . GLY C 1 140 ? -60.461 -47.946 15.215 1.00 36.54 140 GLY C CA 1
ATOM 5343 C C . GLY C 1 140 ? -60.747 -48.925 14.081 1.00 40.83 140 GLY C C 1
ATOM 5344 O O . GLY C 1 140 ? -61.613 -49.792 14.207 1.00 38.94 140 GLY C O 1
ATOM 5345 N N . ALA C 1 141 ? -60.027 -48.796 12.968 1.00 40.08 141 ALA C N 1
ATOM 5346 C CA . ALA C 1 141 ? -60.219 -49.700 11.836 1.00 36.52 141 ALA C CA 1
ATOM 5347 C C . ALA C 1 141 ? -59.191 -50.819 11.773 1.00 40.23 141 ALA C C 1
ATOM 5348 O O . ALA C 1 141 ? -58.111 -50.726 12.353 1.00 36.38 141 ALA C O 1
ATOM 5350 N N . ALA C 1 142 ? -59.508 -51.860 11.015 1.00 32.82 142 ALA C N 1
ATOM 5351 C CA . ALA C 1 142 ? -58.508 -52.853 10.677 1.00 35.51 142 ALA C CA 1
ATOM 5352 C C . ALA C 1 142 ? -57.525 -52.255 9.667 1.00 35.12 142 ALA C C 1
ATOM 5353 O O . ALA C 1 142 ? -57.841 -51.297 8.955 1.00 34.96 142 ALA C O 1
ATOM 5355 N N . VAL C 1 143 ? -56.314 -52.794 9.636 1.00 33.68 143 VAL C N 1
ATOM 5356 C CA . VAL C 1 143 ? -55.332 -52.364 8.656 1.00 33.46 143 VAL C CA 1
ATOM 5357 C C . VAL C 1 143 ? -54.848 -53.568 7.855 1.00 34.36 143 VAL C C 1
ATOM 5358 O O . VAL C 1 143 ? -54.400 -54.570 8.421 1.00 33.79 143 VAL C O 1
ATOM 5362 N N . PHE C 1 144 ? -54.973 -53.448 6.535 1.00 32.18 144 PHE C N 1
ATOM 5363 C CA . PHE C 1 144 ? -54.529 -54.448 5.576 1.00 34.25 144 PHE C CA 1
ATOM 5364 C C . PHE C 1 144 ? -53.199 -53.941 5.021 1.00 31.11 144 PHE C C 1
ATOM 5365 O O . PHE C 1 144 ? -53.165 -53.129 4.095 1.00 32.10 144 PHE C O 1
ATOM 5373 N N . PHE C 1 145 ? -52.104 -54.413 5.610 1.00 33.87 145 PHE C N 1
ATOM 5374 C CA . PHE C 1 145 ? -50.770 -53.906 5.321 1.00 29.39 145 PHE C CA 1
ATOM 5375 C C . PHE C 1 145 ? -50.129 -54.752 4.226 1.00 34.21 145 PHE C C 1
ATOM 5376 O O . PHE C 1 145 ? -49.829 -55.936 4.431 1.00 33.10 145 PHE C O 1
ATOM 5384 N N . VAL C 1 146 ? -49.929 -54.162 3.052 1.00 30.41 146 VAL C N 1
ATOM 5385 C CA . VAL C 1 146 ? -49.407 -54.949 1.941 1.00 31.27 146 VAL C CA 1
ATOM 5386 C C . VAL C 1 146 ? -47.885 -54.972 1.989 1.00 31.07 146 VAL C C 1
ATOM 5387 O O . VAL C 1 146 ? -47.234 -53.941 1.843 1.00 32.39 146 VAL C O 1
ATOM 5391 N N . ASP C 1 147 ? -47.326 -56.156 2.196 1.00 33.11 147 ASP C N 1
ATOM 5392 C CA . ASP C 1 147 ? -45.874 -56.308 2.293 1.00 33.20 147 ASP C CA 1
ATOM 5393 C C . ASP C 1 147 ? -45.317 -56.659 0.919 1.00 32.65 147 ASP C C 1
ATOM 5394 O O . ASP C 1 147 ? -44.853 -57.777 0.698 1.00 33.90 147 ASP C O 1
ATOM 5399 N N . TYR C 1 148 ? -45.383 -55.701 -0.005 1.00 33.03 148 TYR C N 1
ATOM 5400 C CA . TYR C 1 148 ? -44.996 -55.929 -1.397 1.00 33.61 148 TYR C CA 1
ATOM 5401 C C . TYR C 1 148 ? -43.486 -56.199 -1.543 1.00 33.96 148 TYR C C 1
ATOM 5402 O O . TYR C 1 148 ? -42.689 -55.881 -0.654 1.00 32.16 148 TYR C O 1
ATOM 5411 N N . THR C 1 149 ? -43.103 -56.778 -2.673 1.00 33.44 149 THR C N 1
ATOM 5412 C CA . THR C 1 149 ? -41.713 -57.112 -2.919 1.00 34.44 149 THR C CA 1
ATOM 5413 C C . THR C 1 149 ? -40.897 -55.843 -3.158 1.00 34.14 149 THR C C 1
ATOM 5414 O O . THR C 1 149 ? -41.318 -54.939 -3.885 1.00 34.06 149 THR C O 1
ATOM 5418 N N . LEU C 1 150 ? -39.733 -55.770 -2.518 1.00 35.12 150 LEU C N 1
ATOM 5419 C CA . LEU C 1 150 ? -38.918 -54.566 -2.575 1.00 33.84 150 LEU C CA 1
ATOM 5420 C C . LEU C 1 150 ? -37.995 -54.557 -3.779 1.00 37.62 150 LEU C C 1
ATOM 5421 O O . LEU C 1 150 ? -37.674 -55.593 -4.345 1.00 33.31 150 LEU C O 1
ATOM 5426 N N . THR C 1 151 ? -37.598 -53.359 -4.188 1.00 35.38 151 THR C N 1
ATOM 5427 C CA . THR C 1 151 ? -36.605 -53.213 -5.229 1.00 34.85 151 THR C CA 1
ATOM 5428 C C . THR C 1 151 ? -35.208 -53.517 -4.668 1.00 34.12 151 THR C C 1
ATOM 5429 O O . THR C 1 151 ? -34.970 -53.366 -3.475 1.00 33.71 151 THR C O 1
ATOM 5433 N N . PRO C 1 152 ? -34.281 -53.960 -5.524 1.00 39.84 152 PRO C N 1
ATOM 5434 C CA . PRO C 1 152 ? -34.479 -54.233 -6.950 1.00 33.28 152 PRO C CA 1
ATOM 5435 C C . PRO C 1 152 ? -34.779 -55.694 -7.260 1.00 37.42 152 PRO C C 1
ATOM 5436 O O . PRO C 1 152 ? -34.560 -56.089 -8.410 1.00 40.47 152 PRO C O 1
ATOM 5440 N N . LYS C 1 153 ? -35.233 -56.486 -6.283 1.00 36.86 153 LYS C N 1
ATOM 5441 C CA . LYS C 1 153 ? -35.702 -57.844 -6.591 1.00 41.91 153 LYS C CA 1
ATOM 5442 C C . LYS C 1 153 ? -36.762 -57.779 -7.655 1.00 40.30 153 LYS C C 1
ATOM 5443 O O . LYS C 1 153 ? -36.825 -58.644 -8.510 1.00 40.60 153 LYS C O 1
ATOM 5449 N N . VAL C 1 154 ? -37.620 -56.769 -7.561 1.00 37.86 154 VAL C N 1
ATOM 5450 C CA . VAL C 1 154 ? -38.520 -56.429 -8.650 1.00 37.22 154 VAL C CA 1
ATOM 5451 C C . VAL C 1 154 ? -38.425 -54.930 -8.866 1.00 37.41 154 VAL C C 1
ATOM 5452 O O . VAL C 1 154 ? -37.783 -54.216 -8.097 1.00 38.44 154 VAL C O 1
ATOM 5456 N N . ALA C 1 155 ? -39.053 -54.458 -9.926 1.00 37.80 155 ALA C N 1
ATOM 5457 C CA . ALA C 1 155 ? -39.085 -53.037 -10.231 1.00 37.80 155 ALA C CA 1
ATOM 5458 C C . ALA C 1 155 ? -40.491 -52.682 -10.705 1.00 37.64 155 ALA C C 1
ATOM 5459 O O . ALA C 1 155 ? -41.318 -53.571 -10.895 1.00 34.36 155 ALA C O 1
ATOM 5461 N N . TYR C 1 156 ? -40.757 -51.390 -10.874 1.00 37.54 156 TYR C N 1
ATOM 5462 C CA . TYR C 1 156 ? -41.996 -50.933 -11.485 1.00 35.39 156 TYR C CA 1
ATOM 5463 C C . TYR C 1 156 ? -42.278 -51.760 -12.748 1.00 38.83 156 TYR C C 1
ATOM 5464 O O . TYR C 1 156 ? -41.340 -52.087 -13.492 1.00 36.41 156 TYR C O 1
ATOM 5473 N N . PRO C 1 157 ? -43.557 -52.129 -12.987 1.00 37.40 157 PRO C N 1
ATOM 5474 C CA . PRO C 1 157 ? -44.757 -51.830 -12.191 1.00 37.66 157 PRO C CA 1
ATOM 5475 C C . PRO C 1 157 ? -45.172 -52.942 -11.226 1.00 35.41 157 PRO C C 1
ATOM 5476 O O . PRO C 1 157 ? -46.338 -52.970 -10.801 1.00 34.56 157 PRO C O 1
ATOM 5480 N N . VAL C 1 158 ? -44.247 -53.830 -10.873 1.00 32.19 158 VAL C N 1
ATOM 5481 C CA . VAL C 1 158 ? -44.619 -54.999 -10.074 1.00 36.18 158 VAL C CA 1
ATOM 5482 C C . VAL C 1 158 ? -45.127 -54.636 -8.663 1.00 34.46 158 VAL C C 1
ATOM 5483 O O . VAL C 1 158 ? -46.146 -55.177 -8.237 1.00 34.76 158 VAL C O 1
ATOM 5487 N N . PRO C 1 159 ? -44.439 -53.727 -7.935 1.00 36.40 159 PRO C N 1
ATOM 5488 C CA . PRO C 1 159 ? -45.042 -53.352 -6.645 1.00 35.03 159 PRO C CA 1
ATOM 5489 C C . PRO C 1 159 ? -46.423 -52.718 -6.796 1.00 34.70 159 PRO C C 1
ATOM 5490 O O . PRO C 1 159 ? -47.295 -52.986 -5.971 1.00 34.59 159 PRO C O 1
ATOM 5494 N N . ASN C 1 160 ? -46.608 -51.881 -7.815 1.00 32.32 160 ASN C N 1
ATOM 5495 C CA . ASN C 1 160 ? -47.921 -51.293 -8.091 1.00 34.83 160 ASN C CA 1
ATOM 5496 C C . ASN C 1 160 ? -48.972 -52.373 -8.311 1.00 34.66 160 ASN C C 1
ATOM 5497 O O . ASN C 1 160 ? -50.038 -52.348 -7.694 1.00 31.15 160 ASN C O 1
ATOM 5502 N N . GLU C 1 161 ? -48.640 -53.348 -9.152 1.00 34.23 161 GLU C N 1
ATOM 5503 C CA . GLU C 1 161 ? -49.576 -54.417 -9.495 1.00 34.44 161 GLU C CA 1
ATOM 5504 C C . GLU C 1 161 ? -49.807 -55.374 -8.332 1.00 36.89 161 GLU C C 1
ATOM 5505 O O . GLU C 1 161 ? -50.901 -55.932 -8.199 1.00 35.47 161 GLU C O 1
ATOM 5511 N N . GLN C 1 162 ? -48.782 -55.582 -7.497 1.00 36.36 162 GLN C N 1
ATOM 5512 C CA . GLN C 1 162 ? -48.950 -56.405 -6.299 1.00 33.10 162 GLN C CA 1
ATOM 5513 C C . GLN C 1 162 ? -49.970 -55.758 -5.374 1.00 31.03 162 GLN C C 1
ATOM 5514 O O . GLN C 1 162 ? -50.886 -56.418 -4.870 1.00 33.48 162 GLN C O 1
ATOM 5520 N N . CYS C 1 163 ? -49.797 -54.462 -5.145 1.00 32.71 163 CYS C N 1
ATOM 5521 C CA . CYS C 1 163 ? -50.690 -53.709 -4.268 1.00 33.43 163 CYS C CA 1
ATOM 5522 C C . CYS C 1 163 ? -52.123 -53.669 -4.818 1.00 33.88 163 CYS C C 1
ATOM 5523 O O . CYS C 1 163 ? -53.092 -53.853 -4.079 1.00 35.21 163 CYS C O 1
ATOM 5526 N N . TYR C 1 164 ? -52.253 -53.398 -6.110 1.00 35.27 164 TYR C N 1
ATOM 5527 C CA . TYR C 1 164 ? -53.565 -53.399 -6.748 1.00 36.90 164 TYR C CA 1
ATOM 5528 C C . TYR C 1 164 ? -54.247 -54.760 -6.590 1.00 33.92 164 TYR C C 1
ATOM 5529 O O . TYR C 1 164 ? -55.410 -54.832 -6.203 1.00 34.63 164 TYR C O 1
ATOM 5538 N N . ALA C 1 165 ? -53.516 -55.833 -6.893 1.00 33.49 165 ALA C N 1
ATOM 5539 C CA . ALA C 1 165 ? -54.082 -57.185 -6.836 1.00 33.93 165 ALA C CA 1
ATOM 5540 C C . ALA C 1 165 ? -54.425 -57.619 -5.399 1.00 35.28 165 ALA C C 1
ATOM 5541 O O . ALA C 1 165 ? -55.399 -58.352 -5.181 1.00 33.66 165 ALA C O 1
ATOM 5543 N N . ALA C 1 166 ? -53.628 -57.185 -4.422 1.00 32.72 166 ALA C N 1
ATOM 5544 C CA . ALA C 1 166 ? -53.928 -57.475 -3.016 1.00 30.50 166 ALA C CA 1
ATOM 5545 C C . ALA C 1 166 ? -55.237 -56.791 -2.623 1.00 30.82 166 ALA C C 1
ATOM 5546 O O . ALA C 1 166 ? -56.047 -57.367 -1.900 1.00 33.20 166 ALA C O 1
ATOM 5548 N N . VAL C 1 167 ? -55.448 -55.563 -3.102 1.00 30.78 167 VAL C N 1
ATOM 5549 C CA . VAL C 1 167 ? -56.713 -54.864 -2.850 1.00 34.30 167 VAL C CA 1
ATOM 5550 C C . VAL C 1 167 ? -57.924 -55.620 -3.467 1.00 34.97 167 VAL C C 1
ATOM 5551 O O . VAL C 1 167 ? -58.969 -55.775 -2.821 1.00 33.10 167 VAL C O 1
ATOM 5555 N N . GLN C 1 168 ? -57.776 -56.113 -4.696 1.00 36.28 168 GLN C N 1
ATOM 5556 C CA . GLN C 1 168 ? -58.872 -56.855 -5.336 1.00 39.08 168 GLN C CA 1
ATOM 5557 C C . GLN C 1 168 ? -59.178 -58.131 -4.533 1.00 36.31 168 GLN C C 1
ATOM 5558 O O . GLN C 1 168 ? -60.319 -58.544 -4.436 1.00 34.26 168 GLN C O 1
ATOM 5564 N N . TRP C 1 169 ? -58.144 -58.773 -3.995 1.00 33.91 169 TRP C N 1
ATOM 5565 C CA . TRP C 1 169 ? -58.351 -59.931 -3.136 1.00 36.66 169 TRP C CA 1
ATOM 5566 C C . TRP C 1 169 ? -59.120 -59.546 -1.857 1.00 36.98 169 TRP C C 1
ATOM 5567 O O . TRP C 1 169 ? -60.026 -60.264 -1.419 1.00 33.90 169 TRP C O 1
ATOM 5578 N N . LEU C 1 170 ? -58.737 -58.424 -1.249 1.00 38.19 170 LEU C N 1
ATOM 5579 C CA . LEU C 1 170 ? -59.403 -57.938 -0.043 1.00 33.07 170 LEU C CA 1
ATOM 5580 C C . LEU C 1 170 ? -60.883 -57.652 -0.293 1.00 37.05 170 LEU C C 1
ATOM 5581 O O . LEU C 1 170 ? -61.738 -57.949 0.551 1.00 34.28 170 LEU C O 1
ATOM 5586 N N . LEU C 1 171 ? -61.171 -57.039 -1.440 1.00 35.86 171 LEU C N 1
ATOM 5587 C CA . LEU C 1 171 ? -62.548 -56.715 -1.813 1.00 37.74 171 LEU C CA 1
ATOM 5588 C C . LEU C 1 171 ? -63.387 -57.961 -1.879 1.00 36.08 171 LEU C C 1
ATOM 5589 O O . LEU C 1 171 ? -64.508 -57.972 -1.383 1.00 40.78 171 LEU C O 1
ATOM 5594 N N . GLU C 1 172 ? -62.821 -59.036 -2.419 1.00 35.16 172 GLU C N 1
ATOM 5595 C CA . GLU C 1 172 ? -63.595 -60.252 -2.600 1.00 37.40 172 GLU C CA 1
ATOM 5596 C C . GLU C 1 172 ? -63.727 -61.029 -1.300 1.00 42.01 172 GLU C C 1
ATOM 5597 O O . GLU C 1 172 ? -64.754 -61.645 -1.042 1.00 37.99 172 GLU C O 1
ATOM 5603 N N . HIS C 1 173 ? -62.693 -60.999 -0.469 1.00 39.28 173 HIS C N 1
ATOM 5604 C CA . HIS C 1 173 ? -62.663 -61.925 0.659 1.00 40.47 173 HIS C CA 1
ATOM 5605 C C . HIS C 1 173 ? -62.728 -61.266 2.024 1.00 39.93 173 HIS C C 1
ATOM 5606 O O . HIS C 1 173 ? -62.754 -61.958 3.031 1.00 41.84 173 HIS C O 1
ATOM 5613 N N . GLY C 1 174 ? -62.772 -59.941 2.062 1.00 41.11 174 GLY C N 1
ATOM 5614 C CA . GLY C 1 174 ? -62.679 -59.238 3.327 1.00 44.73 174 GLY C CA 1
ATOM 5615 C C . GLY C 1 174 ? -63.742 -59.652 4.328 1.00 46.08 174 GLY C C 1
ATOM 5616 O O . GLY C 1 174 ? -63.446 -59.857 5.511 1.00 40.49 174 GLY C O 1
ATOM 5617 N N . GLU C 1 175 ? -64.971 -59.817 3.849 1.00 45.31 175 GLU C N 1
ATOM 5618 C CA . GLU C 1 175 ? -66.091 -60.089 4.748 1.00 51.46 175 GLU C CA 1
ATOM 5619 C C . GLU C 1 175 ? -65.860 -61.345 5.576 1.00 47.31 175 GLU C C 1
ATOM 5620 O O . GLU C 1 175 ? -66.133 -61.369 6.776 1.00 46.83 175 GLU C O 1
ATOM 5626 N N . LYS C 1 176 ? -65.286 -62.365 4.953 1.00 48.41 176 LYS C N 1
ATOM 5627 C CA . LYS C 1 176 ? -64.986 -63.593 5.668 1.00 50.46 176 LYS C CA 1
ATOM 5628 C C . LYS C 1 176 ? -63.795 -63.435 6.620 1.00 53.61 176 LYS C C 1
ATOM 5629 O O . LYS C 1 176 ? -63.501 -64.340 7.407 1.00 50.51 176 LYS C O 1
ATOM 5635 N N . LEU C 1 177 ? -63.116 -62.292 6.549 1.00 46.77 177 LEU C N 1
ATOM 5636 C CA . LEU C 1 177 ? -62.041 -61.987 7.489 1.00 48.24 177 LEU C CA 1
ATOM 5637 C C . LEU C 1 177 ? -62.522 -61.039 8.568 1.00 44.94 177 LEU C C 1
ATOM 5638 O O . LEU C 1 177 ? -61.749 -60.627 9.439 1.00 43.92 177 LEU C O 1
ATOM 5643 N N . GLY C 1 178 ? -63.795 -60.677 8.494 1.00 44.40 178 GLY C N 1
ATOM 5644 C CA . GLY C 1 178 ? -64.413 -59.850 9.511 1.00 43.01 178 GLY C CA 1
ATOM 5645 C C . GLY C 1 178 ? -64.262 -58.364 9.253 1.00 42.44 178 GLY C C 1
ATOM 5646 O O . GLY C 1 178 ? -64.431 -57.558 10.173 1.00 45.07 178 GLY C O 1
ATOM 5647 N N . VAL C 1 179 ? -63.948 -57.991 8.013 1.00 39.13 179 VAL C N 1
ATOM 5648 C CA . VAL C 1 179 ? -63.853 -56.578 7.651 1.00 41.10 179 VAL C CA 1
ATOM 5649 C C . VAL C 1 179 ? -64.854 -56.263 6.554 1.00 42.40 179 VAL C C 1
ATOM 5650 O O . VAL C 1 179 ? -65.319 -57.151 5.846 1.00 43.77 179 VAL C O 1
ATOM 5654 N N . ASP C 1 180 ? -65.176 -54.988 6.415 1.00 41.36 180 ASP C N 1
ATOM 5655 C CA . ASP C 1 180 ? -66.165 -54.546 5.453 1.00 42.16 180 ASP C CA 1
ATOM 5656 C C . ASP C 1 180 ? -65.497 -53.892 4.257 1.00 43.03 180 ASP C C 1
ATOM 5657 O O . ASP C 1 180 ? -65.070 -52.747 4.330 1.00 43.77 180 ASP C O 1
ATOM 5662 N N . PRO C 1 181 ? -65.411 -54.622 3.140 1.00 44.71 181 PRO C N 1
ATOM 5663 C CA . PRO C 1 181 ? -64.746 -54.089 1.944 1.00 45.89 181 PRO C CA 1
ATOM 5664 C C . PRO C 1 181 ? -65.454 -52.869 1.354 1.00 47.23 181 PRO C C 1
ATOM 5665 O O . PRO C 1 181 ? -64.829 -52.132 0.589 1.00 45.47 181 PRO C O 1
ATOM 5669 N N . THR C 1 182 ? -66.709 -52.631 1.737 1.00 45.84 182 THR C N 1
ATOM 5670 C CA . THR C 1 182 ? -67.433 -51.439 1.284 1.00 44.64 182 THR C CA 1
ATOM 5671 C C . THR C 1 182 ? -67.119 -50.249 2.162 1.00 44.98 182 THR C C 1
ATOM 5672 O O . THR C 1 182 ? -67.572 -49.139 1.894 1.00 44.46 182 THR C O 1
ATOM 5676 N N . ASN C 1 183 ? -66.377 -50.482 3.241 1.00 45.60 183 ASN C N 1
ATOM 5677 C CA . ASN C 1 183 ? -65.879 -49.365 4.033 1.00 46.81 183 ASN C CA 1
ATOM 5678 C C . ASN C 1 183 ? -64.359 -49.334 4.074 1.00 42.81 183 ASN C C 1
ATOM 5679 O O . ASN C 1 183 ? -63.744 -49.600 5.107 1.00 39.32 183 ASN C O 1
ATOM 5684 N N . MET C 1 184 ? -63.759 -49.031 2.935 1.00 38.87 184 MET C N 1
ATOM 5685 C CA . MET C 1 184 ? -62.326 -49.180 2.789 1.00 37.66 184 MET C CA 1
ATOM 5686 C C . MET C 1 184 ? -61.617 -47.834 2.696 1.00 39.21 184 MET C C 1
ATOM 5687 O O . MET C 1 184 ? -62.108 -46.896 2.073 1.00 37.21 184 MET C O 1
ATOM 5692 N N . GLY C 1 185 ? -60.462 -47.732 3.349 1.00 40.38 185 GLY C N 1
ATOM 5693 C CA . GLY C 1 185 ? -59.607 -46.575 3.158 1.00 30.91 185 GLY C CA 1
ATOM 5694 C C . GLY C 1 185 ? -58.332 -46.981 2.436 1.00 31.16 185 GLY C C 1
ATOM 5695 O O . GLY C 1 185 ? -57.948 -48.151 2.487 1.00 34.05 185 GLY C O 1
ATOM 5696 N N . PHE C 1 186 ? -57.690 -46.030 1.755 1.00 34.49 186 PHE C N 1
ATOM 5697 C CA . PHE C 1 186 ? -56.321 -46.206 1.264 1.00 32.57 186 PHE C CA 1
ATOM 5698 C C . PHE C 1 186 ? -55.423 -45.304 2.074 1.00 31.16 186 PHE C C 1
ATOM 5699 O O . PHE C 1 186 ? -55.780 -44.157 2.321 1.00 29.37 186 PHE C O 1
ATOM 5707 N N . GLY C 1 187 ? -54.258 -45.811 2.474 1.00 34.68 187 GLY C N 1
ATOM 5708 C CA . GLY C 1 187 ? -53.232 -44.959 3.060 1.00 34.69 187 GLY C CA 1
ATOM 5709 C C . GLY C 1 187 ? -51.843 -45.291 2.527 1.00 33.42 187 GLY C C 1
ATOM 5710 O O . GLY C 1 187 ? -51.528 -46.456 2.275 1.00 33.75 187 GLY C O 1
ATOM 5711 N N . GLY C 1 188 ? -50.990 -44.281 2.400 1.00 32.29 188 GLY C N 1
ATOM 5712 C CA . GLY C 1 188 ? -49.625 -44.510 1.974 1.00 33.75 188 GLY C CA 1
ATOM 5713 C C . GLY C 1 188 ? -48.728 -43.313 2.224 1.00 38.16 188 GLY C C 1
ATOM 5714 O O . GLY C 1 188 ? -49.176 -42.167 2.135 1.00 32.98 188 GLY C O 1
ATOM 5715 N N . ASP C 1 189 ? -47.463 -43.576 2.547 1.00 31.32 189 ASP C N 1
ATOM 5716 C CA . ASP C 1 189 ? -46.524 -42.501 2.829 1.00 33.28 189 ASP C CA 1
ATOM 5717 C C . ASP C 1 189 ? -45.348 -42.542 1.872 1.00 35.09 189 ASP C C 1
ATOM 5718 O O . ASP C 1 189 ? -44.799 -43.609 1.589 1.00 34.34 189 ASP C O 1
ATOM 5723 N N . SER C 1 190 ? -44.982 -41.374 1.356 1.00 32.35 190 SER C N 1
ATOM 5724 C CA . SER C 1 190 ? -43.815 -41.235 0.507 1.00 32.47 190 SER C CA 1
ATOM 5725 C C . SER C 1 190 ? -43.913 -42.153 -0.734 1.00 36.65 190 SER C C 1
ATOM 5726 O O . SER C 1 190 ? -44.814 -41.974 -1.550 1.00 35.40 190 SER C O 1
ATOM 5729 N N . ALA C 1 191 ? -43.014 -43.130 -0.886 1.00 29.45 191 ALA C N 1
ATOM 5730 C CA . ALA C 1 191 ? -43.143 -44.106 -1.996 1.00 34.75 191 ALA C CA 1
ATOM 5731 C C . ALA C 1 191 ? -44.478 -44.837 -1.922 1.00 32.13 191 ALA C C 1
ATOM 5732 O O . ALA C 1 191 ? -45.083 -45.161 -2.948 1.00 34.82 191 ALA C O 1
ATOM 5734 N N . GLY C 1 192 ? -44.930 -45.093 -0.699 1.00 35.55 192 GLY C N 1
ATOM 5735 C CA . GLY C 1 192 ? -46.224 -45.713 -0.483 1.00 34.71 192 GLY C CA 1
ATOM 5736 C C . GLY C 1 192 ? -47.383 -44.819 -0.902 1.00 34.02 192 GLY C C 1
ATOM 5737 O O . GLY C 1 192 ? -48.476 -45.315 -1.175 1.00 31.85 192 GLY C O 1
ATOM 5738 N N . GLY C 1 193 ? -47.144 -43.509 -0.920 1.00 31.67 193 GLY C N 1
ATOM 5739 C CA . GLY C 1 193 ? -48.106 -42.532 -1.415 1.00 31.25 193 GLY C CA 1
ATOM 5740 C C . GLY C 1 193 ? -48.199 -42.604 -2.929 1.00 35.31 193 GLY C C 1
ATOM 5741 O O . GLY C 1 193 ? -49.267 -42.382 -3.518 1.00 32.76 193 GLY C O 1
ATOM 5742 N N . GLU C 1 194 ? -47.068 -42.895 -3.570 1.00 33.82 194 GLU C N 1
ATOM 5743 C CA . GLU C 1 194 ? -47.070 -43.216 -4.992 1.00 31.96 194 GLU C CA 1
ATOM 5744 C C . GLU C 1 194 ? -47.904 -44.481 -5.205 1.00 35.05 194 GLU C C 1
ATOM 5745 O O . GLU C 1 194 ? -48.767 -44.519 -6.079 1.00 34.01 194 GLU C O 1
ATOM 5751 N N . LEU C 1 195 ? -47.681 -45.506 -4.382 1.00 33.22 195 LEU C N 1
ATOM 5752 C CA . LEU C 1 195 ? -48.414 -46.756 -4.549 1.00 31.23 195 LEU C CA 1
ATOM 5753 C C . LEU C 1 195 ? -49.911 -46.587 -4.292 1.00 33.88 195 LEU C C 1
ATOM 5754 O O . LEU C 1 195 ? -50.721 -47.139 -5.032 1.00 32.28 195 LEU C O 1
ATOM 5759 N N . SER C 1 196 ? -50.278 -45.834 -3.255 1.00 31.39 196 SER C N 1
ATOM 5760 C CA . SER C 1 196 ? -51.680 -45.628 -2.951 1.00 30.77 196 SER C CA 1
ATOM 5761 C C . SER C 1 196 ? -52.400 -44.935 -4.127 1.00 34.65 196 SER C C 1
ATOM 5762 O O . SER C 1 196 ? -53.439 -45.411 -4.592 1.00 30.50 196 SER C O 1
ATOM 5765 N N . SER C 1 197 ? -51.838 -43.827 -4.612 1.00 35.10 197 SER C N 1
ATOM 5766 C CA . SER C 1 197 ? -52.472 -43.076 -5.697 1.00 32.94 197 SER C CA 1
ATOM 5767 C C . SER C 1 197 ? -52.382 -43.863 -6.994 1.00 34.29 197 SER C C 1
ATOM 5768 O O . SER C 1 197 ? -53.278 -43.783 -7.841 1.00 36.41 197 SER C O 1
ATOM 5771 N N . SER C 1 198 ? -51.338 -44.671 -7.136 1.00 32.56 198 SER C N 1
ATOM 5772 C CA . SER C 1 198 ? -51.246 -45.568 -8.283 1.00 34.36 198 SER C CA 1
ATOM 5773 C C . SER C 1 198 ? -52.370 -46.630 -8.278 1.00 34.93 198 SER C C 1
ATOM 5774 O O . SER C 1 198 ? -52.965 -46.907 -9.310 1.00 34.00 198 SER C O 1
ATOM 5777 N N . VAL C 1 199 ? -52.653 -47.223 -7.125 1.00 32.70 199 VAL C N 1
ATOM 5778 C CA . VAL C 1 199 ? -53.722 -48.216 -7.033 1.00 34.55 199 VAL C CA 1
ATOM 5779 C C . VAL C 1 199 ? -55.112 -47.592 -7.305 1.00 35.92 199 VAL C C 1
ATOM 5780 O O . VAL C 1 199 ? -55.963 -48.196 -7.966 1.00 34.69 199 VAL C O 1
ATOM 5784 N N . SER C 1 200 ? -55.323 -46.378 -6.802 1.00 33.02 200 SER C N 1
ATOM 5785 C CA . SER C 1 200 ? -56.519 -45.597 -7.098 1.00 36.44 200 SER C CA 1
ATOM 5786 C C . SER C 1 200 ? -56.662 -45.384 -8.603 1.00 39.45 200 SER C C 1
ATOM 5787 O O . SER C 1 200 ? -57.739 -45.572 -9.159 1.00 40.64 200 SER C O 1
ATOM 5790 N N . LEU C 1 201 ? -55.576 -44.963 -9.249 1.00 35.80 201 LEU C N 1
ATOM 5791 C CA . LEU C 1 201 ? -55.594 -44.715 -10.683 1.00 38.09 201 LEU C CA 1
ATOM 5792 C C . LEU C 1 201 ? -55.904 -45.993 -11.454 1.00 40.11 201 LEU C C 1
ATOM 5793 O O . LEU C 1 201 ? -56.698 -45.973 -12.393 1.00 40.38 201 LEU C O 1
ATOM 5798 N N . LEU C 1 202 ? -55.295 -47.102 -11.044 1.00 37.50 202 LEU C N 1
ATOM 5799 C CA . LEU C 1 202 ? -55.556 -48.394 -11.676 1.00 38.65 202 LEU C CA 1
ATOM 5800 C C . LEU C 1 202 ? -57.001 -48.858 -11.473 1.00 41.13 202 LEU C C 1
ATOM 5801 O O . LEU C 1 202 ? -57.553 -49.557 -12.327 1.00 37.48 202 LEU C O 1
ATOM 5806 N N . SER C 1 203 ? -57.581 -48.519 -10.319 1.00 35.59 203 SER C N 1
ATOM 5807 C CA . SER C 1 203 ? -58.961 -48.874 -10.035 1.00 36.91 203 SER C CA 1
ATOM 5808 C C . SER C 1 203 ? -59.893 -48.189 -11.021 1.00 41.86 203 SER C C 1
ATOM 5809 O O . SER C 1 203 ? -60.840 -48.791 -11.510 1.00 39.73 203 SER C O 1
ATOM 5812 N N . ILE C 1 204 ? -59.592 -46.932 -11.309 1.00 37.65 204 ILE C N 1
ATOM 5813 C CA . ILE C 1 204 ? -60.354 -46.133 -12.240 1.00 43.11 204 ILE C CA 1
ATOM 5814 C C . ILE C 1 204 ? -60.210 -46.656 -13.674 1.00 44.82 204 ILE C C 1
ATOM 5815 O O . ILE C 1 204 ? -61.204 -46.893 -14.355 1.00 45.98 204 ILE C O 1
ATOM 5820 N N . LYS C 1 205 ? -58.975 -46.879 -14.106 1.00 42.05 205 LYS C N 1
ATOM 5821 C CA . LYS C 1 205 ? -58.712 -47.432 -15.432 1.00 43.21 205 LYS C CA 1
ATOM 5822 C C . LYS C 1 205 ? -59.345 -48.800 -15.644 1.00 46.51 205 LYS C C 1
ATOM 5823 O O . LYS C 1 205 ? -59.745 -49.134 -16.756 1.00 47.30 205 LYS C O 1
ATOM 5829 N N . ARG C 1 206 ? -59.410 -49.603 -14.586 1.00 42.87 206 ARG C N 1
ATOM 5830 C CA . ARG C 1 206 ? -59.885 -50.977 -14.725 1.00 40.99 206 ARG C CA 1
ATOM 5831 C C . ARG C 1 206 ? -61.274 -51.159 -14.173 1.00 39.77 206 ARG C C 1
ATOM 5832 O O . ARG C 1 206 ? -61.768 -52.287 -14.097 1.00 45.67 206 ARG C O 1
ATOM 5840 N N . LYS C 1 207 ? -61.886 -50.054 -13.768 1.00 40.39 207 LYS C N 1
ATOM 5841 C CA . LYS C 1 207 ? -63.260 -50.057 -13.268 1.00 47.78 207 LYS C CA 1
ATOM 5842 C C . LYS C 1 207 ? -63.513 -51.019 -12.095 1.00 47.07 207 LYS C C 1
ATOM 5843 O O . LYS C 1 207 ? -64.506 -51.753 -12.103 1.00 46.15 207 LYS C O 1
ATOM 5849 N N . THR C 1 208 ? -62.640 -51.013 -11.085 1.00 43.74 208 THR C N 1
ATOM 5850 C CA . THR C 1 208 ? -62.868 -51.825 -9.885 1.00 36.74 208 THR C CA 1
ATOM 5851 C C . THR C 1 208 ? -63.122 -50.877 -8.708 1.00 37.48 208 THR C C 1
ATOM 5852 O O . THR C 1 208 ? -62.789 -49.704 -8.800 1.00 38.58 208 THR C O 1
ATOM 5856 N N . PRO C 1 209 ? -63.740 -51.372 -7.613 1.00 37.10 209 PRO C N 1
ATOM 5857 C CA . PRO C 1 209 ? -64.196 -50.472 -6.541 1.00 37.99 209 PRO C CA 1
ATOM 5858 C C . PRO C 1 209 ? -63.088 -49.608 -5.929 1.00 37.38 209 PRO C C 1
ATOM 5859 O O . PRO C 1 209 ? -61.997 -50.099 -5.629 1.00 37.82 209 PRO C O 1
ATOM 5863 N N . LEU C 1 210 ? -63.387 -48.330 -5.760 1.00 38.24 210 LEU C N 1
ATOM 5864 C CA . LEU C 1 210 ? -62.524 -47.377 -5.085 1.00 39.71 210 LEU C CA 1
ATOM 5865 C C . LEU C 1 210 ? -62.784 -47.369 -3.579 1.00 39.95 210 LEU C C 1
ATOM 5866 O O . LEU C 1 210 ? -63.856 -47.773 -3.145 1.00 40.24 210 LEU C O 1
ATOM 5871 N N . PRO C 1 211 ? -61.804 -46.918 -2.779 1.00 37.34 211 PRO C N 1
ATOM 5872 C CA . PRO C 1 211 ? -62.047 -46.744 -1.341 1.00 40.79 211 PRO C CA 1
ATOM 5873 C C . PRO C 1 211 ? -62.916 -45.535 -1.080 1.00 39.07 211 PRO C C 1
ATOM 5874 O O . PRO C 1 211 ? -63.011 -44.686 -1.960 1.00 41.03 211 PRO C O 1
ATOM 5878 N N . LYS C 1 212 ? -63.509 -45.449 0.107 1.00 37.41 212 LYS C N 1
ATOM 5879 C CA . LYS C 1 212 ? -64.284 -44.285 0.498 1.00 41.91 212 LYS C CA 1
ATOM 5880 C C . LYS C 1 212 ? -63.388 -43.085 0.755 1.00 42.13 212 LYS C C 1
ATOM 5881 O O . LYS C 1 212 ? -63.810 -41.946 0.590 1.00 40.34 212 LYS C O 1
ATOM 5887 N N . PHE C 1 213 ? -62.151 -43.344 1.167 1.00 38.01 213 PHE C N 1
ATOM 5888 C CA . PHE C 1 213 ? -61.289 -42.271 1.630 1.00 38.51 213 PHE C CA 1
ATOM 5889 C C . PHE C 1 213 ? -59.810 -42.665 1.487 1.00 39.76 213 PHE C C 1
ATOM 5890 O O . PHE C 1 213 ? -59.429 -43.812 1.746 1.00 36.54 213 PHE C O 1
ATOM 5898 N N . GLN C 1 214 ? -58.980 -41.710 1.086 1.00 37.05 214 GLN C N 1
ATOM 5899 C CA . GLN C 1 214 ? -57.562 -41.968 0.836 1.00 36.96 214 GLN C CA 1
ATOM 5900 C C . GLN C 1 214 ? -56.681 -40.943 1.547 1.00 37.57 214 GLN C C 1
ATOM 5901 O O . GLN C 1 214 ? -56.951 -39.748 1.485 1.00 36.22 214 GLN C O 1
ATOM 5907 N N . VAL C 1 215 ? -55.636 -41.416 2.225 1.00 37.69 215 VAL C N 1
ATOM 5908 C CA . VAL C 1 215 ? -54.665 -40.518 2.847 1.00 30.18 215 VAL C CA 1
ATOM 5909 C C . VAL C 1 215 ? -53.273 -40.696 2.223 1.00 32.87 215 VAL C C 1
ATOM 5910 O O . VAL C 1 215 ? -52.715 -41.808 2.187 1.00 33.27 215 VAL C O 1
ATOM 5914 N N . LEU C 1 216 ? -52.722 -39.595 1.718 1.00 29.87 216 LEU C N 1
ATOM 5915 C CA . LEU C 1 216 ? -51.368 -39.560 1.163 1.00 32.16 216 LEU C CA 1
ATOM 5916 C C . LEU C 1 216 ? -50.486 -38.718 2.084 1.00 34.51 216 LEU C C 1
ATOM 5917 O O . LEU C 1 216 ? -50.785 -37.550 2.346 1.00 36.30 216 LEU C O 1
ATOM 5922 N N . ILE C 1 217 ? -49.432 -39.329 2.619 1.00 36.51 217 ILE C N 1
ATOM 5923 C CA . ILE C 1 217 ? -48.510 -38.658 3.540 1.00 34.73 217 ILE C CA 1
ATOM 5924 C C . ILE C 1 217 ? -47.202 -38.383 2.812 1.00 38.02 217 ILE C C 1
ATOM 5925 O O . ILE C 1 217 ? -46.555 -39.347 2.372 1.00 33.54 217 ILE C O 1
ATOM 5930 N N . TYR C 1 218 ? -46.841 -37.094 2.676 1.00 33.91 218 TYR C N 1
ATOM 5931 C CA . TYR C 1 218 ? -45.697 -36.620 1.867 1.00 31.45 218 TYR C CA 1
ATOM 5932 C C . TYR C 1 218 ? -45.453 -37.517 0.650 1.00 36.36 218 TYR C C 1
ATOM 5933 O O . TYR C 1 218 ? -44.385 -38.099 0.485 1.00 35.95 218 TYR C O 1
ATOM 5942 N N . PRO C 1 219 ? -46.472 -37.638 -0.215 1.00 36.21 219 PRO C N 1
ATOM 5943 C CA . PRO C 1 219 ? -46.373 -38.621 -1.289 1.00 34.68 219 PRO C CA 1
ATOM 5944 C C . PRO C 1 219 ? -45.425 -38.231 -2.395 1.00 37.85 219 PRO C C 1
ATOM 5945 O O . PRO C 1 219 ? -45.196 -37.049 -2.661 1.00 37.43 219 PRO C O 1
ATOM 5949 N N . ALA C 1 220 ? -44.840 -39.244 -3.013 1.00 34.09 220 ALA C N 1
ATOM 5950 C CA . ALA C 1 220 ? -44.263 -39.065 -4.329 1.00 43.11 220 ALA C CA 1
ATOM 5951 C C . ALA C 1 220 ? -45.382 -39.224 -5.345 1.00 40.60 220 ALA C C 1
ATOM 5952 O O . ALA C 1 220 ? -46.103 -40.214 -5.309 1.00 43.30 220 ALA C O 1
ATOM 5954 N N . THR C 1 221 ? -45.545 -38.248 -6.228 1.00 39.15 221 THR C N 1
ATOM 5955 C CA . THR C 1 221 ? -46.613 -38.296 -7.214 1.00 43.07 221 THR C CA 1
ATOM 5956 C C . THR C 1 221 ? -46.053 -38.183 -8.630 1.00 44.42 221 THR C C 1
ATOM 5957 O O . THR C 1 221 ? -46.720 -38.538 -9.600 1.00 40.44 221 THR C O 1
ATOM 5961 N N . ASP C 1 222 ? -44.817 -37.700 -8.735 1.00 44.43 222 ASP C N 1
ATOM 5962 C CA . ASP C 1 222 ? -44.184 -37.488 -10.034 1.00 44.33 222 ASP C CA 1
ATOM 5963 C C . ASP C 1 222 ? -42.716 -37.892 -9.996 1.00 44.52 222 ASP C C 1
ATOM 5964 O O . ASP C 1 222 ? -41.884 -37.181 -9.433 1.00 44.78 222 ASP C O 1
ATOM 5969 N N . LEU C 1 223 ? -42.399 -39.015 -10.632 1.00 44.78 223 LEU C N 1
ATOM 5970 C CA . LEU C 1 223 ? -41.046 -39.554 -10.600 1.00 41.21 223 LEU C CA 1
ATOM 5971 C C . LEU C 1 223 ? -40.171 -38.973 -11.711 1.00 45.30 223 LEU C C 1
ATOM 5972 O O . LEU C 1 223 ? -38.963 -39.172 -11.715 1.00 43.52 223 LEU C O 1
ATOM 5977 N N . ALA C 1 224 ? -40.789 -38.254 -12.642 1.00 44.63 224 ALA C N 1
ATOM 5978 C CA . ALA C 1 224 ? -40.097 -37.778 -13.834 1.00 47.86 224 ALA C CA 1
ATOM 5979 C C . ALA C 1 224 ? -39.474 -36.402 -13.640 1.00 53.65 224 ALA C C 1
ATOM 5980 O O . ALA C 1 224 ? -38.334 -36.169 -14.041 1.00 58.70 224 ALA C O 1
ATOM 5982 N N . CYS C 1 225 ? -40.219 -35.494 -13.020 1.00 51.28 225 CYS C N 1
ATOM 5983 C CA . CYS C 1 225 ? -39.791 -34.104 -12.919 1.00 58.75 225 CYS C CA 1
ATOM 5984 C C . CYS C 1 225 ? -39.250 -33.735 -11.549 1.00 58.31 225 CYS C C 1
ATOM 5985 O O . CYS C 1 225 ? -39.638 -34.302 -10.525 1.00 53.78 225 CYS C O 1
ATOM 5988 N N . GLU C 1 226 ? -38.345 -32.766 -11.545 1.00 60.29 226 GLU C N 1
ATOM 5989 C CA . GLU C 1 226 ? -37.915 -32.164 -10.303 1.00 63.07 226 GLU C CA 1
ATOM 5990 C C . GLU C 1 226 ? -38.783 -30.934 -10.121 1.00 59.65 226 GLU C C 1
ATOM 5991 O O . GLU C 1 226 ? -39.097 -30.232 -11.081 1.00 66.17 226 GLU C O 1
ATOM 5997 N N . SER C 1 227 ? -39.169 -30.678 -8.885 1.00 57.65 227 SER C N 1
ATOM 5998 C CA . SER C 1 227 ? -40.100 -29.607 -8.604 1.00 57.94 227 SER C CA 1
ATOM 5999 C C . SER C 1 227 ? -39.381 -28.535 -7.816 1.00 56.90 227 SER C C 1
ATOM 6000 O O . SER C 1 227 ? -38.227 -28.714 -7.426 1.00 53.32 227 SER C O 1
ATOM 6003 N N . ALA C 1 228 ? -40.065 -27.417 -7.609 1.00 57.46 228 ALA C N 1
ATOM 6004 C CA . ALA C 1 228 ? -39.477 -26.260 -6.963 1.00 51.93 228 ALA C CA 1
ATOM 6005 C C . ALA C 1 228 ? -38.760 -26.607 -5.657 1.00 52.33 228 ALA C C 1
ATOM 6006 O O . ALA C 1 228 ? -37.654 -26.117 -5.403 1.00 55.25 228 ALA C O 1
ATOM 6008 N N . THR C 1 229 ? -39.367 -27.466 -4.844 1.00 48.01 229 THR C N 1
ATOM 6009 C CA . THR C 1 229 ? -38.811 -27.770 -3.527 1.00 50.44 229 THR C CA 1
ATOM 6010 C C . THR C 1 229 ? -37.555 -28.651 -3.574 1.00 49.46 229 THR C C 1
ATOM 6011 O O . THR C 1 229 ? -36.832 -28.764 -2.580 1.00 46.78 229 THR C O 1
ATOM 6015 N N . PHE C 1 230 ? -37.297 -29.268 -4.722 1.00 48.05 230 PHE C N 1
ATOM 6016 C CA . PHE C 1 230 ? -36.026 -29.951 -4.954 1.00 55.56 230 PHE C CA 1
ATOM 6017 C C . PHE C 1 230 ? -34.869 -28.954 -4.789 1.00 57.22 230 PHE C C 1
ATOM 6018 O O . PHE C 1 230 ? -33.845 -29.262 -4.165 1.00 54.29 230 PHE C O 1
ATOM 6026 N N . LYS C 1 231 ? -35.053 -27.759 -5.353 1.00 57.16 231 LYS C N 1
ATOM 6027 C CA . LYS C 1 231 ? -34.051 -26.689 -5.291 1.00 59.47 231 LYS C CA 1
ATOM 6028 C C . LYS C 1 231 ? -33.960 -26.081 -3.899 1.00 58.14 231 LYS C C 1
ATOM 6029 O O . LYS C 1 231 ? -32.878 -25.728 -3.434 1.00 59.11 231 LYS C O 1
ATOM 6035 N N . GLU C 1 232 ? -35.103 -25.974 -3.227 1.00 57.82 232 GLU C N 1
ATOM 6036 C CA . GLU C 1 232 ? -35.152 -25.341 -1.912 1.00 55.25 232 GLU C CA 1
ATOM 6037 C C . GLU C 1 232 ? -34.557 -26.237 -0.820 1.00 54.92 232 GLU C C 1
ATOM 6038 O O . GLU C 1 232 ? -33.885 -25.751 0.092 1.00 54.87 232 GLU C O 1
ATOM 6044 N N . PHE C 1 233 ? -34.795 -27.545 -0.904 1.00 54.17 233 PHE C N 1
ATOM 6045 C CA . PHE C 1 233 ? -34.255 -28.462 0.104 1.00 51.10 233 PHE C CA 1
ATOM 6046 C C . PHE C 1 233 ? -33.424 -29.624 -0.472 1.00 55.96 233 PHE C C 1
ATOM 6047 O O . PHE C 1 233 ? -33.719 -30.786 -0.185 1.00 53.88 233 PHE C O 1
ATOM 6055 N N . PRO C 1 234 ? -32.368 -29.317 -1.258 1.00 58.29 234 PRO C N 1
ATOM 6056 C CA . PRO C 1 234 ? -31.621 -30.348 -2.001 1.00 58.25 234 PRO C CA 1
ATOM 6057 C C . PRO C 1 234 ? -31.031 -31.442 -1.109 1.00 58.79 234 PRO C C 1
ATOM 6058 O O . PRO C 1 234 ? -30.922 -32.590 -1.536 1.00 52.27 234 PRO C O 1
ATOM 6062 N N . ASN C 1 235 ? -30.645 -31.086 0.111 1.00 56.14 235 ASN C N 1
ATOM 6063 C CA . ASN C 1 235 ? -30.278 -32.097 1.094 1.00 57.65 235 ASN C CA 1
ATOM 6064 C C . ASN C 1 235 ? -30.892 -31.820 2.457 1.00 57.14 235 ASN C C 1
ATOM 6065 O O . ASN C 1 235 ? -30.483 -32.431 3.450 1.00 54.89 235 ASN C O 1
ATOM 6070 N N . GLY C 1 236 ? -31.856 -30.890 2.490 1.00 67.36 236 GLY C N 1
ATOM 6071 C CA . GLY C 1 236 ? -32.590 -30.524 3.703 1.00 57.87 236 GLY C CA 1
ATOM 6072 C C . GLY C 1 236 ? -32.963 -31.810 4.383 1.00 58.53 236 GLY C C 1
ATOM 6073 O O . GLY C 1 236 ? -33.425 -32.732 3.708 1.00 61.01 236 GLY C O 1
ATOM 6074 N N . PRO C 1 237 ? -32.738 -31.890 5.702 1.00 49.65 237 PRO C N 1
ATOM 6075 C CA . PRO C 1 237 ? -32.621 -33.178 6.394 1.00 46.48 237 PRO C CA 1
ATOM 6076 C C . PRO C 1 237 ? -33.863 -34.050 6.202 1.00 47.00 237 PRO C C 1
ATOM 6077 O O . PRO C 1 237 ? -34.904 -33.521 5.829 1.00 49.29 237 PRO C O 1
ATOM 6081 N N . GLY C 1 238 ? -33.744 -35.356 6.423 1.00 43.58 238 GLY C N 1
ATOM 6082 C CA . GLY C 1 238 ? -34.878 -36.261 6.338 1.00 44.40 238 GLY C CA 1
ATOM 6083 C C . GLY C 1 238 ? -35.045 -36.923 4.982 1.00 43.84 238 GLY C C 1
ATOM 6084 O O . GLY C 1 238 ? -35.427 -38.089 4.908 1.00 46.79 238 GLY C O 1
ATOM 6085 N N . LEU C 1 239 ? -34.751 -36.188 3.913 1.00 41.81 239 LEU C N 1
ATOM 6086 C CA . LEU C 1 239 ? -34.837 -36.709 2.552 1.00 41.53 239 LEU C CA 1
ATOM 6087 C C . LEU C 1 239 ? -34.047 -35.790 1.637 1.00 46.38 239 LEU C C 1
ATOM 6088 O O . LEU C 1 239 ? -34.259 -34.580 1.653 1.00 42.20 239 LEU C O 1
ATOM 6093 N N . THR C 1 240 ? -33.105 -36.353 0.883 1.00 41.02 240 THR C N 1
ATOM 6094 C CA . THR C 1 240 ? -32.277 -35.562 -0.026 1.00 47.07 240 THR C CA 1
ATOM 6095 C C . THR C 1 240 ? -32.584 -35.834 -1.498 1.00 45.77 240 THR C C 1
ATOM 6096 O O . THR C 1 240 ? -33.201 -36.839 -1.839 1.00 45.12 240 THR C O 1
ATOM 6100 N N . THR C 1 241 ? -32.131 -34.942 -2.371 1.00 43.67 241 THR C N 1
ATOM 6101 C CA . THR C 1 241 ? -32.335 -35.120 -3.799 1.00 47.39 241 THR C CA 1
ATOM 6102 C C . THR C 1 241 ? -31.592 -36.356 -4.321 1.00 52.60 241 THR C C 1
ATOM 6103 O O . THR C 1 241 ? -32.085 -37.049 -5.213 1.00 50.82 241 THR C O 1
ATOM 6107 N N . ASP C 1 242 ? -30.438 -36.665 -3.735 1.00 48.13 242 ASP C N 1
ATOM 6108 C CA . ASP C 1 242 ? -29.689 -37.859 -4.135 1.00 51.82 242 ASP C CA 1
ATOM 6109 C C . ASP C 1 242 ? -30.456 -39.130 -3.763 1.00 48.71 242 ASP C C 1
ATOM 6110 O O . ASP C 1 242 ? -30.445 -40.109 -4.502 1.00 47.88 242 ASP C O 1
ATOM 6115 N N . GLU C 1 243 ? -31.074 -39.124 -2.588 1.00 47.22 243 GLU C N 1
ATOM 6116 C CA . GLU C 1 243 ? -31.851 -40.270 -2.151 1.00 48.75 243 GLU C CA 1
ATOM 6117 C C . GLU C 1 243 ? -33.052 -40.469 -3.079 1.00 46.02 243 GLU C C 1
ATOM 6118 O O . GLU C 1 243 ? -33.406 -41.602 -3.423 1.00 46.00 243 GLU C O 1
ATOM 6124 N N . ILE C 1 244 ? -33.641 -39.366 -3.526 1.00 42.05 244 ILE C N 1
ATOM 6125 C CA . ILE C 1 244 ? -34.743 -39.453 -4.465 1.00 45.86 244 ILE C CA 1
ATOM 6126 C C . ILE C 1 244 ? -34.336 -40.092 -5.784 1.00 44.34 244 ILE C C 1
ATOM 6127 O O . ILE C 1 244 ? -35.001 -41.015 -6.270 1.00 39.87 244 ILE C O 1
ATOM 6132 N N . ARG C 1 245 ? -33.245 -39.619 -6.370 1.00 43.69 245 ARG C N 1
ATOM 6133 C CA . ARG C 1 245 ? -32.839 -40.178 -7.650 1.00 46.50 245 ARG C CA 1
ATOM 6134 C C . ARG C 1 245 ? -32.360 -41.616 -7.431 1.00 42.64 245 ARG C C 1
ATOM 6135 O O . ARG C 1 245 ? -32.574 -42.467 -8.289 1.00 42.74 245 ARG C O 1
ATOM 6143 N N . PHE C 1 246 ? -31.722 -41.893 -6.294 1.00 42.06 246 PHE C N 1
ATOM 6144 C CA . PHE C 1 246 ? -31.331 -43.271 -6.004 1.00 43.61 246 PHE C CA 1
ATOM 6145 C C . PHE C 1 246 ? -32.540 -44.235 -5.994 1.00 43.89 246 PHE C C 1
ATOM 6146 O O . PHE C 1 246 ? -32.490 -45.296 -6.620 1.00 41.73 246 PHE C O 1
ATOM 6154 N N . ALA C 1 247 ? -33.608 -43.873 -5.287 1.00 41.22 247 ALA C N 1
ATOM 6155 C CA . ALA C 1 247 ? -34.796 -44.737 -5.196 1.00 41.02 247 ALA C CA 1
ATOM 6156 C C . ALA C 1 247 ? -35.406 -44.979 -6.570 1.00 37.66 247 ALA C C 1
ATOM 6157 O O . ALA C 1 247 ? -35.768 -46.104 -6.912 1.00 38.05 247 ALA C O 1
ATOM 6159 N N . ALA C 1 248 ? -35.483 -43.917 -7.360 1.00 37.82 248 ALA C N 1
ATOM 6160 C CA . ALA C 1 248 ? -36.043 -43.972 -8.704 1.00 38.20 248 ALA C CA 1
ATOM 6161 C C . ALA C 1 248 ? -35.185 -44.818 -9.640 1.00 38.65 248 ALA C C 1
ATOM 6162 O O . ALA C 1 248 ? -35.692 -45.441 -10.568 1.00 38.46 248 ALA C O 1
ATOM 6164 N N . SER C 1 249 ? -33.882 -44.869 -9.389 1.00 38.05 249 SER C N 1
ATOM 6165 C CA . SER C 1 249 ? -33.014 -45.640 -10.272 1.00 40.04 249 SER C CA 1
ATOM 6166 C C . SER C 1 249 ? -33.219 -47.145 -10.087 1.00 38.83 249 SER C C 1
ATOM 6167 O O . SER C 1 249 ? -32.992 -47.919 -11.012 1.00 39.40 249 SER C O 1
ATOM 6170 N N . LEU C 1 250 ? -33.637 -47.562 -8.895 1.00 38.61 250 LEU C N 1
ATOM 6171 C CA . LEU C 1 250 ? -33.931 -48.974 -8.656 1.00 39.40 250 LEU C CA 1
ATOM 6172 C C . LEU C 1 250 ? -35.374 -49.344 -9.037 1.00 37.42 250 LEU C C 1
ATOM 6173 O O . LEU C 1 250 ? -35.632 -50.447 -9.533 1.00 38.21 250 LEU C O 1
ATOM 6178 N N . PHE C 1 251 ? -36.308 -48.428 -8.786 1.00 35.97 251 PHE C N 1
ATOM 6179 C CA . PHE C 1 251 ? -37.736 -48.701 -8.992 1.00 37.59 251 PHE C CA 1
ATOM 6180 C C . PHE C 1 251 ? -38.124 -48.483 -10.440 1.00 33.31 251 PHE C C 1
ATOM 6181 O O . PHE C 1 251 ? -38.843 -49.281 -11.025 1.00 37.33 251 PHE C O 1
ATOM 6189 N N . THR C 1 252 ? -37.624 -47.399 -11.013 1.00 35.60 252 THR C N 1
ATOM 6190 C CA . THR C 1 252 ? -37.836 -47.076 -12.414 1.00 36.78 252 THR C CA 1
ATOM 6191 C C . THR C 1 252 ? -36.510 -46.726 -13.106 1.00 41.60 252 THR C C 1
ATOM 6192 O O . THR C 1 252 ? -36.250 -45.550 -13.398 1.00 37.90 252 THR C O 1
ATOM 6196 N N . PRO C 1 253 ? -35.672 -47.737 -13.368 1.00 38.88 253 PRO C N 1
ATOM 6197 C CA . PRO C 1 253 ? -34.353 -47.444 -13.951 1.00 39.08 253 PRO C CA 1
ATOM 6198 C C . PRO C 1 253 ? -34.457 -46.728 -15.297 1.00 40.70 253 PRO C C 1
ATOM 6199 O O . PRO C 1 253 ? -33.643 -45.867 -15.598 1.00 40.71 253 PRO C O 1
ATOM 6203 N N . ASP C 1 254 ? -35.501 -47.034 -16.050 1.00 39.98 254 ASP C N 1
ATOM 6204 C CA . ASP C 1 254 ? -35.760 -46.387 -17.326 1.00 40.09 254 ASP C CA 1
ATOM 6205 C C . ASP C 1 254 ? -36.600 -45.119 -17.149 1.00 44.06 254 ASP C C 1
ATOM 6206 O O . ASP C 1 254 ? -37.770 -45.197 -16.787 1.00 44.62 254 ASP C O 1
ATOM 6211 N N . PRO C 1 255 ? -35.994 -43.937 -17.379 1.00 45.99 255 PRO C N 1
ATOM 6212 C CA . PRO C 1 255 ? -36.710 -42.670 -17.175 1.00 39.39 255 PRO C CA 1
ATOM 6213 C C . PRO C 1 255 ? -38.024 -42.592 -17.940 1.00 45.96 255 PRO C C 1
ATOM 6214 O O . PRO C 1 255 ? -38.907 -41.830 -17.538 1.00 46.96 255 PRO C O 1
ATOM 6218 N N . LYS C 1 256 ? -38.174 -43.370 -19.009 1.00 44.54 256 LYS C N 1
ATOM 6219 C CA . LYS C 1 256 ? -39.429 -43.328 -19.737 1.00 47.05 256 LYS C CA 1
ATOM 6220 C C . LYS C 1 256 ? -40.563 -43.937 -18.917 1.00 47.26 256 LYS C C 1
ATOM 6221 O O . LYS C 1 256 ? -41.723 -43.560 -19.095 1.00 41.91 256 LYS C O 1
ATOM 6227 N N . SER C 1 257 ? -40.240 -44.863 -18.015 1.00 47.19 257 SER C N 1
ATOM 6228 C CA . SER C 1 257 ? -41.268 -45.440 -17.154 1.00 42.12 257 SER C CA 1
ATOM 6229 C C . SER C 1 257 ? -41.845 -44.352 -16.262 1.00 44.04 257 SER C C 1
ATOM 6230 O O . SER C 1 257 ? -43.028 -44.374 -15.931 1.00 42.93 257 SER C O 1
ATOM 6233 N N . ARG C 1 258 ? -41.004 -43.394 -15.879 1.00 41.68 258 ARG C N 1
ATOM 6234 C CA . ARG C 1 258 ? -41.407 -42.361 -14.932 1.00 43.18 258 ARG C CA 1
ATOM 6235 C C . ARG C 1 258 ? -42.478 -41.439 -15.492 1.00 42.13 258 ARG C C 1
ATOM 6236 O O . ARG C 1 258 ? -43.159 -40.735 -14.739 1.00 40.29 258 ARG C O 1
ATOM 6244 N N . LEU C 1 259 ? -42.637 -41.451 -16.810 1.00 43.91 259 LEU C N 1
ATOM 6245 C CA . LEU C 1 259 ? -43.612 -40.583 -17.463 1.00 45.63 259 LEU C CA 1
ATOM 6246 C C . LEU C 1 259 ? -44.978 -41.239 -17.474 1.00 44.54 259 LEU C C 1
ATOM 6247 O O . LEU C 1 259 ? -45.991 -40.568 -17.671 1.00 48.24 259 LEU C O 1
ATOM 6252 N N . GLU C 1 260 ? -45.013 -42.549 -17.241 1.00 44.66 260 GLU C N 1
ATOM 6253 C CA . GLU C 1 260 ? -46.284 -43.268 -17.249 1.00 41.54 260 GLU C CA 1
ATOM 6254 C C . GLU C 1 260 ? -47.140 -42.846 -16.057 1.00 42.66 260 GLU C C 1
ATOM 6255 O O . GLU C 1 260 ? -46.641 -42.591 -14.944 1.00 39.06 260 GLU C O 1
ATOM 6261 N N . ASP C 1 261 ? -48.441 -42.754 -16.296 1.00 39.45 261 ASP C N 1
ATOM 6262 C CA . ASP C 1 261 ? -49.339 -42.284 -15.263 1.00 42.50 261 ASP C CA 1
ATOM 6263 C C . ASP C 1 261 ? -49.402 -43.273 -14.080 1.00 38.63 261 ASP C C 1
ATOM 6264 O O . ASP C 1 261 ? -49.521 -42.856 -12.930 1.00 34.79 261 ASP C O 1
ATOM 6269 N N . VAL C 1 262 ? -49.294 -44.568 -14.364 1.00 35.96 262 VAL C N 1
ATOM 6270 C CA . VAL C 1 262 ? -49.319 -45.570 -13.303 1.00 40.22 262 VAL C CA 1
ATOM 6271 C C . VAL C 1 262 ? -48.100 -45.403 -12.394 1.00 40.06 262 VAL C C 1
ATOM 6272 O O . VAL C 1 262 ? -48.208 -45.561 -11.185 1.00 37.99 262 VAL C O 1
ATOM 6276 N N . ALA C 1 263 ? -46.953 -45.041 -12.962 1.00 36.22 263 ALA C N 1
ATOM 6277 C CA . ALA C 1 263 ? -45.773 -44.793 -12.141 1.00 36.91 263 ALA C CA 1
ATOM 6278 C C . ALA C 1 263 ? -45.897 -43.467 -11.406 1.00 41.72 263 ALA C C 1
ATOM 6279 O O . ALA C 1 263 ? -45.542 -43.352 -10.221 1.00 40.45 263 ALA C O 1
ATOM 6281 N N . SER C 1 264 ? -46.397 -42.461 -12.112 1.00 36.87 264 SER C N 1
ATOM 6282 C CA . SER C 1 264 ? -46.464 -41.109 -11.564 1.00 37.63 264 SER C CA 1
ATOM 6283 C C . SER C 1 264 ? -47.877 -40.560 -11.690 1.00 42.66 264 SER C C 1
ATOM 6284 O O . SER C 1 264 ? -48.189 -39.881 -12.665 1.00 42.77 264 SER C O 1
ATOM 6287 N N . PRO C 1 265 ? -48.743 -40.864 -10.713 1.00 43.12 265 PRO C N 1
ATOM 6288 C CA . PRO C 1 265 ? -50.151 -40.460 -10.817 1.00 40.98 265 PRO C CA 1
ATOM 6289 C C . PRO C 1 265 ? -50.374 -38.941 -10.887 1.00 46.76 265 PRO C C 1
ATOM 6290 O O . PRO C 1 265 ? -51.440 -38.520 -11.342 1.00 43.16 265 PRO C O 1
ATOM 6294 N N . GLY C 1 266 ? -49.389 -38.143 -10.470 1.00 45.52 266 GLY C N 1
ATOM 6295 C CA . GLY C 1 266 ? -49.449 -36.699 -10.632 1.00 39.03 266 GLY C CA 1
ATOM 6296 C C . GLY C 1 266 ? -49.559 -36.238 -12.078 1.00 43.32 266 GLY C C 1
ATOM 6297 O O . GLY C 1 266 ? -50.010 -35.126 -12.344 1.00 46.04 266 GLY C O 1
ATOM 6298 N N . ARG C 1 267 ? -49.168 -37.118 -12.995 1.00 45.64 267 ARG C N 1
ATOM 6299 C CA . ARG C 1 267 ? -49.170 -36.885 -14.438 1.00 46.87 267 ARG C CA 1
ATOM 6300 C C . ARG C 1 267 ? -50.334 -37.590 -15.148 1.00 46.75 267 ARG C C 1
ATOM 6301 O O . ARG C 1 267 ? -50.348 -37.697 -16.370 1.00 51.11 267 ARG C O 1
ATOM 6309 N N . ALA C 1 268 ? -51.288 -38.107 -14.388 1.00 45.55 268 ALA C N 1
ATOM 6310 C CA . ALA C 1 268 ? -52.426 -38.792 -14.994 1.00 49.40 268 ALA C CA 1
ATOM 6311 C C . ALA C 1 268 ? -53.336 -37.804 -15.720 1.00 48.19 268 ALA C C 1
ATOM 6312 O O . ALA C 1 268 ? -53.270 -36.597 -15.489 1.00 43.65 268 ALA C O 1
ATOM 6314 N N . SER C 1 269 ? -54.219 -38.327 -16.562 1.00 51.57 269 SER C N 1
ATOM 6315 C CA . SER C 1 269 ? -55.135 -37.471 -17.301 1.00 53.71 269 SER C CA 1
ATOM 6316 C C . SER C 1 269 ? -56.177 -36.872 -16.367 1.00 53.98 269 SER C C 1
ATOM 6317 O O . SER C 1 269 ? -56.538 -37.485 -15.356 1.00 52.73 269 SER C O 1
ATOM 6320 N N . ASP C 1 270 ? -56.663 -35.683 -16.724 1.00 51.06 270 ASP C N 1
ATOM 6321 C CA . ASP C 1 270 ? -57.745 -35.007 -16.010 1.00 53.82 270 ASP C CA 1
ATOM 6322 C C . ASP C 1 270 ? -58.942 -35.920 -15.830 1.00 55.32 270 ASP C C 1
ATOM 6323 O O . ASP C 1 270 ? -59.546 -35.982 -14.763 1.00 56.29 270 ASP C O 1
ATOM 6328 N N . GLU C 1 271 ? -59.283 -36.628 -16.896 1.00 54.97 271 GLU C N 1
ATOM 6329 C CA . GLU C 1 271 ? -60.463 -37.471 -16.882 1.00 60.04 271 GLU C CA 1
ATOM 6330 C C . GLU C 1 271 ? -60.336 -38.600 -15.851 1.00 54.86 271 GLU C C 1
ATOM 6331 O O . GLU C 1 271 ? -61.302 -38.928 -15.162 1.00 50.41 271 GLU C O 1
ATOM 6337 N N . ASP C 1 272 ? -59.143 -39.167 -15.714 1.00 56.54 272 ASP C N 1
ATOM 6338 C CA . ASP C 1 272 ? -58.941 -40.189 -14.693 1.00 51.50 272 ASP C CA 1
ATOM 6339 C C . ASP C 1 272 ? -58.906 -39.570 -13.290 1.00 48.40 272 ASP C C 1
ATOM 6340 O O . ASP C 1 272 ? -59.622 -40.022 -12.398 1.00 46.75 272 ASP C O 1
ATOM 6345 N N . LEU C 1 273 ? -58.125 -38.508 -13.106 1.00 46.80 273 LEU C N 1
ATOM 6346 C CA . LEU C 1 273 ? -57.938 -37.919 -11.779 1.00 45.60 273 LEU C CA 1
ATOM 6347 C C . LEU C 1 273 ? -59.227 -37.389 -11.181 1.00 48.50 273 LEU C C 1
ATOM 6348 O O . LEU C 1 273 ? -59.385 -37.363 -9.961 1.00 44.70 273 LEU C O 1
ATOM 6353 N N . ALA C 1 274 ? -60.138 -36.948 -12.040 1.00 46.01 274 ALA C N 1
ATOM 6354 C CA . ALA C 1 274 ? -61.426 -36.414 -11.605 1.00 44.43 274 ALA C CA 1
ATOM 6355 C C . ALA C 1 274 ? -62.286 -37.452 -10.878 1.00 44.21 274 ALA C C 1
ATOM 6356 O O . ALA C 1 274 ? -63.240 -37.109 -10.175 1.00 49.17 274 ALA C O 1
ATOM 6358 N N . LYS C 1 275 ? -61.937 -38.720 -11.045 1.00 43.28 275 LYS C N 1
ATOM 6359 C CA . LYS C 1 275 ? -62.683 -39.808 -10.434 1.00 43.21 275 LYS C CA 1
ATOM 6360 C C . LYS C 1 275 ? -62.014 -40.314 -9.156 1.00 46.76 275 LYS C C 1
ATOM 6361 O O . LYS C 1 275 ? -62.466 -41.315 -8.579 1.00 41.25 275 LYS C O 1
ATOM 6367 N N . PHE C 1 276 ? -60.961 -39.626 -8.699 1.00 43.15 276 PHE C N 1
ATOM 6368 C CA . PHE C 1 276 ? -60.276 -40.081 -7.488 1.00 42.28 276 PHE C CA 1
ATOM 6369 C C . PHE C 1 276 ? -61.172 -40.027 -6.282 1.00 39.43 276 PHE C C 1
ATOM 6370 O O . PHE C 1 276 ? -62.065 -39.182 -6.188 1.00 42.61 276 PHE C O 1
ATOM 6378 N N . PRO C 1 277 ? -60.910 -40.922 -5.325 1.00 42.38 277 PRO C N 1
ATOM 6379 C CA . PRO C 1 277 ? -61.690 -40.872 -4.098 1.00 36.07 277 PRO C CA 1
ATOM 6380 C C . PRO C 1 277 ? -61.323 -39.633 -3.322 1.00 37.60 277 PRO C C 1
ATOM 6381 O O . PRO C 1 277 ? -60.324 -38.951 -3.634 1.00 37.85 277 PRO C O 1
ATOM 6385 N N . GLU C 1 278 ? -62.163 -39.329 -2.344 1.00 36.16 278 GLU C N 1
ATOM 6386 C CA . GLU C 1 278 ? -61.918 -38.241 -1.425 1.00 41.74 278 GLU C CA 1
ATOM 6387 C C . GLU C 1 278 ? -60.545 -38.438 -0.790 1.00 42.54 278 GLU C C 1
ATOM 6388 O O . GLU C 1 278 ? -60.236 -39.530 -0.302 1.00 37.09 278 GLU C O 1
ATOM 6394 N N . THR C 1 279 ? -59.731 -37.392 -0.789 1.00 41.38 279 THR C N 1
ATOM 6395 C CA . THR C 1 279 ? -58.329 -37.551 -0.433 1.00 41.14 279 THR C CA 1
ATOM 6396 C C . THR C 1 279 ? -57.841 -36.467 0.516 1.00 40.56 279 THR C C 1
ATOM 6397 O O . THR C 1 279 ? -58.042 -35.291 0.264 1.00 38.52 279 THR C O 1
ATOM 6401 N N . LEU C 1 280 ? -57.156 -36.880 1.579 1.00 40.58 280 LEU C N 1
ATOM 6402 C CA . LEU C 1 280 ? -56.450 -35.960 2.470 1.00 36.00 280 LEU C CA 1
ATOM 6403 C C . LEU C 1 280 ? -54.963 -36.109 2.194 1.00 36.42 280 LEU C C 1
ATOM 6404 O O . LEU C 1 280 ? -54.431 -37.233 2.216 1.00 36.02 280 LEU C O 1
ATOM 6409 N N . ILE C 1 281 ? -54.295 -35.003 1.892 1.00 34.40 281 ILE C N 1
ATOM 6410 C CA . ILE C 1 281 ? -52.857 -35.027 1.681 1.00 30.11 281 ILE C CA 1
ATOM 6411 C C . ILE C 1 281 ? -52.210 -34.254 2.829 1.00 39.69 281 ILE C C 1
ATOM 6412 O O . ILE C 1 281 ? -52.658 -33.163 3.181 1.00 37.60 281 ILE C O 1
ATOM 6417 N N . VAL C 1 282 ? -51.212 -34.868 3.461 1.00 36.30 282 VAL C N 1
ATOM 6418 C CA . VAL C 1 282 ? -50.453 -34.244 4.539 1.00 35.84 282 VAL C CA 1
ATOM 6419 C C . VAL C 1 282 ? -48.998 -34.165 4.083 1.00 38.95 282 VAL C C 1
ATOM 6420 O O . VAL C 1 282 ? -48.424 -35.128 3.575 1.00 36.59 282 VAL C O 1
ATOM 6424 N N . VAL C 1 283 ? -48.417 -32.991 4.239 1.00 35.33 283 VAL C N 1
ATOM 6425 C CA . VAL C 1 283 ? -47.086 -32.740 3.741 1.00 35.14 283 VAL C CA 1
ATOM 6426 C C . VAL C 1 283 ? -46.171 -32.139 4.813 1.00 39.55 283 VAL C C 1
ATOM 6427 O O . VAL C 1 283 ? -46.639 -31.429 5.699 1.00 38.07 283 VAL C O 1
ATOM 6431 N N . ALA C 1 284 ? -44.876 -32.450 4.756 1.00 39.05 284 ALA C N 1
ATOM 6432 C CA . ALA C 1 284 ? -43.893 -31.840 5.668 1.00 39.98 284 ALA C CA 1
ATOM 6433 C C . ALA C 1 284 ? -43.372 -30.560 5.042 1.00 37.84 284 ALA C C 1
ATOM 6434 O O . ALA C 1 284 ? -43.297 -30.468 3.821 1.00 39.37 284 ALA C O 1
ATOM 6436 N N . GLU C 1 285 ? -43.045 -29.568 5.867 1.00 36.17 285 GLU C N 1
ATOM 6437 C CA . GLU C 1 285 ? -42.586 -28.271 5.360 1.00 35.88 285 GLU C CA 1
ATOM 6438 C C . GLU C 1 285 ? -41.186 -28.373 4.753 1.00 41.61 285 GLU C C 1
ATOM 6439 O O . GLU C 1 285 ? -40.940 -27.905 3.640 1.00 39.73 285 GLU C O 1
ATOM 6445 N N . VAL C 1 286 ? -40.266 -28.982 5.492 1.00 37.83 286 VAL C N 1
ATOM 6446 C CA . VAL C 1 286 ? -38.877 -29.038 5.051 1.00 41.24 286 VAL C CA 1
ATOM 6447 C C . VAL C 1 286 ? -38.618 -30.390 4.380 1.00 37.77 286 VAL C C 1
ATOM 6448 O O . VAL C 1 286 ? -38.250 -31.360 5.035 1.00 37.85 286 VAL C O 1
ATOM 6452 N N . ASP C 1 287 ? -38.815 -30.435 3.068 1.00 41.81 287 ASP C N 1
ATOM 6453 C CA . ASP C 1 287 ? -38.892 -31.692 2.333 1.00 39.98 287 ASP C CA 1
ATOM 6454 C C . ASP C 1 287 ? -38.804 -31.379 0.853 1.00 38.71 287 ASP C C 1
ATOM 6455 O O . ASP C 1 287 ? -39.640 -30.663 0.339 1.00 42.98 287 ASP C O 1
ATOM 6460 N N . PRO C 1 288 ? -37.796 -31.931 0.157 1.00 40.06 288 PRO C N 1
ATOM 6461 C CA . PRO C 1 288 ? -37.650 -31.723 -1.287 1.00 41.34 288 PRO C CA 1
ATOM 6462 C C . PRO C 1 288 ? -38.908 -32.105 -2.048 1.00 43.87 288 PRO C C 1
ATOM 6463 O O . PRO C 1 288 ? -39.167 -31.567 -3.119 1.00 43.24 288 PRO C O 1
ATOM 6467 N N . ILE C 1 289 ? -39.644 -33.076 -1.517 1.00 41.26 289 ILE C N 1
ATOM 6468 C CA . ILE C 1 289 ? -40.789 -33.629 -2.226 1.00 44.52 289 ILE C CA 1
ATOM 6469 C C . ILE C 1 289 ? -42.123 -32.945 -1.858 1.00 43.59 289 ILE C C 1
ATOM 6470 O O . ILE C 1 289 ? -43.194 -33.317 -2.360 1.00 40.42 289 ILE C O 1
ATOM 6475 N N . ARG C 1 290 ? -42.048 -31.932 -1.003 1.00 39.23 290 ARG C N 1
ATOM 6476 C CA . ARG C 1 290 ? -43.239 -31.225 -0.531 1.00 40.21 290 ARG C CA 1
ATOM 6477 C C . ARG C 1 290 ? -44.151 -30.743 -1.656 1.00 43.62 290 ARG C C 1
ATOM 6478 O O . ARG C 1 290 ? -45.376 -30.904 -1.587 1.00 41.84 290 ARG C O 1
ATOM 6486 N N . GLN C 1 291 ? -43.545 -30.160 -2.688 1.00 46.57 291 GLN C N 1
ATOM 6487 C CA . GLN C 1 291 ? -44.286 -29.567 -3.807 1.00 46.04 291 GLN C CA 1
ATOM 6488 C C . GLN C 1 291 ? -45.195 -30.570 -4.517 1.00 43.93 291 GLN C C 1
ATOM 6489 O O . GLN C 1 291 ? -46.281 -30.223 -4.966 1.00 42.93 291 GLN C O 1
ATOM 6495 N N . GLN C 1 292 ? -44.747 -31.816 -4.614 1.00 42.22 292 GLN C N 1
ATOM 6496 C CA . GLN C 1 292 ? -45.506 -32.828 -5.331 1.00 44.13 292 GLN C CA 1
ATOM 6497 C C . GLN C 1 292 ? -46.878 -33.094 -4.729 1.00 42.61 292 GLN C C 1
ATOM 6498 O O . GLN C 1 292 ? -47.876 -33.150 -5.457 1.00 45.40 292 GLN C O 1
ATOM 6504 N N . GLY C 1 293 ? -46.915 -33.275 -3.414 1.00 40.06 293 GLY C N 1
ATOM 6505 C CA . GLY C 1 293 ? -48.155 -33.486 -2.695 1.00 39.93 293 GLY C CA 1
ATOM 6506 C C . GLY C 1 293 ? -49.084 -32.293 -2.815 1.00 40.59 293 GLY C C 1
ATOM 6507 O O . GLY C 1 293 ? -50.292 -32.454 -2.995 1.00 43.11 293 GLY C O 1
ATOM 6508 N N . GLU C 1 294 ? -48.526 -31.092 -2.666 1.00 41.69 294 GLU C N 1
ATOM 6509 C CA . GLU C 1 294 ? -49.328 -29.875 -2.732 1.00 44.74 294 GLU C CA 1
ATOM 6510 C C . GLU C 1 294 ? -49.899 -29.670 -4.141 1.00 44.00 294 GLU C C 1
ATOM 6511 O O . GLU C 1 294 ? -51.089 -29.413 -4.291 1.00 44.65 294 GLU C O 1
ATOM 6517 N N . ASP C 1 295 ? -49.078 -29.834 -5.173 1.00 44.08 295 ASP C N 1
ATOM 6518 C CA . ASP C 1 295 ? -49.579 -29.701 -6.544 1.00 44.09 295 ASP C CA 1
ATOM 6519 C C . ASP C 1 295 ? -50.627 -30.754 -6.884 1.00 48.44 295 ASP C C 1
ATOM 6520 O O . ASP C 1 295 ? -51.589 -30.474 -7.610 1.00 45.68 295 ASP C O 1
ATOM 6525 N N . PHE C 1 296 ? -50.411 -31.977 -6.407 1.00 44.13 296 PHE C N 1
ATOM 6526 C CA . PHE C 1 296 ? -51.337 -33.064 -6.688 1.00 44.05 296 PHE C CA 1
ATOM 6527 C C . PHE C 1 296 ? -52.709 -32.750 -6.101 1.00 42.25 296 PHE C C 1
ATOM 6528 O O . PHE C 1 296 ? -53.735 -32.949 -6.748 1.00 43.37 296 PHE C O 1
ATOM 6536 N N . GLY C 1 297 ? -52.716 -32.260 -4.870 1.00 43.10 297 GLY C N 1
ATOM 6537 C CA . GLY C 1 297 ? -53.943 -31.873 -4.203 1.00 41.72 297 GLY C CA 1
ATOM 6538 C C . GLY C 1 297 ? -54.675 -30.736 -4.896 1.00 46.66 297 GLY C C 1
ATOM 6539 O O . GLY C 1 297 ? -55.899 -30.765 -5.014 1.00 45.68 297 GLY C O 1
ATOM 6540 N N . ARG C 1 298 ? -53.931 -29.718 -5.320 1.00 44.09 298 ARG C N 1
ATOM 6541 C CA . ARG C 1 298 ? -54.522 -28.594 -6.044 1.00 47.72 298 ARG C CA 1
ATOM 6542 C C . ARG C 1 298 ? -55.159 -29.086 -7.335 1.00 48.64 298 ARG C C 1
ATOM 6543 O O . ARG C 1 298 ? -56.229 -28.630 -7.734 1.00 51.62 298 ARG C O 1
ATOM 6551 N N . ARG C 1 299 ? -54.493 -30.036 -7.973 1.00 44.06 299 ARG C N 1
ATOM 6552 C CA . ARG C 1 299 ? -55.004 -30.638 -9.189 1.00 45.56 299 ARG C CA 1
ATOM 6553 C C . ARG C 1 299 ? -56.316 -31.414 -8.927 1.00 48.91 299 ARG C C 1
ATOM 6554 O O . ARG C 1 299 ? -57.267 -31.286 -9.695 1.00 45.86 299 ARG C O 1
ATOM 6562 N N . LEU C 1 300 ? -56.385 -32.188 -7.839 1.00 45.51 300 LEU C N 1
ATOM 6563 C CA . LEU C 1 300 ? -57.638 -32.868 -7.471 1.00 47.59 300 LEU C CA 1
ATOM 6564 C C . LEU C 1 300 ? -58.741 -31.864 -7.147 1.00 48.57 300 LEU C C 1
ATOM 6565 O O . LEU C 1 300 ? -59.898 -32.064 -7.513 1.00 47.81 300 LEU C O 1
ATOM 6570 N N . GLN C 1 301 ? -58.379 -30.798 -6.444 1.00 43.19 301 GLN C N 1
ATOM 6571 C CA . GLN C 1 301 ? -59.335 -29.767 -6.060 1.00 49.17 301 GLN C CA 1
ATOM 6572 C C . GLN C 1 301 ? -59.977 -29.111 -7.285 1.00 50.60 301 GLN C C 1
ATOM 6573 O O . GLN C 1 301 ? -61.197 -28.973 -7.362 1.00 52.96 301 GLN C O 1
ATOM 6579 N N . LYS C 1 302 ? -59.141 -28.710 -8.235 1.00 51.42 302 LYS C N 1
ATOM 6580 C CA . LYS C 1 302 ? -59.615 -28.104 -9.476 1.00 55.09 302 LYS C CA 1
ATOM 6581 C C . LYS C 1 302 ? -60.523 -29.046 -10.276 1.00 54.00 302 LYS C C 1
ATOM 6582 O O . LYS C 1 302 ? -61.499 -28.606 -10.880 1.00 55.61 302 LYS C O 1
ATOM 6588 N N . LEU C 1 303 ? -60.223 -30.341 -10.256 1.00 53.96 303 LEU C N 1
ATOM 6589 C CA . LEU C 1 303 ? -61.004 -31.312 -11.015 1.00 45.89 303 LEU C CA 1
ATOM 6590 C C . LEU C 1 303 ? -62.296 -31.717 -10.307 1.00 46.31 303 LEU C C 1
ATOM 6591 O O . LEU C 1 303 ? -63.066 -32.526 -10.832 1.00 49.12 303 LEU C O 1
ATOM 6596 N N . GLY C 1 304 ? -62.540 -31.142 -9.130 1.00 44.00 304 GLY C N 1
ATOM 6597 C CA . GLY C 1 304 ? -63.803 -31.324 -8.431 1.00 48.28 304 GLY C CA 1
ATOM 6598 C C . GLY C 1 304 ? -63.844 -32.511 -7.479 1.00 51.71 304 GLY C C 1
ATOM 6599 O O . GLY C 1 304 ? -64.911 -32.902 -6.997 1.00 50.51 304 GLY C O 1
ATOM 6600 N N . VAL C 1 305 ? -62.676 -33.087 -7.209 1.00 52.28 305 VAL C N 1
ATOM 6601 C CA . VAL C 1 305 ? -62.541 -34.109 -6.170 1.00 48.34 305 VAL C CA 1
ATOM 6602 C C . VAL C 1 305 ? -62.410 -33.394 -4.839 1.00 44.09 305 VAL C C 1
ATOM 6603 O O . VAL C 1 305 ? -61.651 -32.433 -4.731 1.00 46.79 305 VAL C O 1
ATOM 6607 N N . ARG C 1 306 ? -63.137 -33.857 -3.827 1.00 42.29 306 ARG C N 1
ATOM 6608 C CA . ARG C 1 306 ? -62.970 -33.326 -2.477 1.00 43.03 306 ARG C CA 1
ATOM 6609 C C . ARG C 1 306 ? -61.603 -33.706 -1.924 1.00 45.71 306 ARG C C 1
ATOM 6610 O O . ARG C 1 306 ? -61.357 -34.861 -1.574 1.00 46.19 306 ARG C O 1
ATOM 6618 N N . ALA C 1 307 ? -60.720 -32.715 -1.862 1.00 45.64 307 ALA C N 1
ATOM 6619 C CA . ALA C 1 307 ? -59.335 -32.923 -1.488 1.00 44.16 307 ALA C CA 1
ATOM 6620 C C . ALA C 1 307 ? -58.851 -31.897 -0.468 1.00 45.26 307 ALA C C 1
ATOM 6621 O O . ALA C 1 307 ? -58.932 -30.691 -0.700 1.00 46.80 307 ALA C O 1
ATOM 6623 N N . ALA C 1 308 ? -58.368 -32.382 0.672 1.00 45.45 308 ALA C N 1
ATOM 6624 C CA . ALA C 1 308 ? -57.777 -31.523 1.706 1.00 40.85 308 ALA C CA 1
ATOM 6625 C C . ALA C 1 308 ? -56.234 -31.584 1.677 1.00 47.08 308 ALA C C 1
ATOM 6626 O O . ALA C 1 308 ? -55.643 -32.667 1.529 1.00 41.75 308 ALA C O 1
ATOM 6628 N N . ILE C 1 309 ? -55.574 -30.434 1.798 1.00 43.52 309 ILE C N 1
ATOM 6629 C CA . ILE C 1 309 ? -54.111 -30.414 1.820 1.00 38.34 309 ILE C CA 1
ATOM 6630 C C . ILE C 1 309 ? -53.582 -29.623 2.998 1.00 45.91 309 ILE C C 1
ATOM 6631 O O . ILE C 1 309 ? -53.879 -28.436 3.138 1.00 40.53 309 ILE C O 1
ATOM 6636 N N . ILE C 1 310 ? -52.751 -30.267 3.809 1.00 39.31 310 ILE C N 1
ATOM 6637 C CA . ILE C 1 310 ? -52.256 -29.656 5.029 1.00 39.69 310 ILE C CA 1
ATOM 6638 C C . ILE C 1 310 ? -50.730 -29.722 5.093 1.00 40.54 310 ILE C C 1
ATOM 6639 O O . ILE C 1 310 ? -50.135 -30.778 4.886 1.00 40.73 310 ILE C O 1
ATOM 6644 N N . ARG C 1 311 ? -50.104 -28.583 5.364 1.00 39.66 311 ARG C N 1
ATOM 6645 C CA . ARG C 1 311 ? -48.655 -28.490 5.509 1.00 37.13 311 ARG C CA 1
ATOM 6646 C C . ARG C 1 311 ? -48.297 -28.348 6.981 1.00 41.81 311 ARG C C 1
ATOM 6647 O O . ARG C 1 311 ? -48.809 -27.447 7.660 1.00 36.53 311 ARG C O 1
ATOM 6655 N N . VAL C 1 312 ? -47.439 -29.248 7.472 1.00 36.60 312 VAL C N 1
ATOM 6656 C CA . VAL C 1 312 ? -46.999 -29.239 8.868 1.00 36.22 312 VAL C CA 1
ATOM 6657 C C . VAL C 1 312 ? -45.652 -28.532 8.996 1.00 36.77 312 VAL C C 1
ATOM 6658 O O . VAL C 1 312 ? -44.665 -28.950 8.390 1.00 37.44 312 VAL C O 1
ATOM 6662 N N . LEU C 1 313 ? -45.612 -27.449 9.760 1.00 37.59 313 LEU C N 1
ATOM 6663 C CA . LEU C 1 313 ? -44.396 -26.635 9.845 1.00 39.41 313 LEU C CA 1
ATOM 6664 C C . LEU C 1 313 ? -43.356 -27.190 10.815 1.00 35.57 313 LEU C C 1
ATOM 6665 O O . LEU C 1 313 ? -43.690 -27.771 11.854 1.00 37.44 313 LEU C O 1
ATOM 6670 N N . GLY C 1 314 ? -42.088 -26.965 10.494 1.00 39.73 314 GLY C N 1
ATOM 6671 C CA . GLY C 1 314 ? -41.008 -27.310 11.404 1.00 41.18 314 GLY C CA 1
ATOM 6672 C C . GLY C 1 314 ? -40.650 -28.785 11.442 1.00 43.34 314 GLY C C 1
ATOM 6673 O O . GLY C 1 314 ? -39.902 -29.217 12.325 1.00 41.73 314 GLY C O 1
ATOM 6674 N N . THR C 1 315 ? -41.180 -29.566 10.499 1.00 39.24 315 THR C N 1
ATOM 6675 C CA . THR C 1 315 ? -40.877 -30.993 10.470 1.00 41.29 315 THR C CA 1
ATOM 6676 C C . THR C 1 315 ? -40.390 -31.453 9.094 1.00 40.91 315 THR C C 1
ATOM 6677 O O . THR C 1 315 ? -40.402 -30.690 8.132 1.00 38.24 315 THR C O 1
ATOM 6681 N N . ILE C 1 316 ? -39.971 -32.713 9.009 1.00 40.82 316 ILE C N 1
ATOM 6682 C CA . ILE C 1 316 ? -39.275 -33.209 7.823 1.00 36.47 316 ILE C CA 1
ATOM 6683 C C . ILE C 1 316 ? -39.905 -34.499 7.301 1.00 38.66 316 ILE C C 1
ATOM 6684 O O . ILE C 1 316 ? -40.744 -35.099 7.970 1.00 35.04 316 ILE C O 1
ATOM 6689 N N . HIS C 1 317 ? -39.469 -34.923 6.117 1.00 37.08 317 HIS C N 1
ATOM 6690 C CA . HIS C 1 317 ? -39.909 -36.173 5.517 1.00 36.94 317 HIS C CA 1
ATOM 6691 C C . HIS C 1 317 ? -39.747 -37.333 6.481 1.00 39.72 317 HIS C C 1
ATOM 6692 O O . HIS C 1 317 ? -38.745 -37.421 7.179 1.00 37.85 317 HIS C O 1
ATOM 6699 N N . GLY C 1 318 ? -40.758 -38.191 6.568 1.00 36.82 318 GLY C N 1
ATOM 6700 C CA . GLY C 1 318 ? -40.652 -39.367 7.414 1.00 36.17 318 GLY C CA 1
ATOM 6701 C C . GLY C 1 318 ? -41.246 -39.201 8.801 1.00 39.76 318 GLY C C 1
ATOM 6702 O O . GLY C 1 318 ? -41.213 -40.143 9.606 1.00 37.11 318 GLY C O 1
ATOM 6703 N N . PHE C 1 319 ? -41.789 -38.020 9.098 1.00 35.89 319 PHE C N 1
ATOM 6704 C CA . PHE C 1 319 ? -42.229 -37.753 10.465 1.00 35.14 319 PHE C CA 1
ATOM 6705 C C . PHE C 1 319 ? -43.343 -38.666 10.935 1.00 36.91 319 PHE C C 1
ATOM 6706 O O . PHE C 1 319 ? -43.519 -38.845 12.132 1.00 38.38 319 PHE C O 1
ATOM 6714 N N . ALA C 1 320 ? -44.099 -39.245 10.007 1.00 33.89 320 ALA C N 1
ATOM 6715 C CA . ALA C 1 320 ? -45.223 -40.074 10.399 1.00 38.29 320 ALA C CA 1
ATOM 6716 C C . ALA C 1 320 ? -44.818 -41.500 10.803 1.00 36.64 320 ALA C C 1
ATOM 6717 O O . ALA C 1 320 ? -45.577 -42.174 11.494 1.00 34.14 320 ALA C O 1
ATOM 6719 N N . SER C 1 321 ? -43.652 -41.976 10.366 1.00 33.22 321 SER C N 1
ATOM 6720 C CA . SER C 1 321 ? -43.287 -43.364 10.674 1.00 37.53 321 SER C CA 1
ATOM 6721 C C . SER C 1 321 ? -42.028 -43.494 11.519 1.00 37.57 321 SER C C 1
ATOM 6722 O O . SER C 1 321 ? -41.780 -44.553 12.087 1.00 42.89 321 SER C O 1
ATOM 6725 N N . ILE C 1 322 ? -41.233 -42.436 11.610 1.00 41.05 322 ILE C N 1
ATOM 6726 C CA . ILE C 1 322 ? -40.015 -42.499 12.424 1.00 42.17 322 ILE C CA 1
ATOM 6727 C C . ILE C 1 322 ? -40.364 -42.177 13.864 1.00 41.02 322 ILE C C 1
ATOM 6728 O O . ILE C 1 322 ? -40.786 -41.064 14.159 1.00 41.91 322 ILE C O 1
ATOM 6733 N N . ASP C 1 323 ? -40.189 -43.158 14.747 1.00 40.98 323 ASP C N 1
ATOM 6734 C CA . ASP C 1 323 ? -40.663 -43.091 16.131 1.00 45.08 323 ASP C CA 1
ATOM 6735 C C . ASP C 1 323 ? -40.361 -41.750 16.822 1.00 47.24 323 ASP C C 1
ATOM 6736 O O . ASP C 1 323 ? -41.250 -41.140 17.415 1.00 42.85 323 ASP C O 1
ATOM 6741 N N . VAL C 1 324 ? -39.105 -41.314 16.768 1.00 45.59 324 VAL C N 1
ATOM 6742 C CA . VAL C 1 324 ? -38.690 -40.071 17.419 1.00 44.88 324 VAL C CA 1
ATOM 6743 C C . VAL C 1 324 ? -39.416 -38.852 16.830 1.00 45.34 324 VAL C C 1
ATOM 6744 O O . VAL C 1 324 ? -39.938 -38.028 17.556 1.00 44.05 324 VAL C O 1
ATOM 6748 N N . LEU C 1 325 ? -39.469 -38.755 15.509 1.00 44.30 325 LEU C N 1
ATOM 6749 C CA . LEU C 1 325 ? -40.113 -37.617 14.868 1.00 40.32 325 LEU C CA 1
ATOM 6750 C C . LEU C 1 325 ? -41.606 -37.557 15.133 1.00 46.24 325 LEU C C 1
ATOM 6751 O O . LEU C 1 325 ? -42.197 -36.469 15.214 1.00 45.15 325 LEU C O 1
ATOM 6756 N N . SER C 1 326 ? -42.208 -38.730 15.279 1.00 45.69 326 SER C N 1
ATOM 6757 C CA . SER C 1 326 ? -43.656 -38.849 15.356 1.00 47.34 326 SER C CA 1
ATOM 6758 C C . SER C 1 326 ? -44.192 -38.332 16.691 1.00 47.12 326 SER C C 1
ATOM 6759 O O . SER C 1 326 ? -45.395 -38.129 16.841 1.00 42.28 326 SER C O 1
ATOM 6762 N N . GLU C 1 327 ? -43.300 -38.098 17.650 1.00 41.51 327 GLU C N 1
ATOM 6763 C CA . GLU C 1 327 ? -43.733 -37.612 18.961 1.00 46.29 327 GLU C CA 1
ATOM 6764 C C . GLU C 1 327 ? -43.662 -36.084 19.100 1.00 42.10 327 GLU C C 1
ATOM 6765 O O . GLU C 1 327 ? -44.149 -35.526 20.082 1.00 44.57 327 GLU C O 1
ATOM 6771 N N . ALA C 1 328 ? -43.065 -35.415 18.118 1.00 40.75 328 ALA C N 1
ATOM 6772 C CA . ALA C 1 328 ? -43.068 -33.955 18.054 1.00 39.67 328 ALA C CA 1
ATOM 6773 C C . ALA C 1 328 ? -44.510 -33.448 17.871 1.00 39.06 328 ALA C C 1
ATOM 6774 O O . ALA C 1 328 ? -45.337 -34.170 17.325 1.00 39.82 328 ALA C O 1
ATOM 6776 N N . PRO C 1 329 ? -44.818 -32.223 18.344 1.00 41.47 329 PRO C N 1
ATOM 6777 C CA . PRO C 1 329 ? -46.223 -31.759 18.388 1.00 40.97 329 PRO C CA 1
ATOM 6778 C C . PRO C 1 329 ? -46.969 -31.828 17.044 1.00 38.61 329 PRO C C 1
ATOM 6779 O O . PRO C 1 329 ? -48.035 -32.447 16.976 1.00 39.69 329 PRO C O 1
ATOM 6783 N N . GLY C 1 330 ? -46.413 -31.216 16.002 1.00 39.49 330 GLY C N 1
ATOM 6784 C CA . GLY C 1 330 ? -47.035 -31.198 14.687 1.00 36.84 330 GLY C CA 1
ATOM 6785 C C . GLY C 1 330 ? -47.231 -32.579 14.080 1.00 38.46 330 GLY C C 1
ATOM 6786 O O . GLY C 1 330 ? -48.291 -32.888 13.557 1.00 38.55 330 GLY C O 1
ATOM 6787 N N . ALA C 1 331 ? -46.201 -33.415 14.150 1.00 40.02 331 ALA C N 1
ATOM 6788 C CA . ALA C 1 331 ? -46.292 -34.781 13.652 1.00 41.33 331 ALA C CA 1
ATOM 6789 C C . ALA C 1 331 ? -47.381 -35.543 14.382 1.00 36.80 331 ALA C C 1
ATOM 6790 O O . ALA C 1 331 ? -48.200 -36.229 13.771 1.00 38.59 331 ALA C O 1
ATOM 6792 N N . LYS C 1 332 ? -47.355 -35.441 15.702 1.00 33.03 332 LYS C N 1
ATOM 6793 C CA . LYS C 1 332 ? -48.280 -36.179 16.548 1.00 40.70 332 LYS C CA 1
ATOM 6794 C C . LYS C 1 332 ? -49.718 -35.772 16.236 1.00 42.00 332 LYS C C 1
ATOM 6795 O O . LYS C 1 332 ? -50.607 -36.624 16.122 1.00 38.48 332 LYS C O 1
ATOM 6801 N N . ALA C 1 333 ? -49.933 -34.471 16.066 1.00 42.21 333 ALA C N 1
ATOM 6802 C CA . ALA C 1 333 ? -51.276 -33.951 15.808 1.00 41.88 333 ALA C CA 1
ATOM 6803 C C . ALA C 1 333 ? -51.807 -34.462 14.476 1.00 39.90 333 ALA C C 1
ATOM 6804 O O . ALA C 1 333 ? -52.970 -34.825 14.359 1.00 43.59 333 ALA C O 1
ATOM 6806 N N . THR C 1 334 ? -50.957 -34.490 13.464 1.00 36.87 334 THR C N 1
ATOM 6807 C CA . THR C 1 334 ? -51.434 -34.869 12.149 1.00 40.73 334 THR C CA 1
ATOM 6808 C C . THR C 1 334 ? -51.572 -36.392 12.034 1.00 39.39 334 THR C C 1
ATOM 6809 O O . THR C 1 334 ?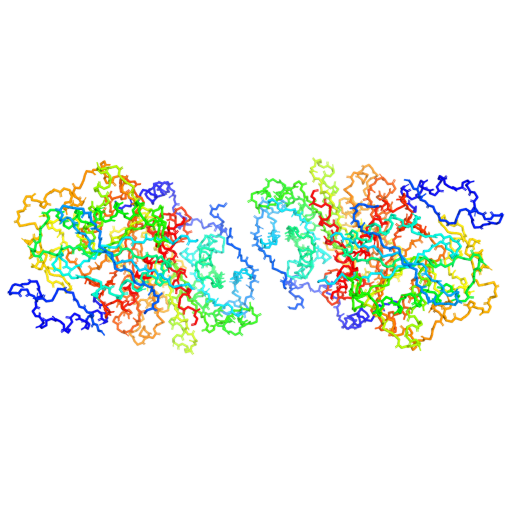 -52.376 -36.885 11.248 1.00 39.31 334 THR C O 1
ATOM 6813 N N . ILE C 1 335 ? -50.794 -37.140 12.808 1.00 39.41 335 ILE C N 1
ATOM 6814 C CA . ILE C 1 335 ? -50.987 -38.588 12.837 1.00 37.81 335 ILE C CA 1
ATOM 6815 C C . ILE C 1 335 ? -52.355 -38.883 13.452 1.00 39.40 335 ILE C C 1
ATOM 6816 O O . ILE C 1 335 ? -53.100 -39.725 12.936 1.00 33.77 335 ILE C O 1
ATOM 6821 N N . GLU C 1 336 ? -52.724 -38.171 14.518 1.00 37.12 336 GLU C N 1
ATOM 6822 C CA . GLU C 1 336 ? -54.049 -38.422 15.072 1.00 42.16 336 GLU C CA 1
ATOM 6823 C C . GLU C 1 336 ? -55.133 -37.880 14.150 1.00 43.12 336 GLU C C 1
ATOM 6824 O O . GLU C 1 336 ? -56.199 -38.495 14.043 1.00 43.34 336 GLU C O 1
ATOM 6830 N N . LEU C 1 337 ? -54.853 -36.786 13.442 1.00 38.27 337 LEU C N 1
ATOM 6831 C CA . LEU C 1 337 ? -55.788 -36.300 12.437 1.00 39.63 337 LEU C CA 1
ATOM 6832 C C . LEU C 1 337 ? -56.093 -37.377 11.408 1.00 41.77 337 LEU C C 1
ATOM 6833 O O . LEU C 1 337 ? -57.254 -37.697 11.159 1.00 43.20 337 LEU C O 1
ATOM 6838 N N . ILE C 1 338 ? -55.040 -37.966 10.857 1.00 38.08 338 ILE C N 1
ATOM 6839 C CA . ILE C 1 338 ? -55.188 -39.003 9.852 1.00 39.26 338 ILE C CA 1
ATOM 6840 C C . ILE C 1 338 ? -56.048 -40.160 10.349 1.00 38.92 338 ILE C C 1
ATOM 6841 O O . ILE C 1 338 ? -56.996 -40.569 9.677 1.00 39.75 338 ILE C O 1
ATOM 6846 N N . GLY C 1 339 ? -55.723 -40.684 11.522 1.00 36.36 339 GLY C N 1
ATOM 6847 C CA . GLY C 1 339 ? -56.486 -41.779 12.092 1.00 32.87 339 GLY C CA 1
ATOM 6848 C C . GLY C 1 339 ? -57.920 -41.352 12.350 1.00 41.60 339 GLY C C 1
ATOM 6849 O O . GLY C 1 339 ? -58.876 -42.092 12.054 1.00 35.71 339 GLY C O 1
ATOM 6850 N N . TYR C 1 340 ? -58.063 -40.147 12.900 1.00 36.91 340 TYR C N 1
ATOM 6851 C CA . TYR C 1 340 ? -59.375 -39.616 13.248 1.00 42.20 340 TYR C CA 1
ATOM 6852 C C . TYR C 1 340 ? -60.273 -39.471 12.010 1.00 39.95 340 TYR C C 1
ATOM 6853 O O . TYR C 1 340 ? -61.450 -39.821 12.052 1.00 41.47 340 TYR C O 1
ATOM 6862 N N . LYS C 1 341 ? -59.716 -38.977 10.906 1.00 38.23 341 LYS C N 1
ATOM 6863 C CA . LYS C 1 341 ? -60.500 -38.835 9.683 1.00 40.84 341 LYS C CA 1
ATOM 6864 C C . LYS C 1 341 ? -60.833 -40.174 9.018 1.00 40.02 341 LYS C C 1
ATOM 6865 O O . LYS C 1 341 ? -61.882 -40.294 8.399 1.00 40.81 341 LYS C O 1
ATOM 6871 N N . PHE C 1 342 ? -59.965 -41.182 9.144 1.00 39.92 342 PHE C N 1
ATOM 6872 C CA . PHE C 1 342 ? -60.338 -42.523 8.691 1.00 40.80 342 PHE C CA 1
ATOM 6873 C C . PHE C 1 342 ? -61.548 -42.993 9.510 1.00 39.78 342 PHE C C 1
ATOM 6874 O O . PHE C 1 342 ? -62.469 -43.602 8.978 1.00 39.14 342 PHE C O 1
ATOM 6882 N N . LYS C 1 343 ? -61.522 -42.738 10.813 1.00 40.52 343 LYS C N 1
ATOM 6883 C CA . LYS C 1 343 ? -62.622 -43.142 11.683 1.00 40.48 343 LYS C CA 1
ATOM 6884 C C . LYS C 1 343 ? -63.933 -42.512 11.236 1.00 44.30 343 LYS C C 1
ATOM 6885 O O . LYS C 1 343 ? -64.956 -43.188 11.148 1.00 46.81 343 LYS C O 1
ATOM 6891 N N . LYS C 1 344 ? -63.896 -41.218 10.946 1.00 40.79 344 LYS C N 1
ATOM 6892 C CA . LYS C 1 344 ? -65.103 -40.504 10.554 1.00 41.50 344 LYS C CA 1
ATOM 6893 C C . LYS C 1 344 ? -65.566 -40.848 9.145 1.00 47.12 344 LYS C C 1
ATOM 6894 O O . LYS C 1 344 ? -66.759 -40.892 8.881 1.00 46.95 344 LYS C O 1
ATOM 6900 N N . ALA C 1 345 ? -64.623 -41.067 8.235 1.00 43.50 345 ALA C N 1
ATOM 6901 C CA . ALA C 1 345 ? -64.973 -41.327 6.844 1.00 44.08 345 ALA C CA 1
ATOM 6902 C C . ALA C 1 345 ? -65.450 -42.754 6.632 1.00 45.49 345 ALA C C 1
ATOM 6903 O O . ALA C 1 345 ? -66.264 -42.999 5.751 1.00 49.79 345 ALA C O 1
ATOM 6905 N N . LEU C 1 346 ? -64.955 -43.700 7.424 1.00 40.06 346 LEU C N 1
ATOM 6906 C CA . LEU C 1 346 ? -65.236 -45.101 7.122 1.00 45.80 346 LEU C CA 1
ATOM 6907 C C . LEU C 1 346 ? -66.441 -45.662 7.890 1.00 52.21 346 LEU C C 1
ATOM 6908 O O . LEU C 1 346 ? -66.299 -46.472 8.805 1.00 55.12 346 LEU C O 1
ATOM 6913 N N . HIS C 1 347 ? -67.631 -45.201 7.520 1.00 58.80 347 HIS C N 1
ATOM 6914 C CA . HIS C 1 347 ? -68.868 -45.869 7.932 1.00 65.68 347 HIS C CA 1
ATOM 6915 C C . HIS C 1 347 ? -70.026 -45.345 7.078 1.00 67.46 347 HIS C C 1
ATOM 6916 O O . HIS C 1 347 ? -69.933 -44.287 6.447 1.00 68.66 347 HIS C O 1
ATOM 6924 N N . GLN D 1 34 ? -121.749 -21.589 42.824 1.00 65.43 34 GLN D N 1
ATOM 6925 C CA . GLN D 1 34 ? -120.836 -22.122 43.825 1.00 57.23 34 GLN D CA 1
ATOM 6926 C C . GLN D 1 34 ? -120.348 -23.518 43.459 1.00 53.88 34 GLN D C 1
ATOM 6927 O O . GLN D 1 34 ? -119.194 -23.853 43.690 1.00 49.31 34 GLN D O 1
ATOM 6933 N N . LEU D 1 35 ? -121.232 -24.334 42.899 1.00 49.75 35 LEU D N 1
ATOM 6934 C CA . LEU D 1 35 ? -120.851 -25.657 42.425 1.00 49.12 35 LEU D CA 1
ATOM 6935 C C . LEU D 1 35 ? -120.585 -25.579 40.921 1.00 49.84 35 LEU D C 1
ATOM 6936 O O . LEU D 1 35 ? -121.264 -24.835 40.230 1.00 51.21 35 LEU D O 1
ATOM 6941 N N . ASP D 1 36 ? -119.620 -26.335 40.403 1.00 45.46 36 ASP D N 1
ATOM 6942 C CA . ASP D 1 36 ? -119.427 -26.373 38.956 1.00 47.32 36 ASP D CA 1
ATOM 6943 C C . ASP D 1 36 ? -120.650 -27.034 38.311 1.00 50.30 36 ASP D C 1
ATOM 6944 O O . ASP D 1 36 ? -121.353 -27.790 38.978 1.00 49.30 36 ASP D O 1
ATOM 6949 N N . PRO D 1 37 ? -120.932 -26.720 37.029 1.00 49.10 37 PRO D N 1
ATOM 6950 C CA . PRO D 1 37 ? -122.143 -27.224 36.361 1.00 49.43 37 PRO D CA 1
ATOM 6951 C C . PRO D 1 37 ? -122.330 -28.740 36.423 1.00 47.80 37 PRO D C 1
ATOM 6952 O O . PRO D 1 37 ? -123.454 -29.191 36.648 1.00 49.49 37 PRO D O 1
ATOM 6956 N N . ILE D 1 38 ? -121.264 -29.509 36.216 1.00 45.65 38 ILE D N 1
ATOM 6957 C CA . ILE D 1 38 ? -121.388 -30.964 36.219 1.00 48.22 38 ILE D CA 1
ATOM 6958 C C . ILE D 1 38 ? -121.789 -31.450 37.608 1.00 46.98 38 ILE D C 1
ATOM 6959 O O . ILE D 1 38 ? -122.696 -32.260 37.756 1.00 50.07 38 ILE D O 1
ATOM 6964 N N . THR D 1 39 ? -121.146 -30.902 38.628 1.00 47.05 39 THR D N 1
ATOM 6965 C CA . THR D 1 39 ? -121.442 -31.280 39.997 1.00 47.16 39 THR D CA 1
ATOM 6966 C C . THR D 1 39 ? -122.859 -30.843 40.381 1.00 50.14 39 THR D C 1
ATOM 6967 O O . THR D 1 39 ? -123.593 -31.583 41.047 1.00 42.13 39 THR D O 1
ATOM 6971 N N . GLN D 1 40 ? -123.238 -29.646 39.940 1.00 45.60 40 GLN D N 1
ATOM 6972 C CA . GLN D 1 40 ? -124.579 -29.131 40.180 1.00 50.15 40 GLN D CA 1
ATOM 6973 C C . GLN D 1 40 ? -125.662 -30.006 39.547 1.00 49.88 40 GLN D C 1
ATOM 6974 O O . GLN D 1 40 ? -126.685 -30.259 40.165 1.00 48.82 40 GLN D O 1
ATOM 6980 N N . ALA D 1 41 ? -125.432 -30.438 38.310 1.00 48.91 41 ALA D N 1
ATOM 6981 C CA . ALA D 1 41 ? -126.353 -31.313 37.589 1.00 51.40 41 ALA D CA 1
ATOM 6982 C C . ALA D 1 41 ? -126.520 -32.650 38.308 1.00 55.88 41 ALA D C 1
ATOM 6983 O O . ALA D 1 41 ? -127.628 -33.192 38.393 1.00 56.77 41 ALA D O 1
ATOM 6985 N N . TYR D 1 42 ? -125.412 -33.188 38.807 1.00 49.35 42 TYR D N 1
ATOM 6986 C CA . TYR D 1 42 ? -125.463 -34.396 39.611 1.00 47.98 42 TYR D CA 1
ATOM 6987 C C . TYR D 1 42 ? -126.261 -34.164 40.901 1.00 50.38 42 TYR D C 1
ATOM 6988 O O . TYR D 1 42 ? -127.120 -34.972 41.252 1.00 49.89 42 TYR D O 1
ATOM 6997 N N . ALA D 1 43 ? -125.985 -33.062 41.593 1.00 48.63 43 ALA D N 1
ATOM 6998 C CA . ALA D 1 43 ? -126.689 -32.737 42.829 1.00 47.06 43 ALA D CA 1
ATOM 6999 C C . ALA D 1 43 ? -128.199 -32.590 42.580 1.00 56.52 43 ALA D C 1
ATOM 7000 O O . ALA D 1 43 ? -129.019 -33.016 43.396 1.00 57.40 43 ALA D O 1
ATOM 7002 N N . ASP D 1 44 ? -128.562 -31.997 41.446 1.00 55.29 44 ASP D N 1
ATOM 7003 C CA . ASP D 1 44 ? -129.970 -31.820 41.092 1.00 58.60 44 ASP D CA 1
ATOM 7004 C C . ASP D 1 44 ? -130.681 -33.155 40.838 1.00 57.83 44 ASP D C 1
ATOM 7005 O O . ASP D 1 44 ? -131.773 -33.387 41.351 1.00 62.17 44 ASP D O 1
ATOM 7010 N N . ALA D 1 45 ? -130.049 -34.032 40.066 1.00 53.56 45 ALA D N 1
ATOM 7011 C CA . ALA D 1 45 ? -130.634 -35.321 39.711 1.00 60.47 45 ALA D CA 1
ATOM 7012 C C . ALA D 1 45 ? -130.935 -36.225 40.917 1.00 66.40 45 ALA D C 1
ATOM 7013 O O . ALA D 1 45 ? -131.770 -37.128 40.824 1.00 68.20 45 ALA D O 1
ATOM 7015 N N . ILE D 1 46 ? -130.262 -35.991 42.040 1.00 63.09 46 ILE D N 1
ATOM 7016 C CA . ILE D 1 46 ? -130.428 -36.849 43.208 1.00 62.41 46 ILE D CA 1
ATOM 7017 C C . ILE D 1 46 ? -131.109 -36.136 44.381 1.00 66.08 46 ILE D C 1
ATOM 7018 O O . ILE D 1 46 ? -131.253 -36.714 45.459 1.00 67.01 46 ILE D O 1
ATOM 7023 N N . SER D 1 47 ? -131.511 -34.882 44.182 1.00 65.47 47 SER D N 1
ATOM 7024 C CA . SER D 1 47 ? -132.171 -34.121 45.248 1.00 68.18 47 SER D CA 1
ATOM 7025 C C . SER D 1 47 ? -133.538 -34.724 45.598 1.00 68.78 47 SER D C 1
ATOM 7026 O O . SER D 1 47 ? -134.025 -34.579 46.720 1.00 69.83 47 SER D O 1
ATOM 7029 N N . SER D 1 48 ? -134.145 -35.380 44.610 1.00 68.28 48 SER D N 1
ATOM 7030 C CA . SER D 1 48 ? -135.422 -36.067 44.760 1.00 71.14 48 SER D CA 1
ATOM 7031 C C . SER D 1 48 ? -135.258 -37.495 45.294 1.00 77.20 48 SER D C 1
ATOM 7032 O O . SER D 1 48 ? -136.253 -38.166 45.589 1.00 80.07 48 SER D O 1
ATOM 7035 N N . ARG D 1 49 ? -134.012 -37.961 45.405 1.00 73.77 49 ARG D N 1
ATOM 7036 C CA . ARG D 1 49 ? -133.740 -39.333 45.838 1.00 69.65 49 ARG D CA 1
ATOM 7037 C C . ARG D 1 49 ? -133.703 -39.437 47.355 1.00 68.45 49 ARG D C 1
ATOM 7038 O O . ARG D 1 49 ? -133.191 -38.549 48.037 1.00 61.27 49 ARG D O 1
ATOM 7046 N N . PRO D 1 50 ? -134.291 -40.514 47.899 1.00 69.09 50 PRO D N 1
ATOM 7047 C CA . PRO D 1 50 ? -134.147 -40.709 49.343 1.00 64.19 50 PRO D CA 1
ATOM 7048 C C . PRO D 1 50 ? -132.715 -41.126 49.666 1.00 52.39 50 PRO D C 1
ATOM 7049 O O . PRO D 1 50 ? -132.123 -41.862 48.879 1.00 54.40 50 PRO D O 1
ATOM 7053 N N . SER D 1 51 ? -132.176 -40.668 50.789 1.00 48.40 51 SER D N 1
ATOM 7054 C CA . SER D 1 51 ? -130.842 -41.085 51.215 1.00 49.75 51 SER D CA 1
ATOM 7055 C C . SER D 1 51 ? -130.776 -42.596 51.360 1.00 52.58 51 SER D C 1
ATOM 7056 O O . SER D 1 51 ? -131.744 -43.227 51.782 1.00 49.79 51 SER D O 1
ATOM 7059 N N . LEU D 1 52 ? -129.638 -43.182 51.017 1.00 47.74 52 LEU D N 1
ATOM 7060 C CA . LEU D 1 52 ? -129.494 -44.621 51.130 1.00 46.45 52 LEU D CA 1
ATOM 7061 C C . LEU D 1 52 ? -129.126 -44.982 52.559 1.00 46.01 52 LEU D C 1
ATOM 7062 O O . LEU D 1 52 ? -129.227 -46.145 52.960 1.00 44.16 52 LEU D O 1
ATOM 7067 N N . PHE D 1 53 ? -128.744 -43.973 53.338 1.00 40.02 53 PHE D N 1
ATOM 7068 C CA . PHE D 1 53 ? -128.369 -44.205 54.721 1.00 41.74 53 PHE D CA 1
ATOM 7069 C C . PHE D 1 53 ? -129.609 -44.164 55.611 1.00 44.33 53 PHE D C 1
ATOM 7070 O O . PHE D 1 53 ? -129.814 -43.238 56.392 1.00 40.00 53 PHE D O 1
ATOM 7078 N N . ALA D 1 54 ? -130.427 -45.198 55.465 1.00 41.06 54 ALA D N 1
ATOM 7079 C CA . ALA D 1 54 ? -131.649 -45.352 56.230 1.00 47.51 54 ALA D CA 1
ATOM 7080 C C . ALA D 1 54 ? -132.052 -46.818 56.158 1.00 43.25 54 ALA D C 1
ATOM 7081 O O . ALA D 1 54 ? -131.618 -47.534 55.254 1.00 37.96 54 ALA D O 1
ATOM 7083 N N . PHE D 1 55 ? -132.842 -47.268 57.130 1.00 41.60 55 PHE D N 1
ATOM 7084 C CA . PHE D 1 55 ? -133.386 -48.626 57.113 1.00 41.90 55 PHE D CA 1
ATOM 7085 C C . PHE D 1 55 ? -134.728 -48.593 56.392 1.00 39.67 55 PHE D C 1
ATOM 7086 O O . PHE D 1 55 ? -135.459 -47.620 56.511 1.00 43.27 55 PHE D O 1
ATOM 7094 N N . PRO D 1 56 ? -135.059 -49.656 55.649 1.00 39.58 56 PRO D N 1
ATOM 7095 C CA . PRO D 1 56 ? -134.184 -50.822 55.484 1.00 44.47 56 PRO D CA 1
ATOM 7096 C C . PRO D 1 56 ? -133.021 -50.554 54.529 1.00 47.28 56 PRO D C 1
ATOM 7097 O O . PRO D 1 56 ? -133.152 -49.762 53.592 1.00 43.10 56 PRO D O 1
ATOM 7101 N N . LEU D 1 57 ? -131.885 -51.186 54.814 1.00 43.76 57 LEU D N 1
ATOM 7102 C CA . LEU D 1 57 ? -130.697 -51.072 53.971 1.00 44.62 57 LEU D CA 1
ATOM 7103 C C . LEU D 1 57 ? -130.898 -51.853 52.689 1.00 47.61 57 LEU D C 1
ATOM 7104 O O . LEU D 1 57 ? -131.632 -52.835 52.679 1.00 49.95 57 LEU D O 1
ATOM 7109 N N . PRO D 1 58 ? -130.271 -51.404 51.590 1.00 48.52 58 PRO D N 1
ATOM 7110 C CA . PRO D 1 58 ? -130.282 -52.222 50.371 1.00 44.99 58 PRO D CA 1
ATOM 7111 C C . PRO D 1 58 ? -129.666 -53.574 50.689 1.00 48.46 58 PRO D C 1
ATOM 7112 O O . PRO D 1 58 ? -128.793 -53.626 51.567 1.00 50.09 58 PRO D O 1
ATOM 7116 N N . GLU D 1 59 ? -130.016 -54.628 49.959 1.00 49.47 59 GLU D N 1
ATOM 7117 C CA . GLU D 1 59 ? -129.520 -55.953 50.324 1.00 52.35 59 GLU D CA 1
ATOM 7118 C C . GLU D 1 59 ? -128.195 -56.182 49.607 1.00 52.56 59 GLU D C 1
ATOM 7119 O O . GLU D 1 59 ? -127.335 -56.957 50.040 1.00 52.16 59 GLU D O 1
ATOM 7125 N N . ILE D 1 60 ? -128.016 -55.437 48.528 1.00 48.78 60 ILE D N 1
ATOM 7126 C CA . ILE D 1 60 ? -126.743 -55.380 47.840 1.00 49.36 60 ILE D CA 1
ATOM 7127 C C . ILE D 1 60 ? -126.017 -54.135 48.319 1.00 45.92 60 ILE D C 1
ATOM 7128 O O . ILE D 1 60 ? -126.551 -53.030 48.216 1.00 46.56 60 ILE D O 1
ATOM 7133 N N . ARG D 1 61 ? -124.825 -54.302 48.877 1.00 41.43 61 ARG D N 1
ATOM 7134 C CA . ARG D 1 61 ? -124.130 -53.151 49.452 1.00 41.92 61 ARG D CA 1
ATOM 7135 C C . ARG D 1 61 ? -123.047 -52.619 48.511 1.00 43.82 61 ARG D C 1
ATOM 7136 O O . ARG D 1 61 ? -122.501 -51.542 48.733 1.00 39.71 61 ARG D O 1
ATOM 7144 N N . ASP D 1 62 ? -122.745 -53.388 47.470 1.00 43.14 62 ASP D N 1
ATOM 7145 C CA . ASP D 1 62 ? -121.730 -53.015 46.491 1.00 40.57 62 ASP D CA 1
ATOM 7146 C C . ASP D 1 62 ? -122.198 -53.365 45.078 1.00 41.17 62 ASP D C 1
ATOM 7147 O O . ASP D 1 62 ? -122.580 -54.498 44.824 1.00 46.08 62 ASP D O 1
ATOM 7152 N N . GLY D 1 63 ? -122.138 -52.405 44.160 1.00 44.88 63 GLY D N 1
ATOM 7153 C CA . GLY D 1 63 ? -122.470 -52.656 42.764 1.00 46.10 63 GLY D CA 1
ATOM 7154 C C . GLY D 1 63 ? -121.834 -51.641 41.822 1.00 48.45 63 GLY D C 1
ATOM 7155 O O . GLY D 1 63 ? -121.371 -50.568 42.255 1.00 42.17 63 GLY D O 1
ATOM 7156 N N . TYR D 1 64 ? -121.787 -51.982 40.535 1.00 42.57 64 TYR D N 1
ATOM 7157 C CA . TYR D 1 64 ? -121.198 -51.102 39.530 1.00 44.05 64 TYR D CA 1
ATOM 7158 C C . TYR D 1 64 ? -122.063 -49.866 39.327 1.00 50.35 64 TYR D C 1
ATOM 7159 O O . TYR D 1 64 ? -123.292 -49.935 39.383 1.00 47.13 64 TYR D O 1
ATOM 7168 N N . GLN D 1 65 ? -121.414 -48.732 39.094 1.00 46.84 65 GLN D N 1
ATOM 7169 C CA . GLN D 1 65 ? -122.134 -47.493 38.832 1.00 49.26 65 GLN D CA 1
ATOM 7170 C C . GLN D 1 65 ? -122.669 -47.498 37.399 1.00 46.90 65 GLN D C 1
ATOM 7171 O O . GLN D 1 65 ? -123.595 -46.756 37.074 1.00 50.62 65 GLN D O 1
ATOM 7177 N N . SER D 1 66 ? -122.062 -48.326 36.551 1.00 50.89 66 SER D N 1
ATOM 7178 C CA . SER D 1 66 ? -122.571 -48.575 35.198 1.00 61.57 66 SER D CA 1
ATOM 7179 C C . SER D 1 66 ? -121.949 -49.841 34.606 1.00 64.31 66 SER D C 1
ATOM 7180 O O . SER D 1 66 ? -121.886 -50.006 33.383 1.00 72.07 66 SER D O 1
ATOM 7183 N N . THR D 1 73 ? -110.201 -52.852 31.841 1.00 85.57 73 THR D N 1
ATOM 7184 C CA . THR D 1 73 ? -109.310 -53.977 32.102 1.00 77.10 73 THR D CA 1
ATOM 7185 C C . THR D 1 73 ? -107.890 -53.610 31.650 1.00 77.14 73 THR D C 1
ATOM 7186 O O . THR D 1 73 ? -107.391 -54.077 30.610 1.00 76.87 73 THR D O 1
ATOM 7190 N N . GLU D 1 74 ? -107.270 -52.738 32.445 1.00 70.55 74 GLU D N 1
ATOM 7191 C CA . GLU D 1 74 ? -105.904 -52.273 32.242 1.00 66.27 74 GLU D CA 1
ATOM 7192 C C . GLU D 1 74 ? -104.998 -52.973 33.248 1.00 67.57 74 GLU D C 1
ATOM 7193 O O . GLU D 1 74 ? -103.792 -52.704 33.332 1.00 66.82 74 GLU D O 1
ATOM 7199 N N . PHE D 1 75 ? -105.610 -53.880 34.006 1.00 58.04 75 PHE D N 1
ATOM 7200 C CA . PHE D 1 75 ? -104.949 -54.594 35.090 1.00 55.20 75 PHE D CA 1
ATOM 7201 C C . PHE D 1 75 ? -105.496 -56.006 35.301 1.00 49.58 75 PHE D C 1
ATOM 7202 O O . PHE D 1 75 ? -106.622 -56.307 34.913 1.00 47.00 75 PHE D O 1
ATOM 7210 N N . THR D 1 76 ? -104.692 -56.861 35.923 1.00 43.28 76 THR D N 1
ATOM 7211 C CA . THR D 1 76 ? -105.161 -58.168 36.339 1.00 45.86 76 THR D CA 1
ATOM 7212 C C . THR D 1 76 ? -105.822 -58.095 37.728 1.00 48.44 76 THR D C 1
ATOM 7213 O O . THR D 1 76 ? -105.568 -57.163 38.502 1.00 45.79 76 THR D O 1
ATOM 7217 N N . THR D 1 77 ? -106.663 -59.078 38.038 1.00 47.21 77 THR D N 1
ATOM 7218 C CA . THR D 1 77 ? -107.331 -59.142 39.340 1.00 44.61 77 THR D CA 1
ATOM 7219 C C . THR D 1 77 ? -107.053 -60.476 40.001 1.00 41.05 77 THR D C 1
ATOM 7220 O O . THR D 1 77 ? -107.302 -61.518 39.412 1.00 47.50 77 THR D O 1
ATOM 7224 N N . LYS D 1 78 ? -106.502 -60.439 41.208 1.00 42.99 78 LYS D N 1
ATOM 7225 C CA . LYS D 1 78 ? -106.387 -61.631 42.034 1.00 43.96 78 LYS D CA 1
ATOM 7226 C C . LYS D 1 78 ? -107.188 -61.492 43.328 1.00 44.69 78 LYS D C 1
ATOM 7227 O O . LYS D 1 78 ? -106.926 -60.597 44.137 1.00 40.60 78 LYS D O 1
ATOM 7233 N N . ILE D 1 79 ? -108.157 -62.384 43.521 1.00 42.51 79 ILE D N 1
ATOM 7234 C CA . ILE D 1 79 ? -108.994 -62.370 44.718 1.00 41.70 79 ILE D CA 1
ATOM 7235 C C . ILE D 1 79 ? -108.335 -63.148 45.856 1.00 44.94 79 ILE D C 1
ATOM 7236 O O . ILE D 1 79 ? -107.997 -64.322 45.708 1.00 47.84 79 ILE D O 1
ATOM 7241 N N . LEU D 1 80 ? -108.140 -62.488 46.992 1.00 42.09 80 LEU D N 1
ATOM 7242 C CA . LEU D 1 80 ? -107.403 -63.090 48.101 1.00 42.82 80 LEU D CA 1
ATOM 7243 C C . LEU D 1 80 ? -108.297 -63.322 49.325 1.00 43.10 80 LEU D C 1
ATOM 7244 O O . LEU D 1 80 ? -109.067 -62.448 49.719 1.00 41.18 80 LEU D O 1
ATOM 7249 N N . SER D 1 81 ? -108.219 -64.521 49.895 1.00 42.49 81 SER D N 1
ATOM 7250 C CA . SER D 1 81 ? -108.826 -64.792 51.197 1.00 40.59 81 SER D CA 1
ATOM 7251 C C . SER D 1 81 ? -107.737 -64.872 52.252 1.00 39.32 81 SER D C 1
ATOM 7252 O O . SER D 1 81 ? -107.025 -65.857 52.339 1.00 41.68 81 SER D O 1
ATOM 7255 N N . LEU D 1 82 ? -107.580 -63.817 53.035 1.00 39.53 82 LEU D N 1
ATOM 7256 C CA . LEU D 1 82 ? -106.500 -63.786 54.003 1.00 38.46 82 LEU D CA 1
ATOM 7257 C C . LEU D 1 82 ? -106.997 -64.302 55.341 1.00 37.27 82 LEU D C 1
ATOM 7258 O O . LEU D 1 82 ? -107.980 -63.804 55.882 1.00 38.69 82 LEU D O 1
ATOM 7263 N N . PRO D 1 83 ? -106.331 -65.330 55.866 1.00 42.00 83 PRO D N 1
ATOM 7264 C CA . PRO D 1 83 ? -106.710 -65.929 57.146 1.00 40.95 83 PRO D CA 1
ATOM 7265 C C . PRO D 1 83 ? -106.202 -65.078 58.304 1.00 37.39 83 PRO D C 1
ATOM 7266 O O . PRO D 1 83 ? -105.372 -65.536 59.085 1.00 40.69 83 PRO D O 1
ATOM 7270 N N . VAL D 1 84 ? -106.655 -63.836 58.397 1.00 35.94 84 VAL D N 1
ATOM 7271 C CA . VAL D 1 84 ? -106.085 -62.929 59.380 1.00 39.05 84 VAL D CA 1
ATOM 7272 C C . VAL D 1 84 ? -107.165 -62.109 60.054 1.00 33.87 84 VAL D C 1
ATOM 7273 O O . VAL D 1 84 ? -108.300 -62.077 59.584 1.00 35.68 84 VAL D O 1
ATOM 7277 N N . GLY D 1 85 ? -106.801 -61.449 61.152 1.00 35.83 85 GLY D N 1
ATOM 7278 C CA . GLY D 1 85 ? -107.699 -60.551 61.867 1.00 36.77 85 GLY D CA 1
ATOM 7279 C C . GLY D 1 85 ? -108.660 -61.304 62.785 1.00 38.72 85 GLY D C 1
ATOM 7280 O O . GLY D 1 85 ? -108.732 -62.530 62.720 1.00 34.30 85 GLY D O 1
ATOM 7281 N N . PRO D 1 86 ? -109.426 -60.564 63.612 1.00 36.71 86 PRO D N 1
ATOM 7282 C CA . PRO D 1 86 ? -110.333 -61.009 64.686 1.00 38.64 86 PRO D CA 1
ATOM 7283 C C . PRO D 1 86 ? -111.510 -61.836 64.158 1.00 37.40 86 PRO D C 1
ATOM 7284 O O . PRO D 1 86 ? -112.232 -62.480 64.903 1.00 39.56 86 PRO D O 1
ATOM 7288 N N . THR D 1 87 ? -111.728 -61.749 62.863 1.00 36.03 87 THR D N 1
ATOM 7289 C CA . THR D 1 87 ? -112.815 -62.431 62.198 1.00 38.42 87 THR D CA 1
ATOM 7290 C C . THR D 1 87 ? -112.362 -63.755 61.554 1.00 35.56 87 THR D C 1
ATOM 7291 O O . THR D 1 87 ? -113.173 -64.589 61.177 1.00 33.77 87 THR D O 1
ATOM 7295 N N . GLY D 1 88 ? -111.051 -63.958 61.481 1.00 36.13 88 GLY D N 1
ATOM 7296 C CA . GLY D 1 88 ? -110.475 -65.135 60.838 1.00 38.86 88 GLY D CA 1
ATOM 7297 C C . GLY D 1 88 ? -110.328 -65.049 59.318 1.00 39.64 88 GLY D C 1
ATOM 7298 O O . GLY D 1 88 ? -109.579 -65.825 58.700 1.00 38.49 88 GLY D O 1
ATOM 7299 N N . ASN D 1 89 ? -110.987 -64.068 58.711 1.00 35.41 89 ASN D N 1
ATOM 7300 C CA . ASN D 1 89 ? -110.849 -63.854 57.275 1.00 38.73 89 ASN D CA 1
ATOM 7301 C C . ASN D 1 89 ? -110.926 -62.395 56.870 1.00 39.61 89 ASN D C 1
ATOM 7302 O O . ASN D 1 89 ? -111.726 -61.635 57.407 1.00 38.77 89 ASN D O 1
ATOM 7307 N N . VAL D 1 90 ? -110.084 -62.001 55.919 1.00 37.13 90 VAL D N 1
ATOM 7308 C CA . VAL D 1 90 ? -110.241 -60.707 55.262 1.00 35.89 90 VAL D CA 1
ATOM 7309 C C . VAL D 1 90 ? -110.117 -60.917 53.763 1.00 34.65 90 VAL D C 1
ATOM 7310 O O . VAL D 1 90 ? -109.146 -61.505 53.288 1.00 34.58 90 VAL D O 1
ATOM 7314 N N . THR D 1 91 ? -111.124 -60.464 53.029 1.00 34.59 91 THR D N 1
ATOM 7315 C CA . THR D 1 91 ? -111.096 -60.527 51.578 1.00 35.85 91 THR D CA 1
ATOM 7316 C C . THR D 1 91 ? -110.350 -59.309 51.049 1.00 35.05 91 THR D C 1
ATOM 7317 O O . THR D 1 91 ? -110.606 -58.189 51.485 1.00 33.27 91 THR D O 1
ATOM 7321 N N . ALA D 1 92 ? -109.402 -59.541 50.144 1.00 36.51 92 ALA D N 1
ATOM 7322 C CA . ALA D 1 92 ? -108.684 -58.456 49.487 1.00 36.58 92 ALA D CA 1
ATOM 7323 C C . ALA D 1 92 ? -108.545 -58.751 47.998 1.00 41.11 92 ALA D C 1
ATOM 7324 O O . ALA D 1 92 ? -108.449 -59.910 47.588 1.00 38.07 92 ALA D O 1
ATOM 7326 N N . TYR D 1 93 ? -108.564 -57.693 47.194 1.00 40.86 93 TYR D N 1
ATOM 7327 C CA . TYR D 1 93 ? -108.318 -57.802 45.760 1.00 38.05 93 TYR D CA 1
ATOM 7328 C C . TYR D 1 93 ? -107.004 -57.144 45.438 1.00 40.06 93 TYR D C 1
ATOM 7329 O O . TYR D 1 93 ? -106.810 -55.956 45.733 1.00 38.91 93 TYR D O 1
ATOM 7338 N N . LEU D 1 94 ? -106.099 -57.906 44.834 1.00 37.11 94 LEU D N 1
ATOM 7339 C CA . LEU D 1 94 ? -104.838 -57.349 44.366 1.00 36.49 94 LEU D CA 1
ATOM 7340 C C . LEU D 1 94 ? -104.928 -57.073 42.875 1.00 40.11 94 LEU D C 1
ATOM 7341 O O . LEU D 1 94 ? -105.031 -57.992 42.063 1.00 37.43 94 LEU D O 1
ATOM 7346 N N . TYR D 1 95 ? -104.893 -55.794 42.528 1.00 37.24 95 TYR D N 1
ATOM 7347 C CA . TYR D 1 95 ? -104.938 -55.374 41.148 1.00 35.48 95 TYR D CA 1
ATOM 7348 C C . TYR D 1 95 ? -103.524 -54.973 40.687 1.00 43.61 95 TYR D C 1
ATOM 7349 O O . TYR D 1 95 ? -102.857 -54.170 41.342 1.00 40.14 95 TYR D O 1
ATOM 7358 N N . LYS D 1 96 ? -103.058 -55.545 39.577 1.00 40.94 96 LYS D N 1
ATOM 7359 C CA . LYS D 1 96 ? -101.735 -55.192 39.054 1.00 47.31 96 LYS D CA 1
ATOM 7360 C C . LYS D 1 96 ? -101.833 -54.689 37.630 1.00 49.00 96 LYS D C 1
ATOM 7361 O O . LYS D 1 96 ? -102.494 -55.317 36.805 1.00 52.02 96 LYS D O 1
ATOM 7367 N N . PRO D 1 97 ? -101.183 -53.545 37.338 1.00 49.70 97 PRO D N 1
ATOM 7368 C CA . PRO D 1 97 ? -101.199 -53.053 35.959 1.00 50.75 97 PRO D CA 1
ATOM 7369 C C . PRO D 1 97 ? -100.522 -54.045 35.032 1.00 57.22 97 PRO D C 1
ATOM 7370 O O . PRO D 1 97 ? -99.591 -54.743 35.447 1.00 54.91 97 PRO D O 1
ATOM 7374 N N . VAL D 1 98 ? -100.992 -54.095 33.789 1.00 63.96 98 VAL D N 1
ATOM 7375 C CA . VAL D 1 98 ? -100.461 -55.022 32.793 1.00 72.08 98 VAL D CA 1
ATOM 7376 C C . VAL D 1 98 ? -99.079 -54.608 32.287 1.00 75.91 98 VAL D C 1
ATOM 7377 O O . VAL D 1 98 ? -98.719 -53.426 32.304 1.00 71.04 98 VAL D O 1
ATOM 7381 N N . SER D 1 99 ? -98.324 -55.593 31.805 1.00 82.93 99 SER D N 1
ATOM 7382 C CA . SER D 1 99 ? -96.984 -55.360 31.270 1.00 87.35 99 SER D CA 1
ATOM 7383 C C . SER D 1 99 ? -97.034 -54.856 29.826 1.00 89.58 99 SER D C 1
ATOM 7384 O O . SER D 1 99 ? -96.586 -53.749 29.526 1.00 91.98 99 SER D O 1
ATOM 7387 N N . ASP D 1 107 ? -88.921 -54.073 38.849 1.00 65.23 107 ASP D N 1
ATOM 7388 C CA . ASP D 1 107 ? -89.336 -55.474 38.783 1.00 65.41 107 ASP D CA 1
ATOM 7389 C C . ASP D 1 107 ? -90.502 -55.840 39.710 1.00 64.77 107 ASP D C 1
ATOM 7390 O O . ASP D 1 107 ? -91.540 -56.326 39.249 1.00 67.46 107 ASP D O 1
ATOM 7395 N N . LEU D 1 108 ? -90.324 -55.629 41.011 1.00 57.35 108 LEU D N 1
ATOM 7396 C CA . LEU D 1 108 ? -91.424 -55.762 41.967 1.00 55.30 108 LEU D CA 1
ATOM 7397 C C . LEU D 1 108 ? -92.238 -54.478 41.890 1.00 49.70 108 LEU D C 1
ATOM 7398 O O . LEU D 1 108 ? -91.675 -53.381 41.936 1.00 50.35 108 LEU D O 1
ATOM 7403 N N . LEU D 1 109 ? -93.552 -54.599 41.773 1.00 45.22 109 LEU D N 1
ATOM 7404 C CA . LEU D 1 109 ? -94.391 -53.413 41.676 1.00 45.29 109 LEU D CA 1
ATOM 7405 C C . LEU D 1 109 ? -94.557 -52.675 43.007 1.00 42.88 109 LEU D C 1
ATOM 7406 O O . LEU D 1 109 ? -94.674 -53.293 44.053 1.00 42.32 109 LEU D O 1
ATOM 7411 N N . PRO D 1 110 ? -94.574 -51.336 42.964 1.00 44.54 110 PRO D N 1
ATOM 7412 C CA . PRO D 1 110 ? -95.023 -50.600 44.145 1.00 40.81 110 PRO D CA 1
ATOM 7413 C C . PRO D 1 110 ? -96.476 -50.973 44.406 1.00 40.23 110 PRO D C 1
ATOM 7414 O O . PRO D 1 110 ? -97.139 -51.447 43.484 1.00 36.48 110 PRO D O 1
ATOM 7418 N N . VAL D 1 111 ? -96.969 -50.790 45.627 1.00 39.36 111 VAL D N 1
ATOM 7419 C CA . VAL D 1 111 ? -98.334 -51.220 45.904 1.00 34.29 111 VAL D CA 1
ATOM 7420 C C . VAL D 1 111 ? -99.054 -50.215 46.806 1.00 32.17 111 VAL D C 1
ATOM 7421 O O . VAL D 1 111 ? -98.495 -49.725 47.797 1.00 34.24 111 VAL D O 1
ATOM 7425 N N . ILE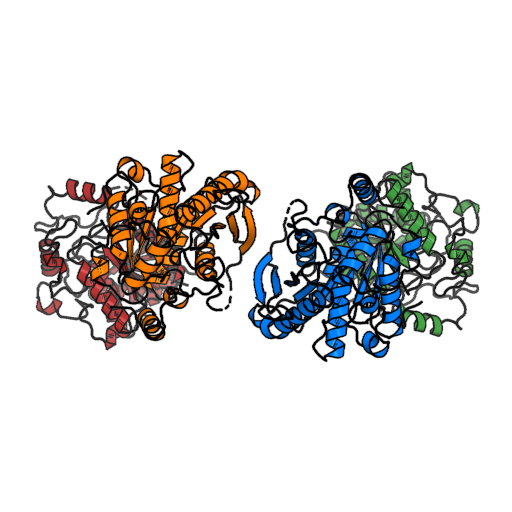 D 1 112 ? -100.282 -49.880 46.431 1.00 32.99 112 ILE D N 1
ATOM 7426 C CA . ILE D 1 112 ? -101.130 -48.997 47.221 1.00 32.26 112 ILE D CA 1
ATOM 7427 C C . ILE D 1 112 ? -102.189 -49.799 47.993 1.00 36.07 112 ILE D C 1
ATOM 7428 O O . ILE D 1 112 ? -103.089 -50.381 47.396 1.00 32.83 112 ILE D O 1
ATOM 7433 N N . ALA D 1 113 ? -102.096 -49.818 49.315 1.00 33.52 113 ALA D N 1
ATOM 7434 C CA . ALA D 1 113 ? -103.163 -50.411 50.110 1.00 32.28 113 ALA D CA 1
ATOM 7435 C C . ALA D 1 113 ? -104.294 -49.397 50.157 1.00 31.00 113 ALA D C 1
ATOM 7436 O O . ALA D 1 113 ? -104.102 -48.283 50.624 1.00 29.82 113 ALA D O 1
ATOM 7438 N N . TYR D 1 114 ? -105.451 -49.761 49.608 1.00 30.82 114 TYR D N 1
ATOM 7439 C CA . TYR D 1 114 ? -106.555 -48.829 49.511 1.00 29.91 114 TYR D CA 1
ATOM 7440 C C . TYR D 1 114 ? -107.732 -49.257 50.395 1.00 30.21 114 TYR D C 1
ATOM 7441 O O . TYR D 1 114 ? -108.160 -50.404 50.343 1.00 30.54 114 TYR D O 1
ATOM 7450 N N . PHE D 1 115 ? -108.244 -48.315 51.188 1.00 28.21 115 PHE D N 1
ATOM 7451 C CA . PHE D 1 115 ? -109.369 -48.534 52.107 1.00 27.71 115 PHE D CA 1
ATOM 7452 C C . PHE D 1 115 ? -110.562 -47.676 51.697 1.00 30.43 115 PHE D C 1
ATOM 7453 O O . PHE D 1 115 ? -110.542 -46.442 51.859 1.00 29.68 115 PHE D O 1
ATOM 7461 N N . HIS D 1 116 ? -111.596 -48.314 51.148 1.00 26.66 116 HIS D N 1
ATOM 7462 C CA . HIS D 1 116 ? -112.686 -47.571 50.510 1.00 24.65 116 HIS D CA 1
ATOM 7463 C C . HIS D 1 116 ? -113.678 -46.937 51.491 1.00 29.40 116 HIS D C 1
ATOM 7464 O O . HIS D 1 116 ? -113.778 -47.350 52.661 1.00 29.00 116 HIS D O 1
ATOM 7471 N N . GLY D 1 117 ? -114.416 -45.941 51.001 1.00 25.88 117 GLY D N 1
ATOM 7472 C CA . GLY D 1 117 ? -115.456 -45.291 51.783 1.00 27.87 117 GLY D CA 1
ATOM 7473 C C . GLY D 1 117 ? -116.829 -45.876 51.464 1.00 31.74 117 GLY D C 1
ATOM 7474 O O . GLY D 1 117 ? -116.934 -46.923 50.817 1.00 29.25 117 GLY D O 1
ATOM 7475 N N . GLY D 1 118 ? -117.877 -45.181 51.888 1.00 34.11 118 GLY D N 1
ATOM 7476 C CA . GLY D 1 118 ? -119.241 -45.675 51.800 1.00 34.18 118 GLY D CA 1
ATOM 7477 C C . GLY D 1 118 ? -119.820 -45.787 53.203 1.00 36.84 118 GLY D C 1
ATOM 7478 O O . GLY D 1 118 ? -120.726 -46.578 53.463 1.00 35.03 118 GLY D O 1
ATOM 7479 N N . GLY D 1 119 ? -119.253 -45.014 54.121 1.00 33.83 119 GLY D N 1
ATOM 7480 C CA . GLY D 1 119 ? -119.773 -44.909 55.463 1.00 33.34 119 GLY D CA 1
ATOM 7481 C C . GLY D 1 119 ? -119.715 -46.127 56.351 1.00 36.69 119 GLY D C 1
ATOM 7482 O O . GLY D 1 119 ? -120.534 -46.248 57.268 1.00 35.25 119 GLY D O 1
ATOM 7483 N N . TRP D 1 120 ? -118.777 -47.023 56.044 1.00 28.43 120 TRP D N 1
ATOM 7484 C CA . TRP D 1 120 ? -118.596 -48.309 56.714 1.00 30.91 120 TRP D CA 1
ATOM 7485 C C . TRP D 1 120 ? -119.759 -49.266 56.442 1.00 32.66 120 TRP D C 1
ATOM 7486 O O . TRP D 1 120 ? -119.676 -50.433 56.822 1.00 35.07 120 TRP D O 1
ATOM 7497 N N . VAL D 1 121 ? -120.815 -48.779 55.782 1.00 32.08 121 VAL D N 1
ATOM 7498 C CA . VAL D 1 121 ? -122.016 -49.569 55.483 1.00 36.63 121 VAL D CA 1
ATOM 7499 C C . VAL D 1 121 ? -122.046 -50.069 54.048 1.00 41.54 121 VAL D C 1
ATOM 7500 O O . VAL D 1 121 ? -122.617 -51.130 53.774 1.00 34.18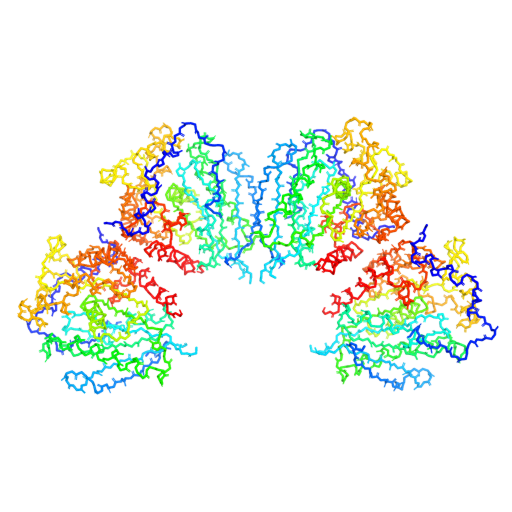 121 VAL D O 1
ATOM 7504 N N . PHE D 1 122 ? -121.502 -49.260 53.130 1.00 33.59 122 PHE D N 1
ATOM 7505 C CA . PHE D 1 122 ? -121.517 -49.592 51.708 1.00 33.25 122 PHE D CA 1
ATOM 7506 C C . PHE D 1 122 ? -120.126 -49.650 51.088 1.00 36.21 122 PHE D C 1
ATOM 7507 O O . PHE D 1 122 ? -119.118 -49.234 51.695 1.00 34.47 122 PHE D O 1
ATOM 7515 N N . GLY D 1 123 ? -120.093 -50.144 49.855 1.00 34.40 123 GLY D N 1
ATOM 7516 C CA . GLY D 1 123 ? -118.908 -50.086 49.038 1.00 29.28 123 GLY D CA 1
ATOM 7517 C C . GLY D 1 123 ? -118.210 -51.411 48.913 1.00 35.72 123 GLY D C 1
ATOM 7518 O O . GLY D 1 123 ? -118.496 -52.360 49.652 1.00 37.32 123 GLY D O 1
ATOM 7519 N N . GLY D 1 124 ? -117.249 -51.445 47.997 1.00 32.94 124 GLY D N 1
ATOM 7520 C CA . GLY D 1 124 ? -116.490 -52.633 47.683 1.00 31.66 124 GLY D CA 1
ATOM 7521 C C . GLY D 1 124 ? -115.844 -52.430 46.322 1.00 32.21 124 GLY D C 1
ATOM 7522 O O . GLY D 1 124 ? -115.881 -51.330 45.776 1.00 29.45 124 GLY D O 1
ATOM 7523 N N . PRO D 1 125 ? -115.238 -53.488 45.768 1.00 32.95 125 PRO D N 1
ATOM 7524 C CA . PRO D 1 125 ? -114.484 -53.376 44.503 1.00 32.73 125 PRO D CA 1
ATOM 7525 C C . PRO D 1 125 ? -115.328 -52.905 43.319 1.00 36.94 125 PRO D C 1
ATOM 7526 O O . PRO D 1 125 ? -114.820 -52.195 42.434 1.00 33.51 125 PRO D O 1
ATOM 7530 N N . LYS D 1 126 ? -116.614 -53.242 43.322 1.00 32.43 126 LYS D N 1
ATOM 7531 C CA . LYS D 1 126 ? -117.483 -52.920 42.186 1.00 38.03 126 LYS D CA 1
ATOM 7532 C C . LYS D 1 126 ? -117.750 -51.425 42.139 1.00 41.03 126 LYS D C 1
ATOM 7533 O O . LYS D 1 126 ? -117.674 -50.789 41.086 1.00 40.28 126 LYS D O 1
ATOM 7539 N N . SER D 1 127 ? -118.117 -50.894 43.300 1.00 33.64 127 SER D N 1
ATOM 7540 C CA . SER D 1 127 ? -118.481 -49.502 43.459 1.00 35.44 127 SER D CA 1
ATOM 7541 C C . SER D 1 127 ? -117.277 -48.571 43.265 1.00 36.26 127 SER D C 1
ATOM 7542 O O . SER D 1 127 ? -117.422 -47.408 42.872 1.00 36.55 127 SER D O 1
ATOM 7545 N N . TYR D 1 128 ? -116.092 -49.111 43.512 1.00 31.54 128 TYR D N 1
ATOM 7546 C CA . TYR D 1 128 ? -114.852 -48.351 43.425 1.00 35.27 128 TYR D CA 1
ATOM 7547 C C . TYR D 1 128 ? -114.052 -48.654 42.158 1.00 34.27 128 TYR D C 1
ATOM 7548 O O . TYR D 1 128 ? -112.891 -48.277 42.053 1.00 36.61 128 TYR D O 1
ATOM 7557 N N . ARG D 1 129 ? -114.675 -49.323 41.192 1.00 34.61 129 ARG D N 1
ATOM 7558 C CA . ARG D 1 129 ? -113.941 -49.733 39.997 1.00 38.02 129 ARG D CA 1
ATOM 7559 C C . ARG D 1 129 ? -113.300 -48.543 39.260 1.00 33.82 129 ARG D C 1
ATOM 7560 O O . ARG D 1 129 ? -112.169 -48.641 38.817 1.00 36.47 129 ARG D O 1
ATOM 7568 N N . GLY D 1 130 ? -114.015 -47.428 39.180 1.00 33.94 130 GLY D N 1
ATOM 7569 C CA . GLY D 1 130 ? -113.527 -46.228 38.528 1.00 38.01 130 GLY D CA 1
ATOM 7570 C C . GLY D 1 130 ? -112.298 -45.616 39.189 1.00 38.65 130 GLY D C 1
ATOM 7571 O O . GLY D 1 130 ? -111.327 -45.285 38.511 1.00 36.89 130 GLY D O 1
ATOM 7572 N N . LEU D 1 131 ? -112.330 -45.460 40.508 1.00 37.94 131 LEU D N 1
ATOM 7573 C CA . LEU D 1 131 ? -111.180 -44.902 41.213 1.00 34.46 131 LEU D CA 1
ATOM 7574 C C . LEU D 1 131 ? -109.994 -45.859 41.148 1.00 38.93 131 LEU D C 1
ATOM 7575 O O . LEU D 1 131 ? -108.863 -45.431 40.914 1.00 34.06 131 LEU D O 1
ATOM 7580 N N . ILE D 1 132 ? -110.250 -47.151 41.337 1.00 33.15 132 ILE D N 1
ATOM 7581 C CA . ILE D 1 132 ? -109.183 -48.143 41.238 1.00 35.79 132 ILE D CA 1
ATOM 7582 C C . ILE D 1 132 ? -108.499 -48.082 39.854 1.00 36.22 132 ILE D C 1
ATOM 7583 O O . ILE D 1 132 ? -107.264 -48.100 39.754 1.00 37.36 132 ILE D O 1
ATOM 7588 N N . THR D 1 133 ? -109.305 -47.991 38.802 1.00 37.75 133 THR D N 1
ATOM 7589 C CA . THR D 1 133 ? -108.792 -47.874 37.439 1.00 39.10 133 THR D CA 1
ATOM 7590 C C . THR D 1 133 ? -107.960 -46.602 37.264 1.00 36.70 133 THR D C 1
ATOM 7591 O O . THR D 1 133 ? -106.855 -46.659 36.753 1.00 37.49 133 THR D O 1
ATOM 7595 N N . ASN D 1 134 ? -108.490 -45.467 37.723 1.00 35.42 134 ASN D N 1
ATOM 7596 C CA . ASN D 1 134 ? -107.748 -44.210 37.688 1.00 40.72 134 ASN D CA 1
ATOM 7597 C C . ASN D 1 134 ? -106.405 -44.310 38.420 1.00 41.46 134 ASN D C 1
ATOM 7598 O O . ASN D 1 134 ? -105.375 -43.930 37.868 1.00 38.80 134 ASN D O 1
ATOM 7603 N N . LEU D 1 135 ? -106.424 -44.845 39.643 1.00 36.88 135 LEU D N 1
ATOM 7604 C CA . LEU D 1 135 ? -105.221 -44.983 40.465 1.00 37.47 135 LEU D CA 1
ATOM 7605 C C . LEU D 1 135 ? -104.153 -45.810 39.767 1.00 37.69 135 LEU D C 1
ATOM 7606 O O . LEU D 1 135 ? -102.971 -45.466 39.787 1.00 39.36 135 LEU D O 1
ATOM 7611 N N . ILE D 1 136 ? -104.561 -46.926 39.192 1.00 33.90 136 ILE D N 1
ATOM 7612 C CA . ILE D 1 136 ? -103.626 -47.794 38.505 1.00 38.30 136 ILE D CA 1
ATOM 7613 C C . ILE D 1 136 ? -103.055 -47.128 37.251 1.00 42.16 136 ILE D C 1
ATOM 7614 O O . ILE D 1 136 ? -101.854 -47.194 37.006 1.00 41.55 136 ILE D O 1
ATOM 7619 N N . ARG D 1 137 ? -103.905 -46.462 36.480 1.00 40.63 137 ARG D N 1
ATOM 7620 C CA . ARG D 1 137 ? -103.435 -45.815 35.264 1.00 44.59 137 ARG D CA 1
ATOM 7621 C C . ARG D 1 137 ? -102.388 -44.748 35.572 1.00 41.81 137 ARG D C 1
ATOM 7622 O O . ARG D 1 137 ? -101.331 -44.713 34.955 1.00 44.81 137 ARG D O 1
ATOM 7630 N N . GLU D 1 138 ? -102.688 -43.895 36.541 1.00 42.30 138 GLU D N 1
ATOM 7631 C CA . GLU D 1 138 ? -101.846 -42.738 36.845 1.00 44.02 138 GLU D CA 1
ATOM 7632 C C . GLU D 1 138 ? -100.628 -43.076 37.708 1.00 44.01 138 GLU D C 1
ATOM 7633 O O . GLU D 1 138 ? -99.578 -42.451 37.564 1.00 42.89 138 GLU D O 1
ATOM 7639 N N . SER D 1 139 ? -100.764 -44.029 38.629 1.00 39.79 139 SER D N 1
ATOM 7640 C CA . SER D 1 139 ? -99.662 -44.332 39.539 1.00 36.33 139 SER D CA 1
ATOM 7641 C C . SER D 1 139 ? -98.703 -45.374 38.979 1.00 39.60 139 SER D C 1
ATOM 7642 O O . SER D 1 139 ? -97.546 -45.436 39.385 1.00 38.72 139 SER D O 1
ATOM 7645 N N . GLY D 1 140 ? -99.199 -46.247 38.108 1.00 39.00 140 GLY D N 1
ATOM 7646 C CA . GLY D 1 140 ? -98.396 -47.364 37.650 1.00 35.67 140 GLY D CA 1
ATOM 7647 C C . GLY D 1 140 ? -98.146 -48.383 38.752 1.00 42.93 140 GLY D C 1
ATOM 7648 O O . GLY D 1 140 ? -97.337 -49.295 38.581 1.00 39.65 140 GLY D O 1
ATOM 7649 N N . ALA D 1 141 ? -98.839 -48.234 39.883 1.00 39.37 141 ALA D N 1
ATOM 7650 C CA . ALA D 1 141 ? -98.678 -49.156 41.009 1.00 37.32 141 ALA D CA 1
ATOM 7651 C C . ALA D 1 141 ? -99.756 -50.246 41.060 1.00 38.37 141 ALA D C 1
ATOM 7652 O O . ALA D 1 141 ? -100.823 -50.122 40.459 1.00 36.24 141 ALA D O 1
ATOM 7654 N N . ALA D 1 142 ? -99.465 -51.317 41.793 1.00 34.56 142 ALA D N 1
ATOM 7655 C CA . ALA D 1 142 ? -100.484 -52.286 42.136 1.00 37.78 142 ALA D CA 1
ATOM 7656 C C . ALA D 1 142 ? -101.389 -51.666 43.194 1.00 35.92 142 ALA D C 1
ATOM 7657 O O . ALA D 1 142 ? -100.971 -50.749 43.913 1.00 33.73 142 ALA D O 1
ATOM 7659 N N . VAL D 1 143 ? -102.624 -52.153 43.275 1.00 34.35 143 VAL D N 1
ATOM 7660 C CA . VAL D 1 143 ? -103.558 -51.716 44.312 1.00 33.00 143 VAL D CA 1
ATOM 7661 C C . VAL D 1 143 ? -104.043 -52.916 45.130 1.00 38.52 143 VAL D C 1
ATOM 7662 O O . VAL D 1 143 ? -104.607 -53.860 44.576 1.00 37.44 143 VAL D O 1
ATOM 7666 N N . PHE D 1 144 ? -103.817 -52.855 46.442 1.00 33.57 144 PHE D N 1
ATOM 7667 C CA . PHE D 1 144 ? -104.231 -53.871 47.406 1.00 34.04 144 PHE D CA 1
ATOM 7668 C C . PHE D 1 144 ? -105.501 -53.346 48.055 1.00 29.97 144 PHE D C 1
ATOM 7669 O O . PHE D 1 144 ? -105.452 -52.541 48.970 1.00 31.47 144 PHE D O 1
ATOM 7677 N N . PHE D 1 145 ? -106.644 -53.755 47.521 1.00 34.47 145 PHE D N 1
ATOM 7678 C CA . PHE D 1 145 ? -107.950 -53.220 47.917 1.00 32.89 145 PHE D CA 1
ATOM 7679 C C . PHE D 1 145 ? -108.588 -54.122 48.963 1.00 36.16 145 PHE D C 1
ATOM 7680 O O . PHE D 1 145 ? -108.992 -55.245 48.647 1.00 34.91 145 PHE D O 1
ATOM 7688 N N . VAL D 1 146 ? -108.711 -53.632 50.190 1.00 32.75 146 VAL D N 1
ATOM 7689 C CA . VAL D 1 146 ? -109.243 -54.450 51.282 1.00 32.06 146 VAL D CA 1
ATOM 7690 C C . VAL D 1 146 ? -110.776 -54.412 51.288 1.00 34.05 146 VAL D C 1
ATOM 7691 O O . VAL D 1 146 ? -111.391 -53.360 51.465 1.00 31.54 146 VAL D O 1
ATOM 7695 N N . ASP D 1 147 ? -111.397 -55.563 51.062 1.00 32.02 147 ASP D N 1
ATOM 7696 C CA . ASP D 1 147 ? -112.853 -55.634 51.044 1.00 33.67 147 ASP D CA 1
ATOM 7697 C C . ASP D 1 147 ? -113.343 -56.012 52.444 1.00 35.76 147 ASP D C 1
ATOM 7698 O O . ASP D 1 147 ? -113.840 -57.116 52.651 1.00 35.12 147 ASP D O 1
ATOM 7703 N N . TYR D 1 148 ? -113.180 -55.095 53.404 1.00 32.93 148 TYR D N 1
ATOM 7704 C CA . TYR D 1 148 ? -113.482 -55.370 54.809 1.00 29.97 148 TYR D CA 1
ATOM 7705 C C . TYR D 1 148 ? -114.975 -55.604 55.022 1.00 33.28 148 TYR D C 1
ATOM 7706 O O . TYR D 1 148 ? -115.804 -55.218 54.185 1.00 34.65 148 TYR D O 1
ATOM 7715 N N . THR D 1 149 ? -115.321 -56.230 56.145 1.00 33.78 149 THR D N 1
ATOM 7716 C CA . THR D 1 149 ? -116.726 -56.521 56.449 1.00 31.10 149 THR D CA 1
ATOM 7717 C C . THR D 1 149 ? -117.457 -55.237 56.810 1.00 28.74 149 THR D C 1
ATOM 7718 O O . THR D 1 149 ? -116.949 -54.421 57.568 1.00 33.99 149 THR D O 1
ATOM 7722 N N . LEU D 1 150 ? -118.643 -55.053 56.248 1.00 32.23 150 LEU D N 1
ATOM 7723 C CA . LEU D 1 150 ? -119.425 -53.832 56.423 1.00 32.53 150 LEU D CA 1
ATOM 7724 C C . LEU D 1 150 ? -120.334 -53.858 57.661 1.00 41.34 150 LEU D C 1
ATOM 7725 O O . LEU D 1 150 ? -120.715 -54.928 58.156 1.00 36.70 150 LEU D O 1
ATOM 7730 N N . THR D 1 151 ? -120.675 -52.676 58.162 1.00 36.10 151 THR D N 1
ATOM 7731 C CA . THR D 1 151 ? -121.649 -52.561 59.232 1.00 41.03 151 THR D CA 1
ATOM 7732 C C . THR D 1 151 ? -123.078 -52.783 58.697 1.00 38.24 151 THR D C 1
ATOM 7733 O O . THR D 1 151 ? -123.355 -52.523 57.529 1.00 38.75 151 THR D O 1
ATOM 7737 N N . PRO D 1 152 ? -123.995 -53.257 59.554 1.00 42.43 152 PRO D N 1
ATOM 7738 C CA . PRO D 1 152 ? -123.759 -53.615 60.956 1.00 36.04 152 PRO D CA 1
ATOM 7739 C C . PRO D 1 152 ? -123.451 -55.096 61.202 1.00 37.14 152 PRO D C 1
ATOM 7740 O O . PRO D 1 152 ? -123.661 -55.524 62.329 1.00 41.18 152 PRO D O 1
ATOM 7744 N N . LYS D 1 153 ? -122.997 -55.864 60.206 1.00 35.80 153 LYS D N 1
ATOM 7745 C CA . LYS D 1 153 ? -122.527 -57.228 60.484 1.00 38.78 153 LYS D CA 1
ATOM 7746 C C . LYS D 1 153 ? -121.430 -57.234 61.512 1.00 45.02 153 LYS D C 1
ATOM 7747 O O . LYS D 1 153 ? -121.364 -58.123 62.362 1.00 40.48 153 LYS D O 1
ATOM 7753 N N . VAL D 1 154 ? -120.544 -56.250 61.407 1.00 38.91 154 VAL D N 1
ATOM 7754 C CA . VAL D 1 154 ? -119.568 -56.007 62.450 1.00 34.65 154 VAL D CA 1
ATOM 7755 C C . VAL D 1 154 ? -119.680 -54.538 62.789 1.00 37.01 154 VAL D C 1
ATOM 7756 O O . VAL D 1 154 ? -120.436 -53.809 62.143 1.00 33.35 154 VAL D O 1
ATOM 7760 N N . ALA D 1 155 ? -118.960 -54.124 63.826 1.00 33.76 155 ALA D N 1
ATOM 7761 C CA . ALA D 1 155 ? -118.861 -52.721 64.202 1.00 34.87 155 ALA D CA 1
ATOM 7762 C C . ALA D 1 155 ? -117.404 -52.425 64.551 1.00 34.19 155 ALA D C 1
ATOM 7763 O O . ALA D 1 155 ? -116.583 -53.346 64.630 1.00 33.60 155 ALA D O 1
ATOM 7765 N N . TYR D 1 156 ? -117.095 -51.145 64.756 1.00 32.38 156 TYR D N 1
ATOM 7766 C CA . TYR D 1 156 ? -115.803 -50.742 65.287 1.00 33.29 156 TYR D CA 1
ATOM 7767 C C . TYR D 1 156 ? -115.449 -51.626 66.485 1.00 34.93 156 TYR D C 1
ATOM 7768 O O . TYR D 1 156 ? -116.313 -51.887 67.323 1.00 37.99 156 TYR D O 1
ATOM 7777 N N . PRO D 1 157 ? -114.182 -52.059 66.600 1.00 33.08 157 PRO D N 1
ATOM 7778 C CA . PRO D 1 157 ? -113.034 -51.774 65.724 1.00 32.22 157 PRO D CA 1
ATOM 7779 C C . PRO D 1 157 ? -112.720 -52.837 64.674 1.00 33.28 157 PRO D C 1
ATOM 7780 O O . PRO D 1 157 ? -111.588 -52.851 64.164 1.00 33.44 157 PRO D O 1
ATOM 7784 N N . VAL D 1 158 ? -113.686 -53.687 64.326 1.00 33.04 158 VAL D N 1
ATOM 7785 C CA . VAL D 1 158 ? -113.400 -54.824 63.440 1.00 29.31 158 VAL D CA 1
ATOM 7786 C C . VAL D 1 158 ? -112.945 -54.396 62.025 1.00 27.34 158 VAL D C 1
ATOM 7787 O O . VAL D 1 158 ? -111.953 -54.921 61.516 1.00 30.34 158 VAL D O 1
ATOM 7791 N N . PRO D 1 159 ? -113.641 -53.438 61.394 1.00 30.27 159 PRO D N 1
ATOM 7792 C CA . PRO D 1 159 ? -113.100 -53.022 60.086 1.00 33.37 159 PRO D CA 1
ATOM 7793 C C . PRO D 1 159 ? -111.678 -52.465 60.188 1.00 29.48 159 PRO D C 1
ATOM 7794 O O . PRO D 1 159 ? -110.840 -52.791 59.348 1.00 30.05 159 PRO D O 1
ATOM 7798 N N . ASN D 1 160 ? -111.408 -51.684 61.226 1.00 29.80 160 ASN D N 1
ATOM 7799 C CA . ASN D 1 160 ? -110.054 -51.188 61.475 1.00 30.90 160 ASN D CA 1
ATOM 7800 C C . ASN D 1 160 ? -109.070 -52.331 61.591 1.00 30.38 160 ASN D C 1
ATOM 7801 O O . ASN D 1 160 ? -107.982 -52.302 60.997 1.00 29.86 160 ASN D O 1
ATOM 7806 N N . GLU D 1 161 ? -109.444 -53.342 62.373 1.00 30.19 161 GLU D N 1
ATOM 7807 C CA . GLU D 1 161 ? -108.548 -54.467 62.607 1.00 26.82 161 GLU D CA 1
ATOM 7808 C C . GLU D 1 161 ? -108.382 -55.325 61.373 1.00 27.26 161 GLU D C 1
ATOM 7809 O O . GLU D 1 161 ? -107.308 -55.871 61.136 1.00 32.70 161 GLU D O 1
ATOM 7815 N N . GLN D 1 162 ? -109.437 -55.453 60.580 1.00 29.30 162 GLN D N 1
ATOM 7816 C CA . GLN D 1 162 ? -109.325 -56.190 59.323 1.00 28.28 162 GLN D CA 1
ATOM 7817 C C . GLN D 1 162 ? -108.338 -55.501 58.368 1.00 31.39 162 GLN D C 1
ATOM 7818 O O . GLN D 1 162 ? -107.476 -56.149 57.771 1.00 32.27 162 GLN D O 1
ATOM 7824 N N . CYS D 1 163 ? -108.492 -54.187 58.219 1.00 30.58 163 CYS D N 1
ATOM 7825 C CA . CYS D 1 163 ? -107.608 -53.411 57.347 1.00 33.57 163 CYS D CA 1
ATOM 7826 C C . CYS D 1 163 ? -106.156 -53.483 57.830 1.00 30.73 163 CYS D C 1
ATOM 7827 O O . CYS D 1 163 ? -105.245 -53.717 57.040 1.00 33.06 163 CYS D O 1
ATOM 7830 N N . TYR D 1 164 ? -105.949 -53.305 59.131 1.00 31.35 164 TYR D N 1
ATOM 7831 C CA . TYR D 1 164 ? -104.613 -53.423 59.702 1.00 29.07 164 TYR D CA 1
ATOM 7832 C C . TYR D 1 164 ? -104.020 -54.807 59.445 1.00 32.19 164 TYR D C 1
ATOM 7833 O O . TYR D 1 164 ? -102.887 -54.928 58.983 1.00 32.00 164 TYR D O 1
ATOM 7842 N N . ALA D 1 165 ? -104.785 -55.859 59.741 1.00 33.59 165 ALA D N 1
ATOM 7843 C CA . ALA D 1 165 ? -104.267 -57.224 59.596 1.00 31.39 165 ALA D CA 1
ATOM 7844 C C . ALA D 1 165 ? -103.989 -57.572 58.141 1.00 31.40 165 ALA D C 1
ATOM 7845 O O . ALA D 1 165 ? -103.064 -58.329 57.857 1.00 33.93 165 ALA D O 1
ATOM 7847 N N . ALA D 1 166 ? -104.803 -57.045 57.224 1.00 29.16 166 ALA D N 1
ATOM 7848 C CA . ALA D 1 166 ? -104.572 -57.278 55.797 1.00 30.11 166 ALA D CA 1
ATOM 7849 C C . ALA D 1 166 ? -103.231 -56.676 55.370 1.00 34.17 166 ALA D C 1
ATOM 7850 O O . ALA D 1 166 ? -102.507 -57.262 54.562 1.00 33.80 166 ALA D O 1
ATOM 7852 N N . VAL D 1 167 ? -102.915 -55.498 55.906 1.00 31.30 167 VAL D N 1
ATOM 7853 C CA . VAL D 1 167 ? -101.629 -54.868 55.662 1.00 31.90 167 VAL D CA 1
ATOM 7854 C C . VAL D 1 167 ? -100.488 -55.723 56.227 1.00 36.42 167 VAL D C 1
ATOM 7855 O O . VAL D 1 167 ? -99.477 -55.926 55.550 1.00 35.10 167 VAL D O 1
ATOM 7859 N N . GLN D 1 168 ? -100.650 -56.277 57.430 1.00 34.09 168 GLN D N 1
ATOM 7860 C CA . GLN D 1 168 ? -99.583 -57.121 57.978 1.00 30.30 168 GLN D CA 1
ATOM 7861 C C . GLN D 1 168 ? -99.327 -58.353 57.103 1.00 34.04 168 GLN D C 1
ATOM 7862 O O . GLN D 1 168 ? -98.180 -58.762 56.926 1.00 36.46 168 GLN D O 1
ATOM 7868 N N . TRP D 1 169 ? -100.392 -58.936 56.564 1.00 35.58 169 TRP D N 1
ATOM 7869 C CA . TRP D 1 169 ? -100.270 -60.060 55.646 1.00 37.20 169 TRP D CA 1
ATOM 7870 C C . TRP D 1 169 ? -99.513 -59.641 54.372 1.00 41.87 169 TRP D C 1
ATOM 7871 O O . TRP D 1 169 ? -98.630 -60.361 53.890 1.00 41.46 169 TRP D O 1
ATOM 7882 N N . LEU D 1 170 ? -99.874 -58.476 53.834 1.00 37.77 170 LEU D N 1
ATOM 7883 C CA . LEU D 1 170 ? -99.217 -57.926 52.657 1.00 40.00 170 LEU D CA 1
ATOM 7884 C C . LEU D 1 170 ? -97.721 -57.709 52.908 1.00 38.03 170 LEU D C 1
ATOM 7885 O O . LEU D 1 170 ? -96.892 -58.038 52.062 1.00 39.25 170 LEU D O 1
ATOM 7890 N N . LEU D 1 171 ? -97.377 -57.170 54.072 1.00 36.21 171 LEU D N 1
ATOM 7891 C CA . LEU D 1 171 ? -95.972 -56.956 54.415 1.00 37.15 171 LEU D CA 1
ATOM 7892 C C . LEU D 1 171 ? -95.200 -58.287 54.384 1.00 44.11 171 LEU D C 1
ATOM 7893 O O . LEU D 1 171 ? -94.046 -58.329 53.938 1.00 43.10 171 LEU D O 1
ATOM 7898 N N . GLU D 1 172 ? -95.828 -59.376 54.831 1.00 40.03 172 GLU D N 1
ATOM 7899 C CA . GLU D 1 172 ? -95.103 -60.651 54.920 1.00 41.03 172 GLU D CA 1
ATOM 7900 C C . GLU D 1 172 ? -95.066 -61.407 53.583 1.00 39.96 172 GLU D C 1
ATOM 7901 O O . GLU D 1 172 ? -94.056 -62.024 53.245 1.00 39.35 172 GLU D O 1
ATOM 7907 N N . HIS D 1 173 ? -96.149 -61.331 52.809 1.00 41.57 173 HIS D N 1
ATOM 7908 C CA . HIS D 1 173 ? -96.311 -62.216 51.648 1.00 43.74 173 HIS D CA 1
ATOM 7909 C C . HIS D 1 173 ? -96.347 -61.498 50.301 1.00 44.01 173 HIS D C 1
ATOM 7910 O O . HIS D 1 173 ? -96.441 -62.141 49.261 1.00 41.33 173 HIS D O 1
ATOM 7917 N N . GLY D 1 174 ? -96.303 -60.172 50.319 1.00 39.62 174 GLY D N 1
ATOM 7918 C CA . GLY D 1 174 ? -96.484 -59.399 49.100 1.00 41.42 174 GLY D CA 1
ATOM 7919 C C . GLY D 1 174 ? -95.480 -59.743 48.015 1.00 45.29 174 GLY D C 1
ATOM 7920 O O . GLY D 1 174 ? -95.827 -59.825 46.838 1.00 41.29 174 GLY D O 1
ATOM 7921 N N . GLU D 1 175 ? -94.231 -59.949 48.428 1.00 47.12 175 GLU D N 1
ATOM 7922 C CA . GLU D 1 175 ? -93.133 -60.205 47.503 1.00 50.12 175 GLU D CA 1
ATOM 7923 C C . GLU D 1 175 ? -93.421 -61.410 46.616 1.00 46.16 175 GLU D C 1
ATOM 7924 O O . GLU D 1 175 ? -93.140 -61.387 45.423 1.00 48.82 175 GLU D O 1
ATOM 7930 N N . LYS D 1 176 ? -94.047 -62.434 47.182 1.00 51.37 176 LYS D N 1
ATOM 7931 C CA . LYS D 1 176 ? -94.396 -63.622 46.412 1.00 47.83 176 LYS D CA 1
ATOM 7932 C C . LYS D 1 176 ? -95.554 -63.358 45.458 1.00 49.06 176 LYS D C 1
ATOM 7933 O O . LYS D 1 176 ? -95.849 -64.178 44.587 1.00 55.42 176 LYS D O 1
ATOM 7939 N N . LEU D 1 177 ? -96.193 -62.202 45.596 1.00 47.59 177 LEU D N 1
ATOM 7940 C CA . LEU D 1 177 ? -97.253 -61.828 44.668 1.00 45.81 177 LEU D CA 1
ATOM 7941 C C . LEU D 1 177 ? -96.794 -60.807 43.636 1.00 42.09 177 LEU D C 1
ATOM 7942 O O . LEU D 1 177 ? -97.597 -60.336 42.831 1.00 45.43 177 LEU D O 1
ATOM 7947 N N . GLY D 1 178 ? -95.517 -60.442 43.684 1.00 45.09 178 GLY D N 1
ATOM 7948 C CA . GLY D 1 178 ? -94.922 -59.557 42.694 1.00 44.53 178 GLY D CA 1
ATOM 7949 C C . GLY D 1 178 ? -94.995 -58.075 43.028 1.00 46.34 178 GLY D C 1
ATOM 7950 O O . GLY D 1 178 ? -94.838 -57.218 42.156 1.00 43.99 178 GLY D O 1
ATOM 7951 N N . VAL D 1 179 ? -95.235 -57.759 44.296 1.00 43.66 179 VAL D N 1
ATOM 7952 C CA . VAL D 1 179 ? -95.216 -56.361 44.719 1.00 45.37 179 VAL D CA 1
ATOM 7953 C C . VAL D 1 179 ? -94.152 -56.176 45.795 1.00 42.60 179 VAL D C 1
ATOM 7954 O O . VAL D 1 179 ? -93.708 -57.152 46.410 1.00 44.99 179 VAL D O 1
ATOM 7958 N N . ASP D 1 180 ? -93.722 -54.935 45.990 1.00 43.84 180 ASP D N 1
ATOM 7959 C CA . ASP D 1 180 ? -92.691 -54.609 46.978 1.00 47.79 180 ASP D CA 1
ATOM 7960 C C . ASP D 1 180 ? -93.324 -53.912 48.178 1.00 42.57 180 ASP D C 1
ATOM 7961 O O . ASP D 1 180 ? -93.574 -52.709 48.140 1.00 44.14 180 ASP D O 1
ATOM 7966 N N . PRO D 1 181 ? -93.556 -54.664 49.259 1.00 43.18 181 PRO D N 1
ATOM 7967 C CA . PRO D 1 181 ? -94.238 -54.122 50.442 1.00 42.58 181 PRO D CA 1
ATOM 7968 C C . PRO D 1 181 ? -93.438 -53.019 51.130 1.00 44.85 181 PRO D C 1
ATOM 7969 O O . PRO D 1 181 ? -93.987 -52.306 51.973 1.00 48.01 181 PRO D O 1
ATOM 7973 N N . THR D 1 182 ? -92.158 -52.883 50.786 1.00 45.51 182 THR D N 1
ATOM 7974 C CA . THR D 1 182 ? -91.335 -51.799 51.314 1.00 45.73 182 THR D CA 1
ATOM 7975 C C . THR D 1 182 ? -91.518 -50.529 50.489 1.00 46.99 182 THR D C 1
ATOM 7976 O O . THR D 1 182 ? -90.952 -49.487 50.817 1.00 46.31 182 THR D O 1
ATOM 7980 N N . ASN D 1 183 ? -92.278 -50.631 49.399 1.00 45.17 183 ASN D N 1
ATOM 7981 C CA . ASN D 1 183 ? -92.689 -49.456 48.642 1.00 40.82 183 ASN D CA 1
ATOM 7982 C C . ASN D 1 183 ? -94.200 -49.315 48.639 1.00 39.23 183 ASN D C 1
ATOM 7983 O O . ASN D 1 183 ? -94.840 -49.451 47.595 1.00 34.83 183 ASN D O 1
ATOM 7988 N N . MET D 1 184 ? -94.760 -49.024 49.805 1.00 36.75 184 MET D N 1
ATOM 7989 C CA . MET D 1 184 ? -96.192 -49.111 49.991 1.00 32.57 184 MET D CA 1
ATOM 7990 C C . MET D 1 184 ? -96.820 -47.750 50.151 1.00 30.31 184 MET D C 1
ATOM 7991 O O . MET D 1 184 ? -96.262 -46.870 50.802 1.00 31.65 184 MET D O 1
ATOM 7996 N N . GLY D 1 185 ? -97.991 -47.569 49.555 1.00 31.28 185 GLY D N 1
ATOM 7997 C CA . GLY D 1 185 ? -98.776 -46.392 49.852 1.00 30.70 185 GLY D CA 1
ATOM 7998 C C . GLY D 1 185 ? -100.047 -46.785 50.600 1.00 32.59 185 GLY D C 1
ATOM 7999 O O . GLY D 1 185 ? -100.486 -47.933 50.498 1.00 29.50 185 GLY D O 1
ATOM 8000 N N . PHE D 1 186 ? -100.610 -45.842 51.361 1.00 29.36 186 PHE D N 1
ATOM 8001 C CA . PHE D 1 186 ? -101.971 -45.960 51.894 1.00 28.48 186 PHE D CA 1
ATOM 8002 C C . PHE D 1 186 ? -102.850 -44.936 51.195 1.00 31.26 186 PHE D C 1
ATOM 8003 O O . PHE D 1 186 ? -102.446 -43.782 51.017 1.00 29.05 186 PHE D O 1
ATOM 8011 N N . GLY D 1 187 ? -104.059 -45.343 50.833 1.00 30.42 187 GLY D N 1
ATOM 8012 C CA . GLY D 1 187 ? -105.078 -44.400 50.404 1.00 30.37 187 GLY D CA 1
ATOM 8013 C C . GLY D 1 187 ? -106.443 -44.743 50.987 1.00 29.58 187 GLY D C 1
ATOM 8014 O O . GLY D 1 187 ? -106.730 -45.913 51.268 1.00 30.72 187 GLY D O 1
ATOM 8015 N N . GLY D 1 188 ? -107.278 -43.731 51.194 1.00 26.57 188 GLY D N 1
ATOM 8016 C CA . GLY D 1 188 ? -108.638 -43.959 51.638 1.00 26.76 188 GLY D CA 1
ATOM 8017 C C . GLY D 1 188 ? -109.480 -42.721 51.503 1.00 30.92 188 GLY D C 1
ATOM 8018 O O . GLY D 1 188 ? -108.978 -41.611 51.669 1.00 30.09 188 GLY D O 1
ATOM 8019 N N . ASP D 1 189 ? -110.760 -42.909 51.203 1.00 29.41 189 ASP D N 1
ATOM 8020 C CA . ASP D 1 189 ? -111.688 -41.798 51.050 1.00 29.72 189 ASP D CA 1
ATOM 8021 C C . ASP D 1 189 ? -112.804 -41.875 52.092 1.00 31.76 189 ASP D C 1
ATOM 8022 O O . ASP D 1 189 ? -113.364 -42.948 52.342 1.00 29.41 189 ASP D O 1
ATOM 8027 N N . SER D 1 190 ? -113.111 -40.730 52.689 1.00 29.35 190 SER D N 1
ATOM 8028 C CA . SER D 1 190 ? -114.215 -40.607 53.627 1.00 30.37 190 SER D CA 1
ATOM 8029 C C . SER D 1 190 ? -114.064 -41.569 54.821 1.00 35.20 190 SER D C 1
ATOM 8030 O O . SER D 1 190 ? -113.110 -41.455 55.617 1.00 32.76 190 SER D O 1
ATOM 8033 N N . ALA D 1 191 ? -114.995 -42.513 54.948 1.00 32.15 191 ALA D N 1
ATOM 8034 C CA . ALA D 1 191 ? -114.878 -43.559 55.972 1.00 31.82 191 ALA D CA 1
ATOM 8035 C C . ALA D 1 191 ? -113.575 -44.326 55.783 1.00 27.35 191 ALA D C 1
ATOM 8036 O O . ALA D 1 191 ? -112.916 -44.710 56.754 1.00 31.68 191 ALA D O 1
ATOM 8038 N N . GLY D 1 192 ? -113.194 -44.531 54.530 1.00 26.60 192 GLY D N 1
ATOM 8039 C CA . GLY D 1 192 ? -111.923 -45.179 54.231 1.00 26.71 192 GLY D CA 1
ATOM 8040 C C . GLY D 1 192 ? -110.731 -44.327 54.634 1.00 28.56 192 GLY D C 1
ATOM 8041 O O . GLY D 1 192 ? -109.636 -44.847 54.867 1.00 29.58 192 GLY D O 1
ATOM 8042 N N . GLY D 1 193 ? -110.948 -43.016 54.715 1.00 27.86 193 GLY D N 1
ATOM 8043 C CA . GLY D 1 193 ? -109.928 -42.100 55.199 1.00 31.29 193 GLY D CA 1
ATOM 8044 C C . GLY D 1 193 ? -109.746 -42.242 56.699 1.00 29.88 193 GLY D C 1
ATOM 8045 O O . GLY D 1 193 ? -108.636 -42.104 57.217 1.00 29.32 193 GLY D O 1
ATOM 8046 N N . GLU D 1 194 ? -110.849 -42.511 57.395 1.00 31.91 194 GLU D N 1
ATOM 8047 C CA . GLU D 1 194 ? -110.810 -42.859 58.810 1.00 28.03 194 GLU D CA 1
ATOM 8048 C C . GLU D 1 194 ? -109.999 -44.143 58.981 1.00 28.12 194 GLU D C 1
ATOM 8049 O O . GLU D 1 194 ? -109.160 -44.256 59.873 1.00 29.40 194 GLU D O 1
ATOM 8055 N N . LEU D 1 195 ? -110.257 -45.118 58.119 1.00 25.54 195 LEU D N 1
ATOM 8056 C CA . LEU D 1 195 ? -109.566 -46.397 58.185 1.00 25.81 195 LEU D CA 1
ATOM 8057 C C . LEU D 1 195 ? -108.070 -46.278 57.853 1.00 29.73 195 LEU D C 1
ATOM 8058 O O . LEU D 1 195 ? -107.228 -46.870 58.533 1.00 28.08 195 LEU D O 1
ATOM 8063 N N . SER D 1 196 ? -107.737 -45.505 56.820 1.00 26.97 196 SER D N 1
ATOM 8064 C CA . SER D 1 196 ? -106.335 -45.331 56.459 1.00 28.78 196 SER D CA 1
ATOM 8065 C C . SER D 1 196 ? -105.543 -44.730 57.627 1.00 25.92 196 SER D C 1
ATOM 8066 O O . SER D 1 196 ? -104.493 -45.247 58.023 1.00 28.53 196 SER D O 1
ATOM 8069 N N . SER D 1 197 ? -106.057 -43.636 58.183 1.00 26.21 197 SER D N 1
ATOM 8070 C CA . SER D 1 197 ? -105.354 -42.965 59.262 1.00 27.75 197 SER D CA 1
ATOM 8071 C C . SER D 1 197 ? -105.398 -43.817 60.548 1.00 29.10 197 SER D C 1
ATOM 8072 O O . SER D 1 197 ? -104.442 -43.814 61.326 1.00 29.10 197 SER D O 1
ATOM 8075 N N . SER D 1 198 ? -106.465 -44.595 60.730 1.00 27.73 198 SER D N 1
ATOM 8076 C CA . SER D 1 198 ? -106.530 -45.525 61.854 1.00 28.27 198 SER D CA 1
ATOM 8077 C C . SER D 1 198 ? -105.450 -46.600 61.727 1.00 26.80 198 SER D C 1
ATOM 8078 O O . SER D 1 198 ? -104.735 -46.905 62.696 1.00 29.15 198 SER D O 1
ATOM 8081 N N . VAL D 1 199 ? -105.291 -47.146 60.528 1.00 27.26 199 VAL D N 1
ATOM 8082 C CA . VAL D 1 199 ? -104.273 -48.168 60.310 1.00 26.72 199 VAL D CA 1
ATOM 8083 C C . VAL D 1 199 ? -102.864 -47.596 60.492 1.00 30.73 199 VAL D C 1
ATOM 8084 O O . VAL D 1 199 ? -101.979 -48.260 61.054 1.00 29.97 199 VAL D O 1
ATOM 8088 N N . SER D 1 200 ? -102.666 -46.360 60.029 1.00 27.53 200 SER D N 1
ATOM 8089 C CA . SER D 1 200 ? -101.424 -45.645 60.298 1.00 30.14 200 SER D CA 1
ATOM 8090 C C . SER D 1 200 ? -101.201 -45.542 61.813 1.00 32.52 200 SER D C 1
ATOM 8091 O O . SER D 1 200 ? -100.130 -45.898 62.309 1.00 29.72 200 SER D O 1
ATOM 8094 N N . LEU D 1 201 ? -102.220 -45.078 62.538 1.00 29.67 201 LEU D N 1
ATOM 8095 C CA . LEU D 1 201 ? -102.101 -44.913 63.985 1.00 31.50 201 LEU D CA 1
ATOM 8096 C C . LEU D 1 201 ? -101.825 -46.271 64.669 1.00 34.31 201 LEU D C 1
ATOM 8097 O O . LEU D 1 201 ? -100.956 -46.366 65.554 1.00 34.19 201 LEU D O 1
ATOM 8102 N N . LEU D 1 202 ? -102.513 -47.328 64.229 1.00 31.11 202 LEU D N 1
ATOM 8103 C CA . LEU D 1 202 ? -102.280 -48.656 64.809 1.00 32.33 202 LEU D CA 1
ATOM 8104 C C . LEU D 1 202 ? -100.856 -49.166 64.530 1.00 33.59 202 LEU D C 1
ATOM 8105 O O . LEU D 1 202 ? -100.247 -49.831 65.388 1.00 31.81 202 LEU D O 1
ATOM 8110 N N . SER D 1 203 ? -100.327 -48.871 63.341 1.00 30.86 203 SER D N 1
ATOM 8111 C CA . SER D 1 203 ? -98.950 -49.267 63.005 1.00 30.60 203 SER D CA 1
ATOM 8112 C C . SER D 1 203 ? -97.952 -48.612 63.949 1.00 30.18 203 SER D C 1
ATOM 8113 O O . SER D 1 203 ? -96.971 -49.222 64.366 1.00 33.28 203 SER D O 1
ATOM 8116 N N . ILE D 1 204 ? -98.210 -47.358 64.287 1.00 30.55 204 ILE D N 1
ATOM 8117 C CA . ILE D 1 204 ? -97.339 -46.640 65.204 1.00 34.33 204 ILE D CA 1
ATOM 8118 C C . ILE D 1 204 ? -97.417 -47.259 66.615 1.00 36.40 204 ILE D C 1
ATOM 8119 O O . ILE D 1 204 ? -96.389 -47.522 67.233 1.00 35.14 204 ILE D O 1
ATOM 8124 N N . LYS D 1 205 ? -98.633 -47.504 67.099 1.00 32.48 205 LYS D N 1
ATOM 8125 C CA . LYS D 1 205 ? -98.865 -48.118 68.408 1.00 35.02 205 LYS D CA 1
ATOM 8126 C C . LYS D 1 205 ? -98.260 -49.521 68.511 1.00 36.08 205 LYS D C 1
ATOM 8127 O O . LYS D 1 205 ? -97.841 -49.952 69.574 1.00 37.12 205 LYS D O 1
ATOM 8133 N N . ARG D 1 206 ? -98.249 -50.237 67.397 1.00 34.35 206 ARG D N 1
ATOM 8134 C CA . ARG D 1 206 ? -97.855 -51.630 67.394 1.00 34.85 206 ARG D CA 1
ATOM 8135 C C . ARG D 1 206 ? -96.475 -51.861 66.799 1.00 34.13 206 ARG D C 1
ATOM 8136 O O . ARG D 1 206 ? -96.063 -53.008 66.627 1.00 36.89 206 ARG D O 1
ATOM 8144 N N . LYS D 1 207 ? -95.783 -50.776 66.465 1.00 36.28 207 LYS D N 1
ATOM 8145 C CA . LYS D 1 207 ? -94.424 -50.837 65.903 1.00 37.60 207 LYS D CA 1
ATOM 8146 C C . LYS D 1 207 ? -94.272 -51.698 64.668 1.00 36.28 207 LYS D C 1
ATOM 8147 O O . LYS D 1 207 ? -93.327 -52.495 64.566 1.00 36.51 207 LYS D O 1
ATOM 8153 N N . THR D 1 208 ? -95.191 -51.544 63.724 1.00 37.54 208 THR D N 1
ATOM 8154 C CA . THR D 1 208 ? -95.095 -52.259 62.454 1.00 34.81 208 THR D CA 1
ATOM 8155 C C . THR D 1 208 ? -94.898 -51.219 61.343 1.00 32.20 208 THR D C 1
ATOM 8156 O O . THR D 1 208 ? -95.210 -50.052 61.550 1.00 34.42 208 THR D O 1
ATOM 8160 N N . PRO D 1 209 ? -94.378 -51.629 60.177 1.00 33.28 209 PRO D N 1
ATOM 8161 C CA . PRO D 1 209 ? -93.981 -50.654 59.137 1.00 35.61 209 PRO D CA 1
ATOM 8162 C C . PRO D 1 209 ? -95.092 -49.738 58.622 1.00 34.88 209 PRO D C 1
ATOM 8163 O O . PRO D 1 209 ? -96.213 -50.166 58.314 1.00 34.65 209 PRO D O 1
ATOM 8167 N N . LEU D 1 210 ? -94.759 -48.460 58.528 1.00 31.60 210 LEU D N 1
ATOM 8168 C CA . LEU D 1 210 ? -95.638 -47.463 57.944 1.00 30.83 210 LEU D CA 1
ATOM 8169 C C . LEU D 1 210 ? -95.441 -47.414 56.435 1.00 33.12 210 LEU D C 1
ATOM 8170 O O . LEU D 1 210 ? -94.387 -47.798 55.940 1.00 35.96 210 LEU D O 1
ATOM 8175 N N . PRO D 1 211 ? -96.448 -46.934 55.697 1.00 35.15 211 PRO D N 1
ATOM 8176 C CA . PRO D 1 211 ? -96.238 -46.733 54.254 1.00 34.45 211 PRO D CA 1
ATOM 8177 C C . PRO D 1 211 ? -95.305 -45.533 53.989 1.00 35.08 211 PRO D C 1
ATOM 8178 O O . PRO D 1 211 ? -95.120 -44.713 54.879 1.00 30.53 211 PRO D O 1
ATOM 8182 N N . LYS D 1 212 ? -94.749 -45.431 52.786 1.00 33.30 212 LYS D N 1
ATOM 8183 C CA 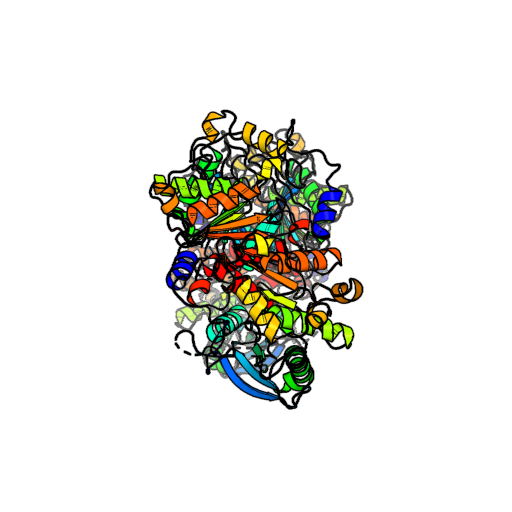. LYS D 1 212 ? -93.893 -44.304 52.415 1.00 34.59 212 LYS D CA 1
ATOM 8184 C C . LYS D 1 212 ? -94.712 -43.040 52.253 1.00 35.49 212 LYS D C 1
ATOM 8185 O O . LYS D 1 212 ? -94.228 -41.936 52.445 1.00 35.84 212 LYS D O 1
ATOM 8191 N N . PHE D 1 213 ? -95.972 -43.225 51.899 1.00 34.86 213 PHE D N 1
ATOM 8192 C CA . PHE D 1 213 ? -96.818 -42.118 51.521 1.00 32.40 213 PHE D CA 1
ATOM 8193 C C . PHE D 1 213 ? -98.291 -42.455 51.734 1.00 31.64 213 PHE D C 1
ATOM 8194 O O . PHE D 1 213 ? -98.722 -43.587 51.483 1.00 29.42 213 PHE D O 1
ATOM 8202 N N . GLN D 1 214 ? -99.054 -41.471 52.188 1.00 32.45 214 GLN D N 1
ATOM 8203 C CA . GLN D 1 214 ? -100.464 -41.680 52.497 1.00 31.17 214 GLN D CA 1
ATOM 8204 C C . GLN D 1 214 ? -101.347 -40.596 51.901 1.00 30.12 214 GLN D C 1
ATOM 8205 O O . GLN D 1 214 ? -101.061 -39.410 52.030 1.00 27.67 214 GLN D O 1
ATOM 8211 N N . VAL D 1 215 ? -102.437 -41.004 51.265 1.00 28.75 215 VAL D N 1
ATOM 8212 C CA . VAL D 1 215 ? -103.388 -40.038 50.735 1.00 26.75 215 VAL D CA 1
ATOM 8213 C C . VAL D 1 215 ? -104.746 -40.174 51.428 1.00 30.07 215 VAL D C 1
ATOM 8214 O O . VAL D 1 215 ? -105.324 -41.260 51.444 1.00 28.55 215 VAL D O 1
ATOM 8218 N N . LEU D 1 216 ? -105.239 -39.072 51.994 1.00 27.37 216 LEU D N 1
ATOM 8219 C CA . LEU D 1 216 ? -106.550 -39.031 52.628 1.00 28.91 216 LEU D CA 1
ATOM 8220 C C . LEU D 1 216 ? -107.481 -38.137 51.809 1.00 29.98 216 LEU D C 1
ATOM 8221 O O . LEU D 1 216 ? -107.212 -36.960 51.615 1.00 29.04 216 LEU D O 1
ATOM 8226 N N . ILE D 1 217 ? -108.567 -38.717 51.314 1.00 30.53 217 ILE D N 1
ATOM 8227 C CA . ILE D 1 217 ? -109.517 -38.006 50.467 1.00 30.98 217 ILE D CA 1
ATOM 8228 C C . ILE D 1 217 ? -110.777 -37.708 51.268 1.00 32.98 217 ILE D C 1
ATOM 8229 O O . ILE D 1 217 ? -111.442 -38.644 51.699 1.00 30.40 217 ILE D O 1
ATOM 8234 N N . TYR D 1 218 ? -111.077 -36.413 51.468 1.00 31.32 218 TYR D N 1
ATOM 8235 C CA . TYR D 1 218 ? -112.150 -35.911 52.354 1.00 27.19 218 TYR D CA 1
ATOM 8236 C C . TYR D 1 218 ? -112.396 -36.869 53.539 1.00 31.17 218 TYR D C 1
ATOM 8237 O O . TYR D 1 218 ? -113.479 -37.429 53.685 1.00 31.93 218 TYR D O 1
ATOM 8246 N N . PRO D 1 219 ? -111.365 -37.086 54.362 1.00 33.64 219 PRO D N 1
ATOM 8247 C CA . PRO D 1 219 ? -111.467 -38.132 55.385 1.00 33.51 219 PRO D CA 1
ATOM 8248 C C . PRO D 1 219 ? -112.361 -37.766 56.572 1.00 36.22 219 PRO D C 1
ATOM 8249 O O . PRO D 1 219 ? -112.439 -36.603 56.965 1.00 34.04 219 PRO D O 1
ATOM 8253 N N . ALA D 1 220 ? -112.995 -38.778 57.157 1.00 33.29 220 ALA D N 1
ATOM 8254 C CA . ALA D 1 220 ? -113.556 -38.643 58.485 1.00 33.51 220 ALA D CA 1
ATOM 8255 C C . ALA D 1 220 ? -112.416 -38.835 59.455 1.00 32.34 220 ALA D C 1
ATOM 8256 O O . ALA D 1 220 ? -111.744 -39.854 59.406 1.00 37.13 220 ALA D O 1
ATOM 8258 N N . THR D 1 221 ? -112.180 -37.870 60.338 1.00 29.35 221 THR D N 1
ATOM 8259 C CA . THR D 1 221 ? -111.077 -38.003 61.275 1.00 29.46 221 THR D CA 1
ATOM 8260 C C . THR D 1 221 ? -111.546 -37.912 62.729 1.00 32.27 221 THR D C 1
ATOM 8261 O O . THR D 1 221 ? -110.794 -38.234 63.650 1.00 31.49 221 THR D O 1
ATOM 8265 N N . ASP D 1 222 ? -112.757 -37.404 62.928 1.00 33.28 222 ASP D N 1
ATOM 8266 C CA . ASP D 1 222 ? -113.302 -37.217 64.270 1.00 35.91 222 ASP D CA 1
ATOM 8267 C C . ASP D 1 222 ? -114.774 -37.604 64.280 1.00 37.60 222 ASP D C 1
ATOM 8268 O O . ASP D 1 222 ? -115.611 -36.876 63.766 1.00 41.39 222 ASP D O 1
ATOM 8273 N N . LEU D 1 223 ? -115.092 -38.745 64.880 1.00 36.70 223 LEU D N 1
ATOM 8274 C CA . LEU D 1 223 ? -116.467 -39.237 64.867 1.00 38.01 223 LEU D CA 1
ATOM 8275 C C . LEU D 1 223 ? -117.273 -38.701 66.045 1.00 38.16 223 LEU D C 1
ATOM 8276 O O . LEU D 1 223 ? -118.489 -38.822 66.079 1.00 43.54 223 LEU D O 1
ATOM 8281 N N . ALA D 1 224 ? -116.588 -38.096 67.002 1.00 40.10 224 ALA D N 1
ATOM 8282 C CA . ALA D 1 224 ? -117.227 -37.657 68.240 1.00 43.43 224 ALA D CA 1
ATOM 8283 C C . ALA D 1 224 ? -117.767 -36.237 68.136 1.00 48.40 224 ALA D C 1
ATOM 8284 O O . ALA D 1 224 ? -118.857 -35.949 68.623 1.00 55.36 224 ALA D O 1
ATOM 8286 N N . CYS D 1 225 ? -116.990 -35.349 67.524 1.00 47.26 225 CYS D N 1
ATOM 8287 C CA . CYS D 1 225 ? -117.306 -33.919 67.537 1.00 49.83 225 CYS D CA 1
ATOM 8288 C C . CYS D 1 225 ? -117.855 -33.406 66.207 1.00 53.64 225 CYS D C 1
ATOM 8289 O O . CYS D 1 225 ? -117.542 -33.948 65.145 1.00 51.77 225 CYS D O 1
ATOM 8292 N N . GLU D 1 226 ? -118.687 -32.370 66.264 1.00 52.20 226 GLU D N 1
ATOM 8293 C CA . GLU D 1 226 ? -119.108 -31.684 65.049 1.00 54.39 226 GLU D CA 1
ATOM 8294 C C . GLU D 1 226 ? -118.239 -30.442 64.827 1.00 57.12 226 GLU D C 1
ATOM 8295 O O . GLU D 1 226 ? -117.835 -29.780 65.780 1.00 63.22 226 GLU D O 1
ATOM 8301 N N . SER D 1 227 ? -117.941 -30.138 63.569 1.00 53.14 227 SER D N 1
ATOM 8302 C CA . SER D 1 227 ? -117.028 -29.046 63.257 1.00 55.28 227 SER D CA 1
ATOM 8303 C C . SER D 1 227 ? -117.794 -27.943 62.561 1.00 50.02 227 SER D C 1
ATOM 8304 O O . SER D 1 227 ? -118.955 -28.128 62.196 1.00 50.91 227 SER D O 1
ATOM 8307 N N . ALA D 1 228 ? -117.131 -26.808 62.368 1.00 46.91 228 ALA D N 1
ATOM 8308 C CA . ALA D 1 228 ? -117.755 -25.618 61.784 1.00 45.09 228 ALA D CA 1
ATOM 8309 C C . ALA D 1 228 ? -118.521 -25.915 60.492 1.00 46.71 228 ALA D C 1
ATOM 8310 O O . ALA D 1 228 ? -119.631 -25.424 60.306 1.00 50.58 228 ALA D O 1
ATOM 8312 N N . THR D 1 229 ? -117.950 -26.742 59.616 1.00 44.00 229 THR D N 1
ATOM 8313 C CA . THR D 1 229 ? -118.582 -26.993 58.325 1.00 44.93 229 THR D CA 1
ATOM 8314 C C . THR D 1 229 ? -119.843 -27.869 58.423 1.00 45.20 229 THR D C 1
ATOM 8315 O O . THR D 1 229 ? -120.625 -27.934 57.469 1.00 39.10 229 THR D O 1
ATOM 8319 N N . PHE D 1 230 ? -120.049 -28.523 59.567 1.00 46.39 230 PHE D N 1
ATOM 8320 C CA . PHE D 1 230 ? -121.326 -29.206 59.837 1.00 49.73 230 PHE D CA 1
ATOM 8321 C C . PHE D 1 230 ? -122.474 -28.196 59.786 1.00 49.72 230 PHE D C 1
ATOM 8322 O O . PHE D 1 230 ? -123.535 -28.465 59.223 1.00 45.15 230 PHE D O 1
ATOM 8330 N N . LYS D 1 231 ? -122.262 -27.038 60.406 1.00 49.67 231 LYS D N 1
ATOM 8331 C CA . LYS D 1 231 ? -123.282 -25.996 60.390 1.00 54.22 231 LYS D CA 1
ATOM 8332 C C . LYS D 1 231 ? -123.386 -25.347 59.012 1.00 51.93 231 LYS D C 1
ATOM 8333 O O . LYS D 1 231 ? -124.461 -24.919 58.598 1.00 57.27 231 LYS D O 1
ATOM 8339 N N . GLU D 1 232 ? -122.263 -25.251 58.313 1.00 49.37 232 GLU D N 1
ATOM 8340 C CA . GLU D 1 232 ? -122.257 -24.565 57.030 1.00 47.07 232 GLU D CA 1
ATOM 8341 C C . GLU D 1 232 ? -122.925 -25.394 55.951 1.00 48.42 232 GLU D C 1
ATOM 8342 O O . GLU D 1 232 ? -123.658 -24.852 55.123 1.00 49.69 232 GLU D O 1
ATOM 8348 N N . PHE D 1 233 ? -122.706 -26.710 55.960 1.00 48.05 233 PHE D N 1
ATOM 8349 C CA . PHE D 1 233 ? -123.330 -27.553 54.945 1.00 48.01 233 PHE D CA 1
ATOM 8350 C C . PHE D 1 233 ? -124.144 -28.705 55.538 1.00 51.24 233 PHE D C 1
ATOM 8351 O O . PHE D 1 233 ? -123.946 -29.866 55.146 1.00 49.25 233 PHE D O 1
ATOM 8359 N N . PRO D 1 234 ? -125.105 -28.385 56.437 1.00 55.17 234 PRO D N 1
ATOM 8360 C CA . PRO D 1 234 ? -125.821 -29.424 57.195 1.00 52.30 234 PRO D CA 1
ATOM 8361 C C . PRO D 1 234 ? -126.522 -30.442 56.296 1.00 54.28 234 PRO D C 1
ATOM 8362 O O . PRO D 1 234 ? -126.625 -31.602 56.684 1.00 54.16 234 PRO D O 1
ATOM 8366 N N . ASN D 1 235 ? -126.989 -30.046 55.116 1.00 55.25 235 ASN D N 1
ATOM 8367 C CA . ASN D 1 235 ? -127.403 -31.067 54.157 1.00 53.28 235 ASN D CA 1
ATOM 8368 C C . ASN D 1 235 ? -126.845 -30.742 52.787 1.00 56.96 235 ASN D C 1
ATOM 8369 O O . ASN D 1 235 ? -127.252 -31.356 51.792 1.00 53.74 235 ASN D O 1
ATOM 8374 N N . GLY D 1 236 ? -125.907 -29.784 52.759 1.00 66.29 236 GLY D N 1
ATOM 8375 C CA . GLY D 1 236 ? -125.229 -29.338 51.542 1.00 57.05 236 GLY D CA 1
ATOM 8376 C C . GLY D 1 236 ? -124.898 -30.594 50.784 1.00 59.52 236 GLY D C 1
ATOM 8377 O O . GLY D 1 236 ? -124.470 -31.574 51.401 1.00 61.53 236 GLY D O 1
ATOM 8378 N N . PRO D 1 237 ? -125.153 -30.597 49.470 1.00 52.19 237 PRO D N 1
ATOM 8379 C CA . PRO D 1 237 ? -125.331 -31.850 48.721 1.00 46.97 237 PRO D CA 1
ATOM 8380 C C . PRO D 1 237 ? -124.134 -32.805 48.825 1.00 45.68 237 PRO D C 1
ATOM 8381 O O . PRO D 1 237 ? -123.046 -32.379 49.215 1.00 50.84 237 PRO D O 1
ATOM 8385 N N . GLY D 1 238 ? -124.348 -34.087 48.528 1.00 46.62 238 GLY D N 1
ATOM 8386 C CA . GLY D 1 238 ? -123.269 -35.069 48.504 1.00 49.05 238 GLY D CA 1
ATOM 8387 C C . GLY D 1 238 ? -123.050 -35.830 49.805 1.00 45.51 238 GLY D C 1
ATOM 8388 O O . GLY D 1 238 ? -122.611 -36.983 49.811 1.00 42.85 238 GLY D O 1
ATOM 8389 N N . LEU D 1 239 ? -123.297 -35.136 50.908 1.00 44.34 239 LEU D N 1
ATOM 8390 C CA . LEU D 1 239 ? -123.157 -35.677 52.248 1.00 44.19 239 LEU D CA 1
ATOM 8391 C C . LEU D 1 239 ? -123.901 -34.784 53.222 1.00 44.39 239 LEU D C 1
ATOM 8392 O O . LEU D 1 239 ? -123.664 -33.583 53.256 1.00 43.50 239 LEU D O 1
ATOM 8397 N N . THR D 1 240 ? -124.819 -35.363 53.992 1.00 45.83 240 THR D N 1
ATOM 8398 C CA . THR D 1 240 ? -125.577 -34.597 54.972 1.00 44.00 240 THR D CA 1
ATOM 8399 C C . THR D 1 240 ? -125.175 -34.962 56.392 1.00 45.16 240 THR D C 1
ATOM 8400 O O . THR D 1 240 ? -124.604 -36.031 56.641 1.00 44.65 240 THR D O 1
ATOM 8404 N N . THR D 1 241 ? -125.493 -34.080 57.330 1.00 44.85 241 THR D N 1
ATOM 8405 C CA . THR D 1 241 ? -125.200 -34.331 58.729 1.00 46.42 241 THR D CA 1
ATOM 8406 C C . THR D 1 241 ? -126.018 -35.526 59.249 1.00 47.91 241 THR D C 1
ATOM 8407 O O . THR D 1 241 ? -125.559 -36.262 60.117 1.00 47.64 241 THR D O 1
ATOM 8411 N N . ASP D 1 242 ? -127.208 -35.744 58.696 1.00 44.81 242 ASP D N 1
ATOM 8412 C CA . ASP D 1 242 ? -127.996 -36.904 59.094 1.00 47.48 242 ASP D CA 1
ATOM 8413 C C . ASP D 1 242 ? -127.297 -38.195 58.665 1.00 46.42 242 ASP D C 1
ATOM 8414 O O . ASP D 1 242 ? -127.240 -39.156 59.433 1.00 43.98 242 ASP D O 1
ATOM 8419 N N . GLU D 1 243 ? -126.745 -38.208 57.454 1.00 43.59 243 GLU D N 1
ATOM 8420 C CA . GLU D 1 243 ? -126.042 -39.388 56.959 1.00 42.85 243 GLU D CA 1
ATOM 8421 C C . GLU D 1 243 ? -124.794 -39.672 57.795 1.00 42.70 243 GLU D C 1
ATOM 8422 O O . GLU D 1 243 ? -124.467 -40.825 58.052 1.00 42.49 243 GLU D O 1
ATOM 8428 N N . ILE D 1 244 ? -124.114 -38.618 58.238 1.00 40.62 244 ILE D N 1
ATOM 8429 C CA . ILE D 1 244 ? -122.941 -38.776 59.092 1.00 43.63 244 ILE D CA 1
ATOM 8430 C C . ILE D 1 244 ? -123.319 -39.470 60.411 1.00 44.14 244 ILE D C 1
ATOM 8431 O O . ILE D 1 244 ? -122.657 -40.412 60.854 1.00 36.53 244 ILE D O 1
ATOM 8436 N N . ARG D 1 245 ? -124.398 -39.002 61.032 1.00 44.40 245 ARG D N 1
ATOM 8437 C CA . ARG D 1 245 ? -124.839 -39.583 62.292 1.00 42.94 245 ARG D CA 1
ATOM 8438 C C . ARG D 1 245 ? -125.321 -41.010 62.102 1.00 40.65 245 ARG D C 1
ATOM 8439 O O . ARG D 1 245 ? -125.036 -41.869 62.934 1.00 41.04 245 ARG D O 1
ATOM 8447 N N . PHE D 1 246 ? -126.043 -41.262 61.009 1.00 39.98 246 PHE D N 1
ATOM 8448 C CA . PHE D 1 246 ? -126.501 -42.616 60.713 1.00 39.62 246 PHE D CA 1
ATOM 8449 C C . PHE D 1 246 ? -125.315 -43.575 60.619 1.00 43.67 246 PHE D C 1
ATOM 8450 O O . PHE D 1 246 ? -125.330 -44.648 61.215 1.00 40.03 246 PHE D O 1
ATOM 8458 N N . ALA D 1 247 ? -124.292 -43.191 59.857 1.00 39.48 247 ALA D N 1
ATOM 8459 C CA . ALA D 1 247 ? -123.112 -44.049 59.694 1.00 39.00 247 ALA D CA 1
ATOM 8460 C C . ALA D 1 247 ? -122.405 -44.302 61.014 1.00 35.31 247 ALA D C 1
ATOM 8461 O O . ALA D 1 247 ? -121.993 -45.424 61.307 1.00 36.19 247 ALA D O 1
ATOM 8463 N N . ALA D 1 248 ? -122.253 -43.249 61.802 1.00 33.52 248 ALA D N 1
ATOM 8464 C CA . ALA D 1 248 ? -121.583 -43.376 63.083 1.00 37.19 248 ALA D CA 1
ATOM 8465 C C . ALA D 1 248 ? -122.390 -44.235 64.056 1.00 37.29 248 ALA D C 1
ATOM 8466 O O . ALA D 1 248 ? -121.815 -44.931 64.895 1.00 42.21 248 ALA D O 1
ATOM 8468 N N . SER D 1 249 ? -123.711 -44.225 63.924 1.00 41.47 249 SER D N 1
ATOM 8469 C CA . SER D 1 249 ? -124.551 -44.985 64.848 1.00 42.73 249 SER D CA 1
ATOM 8470 C C . SER D 1 249 ? -124.440 -46.489 64.579 1.00 39.21 249 SER D C 1
ATOM 8471 O O . SER D 1 249 ? -124.675 -47.296 65.478 1.00 44.30 249 SER D O 1
ATOM 8474 N N . LEU D 1 250 ? -124.121 -46.879 63.349 1.00 35.86 250 LEU D N 1
ATOM 8475 C CA . LEU D 1 250 ? -123.918 -48.305 63.065 1.00 36.09 250 LEU D CA 1
ATOM 8476 C C . LEU D 1 250 ? -122.478 -48.748 63.319 1.00 39.16 250 LEU D C 1
ATOM 8477 O O . LEU D 1 250 ? -122.238 -49.891 63.703 1.00 35.83 250 LEU D O 1
ATOM 8482 N N . PHE D 1 251 ? -121.518 -47.858 63.050 1.00 34.13 251 PHE D N 1
ATOM 8483 C CA . PHE D 1 251 ? -120.104 -48.207 63.153 1.00 31.88 251 PHE D CA 1
ATOM 8484 C C . PHE D 1 251 ? -119.620 -48.131 64.605 1.00 28.35 251 PHE D C 1
ATOM 8485 O O . PHE D 1 251 ? -118.872 -48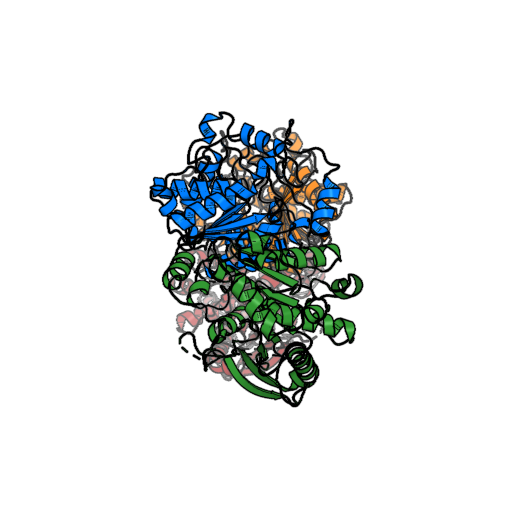.989 65.073 1.00 31.58 251 PHE D O 1
ATOM 8493 N N . THR D 1 252 ? -120.057 -47.087 65.298 1.00 30.28 252 THR D N 1
ATOM 8494 C CA . THR D 1 252 ? -119.763 -46.872 66.711 1.00 32.22 252 THR D CA 1
ATOM 8495 C C . THR D 1 252 ? -121.076 -46.607 67.470 1.00 32.96 252 THR D C 1
ATOM 8496 O O . THR D 1 252 ? -121.386 -45.450 67.805 1.00 30.56 252 THR D O 1
ATOM 8500 N N . PRO D 1 253 ? -121.878 -47.667 67.702 1.00 34.36 253 PRO D N 1
ATOM 8501 C CA . PRO D 1 253 ? -123.183 -47.460 68.364 1.00 36.63 253 PRO D CA 1
ATOM 8502 C C . PRO D 1 253 ? -123.032 -46.828 69.748 1.00 34.20 253 PRO D C 1
ATOM 8503 O O . PRO D 1 253 ? -123.878 -46.044 70.153 1.00 39.16 253 PRO D O 1
ATOM 8507 N N . ASP D 1 254 ? -121.942 -47.145 70.433 1.00 33.60 254 ASP D N 1
ATOM 8508 C CA . ASP D 1 254 ? -121.613 -46.532 71.712 1.00 36.06 254 ASP D CA 1
ATOM 8509 C C . ASP D 1 254 ? -120.779 -45.254 71.494 1.00 37.45 254 ASP D C 1
ATOM 8510 O O . ASP D 1 254 ? -119.606 -45.339 71.123 1.00 39.05 254 ASP D O 1
ATOM 8515 N N . PRO D 1 255 ? -121.374 -44.072 71.742 1.00 37.57 255 PRO D N 1
ATOM 8516 C CA . PRO D 1 255 ? -120.685 -42.804 71.478 1.00 40.00 255 PRO D CA 1
ATOM 8517 C C . PRO D 1 255 ? -119.340 -42.661 72.182 1.00 44.23 255 PRO D C 1
ATOM 8518 O O . PRO D 1 255 ? -118.500 -41.889 71.706 1.00 41.34 255 PRO D O 1
ATOM 8522 N N . LYS D 1 256 ? -119.114 -43.395 73.268 1.00 40.19 256 LYS D N 1
ATOM 8523 C CA . LYS D 1 256 ? -117.840 -43.261 73.943 1.00 42.80 256 LYS D CA 1
ATOM 8524 C C . LYS D 1 256 ? -116.725 -43.846 73.064 1.00 41.99 256 LYS D C 1
ATOM 8525 O O . LYS D 1 256 ? -115.571 -43.439 73.190 1.00 39.47 256 LYS D O 1
ATOM 8531 N N . SER D 1 257 ? -117.073 -44.764 72.159 1.00 38.93 257 SER D N 1
ATOM 8532 C CA . SER D 1 257 ? -116.085 -45.312 71.231 1.00 40.20 257 SER D CA 1
ATOM 8533 C C . SER D 1 257 ? -115.504 -44.219 70.319 1.00 37.39 257 SER D C 1
ATOM 8534 O O . SER D 1 257 ? -114.349 -44.299 69.918 1.00 36.29 257 SER D O 1
ATOM 8537 N N . ARG D 1 258 ? -116.324 -43.222 69.992 1.00 35.96 258 ARG D N 1
ATOM 8538 C CA . ARG D 1 258 ? -115.966 -42.151 69.070 1.00 35.65 258 ARG D CA 1
ATOM 8539 C C . ARG D 1 258 ? -114.867 -41.248 69.623 1.00 42.44 258 ARG D C 1
ATOM 8540 O O . ARG D 1 258 ? -114.261 -40.467 68.882 1.00 36.13 258 ARG D O 1
ATOM 8548 N N . LEU D 1 259 ? -114.636 -41.333 70.930 1.00 41.19 259 LEU D N 1
ATOM 8549 C CA . LEU D 1 259 ? -113.620 -40.517 71.582 1.00 41.28 259 LEU D CA 1
ATOM 8550 C C . LEU D 1 259 ? -112.246 -41.177 71.492 1.00 37.61 259 LEU D C 1
ATOM 8551 O O . LEU D 1 259 ? -111.225 -40.546 71.710 1.00 37.97 259 LEU D O 1
ATOM 8556 N N . GLU D 1 260 ? -112.235 -42.462 71.174 1.00 38.03 260 GLU D N 1
ATOM 8557 C CA . GLU D 1 260 ? -111.003 -43.226 71.076 1.00 37.00 260 GLU D CA 1
ATOM 8558 C C . GLU D 1 260 ? -110.195 -42.836 69.838 1.00 35.73 260 GLU D C 1
ATOM 8559 O O . GLU D 1 260 ? -110.757 -42.608 68.763 1.00 33.94 260 GLU D O 1
ATOM 8565 N N . ASP D 1 261 ? -108.878 -42.795 69.987 1.00 34.05 261 ASP D N 1
ATOM 8566 C CA . ASP D 1 261 ? -108.019 -42.328 68.906 1.00 35.42 261 ASP D CA 1
ATOM 8567 C C . ASP D 1 261 ? -108.049 -43.287 67.716 1.00 32.70 261 ASP D C 1
ATOM 8568 O O . ASP D 1 261 ? -108.048 -42.843 66.577 1.00 32.12 261 ASP D O 1
ATOM 8573 N N . VAL D 1 262 ? -108.162 -44.591 67.972 1.00 33.38 262 VAL D N 1
ATOM 8574 C CA . VAL D 1 262 ? -108.234 -45.557 66.878 1.00 29.87 262 VAL D CA 1
ATOM 8575 C C . VAL D 1 262 ? -109.488 -45.336 66.032 1.00 31.20 262 VAL D C 1
ATOM 8576 O O . VAL D 1 262 ? -109.437 -45.461 64.808 1.00 32.46 262 VAL D O 1
ATOM 8580 N N . ALA D 1 263 ? -110.606 -44.979 66.660 1.00 29.95 263 ALA D N 1
ATOM 8581 C CA . ALA D 1 263 ? -111.814 -44.665 65.897 1.00 30.78 263 ALA D CA 1
ATOM 8582 C C . ALA D 1 263 ? -111.688 -43.299 65.225 1.00 32.27 263 ALA D C 1
ATOM 8583 O O . ALA D 1 263 ? -112.184 -43.100 64.124 1.00 28.16 263 ALA D O 1
ATOM 8585 N N . SER D 1 264 ? -111.093 -42.354 65.949 1.00 27.54 264 SER D N 1
ATOM 8586 C CA . SER D 1 264 ? -111.006 -40.967 65.532 1.00 33.21 264 SER D CA 1
ATOM 8587 C C . SER D 1 264 ? -109.555 -40.511 65.582 1.00 34.84 264 SER D C 1
ATOM 8588 O O . SER D 1 264 ? -109.131 -39.912 66.577 1.00 33.16 264 SER D O 1
ATOM 8591 N N . PRO D 1 265 ? -108.780 -40.804 64.530 1.00 30.80 265 PRO D N 1
ATOM 8592 C CA . PRO D 1 265 ? -107.352 -40.476 64.621 1.00 30.95 265 PRO D CA 1
ATOM 8593 C C . PRO D 1 265 ? -107.067 -38.967 64.744 1.00 29.94 265 PRO D C 1
ATOM 8594 O O . PRO D 1 265 ? -105.992 -38.605 65.214 1.00 30.86 265 PRO D O 1
ATOM 8598 N N . GLY D 1 266 ? -108.031 -38.117 64.390 1.00 29.76 266 GLY D N 1
ATOM 8599 C CA . GLY D 1 266 ? -107.917 -36.682 64.629 1.00 35.06 266 GLY D CA 1
ATOM 8600 C C . GLY D 1 266 ? -107.715 -36.333 66.103 1.00 38.89 266 GLY D C 1
ATOM 8601 O O . GLY D 1 266 ? -107.239 -35.242 66.440 1.00 36.57 266 GLY D O 1
ATOM 8602 N N . ARG D 1 267 ? -108.053 -37.281 66.976 1.00 33.58 267 ARG D N 1
ATOM 8603 C CA . ARG D 1 267 ? -107.947 -37.104 68.421 1.00 37.25 267 ARG D CA 1
ATOM 8604 C C . ARG D 1 267 ? -106.746 -37.805 69.018 1.00 35.00 267 ARG D C 1
ATOM 8605 O O . ARG D 1 267 ? -106.622 -37.880 70.233 1.00 35.05 267 ARG D O 1
ATOM 8613 N N . ALA D 1 268 ? -105.854 -38.309 68.176 1.00 34.32 268 ALA D N 1
ATOM 8614 C CA . ALA D 1 268 ? -104.671 -39.002 68.665 1.00 36.70 268 ALA D CA 1
ATOM 8615 C C . ALA D 1 268 ? -103.745 -38.011 69.361 1.00 36.87 268 ALA D C 1
ATOM 8616 O O . ALA D 1 268 ? -103.926 -36.797 69.254 1.00 33.87 268 ALA D O 1
ATOM 8618 N N . SER D 1 269 ? -102.776 -38.536 70.093 1.00 33.00 269 SER D N 1
ATOM 8619 C CA . SER D 1 269 ? -101.812 -37.693 70.792 1.00 39.74 269 SER D CA 1
ATOM 8620 C C . SER D 1 269 ? -100.814 -37.050 69.820 1.00 39.52 269 SER D C 1
ATOM 8621 O O . SER D 1 269 ? -100.550 -37.590 68.737 1.00 34.36 269 SER D O 1
ATOM 8624 N N . ASP D 1 270 ? -100.259 -35.908 70.225 1.00 40.73 270 ASP D N 1
ATOM 8625 C CA . ASP D 1 270 ? -99.185 -35.252 69.483 1.00 35.67 270 ASP D CA 1
ATOM 8626 C C . ASP D 1 270 ? -98.073 -36.231 69.186 1.00 37.28 270 ASP D C 1
ATOM 8627 O O . ASP D 1 270 ? -97.558 -36.301 68.070 1.00 38.64 270 ASP D O 1
ATOM 8632 N N . GLU D 1 271 ? -97.714 -37.007 70.197 1.00 36.52 271 GLU D N 1
ATOM 8633 C CA . GLU D 1 271 ? -96.592 -37.914 70.083 1.00 36.60 271 GLU D CA 1
ATOM 8634 C C . GLU D 1 271 ? -96.822 -39.012 69.032 1.00 37.11 271 GLU D C 1
ATOM 8635 O O . GLU D 1 271 ? -95.899 -39.396 68.317 1.00 37.69 271 GLU D O 1
ATOM 8641 N N . ASP D 1 272 ? -98.040 -39.533 68.943 1.00 35.92 272 ASP D N 1
ATOM 8642 C CA . ASP D 1 272 ? -98.341 -40.553 67.930 1.00 35.83 272 ASP D CA 1
ATOM 8643 C C . ASP D 1 272 ? -98.416 -39.920 66.533 1.00 35.14 272 ASP D C 1
ATOM 8644 O O . ASP D 1 272 ? -97.843 -40.445 65.576 1.00 35.31 272 ASP D O 1
ATOM 8649 N N . LEU D 1 273 ? -99.139 -38.809 66.428 1.00 30.20 273 LEU D N 1
ATOM 8650 C CA . LEU D 1 273 ? -99.370 -38.178 65.137 1.00 34.59 273 LEU D CA 1
ATOM 8651 C C . LEU D 1 273 ? -98.076 -37.666 64.524 1.00 35.49 273 LEU D C 1
ATOM 8652 O O . LEU D 1 273 ? -97.938 -37.632 63.308 1.00 33.21 273 LEU D O 1
ATOM 8657 N N . ALA D 1 274 ? -97.130 -37.273 65.374 1.00 34.47 274 ALA D N 1
ATOM 8658 C CA . ALA D 1 274 ? -95.838 -36.773 64.907 1.00 35.19 274 ALA D CA 1
ATOM 8659 C C . ALA D 1 274 ? -95.078 -37.847 64.142 1.00 39.58 274 ALA D C 1
ATOM 8660 O O . ALA D 1 274 ? -94.106 -37.554 63.460 1.00 35.54 274 ALA D O 1
ATOM 8662 N N . LYS D 1 275 ? -95.501 -39.099 64.289 1.00 33.54 275 LYS D N 1
ATOM 8663 C CA . LYS D 1 275 ? -94.841 -40.192 63.605 1.00 36.93 275 LYS D CA 1
ATOM 8664 C C . LYS D 1 275 ? -95.583 -40.632 62.349 1.00 30.25 275 LYS D C 1
ATOM 8665 O O . LYS D 1 275 ? -95.195 -41.613 61.735 1.00 34.59 275 LYS D O 1
ATOM 8671 N N . PHE D 1 276 ? -96.625 -39.906 61.953 1.00 32.79 276 PHE D N 1
ATOM 8672 C CA . PHE D 1 276 ? -97.369 -40.282 60.748 1.00 31.77 276 PHE D CA 1
ATOM 8673 C C . PHE D 1 276 ? -96.509 -40.226 59.498 1.00 36.22 276 PHE D C 1
ATOM 8674 O O . PHE D 1 276 ? -95.544 -39.464 59.435 1.00 36.53 276 PHE D O 1
ATOM 8682 N N . PRO D 1 277 ? -96.854 -41.049 58.496 1.00 34.16 277 PRO D N 1
ATOM 8683 C CA . PRO D 1 277 ? -96.114 -40.996 57.238 1.00 33.51 277 PRO D CA 1
ATOM 8684 C C . PRO D 1 277 ? -96.426 -39.694 56.513 1.00 32.10 277 PRO D C 1
ATOM 8685 O O . PRO D 1 277 ? -97.423 -39.029 56.826 1.00 26.89 277 PRO D O 1
ATOM 8689 N N . GLU D 1 278 ? -95.584 -39.332 55.555 1.00 34.95 278 GLU D N 1
ATOM 8690 C CA . GLU D 1 278 ? -95.866 -38.160 54.733 1.00 33.83 278 GLU D CA 1
ATOM 8691 C C . GLU D 1 278 ? -97.251 -38.326 54.110 1.00 32.18 278 GLU D C 1
ATOM 8692 O O . GLU D 1 278 ? -97.586 -39.392 53.585 1.00 31.82 278 GLU D O 1
ATOM 8698 N N . THR D 1 279 ? -98.054 -37.275 54.200 1.00 27.57 279 THR D N 1
ATOM 8699 C CA . THR D 1 279 ? -99.463 -37.371 53.906 1.00 30.63 279 THR D CA 1
ATOM 8700 C C . THR D 1 279 ? -99.977 -36.244 53.004 1.00 32.56 279 THR D C 1
ATOM 8701 O O . THR D 1 279 ? -99.679 -35.073 53.219 1.00 33.67 279 THR D O 1
ATOM 8705 N N . LEU D 1 280 ? -100.760 -36.612 52.002 1.00 28.76 280 LEU D N 1
ATOM 8706 C CA . LEU D 1 280 ? -101.514 -35.649 51.206 1.00 28.63 280 LEU D CA 1
ATOM 8707 C C . LEU D 1 280 ? -102.991 -35.741 51.553 1.00 29.63 280 LEU D C 1
ATOM 8708 O O . LEU D 1 280 ? -103.569 -36.832 51.545 1.00 28.64 280 LEU D O 1
ATOM 8713 N N . ILE D 1 281 ? -103.586 -34.604 51.895 1.00 29.30 281 ILE D N 1
ATOM 8714 C CA . ILE D 1 281 ? -105.006 -34.538 52.157 1.00 28.63 281 ILE D CA 1
ATOM 8715 C C . ILE D 1 281 ? -105.686 -33.681 51.107 1.00 32.09 281 ILE D C 1
ATOM 8716 O O . ILE D 1 281 ? -105.283 -32.539 50.872 1.00 31.30 281 ILE D O 1
ATOM 8721 N N . VAL D 1 282 ? -106.726 -34.233 50.497 1.00 27.16 282 VAL D N 1
ATOM 8722 C CA . VAL D 1 282 ? -107.536 -33.525 49.520 1.00 29.73 282 VAL D CA 1
ATOM 8723 C C . VAL D 1 282 ? -108.964 -33.434 50.051 1.00 33.64 282 VAL D C 1
ATOM 8724 O O . VAL D 1 282 ? -109.529 -34.452 50.473 1.00 34.69 282 VAL D O 1
ATOM 8728 N N . VAL D 1 283 ? -109.556 -32.240 50.041 1.00 33.18 283 VAL D N 1
ATOM 8729 C CA . VAL D 1 283 ? -110.933 -32.081 50.524 1.00 31.44 283 VAL D CA 1
ATOM 8730 C C . VAL D 1 283 ? -111.804 -31.394 49.488 1.00 35.79 283 VAL D C 1
ATOM 8731 O O . VAL D 1 283 ? -111.302 -30.678 48.611 1.00 37.81 283 VAL D O 1
ATOM 8735 N N . ALA D 1 284 ? -113.105 -31.658 49.573 1.00 34.35 284 ALA D N 1
ATOM 8736 C CA . ALA D 1 284 ? -114.106 -30.979 48.768 1.00 37.42 284 ALA D CA 1
ATOM 8737 C C . ALA D 1 284 ? -114.538 -29.710 49.496 1.00 37.76 284 ALA D C 1
ATOM 8738 O O . ALA D 1 284 ? -114.598 -29.687 50.727 1.00 34.84 284 ALA D O 1
ATOM 8740 N N . GLU D 1 285 ? -114.861 -28.664 48.741 1.00 37.05 285 GLU D N 1
ATOM 8741 C CA . GLU D 1 285 ? -115.242 -27.383 49.335 1.00 36.83 285 GLU D CA 1
ATOM 8742 C C . GLU D 1 285 ? -116.608 -27.451 50.013 1.00 34.10 285 GLU D C 1
ATOM 8743 O O . GLU D 1 285 ? -116.773 -26.976 51.131 1.00 37.14 285 GLU D O 1
ATOM 8749 N N . VAL D 1 286 ? -117.587 -27.998 49.299 1.00 33.79 286 VAL D N 1
ATOM 8750 C CA . VAL D 1 286 ? -118.966 -28.028 49.770 1.00 36.53 286 VAL D CA 1
ATOM 8751 C C . VAL D 1 286 ? -119.220 -29.386 50.404 1.00 38.35 286 VAL D C 1
ATOM 8752 O O . VAL D 1 286 ? -119.592 -30.342 49.721 1.00 37.57 286 VAL D O 1
ATOM 8756 N N . ASP D 1 287 ? -118.977 -29.461 51.711 1.00 37.02 287 ASP D N 1
ATOM 8757 C CA . ASP D 1 287 ? -118.879 -30.744 52.410 1.00 38.51 287 ASP D CA 1
ATOM 8758 C C . ASP D 1 287 ? -118.838 -30.534 53.923 1.00 38.31 287 ASP D C 1
ATOM 8759 O O . ASP D 1 287 ? -117.908 -29.904 54.428 1.00 40.93 287 ASP D O 1
ATOM 8764 N N . PRO D 1 288 ? -119.812 -31.104 54.655 1.00 37.75 288 PRO D N 1
ATOM 8765 C CA . PRO D 1 288 ? -119.863 -31.003 56.123 1.00 40.11 288 PRO D CA 1
ATOM 8766 C C . PRO D 1 288 ? -118.588 -31.472 56.800 1.00 36.45 288 PRO D C 1
ATOM 8767 O O . PRO D 1 288 ? -118.234 -30.944 57.852 1.00 39.79 288 PRO D O 1
ATOM 8771 N N . ILE D 1 289 ? -117.912 -32.445 56.194 1.00 33.50 289 ILE D N 1
ATOM 8772 C CA . ILE D 1 289 ? -116.742 -33.083 56.801 1.00 38.42 289 ILE D CA 1
ATOM 8773 C C . ILE D 1 289 ? -115.414 -32.375 56.434 1.00 37.48 289 ILE D C 1
ATOM 8774 O O . ILE D 1 289 ? -114.332 -32.764 56.889 1.00 34.23 289 ILE D O 1
ATOM 8779 N N . ARG D 1 290 ? -115.506 -31.316 55.635 1.00 35.99 290 ARG D N 1
ATOM 8780 C CA . ARG D 1 290 ? -114.313 -30.611 55.142 1.00 34.70 290 ARG D CA 1
ATOM 8781 C C . ARG D 1 290 ? -113.366 -30.160 56.264 1.00 36.56 290 ARG D C 1
ATOM 8782 O O . ARG D 1 290 ? -112.150 -30.295 56.157 1.00 33.92 290 ARG D O 1
ATOM 8790 N N . GLN D 1 291 ? -113.931 -29.606 57.332 1.00 37.47 291 GLN D N 1
ATOM 8791 C CA . GLN D 1 291 ? -113.132 -29.054 58.423 1.00 39.27 291 GLN D CA 1
ATOM 8792 C C . GLN D 1 291 ? -112.232 -30.124 59.056 1.00 40.32 291 GLN D C 1
ATOM 8793 O O . GLN D 1 291 ? -111.086 -29.846 59.439 1.00 39.48 291 GLN D O 1
ATOM 8799 N N . GLN D 1 292 ? -112.734 -31.354 59.126 1.00 37.22 292 GLN D N 1
ATOM 8800 C CA . GLN D 1 292 ? -111.992 -32.436 59.775 1.00 41.07 292 GLN D CA 1
ATOM 8801 C C . GLN D 1 292 ? -110.677 -32.726 59.081 1.00 34.93 292 GLN D C 1
ATOM 8802 O O . GLN D 1 292 ? -109.628 -32.820 59.731 1.00 39.16 292 GLN D O 1
ATOM 8808 N N . GLY D 1 293 ? -110.735 -32.877 57.762 1.00 35.12 293 GLY D N 1
ATOM 8809 C CA . GLY D 1 293 ? -109.533 -33.094 56.976 1.00 34.51 293 GLY D CA 1
ATOM 8810 C C . GLY D 1 293 ? -108.542 -31.940 57.063 1.00 33.14 293 GLY D C 1
ATOM 8811 O O . GLY D 1 293 ? -107.334 -32.160 57.193 1.00 33.90 293 GLY D O 1
ATOM 8812 N N . GLU D 1 294 ? -109.041 -30.707 56.963 1.00 34.32 294 GLU D N 1
ATOM 8813 C CA . GLU D 1 294 ? -108.146 -29.537 56.996 1.00 36.86 294 GLU D CA 1
ATOM 8814 C C . GLU D 1 294 ? -107.478 -29.375 58.377 1.00 35.73 294 GLU D C 1
ATOM 8815 O O . GLU D 1 294 ? -106.253 -29.192 58.461 1.00 34.71 294 GLU D O 1
ATOM 8821 N N . ASP D 1 295 ? -108.259 -29.505 59.454 1.00 35.18 295 ASP D N 1
ATOM 8822 C CA . ASP D 1 295 ? -107.692 -29.444 60.807 1.00 34.78 295 ASP D CA 1
ATOM 8823 C C . ASP D 1 295 ? -106.696 -30.558 61.041 1.00 35.14 295 ASP D C 1
ATOM 8824 O O . ASP D 1 295 ? -105.656 -30.344 61.674 1.00 38.72 295 ASP D O 1
ATOM 8829 N N . PHE D 1 296 ? -107.007 -31.758 60.552 1.00 33.75 296 PHE D N 1
ATOM 8830 C CA . PHE D 1 296 ? -106.096 -32.886 60.736 1.00 34.43 296 PHE D CA 1
ATOM 8831 C C . PHE D 1 296 ? -104.763 -32.599 60.060 1.00 34.51 296 PHE D C 1
ATOM 8832 O O . PHE D 1 296 ? -103.705 -32.810 60.646 1.00 32.79 296 PHE D O 1
ATOM 8840 N N . GLY D 1 297 ? -104.819 -32.098 58.830 1.00 35.57 297 GLY D N 1
ATOM 8841 C CA . GLY D 1 297 ? -103.601 -31.749 58.111 1.00 34.61 297 GLY D CA 1
ATOM 8842 C C . GLY D 1 297 ? -102.812 -30.662 58.828 1.00 33.39 297 GLY D C 1
ATOM 8843 O O . GLY D 1 297 ? -101.592 -30.760 58.967 1.00 33.50 297 GLY D O 1
ATOM 8844 N N . ARG D 1 298 ? -103.512 -29.635 59.309 1.00 30.33 298 ARG D N 1
ATOM 8845 C CA . ARG D 1 298 ? -102.832 -28.565 60.042 1.00 35.59 298 ARG D CA 1
ATOM 8846 C C . ARG D 1 298 ? -102.136 -29.131 61.266 1.00 36.11 298 ARG D C 1
ATOM 8847 O O . ARG D 1 298 ? -101.025 -28.749 61.611 1.00 36.77 298 ARG D O 1
ATOM 8855 N N . ARG D 1 299 ? -102.797 -30.080 61.907 1.00 35.58 299 ARG D N 1
ATOM 8856 C CA . ARG D 1 299 ? -102.231 -30.725 63.065 1.00 36.07 299 ARG D CA 1
ATOM 8857 C C . ARG D 1 299 ? -100.963 -31.501 62.672 1.00 36.77 299 ARG D C 1
ATOM 8858 O O . ARG D 1 299 ? -99.935 -31.422 63.344 1.00 39.04 299 ARG D O 1
ATOM 8866 N N . LEU D 1 300 ? -101.008 -32.210 61.551 1.00 32.49 300 LEU D N 1
ATOM 8867 C CA . LEU D 1 300 ? -99.819 -32.896 61.074 1.00 34.25 300 LEU D CA 1
ATOM 8868 C C . LEU D 1 300 ? -98.684 -31.903 60.740 1.00 35.71 300 LEU D C 1
ATOM 8869 O O . LEU D 1 300 ? -97.508 -32.150 61.042 1.00 34.16 300 LEU D O 1
ATOM 8874 N N . GLN D 1 301 ? -99.037 -30.779 60.127 1.00 32.15 301 GLN D N 1
ATOM 8875 C CA . GLN D 1 301 ? -98.023 -29.798 59.726 1.00 35.20 301 GLN D CA 1
ATOM 8876 C C . GLN D 1 301 ? -97.269 -29.278 60.952 1.00 35.93 301 GLN D C 1
ATOM 8877 O O . GLN D 1 301 ? -96.036 -29.313 61.004 1.00 36.93 301 GLN D O 1
ATOM 8883 N N . LYS D 1 302 ? -98.029 -28.871 61.962 1.00 35.90 302 LYS D N 1
ATOM 8884 C CA . LYS D 1 302 ? -97.466 -28.390 63.227 1.00 41.87 302 LYS D CA 1
ATOM 8885 C C . LYS D 1 302 ? -96.535 -29.404 63.912 1.00 39.91 302 LYS D C 1
ATOM 8886 O O . LYS D 1 302 ? -95.528 -29.026 64.518 1.00 40.35 302 LYS D O 1
ATOM 8892 N N . LEU D 1 303 ? -96.841 -30.692 63.798 1.00 37.23 303 LEU D N 1
ATOM 8893 C CA . LEU D 1 303 ? -96.040 -31.704 64.485 1.00 35.74 303 LEU D CA 1
ATOM 8894 C C . LEU D 1 303 ? -94.814 -32.088 63.683 1.00 35.35 303 LEU D C 1
ATOM 8895 O O . LEU D 1 303 ? -94.039 -32.945 64.101 1.00 37.05 303 LEU D O 1
ATOM 8900 N N . GLY D 1 304 ? -94.630 -31.456 62.527 1.00 36.97 304 GLY D N 1
ATOM 8901 C CA . GLY D 1 304 ? -93.413 -31.654 61.753 1.00 36.45 304 GLY D CA 1
ATOM 8902 C C . GLY D 1 304 ? -93.517 -32.782 60.742 1.00 38.07 304 GLY D C 1
ATOM 8903 O O . GLY D 1 304 ? -92.515 -33.236 60.190 1.00 37.62 304 GLY D O 1
ATOM 8904 N N . VAL D 1 305 ? -94.737 -33.242 60.501 1.00 34.03 305 VAL D N 1
ATOM 8905 C CA . VAL D 1 305 ? -94.989 -34.224 59.438 1.00 36.69 305 VAL D CA 1
ATOM 8906 C C . VAL D 1 305 ? -95.103 -33.490 58.108 1.00 30.57 305 VAL D C 1
ATOM 8907 O O . VAL D 1 305 ? -95.793 -32.480 58.028 1.00 30.56 305 VAL D O 1
ATOM 8911 N N . ARG D 1 306 ? -94.468 -33.998 57.063 1.00 31.60 306 ARG D N 1
ATOM 8912 C CA . ARG D 1 306 ? -94.706 -33.420 55.736 1.00 37.40 306 ARG D CA 1
ATOM 8913 C C . ARG D 1 306 ? -96.140 -33.700 55.296 1.00 34.88 306 ARG D C 1
ATOM 8914 O O . ARG D 1 306 ? -96.488 -34.824 54.995 1.00 36.34 306 ARG D O 1
ATOM 8922 N N . ALA D 1 307 ? -96.975 -32.668 55.309 1.00 33.86 307 ALA D N 1
ATOM 8923 C CA . ALA D 1 307 ? -98.386 -32.824 54.998 1.00 38.98 307 ALA D CA 1
ATOM 8924 C C . ALA D 1 307 ? -98.862 -31.735 54.047 1.00 35.06 307 ALA D C 1
ATOM 8925 O O . ALA D 1 307 ? -98.748 -30.549 54.345 1.00 33.93 307 ALA D O 1
ATOM 8927 N N . ALA D 1 308 ? -99.401 -32.145 52.906 1.00 33.55 308 ALA D N 1
ATOM 8928 C CA . ALA D 1 308 ? -99.996 -31.209 51.961 1.00 34.77 308 ALA D CA 1
ATOM 8929 C C . ALA D 1 308 ? -101.515 -31.252 52.077 1.00 33.63 308 ALA D C 1
ATOM 8930 O O . ALA D 1 308 ? -102.106 -32.329 52.169 1.00 35.30 308 ALA D O 1
ATOM 8932 N N . ILE D 1 309 ? -102.150 -30.084 52.075 1.00 31.02 309 ILE D N 1
ATOM 8933 C CA . ILE D 1 309 ? -103.597 -30.004 52.155 1.00 30.40 309 ILE D CA 1
ATOM 8934 C C . ILE D 1 309 ? -104.151 -29.142 51.049 1.00 34.17 309 ILE D C 1
ATOM 8935 O O . ILE D 1 309 ? -103.791 -27.970 50.888 1.00 34.24 309 ILE D O 1
ATOM 8940 N N . ILE D 1 310 ? -105.057 -29.726 50.289 1.00 31.60 310 ILE D N 1
ATOM 8941 C CA . ILE D 1 310 ? -105.586 -29.057 49.136 1.00 31.94 310 ILE D CA 1
ATOM 8942 C C . ILE D 1 310 ? -107.105 -29.089 49.154 1.00 38.41 310 ILE D C 1
ATOM 8943 O O . ILE D 1 310 ? -107.700 -30.152 49.341 1.00 32.13 310 ILE D O 1
ATOM 8948 N N . ARG D 1 311 ? -107.726 -27.926 48.968 1.00 30.93 311 ARG D N 1
ATOM 8949 C CA . ARG D 1 311 ? -109.179 -27.821 48.894 1.00 30.38 311 ARG D CA 1
ATOM 8950 C C . ARG D 1 311 ? -109.611 -27.617 47.439 1.00 37.87 311 ARG D C 1
ATOM 8951 O O . ARG D 1 311 ? -109.090 -26.737 46.746 1.00 33.01 311 ARG D O 1
ATOM 8959 N N . VAL D 1 312 ? -110.526 -28.456 46.968 1.00 35.53 312 VAL D N 1
ATOM 8960 C CA . VAL D 1 312 ? -111.023 -28.371 45.598 1.00 33.93 312 VAL D CA 1
ATOM 8961 C C . VAL D 1 312 ? -112.331 -27.594 45.582 1.00 39.29 312 VAL D C 1
ATOM 8962 O O . VAL D 1 312 ? -113.308 -27.991 46.217 1.00 34.37 312 VAL D O 1
ATOM 8966 N N . LEU D 1 313 ? -112.353 -26.471 44.874 1.00 30.02 313 LEU D N 1
ATOM 8967 C CA . LEU D 1 313 ? -113.521 -25.604 44.918 1.00 34.97 313 LEU D CA 1
ATOM 8968 C C . LEU D 1 313 ? -114.635 -26.114 44.008 1.00 33.68 313 LEU D C 1
ATOM 8969 O O . LEU D 1 313 ? -114.372 -26.730 42.971 1.00 35.06 313 LEU D O 1
ATOM 8974 N N . GLY D 1 314 ? -115.880 -25.865 44.399 1.00 31.26 314 GLY D N 1
ATOM 8975 C CA . GLY D 1 314 ? -117.013 -26.146 43.538 1.00 36.23 314 GLY D CA 1
ATOM 8976 C C . GLY D 1 314 ? -117.442 -27.609 43.430 1.00 38.54 314 GLY D C 1
ATOM 8977 O O . GLY D 1 314 ? -118.263 -27.956 42.582 1.00 40.42 314 GLY D O 1
ATOM 8978 N N . THR D 1 315 ? -116.901 -28.473 44.283 1.00 37.61 315 THR D N 1
ATOM 8979 C CA . THR D 1 315 ? -117.254 -29.894 44.233 1.00 38.91 315 THR D CA 1
ATOM 8980 C C . THR D 1 315 ? -117.691 -30.368 45.623 1.00 39.93 315 THR D C 1
ATOM 8981 O O . THR D 1 315 ? -117.641 -29.607 46.593 1.00 38.38 315 THR D O 1
ATOM 8985 N N . ILE D 1 316 ? -118.165 -31.607 45.709 1.00 39.07 316 ILE D N 1
ATOM 8986 C CA . ILE D 1 316 ? -118.812 -32.090 46.929 1.00 40.94 316 ILE D CA 1
ATOM 8987 C C . ILE D 1 316 ? -118.251 -33.426 47.358 1.00 37.73 316 ILE D C 1
ATOM 8988 O O . ILE D 1 316 ? -117.474 -34.042 46.623 1.00 33.81 316 ILE D O 1
ATOM 8993 N N . HIS D 1 317 ? -118.662 -33.878 48.543 1.00 36.81 317 HIS D N 1
ATOM 8994 C CA . HIS D 1 317 ? -118.231 -35.176 49.065 1.00 32.62 317 HIS D CA 1
ATOM 8995 C C . HIS D 1 317 ? -118.445 -36.285 48.052 1.00 33.97 317 HIS D C 1
ATOM 8996 O O . HIS D 1 317 ? -119.477 -36.328 47.379 1.00 33.64 317 HIS D O 1
ATOM 9003 N N . GLY D 1 318 ? -117.456 -37.159 47.907 1.00 33.52 318 GLY D N 1
ATOM 9004 C CA . GLY D 1 318 ? -117.607 -38.285 47.007 1.00 33.56 318 GLY D CA 1
ATOM 9005 C C . GLY D 1 318 ? -117.040 -38.101 45.603 1.00 34.82 318 GLY D C 1
ATOM 9006 O O . GLY D 1 318 ? -117.114 -39.026 44.792 1.00 33.31 318 GLY D O 1
ATOM 9007 N N . PHE D 1 319 ? -116.462 -36.937 45.300 1.00 35.29 319 PHE D N 1
ATOM 9008 C CA . PHE D 1 319 ? -116.072 -36.657 43.907 1.00 35.06 319 PHE D CA 1
ATOM 9009 C C . PHE D 1 319 ? -115.016 -37.621 43.364 1.00 34.95 319 PHE D C 1
ATOM 9010 O O . PHE D 1 319 ? -114.930 -37.832 42.153 1.00 39.85 319 PHE D O 1
ATOM 9018 N N . ALA D 1 320 ? -114.245 -38.251 44.241 1.00 33.92 320 ALA D N 1
ATOM 9019 C CA . ALA D 1 320 ? -113.173 -39.122 43.765 1.00 34.17 320 ALA D CA 1
ATOM 9020 C C . ALA D 1 320 ? -113.653 -40.503 43.310 1.00 37.52 320 ALA D C 1
ATOM 9021 O O . ALA D 1 320 ? -112.934 -41.189 42.582 1.00 38.54 320 ALA D O 1
ATOM 9023 N N . SER D 1 321 ? -114.820 -40.946 43.771 1.00 33.45 321 SER D N 1
ATOM 9024 C CA . SER D 1 321 ? -115.268 -42.300 43.414 1.00 37.43 321 SER D CA 1
ATOM 9025 C C . SER D 1 321 ? -116.574 -42.332 42.618 1.00 39.02 321 SER D C 1
ATOM 9026 O O . SER D 1 321 ? -116.866 -43.328 41.966 1.00 46.05 321 SER D O 1
ATOM 9029 N N . ILE D 1 322 ? -117.338 -41.247 42.628 1.00 38.46 322 ILE D N 1
ATOM 9030 C CA . ILE D 1 322 ? -118.581 -41.214 41.857 1.00 40.26 322 ILE D CA 1
ATOM 9031 C C . ILE D 1 322 ? -118.255 -40.819 40.405 1.00 45.12 322 ILE D C 1
ATOM 9032 O O . ILE D 1 322 ? -117.757 -39.714 40.166 1.00 39.60 322 ILE D O 1
ATOM 9037 N N . ASP D 1 323 ? -118.505 -41.733 39.463 1.00 39.96 323 ASP D N 1
ATOM 9038 C CA . ASP D 1 323 ? -118.055 -41.591 38.070 1.00 44.45 323 ASP D CA 1
ATOM 9039 C C . ASP D 1 323 ? -118.335 -40.216 37.473 1.00 45.81 323 ASP D C 1
ATOM 9040 O O . ASP D 1 323 ? -117.428 -39.553 36.976 1.00 48.71 323 ASP D O 1
ATOM 9045 N N . VAL D 1 324 ? -119.587 -39.784 37.569 1.00 45.16 324 VAL D N 1
ATOM 9046 C CA . VAL D 1 324 ? -120.033 -38.520 36.994 1.00 46.44 324 VAL D CA 1
ATOM 9047 C C . VAL D 1 324 ? -119.295 -37.320 37.598 1.00 45.71 324 VAL D C 1
ATOM 9048 O O . VAL D 1 324 ? -118.830 -36.455 36.866 1.00 44.53 324 VAL D O 1
ATOM 9052 N N . LEU D 1 325 ? -119.183 -37.279 38.928 1.00 43.15 325 LEU D N 1
ATOM 9053 C CA . LEU D 1 325 ? -118.488 -36.188 39.622 1.00 40.84 325 LEU D CA 1
ATOM 9054 C C . LEU D 1 325 ? -116.982 -36.164 39.319 1.00 38.69 325 LEU D C 1
ATOM 9055 O O . LEU D 1 325 ? -116.358 -35.104 39.319 1.00 40.52 325 LEU D O 1
ATOM 9060 N N . SER D 1 326 ? -116.419 -37.342 39.075 1.00 40.56 326 SER D N 1
ATOM 9061 C CA . SER D 1 326 ? -114.981 -37.532 38.932 1.00 41.62 326 SER D CA 1
ATOM 9062 C C . SER D 1 326 ? -114.467 -36.973 37.613 1.00 43.73 326 SER D C 1
ATOM 9063 O O . SER D 1 326 ? -113.260 -36.822 37.421 1.00 41.73 326 SER D O 1
ATOM 9066 N N . GLU D 1 327 ? -115.382 -36.661 36.703 1.00 44.20 327 GLU D N 1
ATOM 9067 C CA . GLU D 1 327 ? -114.980 -36.139 35.405 1.00 46.79 327 GLU D CA 1
ATOM 9068 C C . GLU D 1 327 ? -115.003 -34.607 35.363 1.00 41.02 327 GLU D C 1
ATOM 9069 O O . GLU D 1 327 ? -114.502 -34.004 34.414 1.00 40.89 327 GLU D O 1
ATOM 9075 N N . ALA D 1 328 ? -115.566 -33.981 36.394 1.00 38.64 328 ALA D N 1
ATOM 9076 C CA . ALA D 1 328 ? -115.515 -32.527 36.506 1.00 38.64 328 ALA D CA 1
ATOM 9077 C C . ALA D 1 328 ? -114.047 -32.110 36.659 1.00 35.25 328 ALA D C 1
ATOM 9078 O O . ALA D 1 328 ? -113.228 -32.893 37.136 1.00 35.39 328 ALA D O 1
ATOM 9080 N N . PRO D 1 329 ? -113.700 -30.893 36.208 1.00 38.78 329 PRO D N 1
ATOM 9081 C CA . PRO D 1 329 ? -112.275 -30.515 36.111 1.00 37.61 329 PRO D CA 1
ATOM 9082 C C . PRO D 1 329 ? -111.462 -30.636 37.411 1.00 33.13 329 PRO D C 1
ATOM 9083 O O . PRO D 1 329 ? -110.399 -31.250 37.378 1.00 37.76 329 PRO D O 1
ATOM 9087 N N . GLY D 1 330 ? -111.918 -30.039 38.505 1.00 31.76 330 GLY D N 1
ATOM 9088 C CA . GLY D 1 330 ? -111.181 -30.095 39.757 1.00 37.11 330 GLY D CA 1
ATOM 9089 C C . GLY D 1 330 ? -111.011 -31.525 40.254 1.00 36.53 330 GLY D C 1
ATOM 9090 O O . GLY D 1 330 ? -109.918 -31.945 40.666 1.00 33.95 330 GLY D O 1
ATOM 9091 N N . ALA D 1 331 ? -112.099 -32.281 40.193 1.00 34.34 331 ALA D N 1
ATOM 9092 C CA . ALA D 1 331 ? -112.074 -33.672 40.614 1.00 37.99 331 ALA D CA 1
ATOM 9093 C C . ALA D 1 331 ? -111.079 -34.449 39.790 1.00 33.47 331 ALA D C 1
ATOM 9094 O O . ALA D 1 331 ? -110.237 -35.183 40.320 1.00 34.16 331 ALA D O 1
ATOM 9096 N N . LYS D 1 332 ? -111.191 -34.293 38.480 1.00 33.77 332 LYS D N 1
ATOM 9097 C CA . LYS D 1 332 ? -110.339 -35.031 37.567 1.00 37.31 332 LYS D CA 1
ATOM 9098 C C . LYS D 1 332 ? -108.869 -34.702 37.830 1.00 34.78 332 LYS D C 1
ATOM 9099 O O . LYS D 1 332 ? -108.006 -35.585 37.865 1.00 32.85 332 LYS D O 1
ATOM 9105 N N . ALA D 1 333 ? -108.600 -33.420 38.041 1.00 34.32 333 ALA D N 1
ATOM 9106 C CA . ALA D 1 333 ? -107.232 -32.963 38.249 1.00 34.94 333 ALA D CA 1
ATOM 9107 C C . ALA D 1 333 ? -106.661 -33.553 39.534 1.00 34.00 333 ALA D C 1
ATOM 9108 O O . ALA D 1 333 ? -105.505 -33.997 39.582 1.00 33.47 333 ALA D O 1
ATOM 9110 N N . THR D 1 334 ? -107.476 -33.587 40.580 1.00 34.79 334 THR D N 1
ATOM 9111 C CA . THR D 1 334 ? -106.941 -34.035 41.854 1.00 36.26 334 THR D CA 1
ATOM 9112 C C . THR D 1 334 ? -106.827 -35.551 41.919 1.00 35.02 334 THR D C 1
ATOM 9113 O O . THR D 1 334 ? -105.941 -36.067 42.583 1.00 36.81 334 THR D O 1
ATOM 9117 N N . ILE D 1 335 ? -107.685 -36.265 41.198 1.00 34.30 335 ILE D N 1
ATOM 9118 C CA . ILE D 1 335 ? -107.546 -37.720 41.092 1.00 30.39 335 ILE D CA 1
ATOM 9119 C C . ILE D 1 335 ? -106.242 -38.075 40.358 1.00 35.52 335 ILE D C 1
ATOM 9120 O O . ILE D 1 335 ? -105.513 -39.008 40.750 1.00 35.89 335 ILE D O 1
ATOM 9125 N N . GLU D 1 336 ? -105.911 -37.352 39.292 1.00 35.50 336 GLU D N 1
ATOM 9126 C CA . GLU D 1 336 ? -104.622 -37.660 38.660 1.00 40.13 336 GLU D CA 1
ATOM 9127 C C . GLU D 1 336 ? -103.451 -37.138 39.511 1.00 33.20 336 GLU D C 1
ATOM 9128 O O . GLU D 1 336 ? -102.419 -37.769 39.549 1.00 35.96 336 GLU D O 1
ATOM 9134 N N . LEU D 1 337 ? -103.609 -36.026 40.223 1.00 29.55 337 LEU D N 1
ATOM 9135 C CA . LEU D 1 337 ? -102.575 -35.629 41.179 1.00 35.67 337 LEU D CA 1
ATOM 9136 C C . LEU D 1 337 ? -102.295 -36.773 42.184 1.00 38.13 337 LEU D C 1
ATOM 9137 O O . LEU D 1 337 ? -101.143 -37.140 42.450 1.00 33.77 337 LEU D O 1
ATOM 9142 N N . ILE D 1 338 ? -103.367 -37.332 42.738 1.00 35.63 338 ILE D N 1
ATOM 9143 C CA . ILE D 1 338 ? -103.233 -38.420 43.700 1.00 35.71 338 ILE D CA 1
ATOM 9144 C C . ILE D 1 338 ? -102.443 -39.600 43.121 1.00 31.65 338 ILE D C 1
ATOM 9145 O O . ILE D 1 338 ? -101.475 -40.060 43.728 1.00 31.00 338 ILE D O 1
ATOM 9150 N N . GLY D 1 339 ? -102.833 -40.069 41.943 1.00 29.64 339 GLY D N 1
ATOM 9151 C CA . GLY D 1 339 ? -102.115 -41.165 41.312 1.00 32.28 339 GLY D CA 1
ATOM 9152 C C . GLY D 1 339 ? -100.662 -40.806 41.008 1.00 34.23 339 GLY D C 1
ATOM 9153 O O . GLY D 1 339 ? -99.737 -41.583 41.263 1.00 32.82 339 GLY D O 1
ATOM 9154 N N . TYR D 1 340 ? -100.464 -39.612 40.465 1.00 33.25 340 TYR D N 1
ATOM 9155 C CA . TYR D 1 340 ? -99.132 -39.138 40.104 1.00 35.23 340 TYR D CA 1
ATOM 9156 C C . TYR D 1 340 ? -98.211 -39.069 41.332 1.00 33.20 340 TYR D C 1
ATOM 9157 O O . TYR D 1 340 ? -97.049 -39.451 41.282 1.00 35.70 340 TYR D O 1
ATOM 9166 N N . LYS D 1 341 ? -98.751 -38.600 42.450 1.00 34.20 341 LYS D N 1
ATOM 9167 C CA . LYS D 1 341 ? -97.950 -38.469 43.659 1.00 35.69 341 LYS D CA 1
ATOM 9168 C C . LYS D 1 341 ? -97.605 -39.842 44.259 1.00 36.49 341 LYS D C 1
ATOM 9169 O O . LYS D 1 341 ? -96.514 -40.020 44.785 1.00 35.22 341 LYS D O 1
ATOM 9175 N N . PHE D 1 342 ? -98.492 -40.828 44.125 1.00 31.73 342 PHE D N 1
ATOM 9176 C CA . PHE D 1 342 ? -98.129 -42.193 44.502 1.00 33.87 342 PHE D CA 1
ATOM 9177 C C . PHE D 1 342 ? -96.969 -42.672 43.621 1.00 36.63 342 PHE D C 1
ATOM 9178 O O . PHE D 1 342 ? -96.033 -43.328 44.092 1.00 33.78 342 PHE D O 1
ATOM 9186 N N . LYS D 1 343 ? -97.049 -42.368 42.329 1.00 35.21 343 LYS D N 1
ATOM 9187 C CA . LYS D 1 343 ? -95.985 -42.765 41.400 1.00 37.07 343 LYS D CA 1
ATOM 9188 C C . LYS D 1 343 ? -94.625 -42.203 41.821 1.00 35.13 343 LYS D C 1
ATOM 9189 O O . LYS D 1 343 ? -93.626 -42.917 41.827 1.00 37.09 343 LYS D O 1
ATOM 9195 N N . LYS D 1 344 ? -94.617 -40.919 42.172 1.00 33.94 344 LYS D N 1
ATOM 9196 C CA . LYS D 1 344 ? -93.396 -40.213 42.545 1.00 40.36 344 LYS D CA 1
ATOM 9197 C C . LYS D 1 344 ? -92.880 -40.637 43.915 1.00 41.49 344 LYS D C 1
ATOM 9198 O O . LYS D 1 344 ? -91.680 -40.766 44.111 1.00 38.48 344 LYS D O 1
ATOM 9204 N N . ALA D 1 345 ? -93.787 -40.881 44.858 1.00 37.64 345 ALA D N 1
ATOM 9205 C CA . ALA D 1 345 ? -93.367 -41.217 46.222 1.00 35.42 345 ALA D CA 1
ATOM 9206 C C . ALA D 1 345 ? -92.902 -42.658 46.360 1.00 38.19 345 ALA D C 1
ATOM 9207 O O . ALA D 1 345 ? -92.039 -42.954 47.187 1.00 42.69 345 ALA D O 1
ATOM 9209 N N . LEU D 1 346 ? -93.458 -43.566 45.566 1.00 39.34 346 LEU D N 1
ATOM 9210 C CA . LEU D 1 346 ? -93.209 -44.983 45.830 1.00 44.75 346 LEU D CA 1
ATOM 9211 C C . LEU D 1 346 ? -92.089 -45.560 44.972 1.00 45.86 346 LEU D C 1
ATOM 9212 O O . LEU D 1 346 ? -92.305 -46.454 44.147 1.00 47.42 346 LEU D O 1
ATOM 9217 N N . HIS D 1 347 ? -90.879 -45.069 45.213 1.00 57.59 347 HIS D N 1
ATOM 9218 C CA . HIS D 1 347 ? -89.667 -45.676 44.671 1.00 60.88 347 HIS D CA 1
ATOM 9219 C C . HIS D 1 347 ? -88.485 -45.070 45.403 1.00 59.98 347 HIS D C 1
ATOM 9220 O O . HIS D 1 347 ? -88.625 -44.014 46.026 1.00 63.35 347 HIS D O 1
#